Protein AF-A0A5B9M8D7-F1 (afdb_monomer)

Radius of gyration: 38.69 Å; Cα contacts (8 Å, |Δi|>4): 1424; chains: 1; bounding box: 109×85×111 Å

Structure (mmCIF, N/CA/C/O backbone):
data_AF-A0A5B9M8D7-F1
#
_entry.id   AF-A0A5B9M8D7-F1
#
loop_
_atom_site.group_PDB
_atom_site.id
_atom_site.type_symbol
_atom_site.label_atom_id
_atom_site.label_alt_id
_atom_site.label_comp_id
_atom_site.label_asym_id
_atom_site.label_entity_id
_atom_site.label_seq_id
_atom_site.pdbx_PDB_ins_code
_atom_site.Cartn_x
_atom_site.Cartn_y
_atom_site.Cartn_z
_atom_site.occupancy
_atom_site.B_iso_or_equiv
_atom_site.auth_seq_id
_atom_site.auth_comp_id
_atom_site.auth_asym_id
_atom_site.auth_atom_id
_atom_site.pdbx_PDB_model_num
ATOM 1 N N . MET A 1 1 ? 15.622 50.745 -38.802 1.00 52.62 1 MET A N 1
ATOM 2 C CA . MET A 1 1 ? 15.835 49.381 -39.326 1.00 52.62 1 MET A CA 1
ATOM 3 C C . MET A 1 1 ? 15.853 49.496 -40.830 1.00 52.62 1 MET A C 1
ATOM 5 O O . MET A 1 1 ? 14.884 49.978 -41.398 1.00 52.62 1 MET A O 1
ATOM 9 N N . THR A 1 2 ? 17.003 49.227 -41.430 1.00 60.69 2 THR A N 1
ATOM 10 C CA . THR A 1 2 ? 17.286 49.412 -42.856 1.00 60.69 2 THR A CA 1
ATOM 11 C C . THR A 1 2 ? 16.904 48.148 -43.632 1.00 60.69 2 THR A C 1
ATOM 13 O O . THR A 1 2 ? 17.015 47.045 -43.099 1.00 60.69 2 THR A O 1
ATOM 16 N N . ASP A 1 3 ? 16.495 48.281 -44.898 1.00 69.69 3 ASP A N 1
ATOM 17 C CA . ASP A 1 3 ? 16.107 47.152 -45.773 1.00 69.69 3 ASP A CA 1
ATOM 18 C C . ASP A 1 3 ? 17.205 46.075 -45.940 1.00 69.69 3 ASP A C 1
ATOM 20 O O . ASP A 1 3 ? 16.929 44.954 -46.362 1.00 69.69 3 ASP A O 1
ATOM 24 N N . ALA A 1 4 ? 18.445 46.368 -45.532 1.00 72.44 4 ALA A N 1
ATOM 25 C CA . ALA A 1 4 ? 19.557 45.421 -45.512 1.00 72.44 4 ALA A CA 1
ATOM 26 C C . ALA A 1 4 ? 19.450 44.323 -44.424 1.00 72.44 4 ALA A C 1
ATOM 28 O O . ALA A 1 4 ? 20.059 43.268 -44.581 1.00 72.44 4 ALA A O 1
ATOM 29 N N . GLU A 1 5 ? 18.669 44.507 -43.349 1.00 77.06 5 GLU A N 1
ATOM 30 C CA . GLU A 1 5 ? 18.552 43.508 -42.262 1.00 77.06 5 GLU A CA 1
ATOM 31 C C . GLU A 1 5 ? 17.531 42.387 -42.553 1.00 77.06 5 GLU A C 1
ATOM 33 O O . GLU A 1 5 ? 17.587 41.307 -41.955 1.00 77.06 5 GLU A O 1
ATOM 38 N N . GLN A 1 6 ? 16.589 42.602 -43.478 1.00 78.94 6 GLN A N 1
ATOM 39 C CA . GLN A 1 6 ? 15.554 41.615 -43.812 1.00 78.94 6 GLN A CA 1
ATOM 40 C C . GLN A 1 6 ? 16.082 40.302 -44.425 1.00 78.94 6 GLN A C 1
ATOM 42 O O . GLN A 1 6 ? 15.654 39.238 -43.959 1.00 78.94 6 GLN A O 1
ATOM 47 N N . PRO A 1 7 ? 16.994 40.303 -45.422 1.00 84.06 7 PRO A N 1
ATOM 48 C CA . PRO A 1 7 ? 17.480 39.057 -46.020 1.00 84.06 7 PRO A CA 1
ATOM 49 C C . PRO A 1 7 ? 18.300 38.218 -45.035 1.00 84.06 7 PRO A C 1
ATOM 51 O O . PRO A 1 7 ? 18.180 36.992 -45.023 1.00 84.06 7 PRO A O 1
ATOM 54 N N . GLU A 1 8 ? 19.068 38.856 -44.149 1.00 85.00 8 GLU A N 1
ATOM 55 C CA . GLU A 1 8 ? 19.825 38.147 -43.117 1.00 85.00 8 GLU A CA 1
ATOM 56 C C . GLU A 1 8 ? 18.889 37.508 -42.081 1.00 85.00 8 GLU A C 1
ATOM 58 O O . GLU A 1 8 ? 19.064 36.346 -41.706 1.00 85.00 8 GLU A O 1
ATOM 63 N N . ARG A 1 9 ? 17.825 38.216 -41.680 1.00 85.38 9 ARG A N 1
ATOM 64 C CA . ARG A 1 9 ? 16.807 37.673 -40.774 1.00 85.38 9 ARG A CA 1
ATOM 65 C C . ARG A 1 9 ? 16.040 36.508 -41.403 1.00 85.38 9 ARG A C 1
ATOM 67 O O . ARG A 1 9 ? 15.808 35.509 -40.722 1.00 85.38 9 ARG A O 1
ATOM 74 N N . HIS A 1 10 ? 15.688 36.592 -42.688 1.00 86.75 10 HIS A N 1
ATOM 75 C CA . HIS A 1 10 ? 15.038 35.489 -43.402 1.00 86.75 10 HIS A CA 1
ATOM 76 C C . HIS A 1 10 ? 15.954 34.274 -43.565 1.00 86.75 10 HIS A C 1
ATOM 78 O O . HIS A 1 10 ? 15.497 33.149 -43.359 1.00 86.75 10 HIS A O 1
ATOM 84 N N . SER A 1 11 ? 17.236 34.495 -43.865 1.00 88.50 11 SER A N 1
ATOM 85 C CA . SER A 1 11 ? 18.242 33.432 -43.928 1.00 88.50 11 SER A CA 1
ATOM 86 C C . SER A 1 11 ? 18.380 32.728 -42.575 1.00 88.50 11 SER A C 1
ATOM 88 O O . SER A 1 11 ? 18.213 31.514 -42.494 1.00 88.50 11 SER A O 1
ATOM 90 N N . ARG A 1 12 ? 18.535 33.488 -41.480 1.00 86.81 12 ARG A N 1
ATOM 91 C CA . ARG A 1 12 ? 18.615 32.933 -40.117 1.00 86.81 12 ARG A CA 1
ATOM 92 C C . ARG A 1 12 ? 17.356 32.153 -39.725 1.00 86.81 12 ARG A C 1
ATOM 94 O O . ARG A 1 12 ? 17.471 31.054 -39.190 1.00 86.81 12 ARG A O 1
ATOM 101 N N . LEU A 1 13 ? 16.160 32.677 -40.011 1.00 87.06 13 LEU A N 1
ATOM 102 C CA . LEU A 1 13 ? 14.896 31.985 -39.717 1.00 87.06 13 LEU A CA 1
ATOM 103 C C . LEU A 1 13 ? 14.742 30.689 -40.517 1.00 87.06 13 LEU A C 1
ATOM 105 O O . LEU A 1 13 ? 14.263 29.695 -39.975 1.00 87.06 13 LEU A O 1
ATOM 109 N N . LYS A 1 14 ? 15.170 30.682 -41.784 1.00 89.31 14 LYS A N 1
ATOM 110 C CA . LYS A 1 14 ? 15.171 29.477 -42.614 1.00 89.31 14 LYS A CA 1
ATOM 111 C C . LYS A 1 14 ? 16.136 28.431 -42.056 1.00 89.31 14 LYS A C 1
ATOM 113 O O . LYS A 1 14 ? 15.718 27.298 -41.855 1.00 89.31 14 LYS A O 1
ATOM 118 N N . THR A 1 15 ? 17.358 28.824 -41.693 1.00 85.19 15 THR A N 1
ATOM 119 C CA . THR A 1 15 ? 18.340 27.925 -41.065 1.00 85.19 15 THR A CA 1
ATOM 120 C C . THR A 1 15 ? 17.819 27.335 -39.754 1.00 85.19 15 THR A C 1
ATOM 122 O O . THR A 1 15 ? 17.962 26.138 -39.527 1.00 85.19 15 THR A O 1
ATOM 125 N N . ILE A 1 16 ? 17.156 28.132 -38.907 1.00 81.94 16 ILE A N 1
ATOM 126 C CA . ILE A 1 16 ? 16.555 27.643 -37.653 1.00 81.94 16 ILE A CA 1
ATOM 127 C C . ILE A 1 16 ? 15.411 26.663 -37.931 1.00 81.94 16 ILE A C 1
ATOM 129 O O . ILE A 1 16 ? 15.332 25.615 -37.287 1.00 81.94 16 ILE A O 1
ATOM 133 N N . ARG A 1 17 ? 14.523 26.990 -38.879 1.00 88.81 17 ARG A N 1
ATOM 134 C CA . ARG A 1 17 ? 13.392 26.132 -39.255 1.00 88.81 17 ARG A CA 1
ATOM 135 C C . ARG A 1 17 ? 13.874 24.800 -39.811 1.00 88.81 17 ARG A C 1
ATOM 137 O O . ARG A 1 17 ? 13.367 23.762 -39.399 1.00 88.81 17 ARG A O 1
ATOM 144 N N . ASP A 1 18 ? 14.848 24.836 -40.710 1.00 85.44 18 ASP A N 1
ATOM 145 C CA . ASP A 1 18 ? 15.386 23.642 -41.347 1.00 85.44 18 ASP A CA 1
ATOM 146 C C . ASP A 1 18 ? 16.139 22.800 -40.295 1.00 85.44 18 ASP A C 1
ATOM 148 O O . ASP A 1 18 ? 15.856 21.615 -40.164 1.00 85.44 18 ASP A O 1
ATOM 152 N N . ALA A 1 19 ? 16.932 23.415 -39.403 1.00 80.69 19 ALA A N 1
ATOM 153 C CA . ALA A 1 19 ? 17.579 22.718 -38.283 1.00 80.69 19 ALA A CA 1
ATOM 154 C C . ALA A 1 19 ? 16.589 22.113 -37.267 1.00 80.69 19 ALA A C 1
ATOM 156 O O . ALA A 1 19 ? 16.841 21.039 -36.717 1.00 80.69 19 ALA A O 1
ATOM 157 N N . SER A 1 20 ? 15.460 22.776 -37.007 1.00 84.25 20 SER A N 1
ATOM 158 C CA . SER A 1 20 ? 14.403 22.256 -36.128 1.00 84.25 20 SER A CA 1
ATOM 159 C C . SER A 1 20 ? 13.627 21.120 -36.787 1.00 84.25 20 SER A C 1
ATOM 161 O O . SER A 1 20 ? 13.376 20.098 -36.155 1.00 84.25 20 SER A O 1
ATOM 163 N N . SER A 1 21 ? 13.303 21.258 -38.075 1.00 87.94 21 SER A N 1
ATOM 164 C CA . SER A 1 21 ? 12.702 20.191 -38.878 1.00 87.94 21 SER A CA 1
ATOM 165 C C . SER A 1 21 ? 13.612 18.969 -38.931 1.00 87.94 21 SER A C 1
ATOM 167 O O . SER A 1 21 ? 13.144 17.840 -38.816 1.00 87.94 21 SER A O 1
ATOM 169 N N . ASP A 1 22 ? 14.917 19.182 -39.034 1.00 86.19 22 ASP A N 1
ATOM 170 C CA . ASP A 1 22 ? 15.943 18.150 -39.121 1.00 86.19 22 ASP A CA 1
ATOM 171 C C . ASP A 1 22 ? 16.190 17.403 -37.809 1.00 86.19 22 ASP A C 1
ATOM 173 O O . ASP A 1 22 ? 16.692 16.282 -37.838 1.00 86.19 22 ASP A O 1
ATOM 177 N N . ASN A 1 23 ? 15.826 17.983 -36.668 1.00 87.19 23 ASN A N 1
ATOM 178 C CA . ASN A 1 23 ? 16.065 17.402 -35.343 1.00 87.19 23 ASN A CA 1
ATOM 179 C C . ASN A 1 23 ? 14.777 17.324 -34.507 1.00 87.19 23 ASN A C 1
ATOM 181 O O . ASN A 1 23 ? 14.813 17.418 -33.281 1.00 87.19 23 ASN A O 1
ATOM 185 N N . LEU A 1 24 ? 13.622 17.211 -35.168 1.00 89.12 24 LEU A N 1
ATOM 186 C CA . LEU A 1 24 ? 12.317 17.292 -34.520 1.00 89.12 24 LEU A CA 1
ATOM 187 C C . LEU A 1 24 ? 12.135 16.225 -33.430 1.00 89.12 24 LEU A C 1
ATOM 189 O O . LEU A 1 24 ? 11.708 16.559 -32.325 1.00 89.12 24 LEU A O 1
ATOM 193 N N . PHE A 1 25 ? 12.456 14.957 -33.718 1.00 89.25 25 PHE A N 1
ATOM 194 C CA . PHE A 1 25 ? 12.299 13.876 -32.739 1.00 89.25 25 PHE A CA 1
ATOM 195 C C . PHE A 1 25 ? 13.257 14.079 -31.568 1.00 89.25 25 PHE A C 1
ATOM 197 O O . PHE A 1 25 ? 12.848 13.927 -30.418 1.00 89.25 25 PHE A O 1
ATOM 204 N N . LEU A 1 26 ? 14.505 14.467 -31.847 1.00 88.56 26 LEU A N 1
ATOM 205 C CA . LEU A 1 26 ? 15.495 14.778 -30.822 1.00 88.56 26 LEU A CA 1
ATOM 206 C C . LEU A 1 26 ? 15.022 15.902 -29.888 1.00 88.56 26 LEU A C 1
ATOM 208 O O . LEU A 1 26 ? 15.109 15.750 -28.672 1.00 88.56 26 LEU A O 1
ATOM 212 N N . ILE A 1 27 ? 14.500 17.005 -30.432 1.00 87.56 27 ILE A N 1
ATOM 213 C CA . ILE A 1 27 ? 14.000 18.135 -29.635 1.00 87.56 27 ILE A CA 1
ATOM 214 C C . ILE A 1 27 ? 12.839 17.680 -28.743 1.00 87.56 27 ILE A C 1
ATOM 216 O O . ILE A 1 27 ? 12.853 17.945 -27.542 1.00 87.56 27 ILE A O 1
ATOM 220 N N . ILE A 1 28 ? 11.868 16.947 -29.301 1.00 89.06 28 ILE A N 1
ATOM 221 C CA . ILE A 1 28 ? 10.721 16.427 -28.540 1.00 89.06 28 ILE A CA 1
ATOM 222 C C . ILE A 1 28 ? 11.196 15.494 -27.420 1.00 89.06 28 ILE A C 1
ATOM 224 O O . ILE A 1 28 ? 10.804 15.678 -26.268 1.00 89.06 28 ILE A O 1
ATOM 228 N N . ALA A 1 29 ? 12.065 14.529 -27.732 1.00 89.12 29 ALA A N 1
ATOM 229 C CA . ALA A 1 29 ? 12.596 13.588 -26.752 1.00 89.12 29 ALA A CA 1
ATOM 230 C C . ALA A 1 29 ? 13.404 14.300 -25.659 1.00 89.12 29 ALA A C 1
ATOM 232 O O . ALA A 1 29 ? 13.220 14.005 -24.485 1.00 89.12 29 ALA A O 1
ATOM 233 N N . ALA A 1 30 ? 14.242 15.280 -26.006 1.00 87.12 30 ALA A N 1
ATOM 234 C CA . ALA A 1 30 ? 15.011 16.053 -25.033 1.00 87.12 30 ALA A CA 1
ATOM 235 C C . ALA A 1 30 ? 14.108 16.882 -24.107 1.00 87.12 30 ALA A C 1
ATOM 237 O O . ALA A 1 30 ? 14.335 16.908 -22.897 1.00 87.12 30 ALA A O 1
ATOM 238 N N . CYS A 1 31 ? 13.059 17.514 -24.643 1.00 87.75 31 CYS A N 1
ATOM 239 C CA . CYS A 1 31 ? 12.074 18.236 -23.839 1.00 87.75 31 CYS A CA 1
ATOM 240 C C . CYS A 1 31 ? 11.303 17.297 -22.900 1.00 87.75 31 CYS A C 1
ATOM 242 O O . CYS A 1 31 ? 11.155 17.616 -21.721 1.00 87.75 31 CYS A O 1
ATOM 244 N N . LEU A 1 32 ? 10.852 16.137 -23.392 1.00 88.50 32 LEU A N 1
ATOM 245 C CA . LEU A 1 32 ? 10.155 15.135 -22.579 1.00 88.50 32 LEU A CA 1
ATOM 246 C C . LEU A 1 32 ? 11.064 14.548 -21.496 1.00 88.50 32 LEU A C 1
ATOM 248 O O . LEU A 1 32 ? 10.649 14.474 -20.345 1.00 88.50 32 LEU A O 1
ATOM 252 N N . SER A 1 33 ? 12.308 14.199 -21.826 1.00 87.75 33 SER A N 1
ATOM 253 C CA . SER A 1 33 ? 13.296 13.692 -20.868 1.00 87.75 33 SER A CA 1
ATOM 254 C C . SER A 1 33 ? 13.682 14.748 -19.830 1.00 87.75 33 SER A C 1
ATOM 256 O O . SER A 1 33 ? 13.775 14.439 -18.645 1.00 87.75 33 SER A O 1
ATOM 258 N N . GLY A 1 34 ? 13.840 16.012 -20.235 1.00 86.69 34 GLY A N 1
ATOM 259 C CA . GLY A 1 34 ? 14.057 17.124 -19.308 1.00 86.69 34 GLY A CA 1
ATOM 260 C C . GLY A 1 34 ? 12.866 17.329 -18.370 1.00 86.69 34 GLY A C 1
ATOM 261 O O . GLY A 1 34 ? 13.041 17.450 -17.159 1.00 86.69 34 GLY A O 1
ATOM 262 N N . PHE A 1 35 ? 11.641 17.291 -18.899 1.00 87.12 35 PHE A N 1
ATOM 263 C CA . PHE A 1 35 ? 10.431 17.350 -18.081 1.00 87.12 35 PHE A CA 1
ATOM 264 C C . PHE A 1 35 ? 10.303 16.137 -17.148 1.00 87.12 35 PHE A C 1
ATOM 266 O O . PHE A 1 35 ? 9.946 16.299 -15.987 1.00 87.12 35 PHE A O 1
ATOM 273 N N . MET A 1 36 ? 10.642 14.932 -17.606 1.00 85.81 36 MET A N 1
ATOM 274 C CA . MET A 1 36 ? 10.642 13.723 -16.781 1.00 85.81 36 MET A CA 1
ATOM 275 C C . MET A 1 36 ? 11.633 13.838 -15.615 1.00 85.81 36 MET A C 1
ATOM 277 O O . MET A 1 36 ? 11.273 13.542 -14.481 1.00 85.81 36 MET A O 1
ATOM 281 N N . LEU A 1 37 ? 12.863 14.289 -15.871 1.00 83.00 37 LEU A N 1
ATOM 282 C CA . LEU A 1 37 ? 13.912 14.364 -14.849 1.00 83.00 37 LEU A CA 1
ATOM 283 C C . LEU A 1 37 ? 13.716 15.525 -13.862 1.00 83.00 37 LEU A C 1
ATOM 285 O O . LEU A 1 37 ? 14.003 15.374 -12.676 1.00 83.00 37 LEU A O 1
ATOM 289 N N . PHE A 1 38 ? 13.227 16.676 -14.333 1.00 83.75 38 PHE A N 1
ATOM 290 C CA . PHE A 1 38 ? 13.174 17.909 -13.533 1.00 83.75 38 PHE A CA 1
ATOM 291 C C . PHE A 1 38 ? 11.757 18.393 -13.212 1.00 83.75 38 PHE A C 1
ATOM 293 O O . PHE A 1 38 ? 11.566 19.154 -12.267 1.00 83.75 38 PHE A O 1
ATOM 300 N N . GLY A 1 39 ? 10.763 17.978 -13.993 1.00 77.19 39 GLY A N 1
ATOM 301 C CA . GLY A 1 39 ? 9.361 18.365 -13.834 1.00 77.19 39 GLY A CA 1
ATOM 302 C C . GLY A 1 39 ? 8.525 17.366 -13.033 1.00 77.19 39 GLY A C 1
ATOM 303 O O . GLY A 1 39 ? 7.480 17.754 -12.512 1.00 77.19 39 GLY A O 1
ATOM 304 N N . VAL A 1 40 ? 8.970 16.109 -12.898 1.00 78.44 40 VAL A N 1
ATOM 305 C CA . VAL A 1 40 ? 8.276 15.067 -12.122 1.00 78.44 40 VAL A CA 1
ATOM 306 C C . VAL A 1 40 ? 8.802 15.060 -10.681 1.00 78.44 40 VAL A C 1
ATOM 308 O O . VAL A 1 40 ? 9.947 14.662 -10.452 1.00 78.44 40 VAL A O 1
ATOM 311 N N . PRO A 1 41 ? 7.993 15.455 -9.677 1.00 70.88 41 PRO A N 1
ATOM 312 C CA . PRO A 1 41 ? 8.475 15.614 -8.306 1.00 70.88 41 PRO A CA 1
ATOM 313 C C . PRO A 1 41 ? 9.089 14.352 -7.702 1.00 70.88 41 PRO A C 1
ATOM 315 O O . PRO A 1 41 ? 10.081 14.455 -6.989 1.00 70.88 41 PRO A O 1
ATOM 318 N N . GLN A 1 42 ? 8.561 13.172 -8.037 1.00 70.69 42 GLN A N 1
ATOM 319 C CA . GLN A 1 42 ? 9.093 11.882 -7.591 1.00 70.69 42 GLN A CA 1
ATOM 320 C C . GLN A 1 42 ? 10.553 11.699 -8.014 1.00 70.69 42 GLN A C 1
ATOM 322 O O . GLN A 1 42 ? 11.382 11.291 -7.206 1.00 70.69 42 GLN A O 1
ATOM 327 N N . VAL A 1 43 ? 10.885 12.076 -9.253 1.00 77.38 43 VAL A N 1
ATOM 328 C CA . VAL A 1 43 ? 12.256 12.008 -9.769 1.00 77.38 43 VAL A CA 1
ATOM 329 C C . VAL A 1 43 ? 13.126 13.067 -9.098 1.00 77.38 43 VAL A C 1
ATOM 331 O O . VAL A 1 43 ? 14.231 12.770 -8.652 1.00 77.38 43 VAL A O 1
ATOM 334 N N . THR A 1 44 ? 12.618 14.290 -8.928 1.00 76.75 44 THR A N 1
ATOM 335 C CA . THR A 1 44 ? 13.398 15.350 -8.268 1.00 76.75 44 THR A CA 1
ATOM 336 C C . THR A 1 44 ? 13.691 15.051 -6.797 1.00 76.75 44 THR A C 1
ATOM 338 O O . THR A 1 44 ? 14.802 15.311 -6.338 1.00 76.75 44 THR A O 1
ATOM 341 N N . ASN A 1 45 ? 12.742 14.463 -6.061 1.00 71.44 45 ASN A N 1
ATOM 342 C CA . ASN A 1 45 ? 12.932 14.055 -4.668 1.00 71.44 45 ASN A CA 1
ATOM 343 C C . ASN A 1 45 ? 13.957 12.924 -4.565 1.00 71.44 45 ASN A C 1
ATOM 345 O O . ASN A 1 45 ? 14.759 12.902 -3.634 1.00 71.44 45 ASN A O 1
ATOM 349 N N . LEU A 1 46 ? 13.976 12.031 -5.556 1.00 74.88 46 LEU A N 1
ATOM 350 C CA . LEU A 1 46 ? 14.978 10.983 -5.654 1.00 74.88 46 LEU A CA 1
ATOM 351 C C . LEU A 1 46 ? 16.384 11.560 -5.894 1.00 74.88 46 LEU A C 1
ATOM 353 O O . LEU A 1 46 ? 17.333 11.104 -5.260 1.00 74.88 46 LEU A O 1
ATOM 357 N N . ILE A 1 47 ? 16.520 12.582 -6.748 1.00 73.69 47 ILE A N 1
ATOM 358 C CA . ILE A 1 47 ? 17.814 13.172 -7.142 1.00 73.69 47 ILE A CA 1
ATOM 359 C C . ILE A 1 47 ? 18.401 14.108 -6.076 1.00 73.69 47 ILE A C 1
ATOM 361 O O . ILE A 1 47 ? 19.621 14.240 -6.013 1.00 73.69 47 ILE A O 1
ATOM 365 N N . ARG A 1 48 ? 17.583 14.753 -5.230 1.00 70.88 48 ARG A N 1
ATOM 366 C CA . ARG A 1 48 ? 18.083 15.723 -4.236 1.00 70.88 48 ARG A CA 1
ATOM 367 C C . ARG A 1 48 ? 19.127 15.084 -3.299 1.00 70.88 48 ARG A C 1
ATOM 369 O O . ARG A 1 48 ? 18.759 14.202 -2.513 1.00 70.88 48 ARG A O 1
ATOM 376 N N . PRO A 1 49 ? 20.404 15.510 -3.357 1.00 65.56 49 PRO A N 1
ATOM 377 C CA . PRO A 1 49 ? 21.417 15.021 -2.433 1.00 65.56 49 PRO A CA 1
ATOM 378 C C . PRO A 1 49 ? 21.084 15.487 -1.013 1.00 65.56 49 PRO A C 1
ATOM 380 O O . PRO A 1 49 ? 20.491 16.555 -0.827 1.00 65.56 49 PRO A O 1
ATOM 383 N N . THR A 1 50 ? 21.452 14.693 -0.009 1.00 61.38 50 THR A N 1
ATOM 384 C CA . THR A 1 50 ? 21.463 15.178 1.373 1.00 61.38 50 THR A CA 1
ATOM 385 C C . THR A 1 50 ? 22.586 16.203 1.520 1.00 61.38 50 THR A C 1
ATOM 387 O O . THR A 1 50 ? 23.626 16.106 0.869 1.00 61.38 50 THR A O 1
ATOM 390 N N . LEU A 1 51 ? 22.350 17.249 2.318 1.00 54.94 51 LEU A N 1
ATOM 391 C CA . LEU A 1 51 ? 23.332 18.322 2.517 1.00 54.94 51 LEU A CA 1
ATOM 392 C C . LEU A 1 51 ? 24.562 17.853 3.309 1.00 54.94 51 LEU A C 1
ATOM 394 O O . LEU A 1 51 ? 25.599 18.514 3.285 1.00 54.94 51 LEU A O 1
ATOM 398 N N . THR A 1 52 ? 24.448 16.732 4.017 1.00 61.12 52 THR A N 1
ATOM 399 C CA . THR A 1 52 ? 25.527 16.127 4.783 1.00 61.12 52 THR A CA 1
ATOM 400 C C . THR A 1 52 ? 26.542 15.517 3.815 1.00 61.12 52 THR A C 1
ATOM 402 O O . THR A 1 52 ? 26.348 14.471 3.191 1.00 61.12 52 THR A O 1
ATOM 405 N N . TRP A 1 53 ? 27.656 16.233 3.652 1.00 56.66 53 TRP A N 1
ATOM 406 C CA . TRP A 1 53 ? 28.837 15.777 2.923 1.00 56.66 53 TRP A CA 1
ATOM 407 C C . TRP A 1 53 ? 29.533 14.665 3.712 1.00 56.66 53 TRP A C 1
ATOM 409 O O . TRP A 1 53 ? 30.584 14.870 4.314 1.00 56.66 53 TRP A O 1
ATOM 419 N N . ASN A 1 54 ? 28.939 13.476 3.730 1.00 67.44 54 ASN A N 1
ATOM 420 C CA . ASN A 1 54 ? 29.652 12.272 4.119 1.00 67.44 54 ASN A CA 1
ATOM 421 C C . ASN A 1 54 ? 30.382 11.686 2.894 1.00 67.44 54 ASN A C 1
ATOM 423 O O . ASN A 1 54 ? 30.137 12.048 1.736 1.00 67.44 54 ASN A O 1
ATOM 427 N N . GLN A 1 55 ? 31.313 10.771 3.157 1.00 69.75 55 GLN A N 1
ATOM 428 C CA . GLN A 1 55 ? 32.088 10.090 2.120 1.00 69.75 55 GLN A CA 1
ATOM 429 C C . GLN A 1 55 ? 31.178 9.382 1.093 1.00 69.75 55 GLN A C 1
ATOM 431 O O . GLN A 1 55 ? 31.526 9.302 -0.085 1.00 69.75 55 GLN A O 1
ATOM 436 N N . TRP A 1 56 ? 29.983 8.942 1.509 1.00 66.25 56 TRP A N 1
ATOM 437 C CA . TRP A 1 56 ? 28.986 8.313 0.642 1.00 66.25 56 TRP A CA 1
ATOM 438 C C . TRP A 1 56 ? 28.367 9.276 -0.364 1.00 66.25 56 TRP A C 1
ATOM 440 O O . TRP A 1 56 ? 28.333 8.961 -1.551 1.00 66.25 56 TRP A O 1
ATOM 450 N N . THR A 1 57 ? 27.939 10.460 0.073 1.00 67.31 57 THR A N 1
ATOM 451 C CA . THR A 1 57 ? 27.405 11.515 -0.794 1.00 67.31 57 THR A CA 1
ATOM 452 C C . THR A 1 57 ? 28.439 11.916 -1.842 1.00 67.31 57 THR A C 1
ATOM 454 O O . THR A 1 57 ? 28.086 12.100 -3.004 1.00 67.31 57 THR A O 1
ATOM 457 N N . PHE A 1 58 ? 29.725 11.971 -1.478 1.00 76.38 58 PHE A N 1
ATOM 458 C CA . PHE A 1 58 ? 30.798 12.225 -2.439 1.00 76.38 58 PHE A CA 1
ATOM 459 C C . PHE A 1 58 ? 30.900 11.131 -3.509 1.00 76.38 58 PHE A C 1
ATOM 461 O O . PHE A 1 58 ? 30.851 11.451 -4.695 1.00 76.38 58 PHE A O 1
ATOM 468 N N . TRP A 1 59 ? 31.010 9.853 -3.124 1.00 74.31 59 TRP A N 1
ATOM 469 C CA . TRP A 1 59 ? 31.098 8.749 -4.092 1.00 74.31 59 TRP A CA 1
ATOM 470 C C . TRP A 1 59 ? 29.846 8.640 -4.962 1.00 74.31 59 TRP A C 1
ATOM 472 O O . TRP A 1 59 ? 29.948 8.417 -6.167 1.00 74.31 59 TRP A O 1
ATOM 482 N N . PHE A 1 60 ? 28.677 8.867 -4.369 1.00 71.50 60 PHE A N 1
ATOM 483 C CA . PHE A 1 60 ? 27.400 8.930 -5.062 1.00 71.50 60 PHE A CA 1
ATOM 484 C C . PHE A 1 60 ? 27.376 10.053 -6.107 1.00 71.50 60 PHE A C 1
ATOM 486 O O . PHE A 1 60 ? 27.085 9.794 -7.274 1.00 71.50 60 PHE A O 1
ATOM 493 N N . LEU A 1 61 ? 27.728 11.286 -5.722 1.00 77.69 61 LEU A N 1
ATOM 494 C CA . LEU A 1 61 ? 27.791 12.432 -6.632 1.00 77.69 61 LEU A CA 1
ATOM 495 C C . LEU A 1 61 ? 28.867 12.252 -7.702 1.00 77.69 61 LEU A C 1
ATOM 497 O O . LEU A 1 61 ? 28.634 12.616 -8.850 1.00 77.69 61 LEU A O 1
ATOM 501 N N . LEU A 1 62 ? 30.017 11.670 -7.357 1.00 80.19 62 LEU A N 1
ATOM 502 C CA . LEU A 1 62 ? 31.082 11.362 -8.306 1.00 80.19 62 LEU A CA 1
ATOM 503 C C . LEU A 1 62 ? 30.604 10.347 -9.342 1.00 80.19 62 LEU A C 1
ATOM 505 O O . LEU A 1 62 ? 30.782 10.572 -10.534 1.00 80.19 62 LEU A O 1
ATOM 509 N N . LEU A 1 63 ? 29.965 9.258 -8.914 1.00 76.31 63 LEU A N 1
ATOM 510 C CA . LEU A 1 63 ? 29.406 8.263 -9.821 1.00 76.31 63 LEU A CA 1
ATOM 511 C C . LEU A 1 63 ? 28.318 8.872 -10.713 1.00 76.31 63 LEU A C 1
ATOM 513 O O . LEU A 1 63 ? 28.322 8.640 -11.919 1.00 76.31 63 LEU A O 1
ATOM 517 N N . LEU A 1 64 ? 27.425 9.692 -10.154 1.00 75.19 64 LEU A N 1
ATOM 518 C CA . LEU A 1 64 ? 26.420 10.437 -10.915 1.00 75.19 64 LEU A CA 1
ATOM 519 C C . LEU A 1 64 ? 27.053 11.395 -11.920 1.00 75.19 64 LEU A C 1
ATOM 521 O O . LEU A 1 64 ? 26.591 11.470 -13.053 1.00 75.19 64 LEU A O 1
ATOM 525 N N . ALA A 1 65 ? 28.114 12.100 -11.532 1.00 77.75 65 ALA A N 1
ATOM 526 C CA . ALA A 1 65 ? 28.855 12.992 -12.409 1.00 77.75 65 ALA A CA 1
ATOM 527 C C . ALA A 1 65 ? 29.560 12.212 -13.522 1.00 77.75 65 ALA A C 1
ATOM 529 O O . ALA A 1 65 ? 29.504 12.633 -14.671 1.00 77.75 65 ALA A O 1
ATOM 530 N N . VAL A 1 66 ? 30.159 11.056 -13.219 1.00 78.44 66 VAL A N 1
ATOM 531 C CA . VAL A 1 66 ? 30.765 10.156 -14.211 1.00 78.44 66 VAL A CA 1
ATOM 532 C C . VAL A 1 66 ? 29.702 9.631 -15.172 1.00 78.44 66 VAL A C 1
ATOM 534 O O . VAL A 1 66 ? 29.898 9.707 -16.382 1.00 78.44 66 VAL A O 1
ATOM 537 N N . LEU A 1 67 ? 28.558 9.165 -14.665 1.00 73.00 67 LEU A N 1
ATOM 538 C CA . LEU A 1 67 ? 27.435 8.722 -15.488 1.00 73.00 67 LEU A CA 1
ATOM 539 C C . LEU A 1 67 ? 26.936 9.863 -16.370 1.00 73.00 67 LEU A C 1
ATOM 541 O O . LEU A 1 67 ? 26.911 9.715 -17.586 1.00 73.00 67 LEU A O 1
ATOM 545 N N . ALA A 1 68 ? 26.599 11.015 -15.787 1.00 76.06 68 ALA A N 1
ATOM 546 C CA . ALA A 1 68 ? 26.144 12.202 -16.506 1.00 76.06 68 ALA A CA 1
ATOM 547 C C . ALA A 1 68 ? 27.166 12.657 -17.552 1.00 76.06 68 ALA A C 1
ATOM 549 O O . ALA A 1 68 ? 26.791 13.012 -18.663 1.00 76.06 68 ALA A O 1
ATOM 550 N N . PHE A 1 69 ? 28.457 12.594 -17.241 1.00 77.81 69 PHE A N 1
ATOM 551 C CA . PHE A 1 69 ? 29.527 12.917 -18.171 1.00 77.81 69 PHE A CA 1
ATOM 552 C C . PHE A 1 69 ? 29.599 11.924 -19.333 1.00 77.81 69 PHE A C 1
ATOM 554 O O . PHE A 1 69 ? 29.606 12.352 -20.487 1.00 77.81 69 PHE A O 1
ATOM 561 N N . VAL A 1 70 ? 29.577 10.612 -19.072 1.00 72.88 70 VAL A N 1
ATOM 562 C CA . VAL A 1 70 ? 29.503 9.565 -20.111 1.00 72.88 70 VAL A CA 1
ATOM 563 C C . VAL A 1 70 ? 28.280 9.790 -20.997 1.00 72.88 70 VAL A C 1
ATOM 565 O O . VAL A 1 70 ? 28.360 9.759 -22.223 1.00 72.88 70 VAL A O 1
ATOM 568 N N . TYR A 1 71 ? 27.149 10.093 -20.384 1.00 75.25 71 TYR A N 1
ATOM 569 C CA . TYR A 1 71 ? 25.881 10.349 -21.040 1.00 75.25 71 TYR A CA 1
ATOM 570 C C . TYR A 1 71 ? 25.886 11.595 -21.933 1.00 75.25 71 TYR A C 1
ATOM 572 O O . TYR A 1 71 ? 25.595 11.503 -23.127 1.00 75.25 71 TYR A O 1
ATOM 580 N N . VAL A 1 72 ? 26.266 12.749 -21.384 1.00 76.50 72 VAL A N 1
ATOM 581 C CA . VAL A 1 72 ? 26.343 14.025 -22.104 1.00 76.50 72 VAL A CA 1
ATOM 582 C C . VAL A 1 72 ? 27.362 13.929 -23.224 1.00 76.50 72 VAL A C 1
ATOM 584 O O . VAL A 1 72 ? 27.062 14.305 -24.348 1.00 76.50 72 VAL A O 1
ATOM 587 N N . THR A 1 73 ? 28.546 13.377 -22.972 1.00 70.44 73 THR A N 1
ATOM 588 C CA . THR A 1 73 ? 29.555 13.226 -24.027 1.00 70.44 73 THR A CA 1
ATOM 589 C C . THR A 1 73 ? 29.103 12.252 -25.120 1.00 70.44 73 THR A C 1
ATOM 591 O O . THR A 1 73 ? 29.428 12.479 -26.286 1.00 70.44 73 THR A O 1
ATOM 594 N N . THR A 1 74 ? 28.301 11.224 -24.793 1.00 68.44 74 THR A N 1
ATOM 595 C CA . THR A 1 74 ? 27.718 10.301 -25.793 1.00 68.44 74 THR A CA 1
ATOM 596 C C . THR A 1 74 ? 26.764 11.079 -26.677 1.00 68.44 74 THR A C 1
ATOM 598 O O . THR A 1 74 ? 26.857 11.023 -27.903 1.00 68.44 74 THR A O 1
ATOM 601 N N . LEU A 1 75 ? 25.877 11.840 -26.041 1.00 72.69 75 LEU A N 1
ATOM 602 C CA . LEU A 1 75 ? 24.883 12.650 -26.712 1.00 72.69 75 LEU A CA 1
ATOM 603 C C . LEU A 1 75 ? 25.537 13.715 -27.599 1.00 72.69 75 LEU A C 1
ATOM 605 O O . LEU A 1 75 ? 25.212 13.808 -28.777 1.00 72.69 75 LEU A O 1
ATOM 609 N N . LEU A 1 76 ? 26.510 14.460 -27.069 1.00 77.88 76 LEU A N 1
ATOM 610 C CA . LEU A 1 76 ? 27.253 15.485 -27.802 1.00 77.88 76 LEU A CA 1
ATOM 611 C C . LEU A 1 76 ? 27.986 14.897 -29.002 1.00 77.88 76 LEU A C 1
ATOM 613 O O . LEU A 1 76 ? 27.917 15.468 -30.080 1.00 77.88 76 LEU A O 1
ATOM 617 N N . ARG A 1 77 ? 28.642 13.743 -28.852 1.00 73.31 77 ARG A N 1
ATOM 618 C CA . ARG A 1 77 ? 29.306 13.060 -29.971 1.00 73.31 77 ARG A CA 1
ATOM 619 C C . ARG A 1 77 ? 28.310 12.552 -31.014 1.00 73.31 77 ARG A C 1
ATOM 621 O O . ARG A 1 77 ? 28.644 12.455 -32.194 1.00 73.31 77 ARG A O 1
ATOM 628 N N . PHE A 1 78 ? 27.112 12.165 -30.588 1.00 70.06 78 PHE A N 1
ATOM 629 C CA . PHE A 1 78 ? 26.077 11.700 -31.499 1.00 70.06 78 PHE A CA 1
ATOM 630 C C . PHE A 1 78 ? 25.460 12.861 -32.293 1.00 70.06 78 PHE A C 1
ATOM 632 O O . PHE A 1 78 ? 25.310 12.748 -33.506 1.00 70.06 78 PHE A O 1
ATOM 639 N N . ILE A 1 79 ? 25.165 13.981 -31.626 1.00 73.44 79 ILE A N 1
ATOM 640 C CA . ILE A 1 79 ? 24.611 15.197 -32.240 1.00 73.44 79 ILE A CA 1
ATOM 641 C C . ILE A 1 79 ? 25.670 15.914 -33.094 1.00 73.44 79 ILE A C 1
ATOM 643 O O . ILE A 1 79 ? 25.386 16.327 -34.215 1.00 73.44 79 ILE A O 1
ATOM 647 N N . TRP A 1 80 ? 26.897 16.025 -32.581 1.00 77.94 80 TRP A N 1
ATOM 648 C CA . TRP A 1 80 ? 28.027 16.719 -33.198 1.00 77.94 80 TRP A CA 1
ATOM 649 C C . TRP A 1 80 ? 29.231 15.778 -33.332 1.00 77.94 80 TRP A C 1
ATOM 651 O O . TRP A 1 80 ? 30.148 15.799 -32.506 1.00 77.94 80 TRP A O 1
ATOM 661 N N . PRO A 1 81 ? 29.269 14.950 -34.390 1.00 68.69 81 PRO A N 1
ATOM 662 C CA . PRO A 1 81 ? 30.351 13.987 -34.604 1.00 68.69 81 PRO A CA 1
ATOM 663 C C . PRO A 1 81 ? 31.737 14.631 -34.782 1.00 68.69 81 PRO A C 1
ATOM 665 O O . PRO A 1 81 ? 32.746 13.942 -34.633 1.00 68.69 81 PRO A O 1
ATOM 668 N N . GLU A 1 82 ? 31.798 15.935 -35.063 1.00 72.94 82 GLU A N 1
ATOM 669 C CA . GLU A 1 82 ? 33.034 16.727 -35.133 1.00 72.94 82 GLU A CA 1
ATOM 670 C C . GLU A 1 82 ? 33.733 16.868 -33.772 1.00 72.94 82 GLU A C 1
ATOM 672 O O . GLU A 1 82 ? 34.954 17.034 -33.710 1.00 72.94 82 GLU A O 1
ATOM 677 N N . ILE A 1 83 ? 32.990 16.749 -32.666 1.00 72.94 83 ILE A N 1
ATOM 678 C CA . ILE A 1 83 ? 33.546 16.860 -31.319 1.00 72.94 83 ILE A CA 1
ATOM 679 C C . ILE A 1 83 ? 34.269 15.551 -30.961 1.00 72.94 83 ILE A C 1
ATOM 681 O O . ILE A 1 83 ? 33.674 14.568 -30.509 1.00 72.94 83 ILE A O 1
ATOM 685 N N . GLN A 1 84 ? 35.590 15.525 -31.164 1.00 63.03 84 GLN A N 1
ATOM 686 C CA . GLN A 1 84 ? 36.429 14.368 -30.842 1.00 63.03 84 GLN A CA 1
ATOM 687 C C . GLN A 1 84 ? 36.805 14.311 -29.352 1.00 63.03 84 GLN A C 1
ATOM 689 O O . GLN A 1 84 ? 37.836 14.835 -28.933 1.00 63.03 84 GLN A O 1
ATOM 694 N N . PHE A 1 85 ? 36.033 13.573 -28.551 1.00 62.47 85 PHE A N 1
ATOM 695 C CA . PHE A 1 85 ? 36.445 13.173 -27.198 1.00 62.47 85 PHE A CA 1
ATOM 696 C C . PHE A 1 85 ? 37.346 11.923 -27.257 1.00 62.47 85 PHE A C 1
ATOM 698 O O . PHE A 1 85 ? 36.857 10.791 -27.289 1.00 62.47 85 PHE A O 1
ATOM 705 N N . LYS A 1 86 ? 38.674 12.110 -27.307 1.00 60.22 86 LYS A N 1
ATOM 706 C CA . LYS A 1 86 ? 39.648 11.006 -27.475 1.00 60.22 86 LYS A CA 1
ATOM 707 C C . LYS A 1 86 ? 39.909 10.142 -26.226 1.00 60.22 86 LYS A C 1
ATOM 709 O O . LYS A 1 86 ? 40.426 9.047 -26.396 1.00 60.22 86 LYS A O 1
ATOM 714 N N . SER A 1 87 ? 39.571 10.574 -25.006 1.00 57.84 87 SER A N 1
ATOM 715 C CA . SER A 1 87 ? 39.968 9.861 -23.768 1.00 57.84 87 SER A CA 1
ATOM 716 C C . SER A 1 87 ? 38.826 9.243 -22.952 1.00 57.84 87 SER A C 1
ATOM 718 O O . SER A 1 87 ? 39.058 8.325 -22.175 1.00 57.84 87 SER A O 1
ATOM 720 N N . VAL A 1 88 ? 37.590 9.711 -23.119 1.00 55.34 88 VAL A N 1
ATOM 721 C CA . VAL A 1 88 ? 36.493 9.435 -22.167 1.00 55.34 88 VAL A CA 1
ATOM 722 C C . VAL A 1 88 ? 35.732 8.143 -22.478 1.00 55.34 88 VAL A C 1
ATOM 724 O O . VAL A 1 88 ? 35.119 7.537 -21.607 1.00 55.34 88 VAL A O 1
ATOM 727 N N . PHE A 1 89 ? 35.793 7.685 -23.726 1.00 56.12 89 PHE A N 1
ATOM 728 C CA . PHE A 1 89 ? 34.947 6.606 -24.232 1.00 56.12 89 PHE A CA 1
ATOM 729 C C . PHE A 1 89 ? 35.613 5.236 -24.293 1.00 56.12 89 PHE A C 1
ATOM 731 O O . PHE A 1 89 ? 35.088 4.368 -24.987 1.00 56.12 89 PHE A O 1
ATOM 738 N N . GLY A 1 90 ? 36.725 5.022 -23.583 1.00 63.62 90 GLY A N 1
ATOM 739 C CA . GLY A 1 90 ? 37.515 3.785 -23.636 1.00 63.62 90 GLY A CA 1
ATOM 740 C C . GLY A 1 90 ? 36.666 2.512 -23.779 1.00 63.62 90 GLY A C 1
ATOM 741 O O . GLY A 1 90 ? 36.817 1.835 -24.790 1.00 63.62 90 GLY A O 1
ATOM 742 N N . PRO A 1 91 ? 35.696 2.235 -22.887 1.00 64.31 91 PRO A N 1
ATOM 743 C CA . PRO A 1 91 ? 34.873 1.024 -22.961 1.00 64.31 91 PRO A CA 1
ATOM 744 C C . PRO A 1 91 ? 33.934 0.951 -24.176 1.00 64.31 91 PRO A C 1
ATOM 746 O O . PRO A 1 91 ? 33.950 -0.044 -24.894 1.00 64.31 91 PRO A O 1
ATOM 749 N N . ALA A 1 92 ? 33.139 1.987 -24.472 1.00 63.22 92 ALA A N 1
ATOM 750 C CA . ALA A 1 92 ? 32.196 1.928 -25.599 1.00 63.22 92 ALA A CA 1
ATOM 751 C C . ALA A 1 92 ? 32.901 2.056 -26.961 1.00 63.22 92 ALA A C 1
ATOM 753 O O . ALA A 1 92 ? 32.487 1.426 -27.929 1.00 63.22 92 ALA A O 1
ATOM 754 N N . GLN A 1 93 ? 33.992 2.829 -27.052 1.00 68.69 93 GLN A N 1
ATOM 755 C CA . GLN A 1 93 ? 34.876 2.837 -28.225 1.00 68.69 93 GLN A CA 1
ATOM 756 C C . GLN A 1 93 ? 35.594 1.501 -28.388 1.00 68.69 93 GLN A C 1
ATOM 758 O O . GLN A 1 93 ? 35.806 1.086 -29.523 1.00 68.69 93 GLN A O 1
ATOM 763 N N . TRP A 1 94 ? 35.945 0.825 -27.294 1.00 73.81 94 TRP A N 1
ATOM 764 C CA . TRP A 1 94 ? 36.525 -0.512 -27.334 1.00 73.81 94 TRP A CA 1
ATOM 765 C C . TRP A 1 94 ? 35.504 -1.543 -27.823 1.00 73.81 94 TRP A C 1
ATOM 767 O O . TRP A 1 94 ? 35.811 -2.256 -28.774 1.00 73.81 94 TRP A O 1
ATOM 777 N N . ILE A 1 95 ? 34.273 -1.550 -27.293 1.00 71.56 95 ILE A N 1
ATOM 778 C CA . ILE A 1 95 ? 33.181 -2.426 -27.764 1.00 71.56 95 ILE A CA 1
ATOM 779 C C . ILE A 1 95 ? 32.835 -2.123 -29.225 1.00 71.56 95 ILE A C 1
ATOM 781 O O . ILE A 1 95 ? 32.809 -3.032 -30.049 1.00 71.56 95 ILE A O 1
ATOM 785 N N . ASN A 1 96 ? 32.645 -0.854 -29.593 1.00 72.25 96 ASN A N 1
ATOM 786 C CA . ASN A 1 96 ? 32.375 -0.468 -30.978 1.00 72.25 96 ASN A CA 1
ATOM 787 C C . ASN A 1 96 ? 33.559 -0.799 -31.899 1.00 72.25 96 ASN A C 1
ATOM 789 O O . ASN A 1 96 ? 33.374 -1.258 -33.021 1.00 72.25 96 ASN A O 1
ATOM 793 N N . GLY A 1 97 ? 34.791 -0.609 -31.426 1.00 76.38 97 GLY A N 1
ATOM 794 C CA . GLY A 1 97 ? 36.010 -1.003 -32.124 1.00 76.38 97 GLY A CA 1
ATOM 795 C C . GLY A 1 97 ? 36.047 -2.506 -32.382 1.00 76.38 97 GLY A C 1
ATOM 796 O O . GLY A 1 97 ? 36.354 -2.916 -33.501 1.00 76.38 97 GLY A O 1
ATOM 797 N N . TRP A 1 98 ? 35.645 -3.307 -31.395 1.00 77.06 98 TRP A N 1
ATOM 798 C CA . TRP A 1 98 ? 35.440 -4.747 -31.513 1.00 77.06 98 TRP A CA 1
ATOM 799 C C . TRP A 1 98 ? 34.332 -5.095 -32.508 1.00 77.06 98 TRP A C 1
ATOM 801 O O . TRP A 1 98 ? 34.586 -5.873 -33.422 1.00 77.06 98 TRP A O 1
ATOM 811 N N . LEU A 1 99 ? 33.144 -4.488 -32.419 1.00 73.38 99 LEU A N 1
ATOM 812 C CA . LEU A 1 99 ? 32.039 -4.736 -33.355 1.00 73.38 99 LEU A CA 1
ATOM 813 C C . LEU A 1 99 ? 32.411 -4.359 -34.792 1.00 73.38 99 LEU A C 1
ATOM 815 O O . LEU A 1 99 ? 32.139 -5.116 -35.722 1.00 73.38 99 LEU A O 1
ATOM 819 N N . ILE A 1 100 ? 33.083 -3.225 -34.992 1.00 75.69 100 ILE A N 1
ATOM 820 C CA . ILE A 1 100 ? 33.580 -2.790 -36.301 1.00 75.69 100 ILE A CA 1
ATOM 821 C C . ILE A 1 100 ? 34.692 -3.721 -36.789 1.00 75.69 100 ILE A C 1
ATOM 823 O O . ILE A 1 100 ? 34.752 -4.030 -37.980 1.00 75.69 100 ILE A O 1
ATOM 827 N N . TRP A 1 101 ? 35.586 -4.174 -35.908 1.00 81.56 101 TRP A N 1
ATOM 828 C CA . TRP A 1 101 ? 36.630 -5.136 -36.252 1.00 81.56 101 TRP A CA 1
ATOM 829 C C . TRP A 1 101 ? 36.031 -6.482 -36.670 1.00 81.56 101 TRP A C 1
ATOM 831 O O . TRP A 1 101 ? 36.408 -6.995 -37.725 1.00 81.56 101 TRP A O 1
ATOM 841 N N . ILE A 1 102 ? 35.044 -6.993 -35.926 1.00 74.50 102 ILE A N 1
ATOM 842 C CA . ILE A 1 102 ? 34.264 -8.192 -36.258 1.00 74.50 102 ILE A CA 1
ATOM 843 C C . ILE A 1 102 ? 33.562 -7.993 -37.601 1.00 74.50 102 ILE A C 1
ATOM 845 O O . ILE A 1 102 ? 33.746 -8.804 -38.504 1.00 74.50 102 ILE A O 1
ATOM 849 N N . ALA A 1 103 ? 32.838 -6.889 -37.791 1.00 72.31 103 ALA A N 1
ATOM 850 C CA . ALA A 1 103 ? 32.138 -6.588 -39.038 1.00 72.31 103 ALA A CA 1
ATOM 851 C C . ALA A 1 103 ? 33.099 -6.508 -40.238 1.00 72.31 103 ALA A C 1
ATOM 853 O O . ALA A 1 103 ? 32.801 -7.040 -41.305 1.00 72.31 103 ALA A O 1
ATOM 854 N N . ARG A 1 104 ? 34.288 -5.911 -40.069 1.00 75.44 104 ARG A N 1
ATOM 855 C CA . ARG A 1 104 ? 35.345 -5.858 -41.098 1.00 75.44 104 ARG A CA 1
ATOM 856 C C . ARG A 1 104 ? 35.962 -7.226 -41.372 1.00 75.44 104 ARG A C 1
ATOM 858 O O . ARG A 1 104 ? 36.294 -7.534 -42.514 1.00 75.44 104 ARG A O 1
ATOM 865 N N . LYS A 1 105 ? 36.172 -8.048 -40.344 1.00 77.50 105 LYS A N 1
ATOM 866 C CA . LYS A 1 105 ? 36.667 -9.420 -40.512 1.00 77.50 105 LYS A CA 1
ATOM 867 C C . LYS A 1 105 ? 35.628 -10.277 -41.229 1.00 77.50 105 LYS A C 1
ATOM 869 O O . LYS A 1 105 ? 35.992 -10.976 -42.169 1.00 77.50 105 LYS A O 1
ATOM 874 N N . LEU A 1 106 ? 34.353 -10.144 -40.869 1.00 66.94 106 LEU A N 1
ATOM 875 C CA . LEU A 1 106 ? 33.227 -10.800 -41.530 1.00 66.94 106 LEU A CA 1
ATOM 876 C C . LEU A 1 106 ? 33.033 -10.327 -42.968 1.00 66.94 106 LEU A C 1
ATOM 878 O O . LEU A 1 106 ? 32.762 -11.158 -43.827 1.00 66.94 106 LEU A O 1
ATOM 882 N N . SER A 1 107 ? 33.226 -9.038 -43.267 1.00 66.44 107 SER A N 1
ATOM 883 C CA . SER A 1 107 ? 33.156 -8.544 -44.648 1.00 66.44 107 SER A CA 1
ATOM 884 C C . SER A 1 107 ? 34.291 -9.105 -45.507 1.00 66.44 107 SER A C 1
ATOM 886 O O . SER A 1 107 ? 34.051 -9.539 -46.630 1.00 66.44 107 SER A O 1
ATOM 888 N N . ARG A 1 108 ? 35.510 -9.210 -44.953 1.00 72.50 108 ARG A N 1
ATOM 889 C CA . ARG A 1 108 ? 36.672 -9.814 -45.633 1.00 72.50 108 ARG A CA 1
ATOM 890 C C . ARG A 1 108 ? 36.537 -11.322 -45.831 1.00 72.50 108 ARG A C 1
ATOM 892 O O . ARG A 1 108 ? 36.903 -11.825 -46.888 1.00 72.50 108 ARG A O 1
ATOM 899 N N . LEU A 1 109 ? 35.988 -12.030 -44.846 1.00 66.25 109 LEU A N 1
ATOM 900 C CA . LEU A 1 109 ? 35.579 -13.437 -44.972 1.00 66.25 109 LEU A CA 1
ATOM 901 C C . LEU A 1 109 ? 34.353 -13.592 -45.897 1.00 66.25 109 LEU A C 1
ATOM 903 O O . LEU A 1 109 ? 34.061 -14.679 -46.389 1.00 66.25 109 LEU A O 1
ATOM 907 N N . GLY A 1 110 ? 33.652 -12.490 -46.165 1.00 51.41 110 GLY A N 1
ATOM 908 C CA . GLY A 1 110 ? 32.330 -12.401 -46.771 1.00 51.41 110 GLY A CA 1
ATOM 909 C C . GLY A 1 110 ? 32.235 -12.691 -48.264 1.00 51.41 110 GLY A C 1
ATOM 910 O O . GLY A 1 110 ? 31.152 -12.511 -48.815 1.00 51.41 110 GLY A O 1
ATOM 911 N N . ARG A 1 111 ? 33.286 -13.188 -48.929 1.00 61.94 111 ARG A N 1
ATOM 912 C CA . ARG A 1 111 ? 33.090 -13.862 -50.228 1.00 61.94 111 ARG A CA 1
ATOM 913 C C . ARG A 1 111 ? 32.545 -15.290 -50.072 1.00 61.94 111 ARG A C 1
ATOM 915 O O . ARG A 1 111 ? 32.056 -15.833 -51.053 1.00 61.94 111 ARG A O 1
ATOM 922 N N . GLY A 1 112 ? 32.588 -15.874 -48.868 1.00 70.00 112 GLY A N 1
ATOM 923 C CA . GLY A 1 112 ? 32.086 -17.223 -48.572 1.00 70.00 112 GLY A CA 1
ATOM 924 C C . GLY A 1 112 ? 30.917 -17.272 -47.576 1.00 70.00 112 GLY A C 1
ATOM 925 O O . GLY A 1 112 ? 30.550 -16.271 -46.957 1.00 70.00 112 GLY A O 1
ATOM 926 N N . VAL A 1 113 ? 30.357 -18.477 -47.399 1.00 78.38 113 VAL A N 1
ATOM 927 C CA . VAL A 1 113 ? 29.196 -18.805 -46.536 1.00 78.38 113 VAL A CA 1
ATOM 928 C C . VAL A 1 113 ? 29.387 -18.354 -45.078 1.00 78.38 113 VAL A C 1
ATOM 930 O O . VAL A 1 113 ? 28.429 -17.965 -44.413 1.00 78.38 113 VAL A O 1
ATOM 933 N N . SER A 1 114 ? 30.631 -18.297 -44.595 1.00 73.44 114 SER A N 1
ATOM 934 C CA . SER A 1 114 ? 30.987 -17.894 -43.226 1.00 73.44 114 SER A CA 1
ATOM 935 C C . SER A 1 114 ? 30.492 -16.499 -42.817 1.00 73.44 114 SER A C 1
ATOM 937 O O . SER A 1 114 ? 30.268 -16.262 -41.633 1.00 73.44 114 SER A O 1
ATOM 939 N N . GLY A 1 115 ? 30.286 -15.580 -43.773 1.00 77.62 115 GLY A N 1
ATOM 940 C CA . GLY A 1 115 ? 29.728 -14.249 -43.498 1.00 77.62 115 GLY A CA 1
ATOM 941 C C . GLY A 1 115 ? 28.267 -14.263 -43.024 1.00 77.62 115 GLY A C 1
ATOM 942 O O . GLY A 1 115 ? 27.836 -13.304 -42.392 1.00 77.62 115 GLY A O 1
ATOM 943 N N . TYR A 1 116 ? 27.532 -15.346 -43.298 1.00 84.62 116 TYR A N 1
ATOM 944 C CA . TYR A 1 116 ? 26.166 -15.581 -42.815 1.00 84.62 116 TYR A CA 1
ATOM 945 C C . TYR A 1 116 ? 26.141 -16.469 -41.570 1.00 84.62 116 TYR A C 1
ATOM 947 O O . TYR A 1 116 ? 25.284 -16.285 -40.710 1.00 84.62 116 TYR A O 1
ATOM 955 N N . VAL A 1 117 ? 27.109 -17.384 -41.444 1.00 87.69 117 VAL A N 1
ATOM 956 C CA . VAL A 1 117 ? 27.195 -18.321 -40.314 1.00 87.69 117 VAL A CA 1
ATOM 957 C C . VAL A 1 117 ? 27.361 -17.584 -38.990 1.00 87.69 117 VAL A C 1
ATOM 959 O O . VAL A 1 117 ? 26.651 -17.895 -38.048 1.00 87.69 117 VAL A O 1
ATOM 962 N N . VAL A 1 118 ? 28.247 -16.587 -38.898 1.00 85.25 118 VAL A N 1
ATOM 963 C CA . VAL A 1 118 ? 28.483 -15.901 -37.614 1.00 85.25 118 VAL A CA 1
ATOM 964 C C . VAL A 1 118 ? 27.254 -15.119 -37.129 1.00 85.25 118 VAL A C 1
ATOM 966 O O . VAL A 1 118 ? 26.860 -15.342 -35.986 1.00 85.25 118 VAL A O 1
ATOM 969 N N . PRO A 1 119 ? 26.593 -14.265 -37.942 1.00 88.69 119 PRO A N 1
ATOM 970 C CA . PRO A 1 119 ? 25.324 -13.661 -37.540 1.00 88.69 119 PRO A CA 1
ATOM 971 C C . PRO A 1 119 ? 24.253 -14.703 -37.207 1.00 88.69 119 PRO A C 1
ATOM 973 O O . PRO A 1 119 ? 23.565 -14.542 -36.210 1.00 88.69 119 PRO A O 1
ATOM 976 N N . ALA A 1 120 ? 24.136 -15.791 -37.977 1.00 91.31 120 ALA A N 1
ATOM 977 C CA . ALA A 1 120 ? 23.157 -16.844 -37.701 1.00 91.31 120 ALA A CA 1
ATOM 978 C C . ALA A 1 120 ? 23.426 -17.569 -36.370 1.00 91.31 120 ALA A C 1
ATOM 980 O O . ALA A 1 120 ? 22.493 -17.823 -35.619 1.00 91.31 120 ALA A O 1
ATOM 981 N N . VAL A 1 121 ? 24.692 -17.852 -36.046 1.00 92.12 121 VAL A N 1
ATOM 982 C CA . VAL A 1 121 ? 25.096 -18.457 -34.769 1.00 92.12 121 VAL A CA 1
ATOM 983 C C . VAL A 1 121 ? 24.853 -17.491 -33.613 1.00 92.12 121 VAL A C 1
ATOM 985 O O . VAL A 1 121 ? 24.296 -17.902 -32.605 1.00 92.12 121 VAL A O 1
ATOM 988 N N . LEU A 1 122 ? 25.204 -16.208 -33.752 1.00 90.56 122 LEU A N 1
ATOM 989 C CA . LEU A 1 122 ? 24.910 -15.198 -32.728 1.00 90.56 122 LEU A CA 1
ATOM 990 C C . LEU A 1 122 ? 23.406 -15.016 -32.522 1.00 90.56 122 LEU A C 1
ATOM 992 O O . LEU A 1 122 ? 22.967 -14.889 -31.386 1.00 90.56 122 LEU A O 1
ATOM 996 N N . PHE A 1 123 ? 22.623 -15.039 -33.601 1.00 94.00 123 PHE A N 1
ATOM 997 C CA . PHE A 1 123 ? 21.168 -15.002 -33.533 1.00 94.00 123 PHE A CA 1
ATOM 998 C C . PHE A 1 123 ? 20.629 -16.242 -32.819 1.00 94.00 123 PHE A C 1
ATOM 1000 O O . PHE A 1 123 ? 19.814 -16.103 -31.920 1.00 94.00 123 PHE A O 1
ATOM 1007 N N . ALA A 1 124 ? 21.114 -17.439 -33.160 1.00 94.06 124 ALA A N 1
ATOM 1008 C CA . ALA A 1 124 ? 20.700 -18.683 -32.520 1.00 94.06 124 ALA A CA 1
ATOM 1009 C C . ALA A 1 124 ? 21.069 -18.713 -31.030 1.00 94.06 124 ALA A C 1
ATOM 1011 O O . ALA A 1 124 ? 20.211 -19.010 -30.211 1.00 94.06 124 ALA A O 1
ATOM 1012 N N . ILE A 1 125 ? 22.301 -18.343 -30.662 1.00 93.81 125 ILE A N 1
ATOM 1013 C CA . ILE A 1 125 ? 22.719 -18.208 -29.257 1.00 93.81 125 ILE A CA 1
ATOM 1014 C C . ILE A 1 125 ? 21.865 -17.154 -28.558 1.00 93.81 125 ILE A C 1
ATOM 1016 O O . ILE A 1 125 ? 21.411 -17.383 -27.446 1.00 93.81 125 ILE A O 1
ATOM 1020 N N . GLY A 1 126 ? 21.630 -16.014 -29.207 1.00 91.94 126 GLY A N 1
ATOM 1021 C CA . GLY A 1 126 ? 20.803 -14.944 -28.672 1.00 91.94 126 GLY A CA 1
ATOM 1022 C C . GLY A 1 126 ? 19.376 -15.407 -28.398 1.00 91.94 126 GLY A C 1
ATOM 1023 O O . GLY A 1 126 ? 18.885 -15.181 -27.303 1.00 91.94 126 GLY A O 1
ATOM 1024 N N . MET A 1 127 ? 18.757 -16.125 -29.338 1.00 91.50 127 MET A N 1
ATOM 1025 C CA . MET A 1 127 ? 17.436 -16.743 -29.183 1.00 91.50 127 MET A CA 1
ATOM 1026 C C . MET A 1 127 ? 17.437 -17.794 -28.076 1.00 91.50 127 MET A C 1
ATOM 1028 O O . MET A 1 127 ? 16.542 -17.781 -27.242 1.00 91.50 127 MET A O 1
ATOM 1032 N N . VAL A 1 128 ? 18.451 -18.664 -28.023 1.00 90.81 128 VAL A N 1
ATOM 1033 C CA . VAL A 1 128 ? 18.590 -19.646 -26.943 1.00 90.81 128 VAL A CA 1
ATOM 1034 C C . VAL A 1 128 ? 18.658 -18.924 -25.607 1.00 90.81 128 VAL A C 1
ATOM 1036 O O . VAL A 1 128 ? 17.786 -19.154 -24.793 1.00 90.81 128 VAL A O 1
ATOM 1039 N N . LEU A 1 129 ? 19.597 -17.999 -25.394 1.00 88.12 129 LEU A N 1
ATOM 1040 C CA . LEU A 1 129 ? 19.708 -17.259 -24.131 1.00 88.12 129 LEU A CA 1
ATOM 1041 C C . LEU A 1 129 ? 18.415 -16.520 -23.778 1.00 88.12 129 LEU A C 1
ATOM 1043 O O . LEU A 1 129 ? 17.990 -16.572 -22.631 1.00 88.12 129 LEU A O 1
ATOM 1047 N N . PHE A 1 130 ? 17.787 -15.892 -24.770 1.00 85.25 130 PHE A N 1
ATOM 1048 C CA . PHE A 1 130 ? 16.565 -15.113 -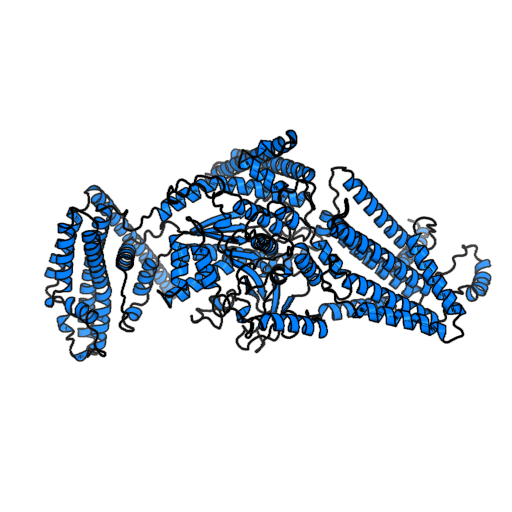24.619 1.00 85.25 130 PHE A CA 1
ATOM 1049 C C . PHE A 1 130 ? 15.333 -15.953 -24.231 1.00 85.25 130 PHE A C 1
ATOM 1051 O O . PHE A 1 130 ? 14.455 -15.441 -23.544 1.00 85.25 130 PHE A O 1
ATOM 1058 N N . PHE A 1 131 ? 15.271 -17.228 -24.634 1.00 83.38 131 PHE A N 1
ATOM 1059 C CA . PHE A 1 131 ? 14.165 -18.139 -24.299 1.00 83.38 131 PHE A CA 1
ATOM 1060 C C . PHE A 1 131 ? 14.519 -19.203 -23.247 1.00 83.38 131 PHE A C 1
ATOM 1062 O O . PHE A 1 131 ? 13.622 -19.817 -22.684 1.00 83.38 131 PHE A O 1
ATOM 1069 N N . SER A 1 132 ? 15.804 -19.446 -22.978 1.00 80.06 132 SER A N 1
ATOM 1070 C CA . SER A 1 132 ? 16.260 -20.565 -22.135 1.00 80.06 132 SER A CA 1
ATOM 1071 C C . SER A 1 132 ? 16.160 -20.299 -20.641 1.00 80.06 132 SER A C 1
ATOM 1073 O O . SER A 1 132 ? 16.229 -21.242 -19.858 1.00 80.06 132 SER A O 1
ATOM 1075 N N . VAL A 1 133 ? 16.063 -19.031 -20.232 1.00 72.88 133 VAL A N 1
ATOM 1076 C CA . VAL A 1 133 ? 16.107 -18.667 -18.819 1.00 72.88 133 VAL A CA 1
ATOM 1077 C C . VAL A 1 133 ? 14.805 -17.992 -18.423 1.00 72.88 133 VAL A C 1
ATOM 1079 O O . VAL A 1 133 ? 14.533 -16.848 -18.789 1.00 72.88 133 VAL A O 1
ATOM 1082 N N . GLY A 1 134 ? 14.001 -18.715 -17.640 1.00 67.12 134 GLY A N 1
ATOM 1083 C CA . GLY A 1 134 ? 12.845 -18.135 -16.970 1.00 67.12 134 GLY A CA 1
ATOM 1084 C C . GLY A 1 134 ? 13.267 -16.934 -16.121 1.00 67.12 134 GLY A C 1
ATOM 1085 O O . GLY A 1 134 ? 14.348 -16.913 -15.529 1.00 67.12 134 GLY A O 1
ATOM 1086 N N . ILE A 1 135 ? 12.408 -15.917 -16.049 1.00 62.78 135 ILE A N 1
ATOM 1087 C CA . ILE A 1 135 ? 12.648 -14.728 -15.215 1.00 62.78 135 ILE A CA 1
ATOM 1088 C C . ILE A 1 135 ? 12.766 -15.129 -13.724 1.00 62.78 135 ILE A C 1
ATOM 1090 O O . ILE A 1 135 ? 13.481 -14.479 -12.958 1.00 62.78 135 ILE A O 1
ATOM 1094 N N . GLU A 1 136 ? 12.152 -16.257 -13.353 1.00 56.22 136 GLU A N 1
ATOM 1095 C CA . GLU A 1 136 ? 12.008 -16.795 -11.995 1.00 56.22 136 GLU A CA 1
ATOM 1096 C C . GLU A 1 136 ? 13.161 -17.690 -11.510 1.00 56.22 136 GLU A C 1
ATOM 1098 O O . GLU A 1 136 ? 12.943 -18.705 -10.848 1.00 56.22 136 GLU A O 1
ATOM 1103 N N . LEU A 1 137 ? 14.416 -17.364 -11.808 1.00 48.84 137 LEU A N 1
ATOM 1104 C CA . LEU A 1 137 ? 15.500 -18.071 -11.126 1.00 48.84 137 LEU A CA 1
ATOM 1105 C C . LEU A 1 137 ? 15.517 -17.646 -9.649 1.00 48.84 137 LEU A C 1
ATOM 1107 O O . LEU A 1 137 ? 15.887 -16.506 -9.360 1.00 48.84 137 LEU A O 1
ATOM 1111 N N . ASN A 1 138 ? 15.141 -18.568 -8.743 1.00 50.88 138 ASN A N 1
ATOM 1112 C CA . ASN A 1 138 ? 15.290 -18.506 -7.273 1.00 50.88 138 ASN A CA 1
ATOM 1113 C C . ASN A 1 138 ? 16.769 -18.347 -6.881 1.00 50.88 138 ASN A C 1
ATOM 1115 O O . ASN A 1 138 ? 17.406 -19.224 -6.304 1.00 50.88 138 ASN A O 1
ATOM 1119 N N . THR A 1 139 ? 17.356 -17.229 -7.268 1.00 54.59 139 THR A N 1
ATOM 1120 C CA . THR A 1 139 ? 18.755 -16.895 -7.067 1.00 54.59 139 THR A CA 1
ATOM 1121 C C . THR A 1 139 ? 18.812 -15.596 -6.272 1.00 54.59 139 THR A C 1
ATOM 1123 O O . THR A 1 139 ? 17.906 -14.769 -6.398 1.00 54.59 139 THR A O 1
ATOM 1126 N N . PRO A 1 140 ? 19.882 -15.363 -5.488 1.00 46.88 140 PRO A N 1
ATOM 1127 C CA . PRO A 1 140 ? 20.129 -14.063 -4.846 1.00 46.88 140 PRO A CA 1
ATOM 1128 C C . PRO A 1 140 ? 20.160 -12.905 -5.858 1.00 46.88 140 PRO A C 1
ATOM 1130 O O . PRO A 1 140 ? 19.941 -11.738 -5.544 1.00 46.88 140 PRO A O 1
ATOM 1133 N N . TYR A 1 141 ? 20.381 -13.263 -7.118 1.00 60.78 141 TYR A N 1
ATOM 1134 C CA . TYR A 1 141 ? 20.227 -12.446 -8.296 1.00 60.78 141 TYR A CA 1
ATOM 1135 C C . TYR A 1 141 ? 18.762 -12.409 -8.750 1.00 60.78 141 TYR A C 1
ATOM 1137 O O . TYR A 1 141 ? 18.426 -12.955 -9.800 1.00 60.78 141 TYR A O 1
ATOM 1145 N N . VAL A 1 142 ? 17.884 -11.747 -7.989 1.00 58.41 142 VAL A N 1
ATOM 1146 C CA . VAL A 1 142 ? 16.506 -11.442 -8.430 1.00 58.41 142 VAL A CA 1
ATOM 1147 C C . VAL A 1 142 ? 16.559 -10.988 -9.895 1.00 58.41 142 VAL A C 1
ATOM 1149 O O . VAL A 1 142 ? 17.385 -10.141 -10.218 1.00 58.41 142 VAL A O 1
ATOM 1152 N N . LEU A 1 143 ? 15.773 -11.576 -10.802 1.00 61.09 143 LEU A N 1
ATOM 1153 C CA . LEU A 1 143 ? 15.802 -11.307 -12.255 1.00 61.09 143 LEU A CA 1
ATOM 1154 C C . LEU A 1 143 ? 17.128 -11.627 -12.991 1.00 61.09 143 LEU A C 1
ATOM 1156 O O . LEU A 1 143 ? 17.397 -11.027 -14.033 1.00 61.09 143 LEU A O 1
ATOM 1160 N N . PHE A 1 144 ? 17.960 -12.570 -12.531 1.00 75.88 144 PHE A N 1
ATOM 1161 C CA . PHE A 1 144 ? 19.118 -13.046 -13.314 1.00 75.88 144 PHE A CA 1
ATOM 1162 C C . PHE A 1 144 ? 18.706 -13.501 -14.717 1.00 75.88 144 PHE A C 1
ATOM 1164 O O . PHE A 1 144 ? 19.368 -13.164 -15.697 1.00 75.88 144 PHE A O 1
ATOM 1171 N N . GLY A 1 145 ? 17.564 -14.191 -14.824 1.00 73.00 145 GLY A N 1
ATOM 1172 C CA . GLY A 1 145 ? 16.965 -14.525 -16.114 1.00 73.00 145 GLY A CA 1
ATOM 1173 C C . GLY A 1 145 ? 16.684 -13.291 -16.965 1.00 73.00 145 GLY A C 1
ATOM 1174 O O . GLY A 1 145 ? 17.007 -13.277 -18.143 1.00 73.00 145 GLY A O 1
ATOM 1175 N N . GLY A 1 146 ? 16.224 -12.193 -16.360 1.00 76.25 146 GLY A N 1
ATOM 1176 C CA . GLY A 1 146 ? 16.071 -10.904 -17.036 1.00 76.25 146 GLY A CA 1
ATOM 1177 C C . GLY A 1 146 ? 17.378 -10.345 -17.611 1.00 76.25 146 GLY A C 1
ATOM 1178 O O . GLY A 1 146 ? 17.393 -9.839 -18.738 1.00 76.25 146 GLY A O 1
ATOM 1179 N N . PHE A 1 147 ? 18.495 -10.483 -16.891 1.00 81.88 147 PHE A N 1
ATOM 1180 C CA . PHE A 1 147 ? 19.813 -10.123 -17.417 1.00 81.88 147 P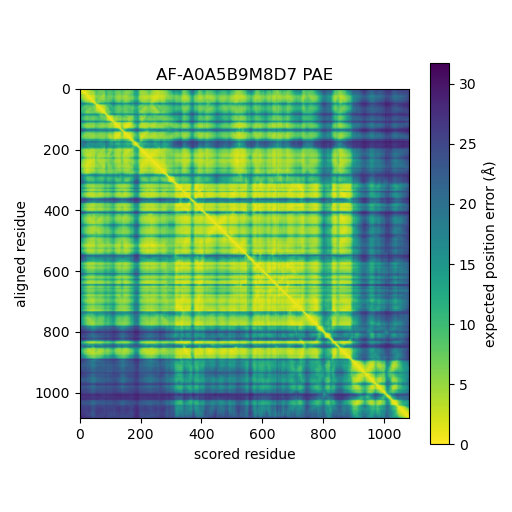HE A CA 1
ATOM 1181 C C . PHE A 1 147 ? 20.227 -11.025 -18.584 1.00 81.88 147 PHE A C 1
ATOM 1183 O O . PHE A 1 147 ? 20.640 -10.518 -19.627 1.00 81.88 147 PHE A O 1
ATOM 1190 N N . VAL A 1 148 ? 20.080 -12.347 -18.448 1.00 85.06 148 VAL A N 1
ATOM 1191 C CA . VAL A 1 148 ? 20.397 -13.293 -19.530 1.00 85.06 148 VAL A CA 1
ATOM 1192 C C . VAL A 1 148 ? 19.532 -13.022 -20.762 1.00 85.06 148 VAL A C 1
ATOM 1194 O O . VAL A 1 148 ? 20.058 -12.980 -21.873 1.00 85.06 148 VAL A O 1
ATOM 1197 N N . ASN A 1 149 ? 18.250 -12.717 -20.572 1.00 82.81 149 ASN A N 1
ATOM 1198 C CA . ASN A 1 149 ? 17.333 -12.339 -21.642 1.00 82.81 149 ASN A CA 1
ATOM 1199 C C . ASN A 1 149 ? 17.757 -11.023 -22.291 1.00 82.81 149 ASN A C 1
ATOM 1201 O O . ASN A 1 149 ? 17.759 -10.906 -23.514 1.00 82.81 149 ASN A O 1
ATOM 1205 N N . SER A 1 150 ? 18.207 -10.051 -21.498 1.00 84.06 150 SER A N 1
ATOM 1206 C CA . SER A 1 150 ? 18.784 -8.815 -22.025 1.00 84.06 150 SER A CA 1
ATOM 1207 C C . SER A 1 150 ? 20.009 -9.114 -22.892 1.00 84.06 150 SER A C 1
ATOM 1209 O O . SER A 1 150 ? 20.074 -8.649 -24.025 1.00 84.06 150 SER A O 1
ATOM 1211 N N . VAL A 1 151 ? 20.950 -9.943 -22.420 1.00 87.62 151 VAL A N 1
ATOM 1212 C CA . VAL A 1 151 ? 22.124 -10.390 -23.197 1.00 87.62 151 VAL A CA 1
ATOM 1213 C C . VAL A 1 151 ? 21.709 -11.121 -24.475 1.00 87.62 151 VAL A C 1
ATOM 1215 O O . VAL A 1 151 ? 22.243 -10.823 -25.543 1.00 87.62 151 VAL A O 1
ATOM 1218 N N . GLY A 1 152 ? 20.734 -12.026 -24.401 1.00 89.06 152 GLY A N 1
ATOM 1219 C CA . GLY A 1 152 ? 20.181 -12.725 -25.558 1.00 89.06 152 GLY A CA 1
ATOM 1220 C C . GLY A 1 152 ? 19.610 -11.758 -26.597 1.00 89.06 152 GLY A C 1
ATOM 1221 O O . GLY A 1 152 ? 19.982 -11.818 -27.771 1.00 89.06 152 GLY A O 1
ATOM 1222 N N . LEU A 1 153 ? 18.806 -10.785 -26.156 1.00 88.12 153 LEU A N 1
ATOM 1223 C CA . LEU A 1 153 ? 18.274 -9.717 -27.003 1.00 88.12 153 LEU A CA 1
ATOM 1224 C C . LEU A 1 153 ? 19.395 -8.873 -27.626 1.00 88.12 153 LEU A C 1
ATOM 1226 O O . LEU A 1 153 ? 19.345 -8.579 -28.820 1.00 88.12 153 LEU A O 1
ATOM 1230 N N . TRP A 1 154 ? 20.439 -8.528 -26.866 1.00 87.56 154 TRP A N 1
ATOM 1231 C CA . TRP A 1 154 ? 21.609 -7.824 -27.399 1.00 87.56 154 TRP A CA 1
ATOM 1232 C C . TRP A 1 154 ? 22.277 -8.612 -28.524 1.00 87.56 154 TRP A C 1
ATOM 1234 O O . TRP A 1 154 ? 22.569 -8.044 -29.577 1.00 87.56 154 TRP A O 1
ATOM 1244 N N . LEU A 1 155 ? 22.492 -9.916 -28.337 1.00 89.19 155 LEU A N 1
ATOM 1245 C CA . LEU A 1 155 ? 23.084 -10.777 -29.361 1.00 89.19 155 LEU A CA 1
ATOM 1246 C C . LEU A 1 155 ? 22.202 -10.872 -30.609 1.00 89.19 155 LEU A C 1
ATOM 1248 O O . LEU A 1 155 ? 22.730 -10.796 -31.718 1.00 89.19 155 LEU A O 1
ATOM 1252 N N . ILE A 1 156 ? 20.877 -10.955 -30.445 1.00 91.19 156 ILE A N 1
ATOM 1253 C CA . ILE A 1 156 ? 19.912 -10.914 -31.552 1.00 91.19 156 ILE A CA 1
ATOM 1254 C C . ILE A 1 156 ? 20.041 -9.595 -32.324 1.00 91.19 156 ILE A C 1
ATOM 1256 O O . ILE A 1 156 ? 20.187 -9.609 -33.547 1.00 91.19 156 ILE A O 1
ATOM 1260 N N . LEU A 1 157 ? 20.045 -8.453 -31.632 1.00 89.56 157 LEU A N 1
ATOM 1261 C CA . LEU A 1 157 ? 20.160 -7.135 -32.263 1.00 89.56 157 LEU A CA 1
ATOM 1262 C C . LEU A 1 157 ? 21.504 -6.955 -32.979 1.00 89.56 157 LEU A C 1
ATOM 1264 O O . LEU A 1 157 ? 21.543 -6.447 -34.100 1.00 89.56 157 LEU A O 1
ATOM 1268 N N . VAL A 1 158 ? 22.604 -7.415 -32.376 1.00 88.19 158 VAL A N 1
ATOM 1269 C CA . VAL A 1 158 ? 23.936 -7.406 -32.997 1.00 88.19 158 VAL A CA 1
ATOM 1270 C C . VAL A 1 158 ? 23.981 -8.331 -34.212 1.00 88.19 158 VAL A C 1
ATOM 1272 O O . VAL A 1 158 ? 24.579 -7.969 -35.224 1.00 88.19 158 VAL A O 1
ATOM 1275 N N . ALA A 1 159 ? 23.338 -9.497 -34.161 1.00 90.06 159 ALA A N 1
ATOM 1276 C CA . ALA A 1 159 ? 23.257 -10.419 -35.286 1.00 90.06 159 ALA A CA 1
ATOM 1277 C C . ALA A 1 159 ? 22.451 -9.838 -36.456 1.00 90.06 159 ALA A C 1
ATOM 1279 O O . ALA A 1 159 ? 22.936 -9.845 -37.590 1.00 90.06 159 ALA A O 1
ATOM 1280 N N . ILE A 1 160 ? 21.266 -9.278 -36.181 1.00 89.44 160 ILE A N 1
ATOM 1281 C CA . ILE A 1 160 ? 20.437 -8.569 -37.170 1.00 89.44 160 ILE A CA 1
ATOM 1282 C C . ILE A 1 160 ? 21.230 -7.419 -37.774 1.00 89.44 160 ILE A C 1
ATOM 1284 O O . ILE A 1 160 ? 21.213 -7.234 -38.993 1.00 89.44 160 ILE A O 1
ATOM 1288 N N . TRP A 1 161 ? 21.967 -6.684 -36.936 1.00 88.81 161 TRP A N 1
ATOM 1289 C CA . TRP A 1 161 ? 22.875 -5.660 -37.404 1.00 88.81 161 TRP A CA 1
ATOM 1290 C C . TRP A 1 161 ? 23.905 -6.303 -38.360 1.00 88.81 161 TRP A C 1
ATOM 1292 O O . TRP A 1 161 ? 23.832 -6.114 -39.570 1.00 88.81 161 TRP A O 1
ATOM 1302 N N . LEU A 1 162 ? 24.805 -7.172 -37.913 1.00 84.62 162 LEU A N 1
ATOM 1303 C CA . LEU A 1 162 ? 25.826 -7.774 -38.789 1.00 84.62 162 LEU A CA 1
ATOM 1304 C C . LEU A 1 162 ? 25.271 -8.347 -40.116 1.00 84.62 162 LEU A C 1
ATOM 1306 O O . LEU A 1 162 ? 25.894 -8.161 -41.168 1.00 84.62 162 LEU A O 1
ATOM 1310 N N . LEU A 1 163 ? 24.087 -8.968 -40.091 1.00 87.00 163 LEU A N 1
ATOM 1311 C CA . LEU A 1 163 ? 23.390 -9.467 -41.276 1.00 87.00 163 LEU A CA 1
ATOM 1312 C C . LEU A 1 163 ? 22.933 -8.343 -42.223 1.00 87.00 163 LEU A C 1
ATOM 1314 O O . LEU A 1 163 ? 23.212 -8.408 -43.422 1.00 87.00 163 LEU A O 1
ATOM 1318 N N . ALA A 1 164 ? 22.285 -7.294 -41.712 1.00 83.81 164 ALA A N 1
ATOM 1319 C CA . ALA A 1 164 ? 21.872 -6.138 -42.508 1.00 83.81 164 ALA A CA 1
ATOM 1320 C C . ALA A 1 164 ? 23.078 -5.441 -43.156 1.00 83.81 164 ALA A C 1
ATOM 1322 O O . ALA A 1 164 ? 23.056 -5.140 -44.352 1.00 83.81 164 ALA A O 1
ATOM 1323 N N . GLY A 1 165 ? 24.173 -5.279 -42.409 1.00 80.81 165 GLY A N 1
ATOM 1324 C CA . GLY A 1 165 ? 25.423 -4.729 -42.931 1.00 80.81 165 GLY A CA 1
ATOM 1325 C C . GLY A 1 165 ? 25.993 -5.582 -44.061 1.00 80.81 165 GLY A C 1
ATOM 1326 O O . GLY A 1 165 ? 26.511 -5.057 -45.046 1.00 80.81 165 GLY A O 1
ATOM 1327 N N . ARG A 1 166 ? 25.851 -6.909 -43.980 1.00 80.12 166 ARG A N 1
ATOM 1328 C CA . ARG A 1 166 ? 26.269 -7.822 -45.048 1.00 80.12 166 ARG A CA 1
ATOM 1329 C C . ARG A 1 166 ? 25.385 -7.725 -46.292 1.00 80.12 166 ARG A C 1
ATOM 1331 O O . ARG A 1 166 ? 25.948 -7.705 -47.390 1.00 80.12 166 ARG A O 1
ATOM 1338 N N . ILE A 1 167 ? 24.058 -7.680 -46.134 1.00 81.00 167 ILE A N 1
ATOM 1339 C CA . ILE A 1 167 ? 23.074 -7.607 -47.233 1.00 81.00 167 ILE A CA 1
ATOM 1340 C C . ILE A 1 167 ? 23.234 -6.301 -48.011 1.00 81.00 167 ILE A C 1
ATOM 1342 O O . ILE A 1 167 ? 23.298 -6.305 -49.238 1.00 81.00 167 ILE A O 1
ATOM 1346 N N . LEU A 1 168 ? 23.378 -5.187 -47.294 1.00 77.12 168 LEU A N 1
ATOM 1347 C CA . LEU A 1 168 ? 23.539 -3.858 -47.886 1.00 77.12 168 LEU A CA 1
ATOM 1348 C C . LEU A 1 168 ? 24.960 -3.620 -48.436 1.00 77.12 168 LEU A C 1
ATOM 1350 O O . LEU A 1 168 ? 25.213 -2.640 -49.139 1.00 77.12 168 LEU A O 1
ATOM 1354 N N . GLY A 1 169 ? 25.880 -4.550 -48.162 1.00 71.31 169 GLY A N 1
ATOM 1355 C CA . GLY A 1 169 ? 27.270 -4.518 -48.587 1.00 71.31 169 GLY A CA 1
ATOM 1356 C C . GLY A 1 169 ? 28.135 -3.739 -47.604 1.00 71.31 169 GLY A C 1
ATOM 1357 O O . GLY A 1 169 ? 28.324 -2.534 -47.753 1.00 71.31 169 GLY A O 1
ATOM 1358 N N . ALA A 1 170 ? 28.737 -4.445 -46.645 1.00 60.75 170 ALA A N 1
ATOM 1359 C CA . ALA A 1 170 ? 29.590 -3.855 -45.615 1.00 60.75 170 ALA A CA 1
ATOM 1360 C C . ALA A 1 170 ? 30.745 -3.050 -46.221 1.00 60.75 170 ALA A C 1
ATOM 1362 O O . ALA A 1 170 ? 31.105 -2.011 -45.687 1.00 60.75 170 ALA A O 1
ATOM 1363 N N . ASP A 1 171 ? 31.263 -3.454 -47.382 1.00 61.22 171 ASP A N 1
ATOM 1364 C CA . ASP A 1 171 ? 32.279 -2.681 -48.094 1.00 61.22 171 ASP A CA 1
ATOM 1365 C C . ASP A 1 171 ? 31.711 -1.389 -48.700 1.00 61.22 171 ASP A C 1
ATOM 1367 O O . ASP A 1 171 ? 32.409 -0.391 -48.701 1.00 61.22 171 ASP A O 1
ATOM 1371 N N . ARG A 1 172 ? 30.443 -1.330 -49.135 1.00 63.75 172 ARG A N 1
ATOM 1372 C CA . ARG A 1 172 ? 29.794 -0.069 -49.561 1.00 63.75 172 ARG A CA 1
ATOM 1373 C C . ARG A 1 172 ? 29.467 0.841 -48.375 1.00 63.75 172 ARG A C 1
ATOM 1375 O O . ARG A 1 172 ? 29.522 2.056 -48.511 1.00 63.75 172 ARG A O 1
ATOM 1382 N N . MET A 1 173 ? 29.164 0.257 -47.218 1.00 60.56 173 MET A N 1
ATOM 1383 C CA . MET A 1 173 ? 28.839 0.994 -45.992 1.00 60.56 173 MET A CA 1
ATOM 1384 C C . MET A 1 173 ? 30.076 1.444 -45.200 1.00 60.56 173 MET A C 1
ATOM 1386 O O . MET A 1 173 ? 30.037 2.473 -44.532 1.00 60.56 173 MET A O 1
ATOM 1390 N N . LEU A 1 174 ? 31.184 0.702 -45.281 1.00 60.75 174 LEU A N 1
ATOM 1391 C CA . LEU A 1 174 ? 32.462 1.023 -44.636 1.00 60.75 174 LEU A CA 1
ATOM 1392 C C . LEU A 1 174 ? 33.414 1.772 -45.573 1.00 60.75 174 LEU A C 1
ATOM 1394 O O . LEU A 1 174 ? 34.209 2.586 -45.099 1.00 60.75 174 LEU A O 1
ATOM 1398 N N . ALA A 1 175 ? 33.360 1.525 -46.886 1.00 56.59 175 ALA A N 1
ATOM 1399 C CA . ALA A 1 175 ? 34.118 2.287 -47.870 1.00 56.59 175 ALA A CA 1
ATOM 1400 C C . ALA A 1 175 ? 33.346 3.544 -48.274 1.00 56.59 175 ALA A C 1
ATOM 1402 O O . ALA A 1 175 ? 33.010 3.756 -49.436 1.00 56.59 175 ALA A O 1
ATOM 1403 N N . GLY A 1 176 ? 33.232 4.480 -47.335 1.00 52.56 176 GLY A N 1
ATOM 1404 C CA . GLY A 1 176 ? 33.119 5.901 -47.663 1.00 52.56 176 GLY A CA 1
ATOM 1405 C C . GLY A 1 176 ? 34.403 6.439 -48.311 1.00 52.56 176 GLY A C 1
ATOM 1406 O O . GLY A 1 176 ? 34.825 7.529 -47.955 1.00 52.56 176 GLY A O 1
ATOM 1407 N N . LYS A 1 177 ? 35.076 5.664 -49.184 1.00 48.72 177 LYS A N 1
ATOM 1408 C CA . LYS A 1 177 ? 36.365 5.976 -49.840 1.00 48.72 177 LYS A CA 1
ATOM 1409 C C . LYS A 1 177 ? 36.286 6.043 -51.369 1.00 48.72 177 LYS A C 1
ATOM 1411 O O . LYS A 1 177 ? 37.120 6.695 -51.988 1.00 48.72 177 LYS A O 1
ATOM 1416 N N . THR A 1 178 ? 35.317 5.384 -52.009 1.00 48.31 178 THR A N 1
ATOM 1417 C CA . THR A 1 178 ? 35.199 5.399 -53.481 1.00 48.31 178 THR A CA 1
ATOM 1418 C C . THR A 1 178 ? 34.252 6.484 -53.992 1.00 48.31 178 THR A C 1
ATOM 1420 O O . THR A 1 178 ? 34.534 7.072 -55.033 1.00 48.31 178 THR A O 1
ATOM 1423 N N . LEU A 1 179 ? 33.198 6.834 -53.243 1.00 52.38 179 LEU A N 1
ATOM 1424 C CA . LEU A 1 179 ? 32.339 7.986 -53.562 1.00 52.38 179 LEU A CA 1
ATOM 1425 C C . LEU A 1 179 ? 33.012 9.322 -53.192 1.00 52.38 179 LEU A C 1
ATOM 1427 O O . LEU A 1 179 ? 32.973 10.282 -53.958 1.00 52.38 179 LEU A O 1
ATOM 1431 N N . THR A 1 180 ? 33.729 9.345 -52.069 1.00 50.84 180 THR A N 1
ATOM 1432 C CA . THR A 1 180 ? 34.595 10.451 -51.621 1.00 50.84 180 THR A CA 1
ATOM 1433 C C . THR A 1 180 ? 35.716 10.740 -52.591 1.00 50.84 180 THR A C 1
ATOM 1435 O O . THR A 1 180 ? 36.096 11.883 -52.671 1.0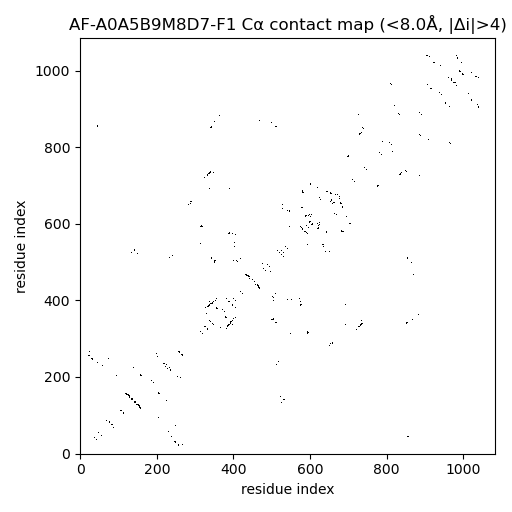0 50.84 180 THR A O 1
ATOM 1438 N N . ARG A 1 181 ? 36.224 9.810 -53.405 1.00 53.09 181 ARG A N 1
ATOM 1439 C CA . ARG A 1 181 ? 37.241 10.193 -54.402 1.00 53.09 181 ARG A CA 1
ATOM 1440 C C . ARG A 1 181 ? 36.679 11.071 -55.525 1.00 53.09 181 ARG A C 1
ATOM 1442 O O . ARG A 1 181 ? 37.429 11.848 -56.096 1.00 53.09 181 ARG A O 1
ATOM 1449 N N . ARG A 1 182 ? 35.378 10.964 -55.834 1.00 55.19 182 ARG A N 1
ATOM 1450 C CA . ARG A 1 182 ? 34.674 11.867 -56.766 1.00 55.19 182 ARG A CA 1
ATOM 1451 C C . ARG A 1 182 ? 34.150 13.122 -56.063 1.00 55.19 182 ARG A C 1
ATOM 1453 O O . ARG A 1 182 ? 34.221 14.194 -56.646 1.00 55.19 182 ARG A O 1
ATOM 1460 N N . MET A 1 183 ? 33.683 13.006 -54.817 1.00 54.03 183 MET A N 1
ATOM 1461 C CA . MET A 1 183 ? 33.247 14.155 -54.011 1.00 54.03 183 MET A CA 1
ATOM 1462 C C . MET A 1 183 ? 34.408 15.013 -53.492 1.00 54.03 183 MET A C 1
ATOM 1464 O O . MET A 1 183 ? 34.280 16.216 -53.555 1.00 54.03 183 MET A O 1
ATOM 1468 N N . GLN A 1 184 ? 35.549 14.446 -53.090 1.00 55.62 184 GLN A N 1
ATOM 1469 C CA . GLN A 1 184 ? 36.784 15.165 -52.728 1.00 55.62 184 GLN A CA 1
ATOM 1470 C C . GLN A 1 184 ? 37.416 15.856 -53.934 1.00 55.62 184 GLN A C 1
ATOM 1472 O O . GLN A 1 184 ? 38.017 16.907 -53.775 1.00 55.62 184 GLN A O 1
ATOM 1477 N N . LEU A 1 185 ? 37.252 15.311 -55.146 1.00 62.12 185 LEU A N 1
ATOM 1478 C CA . LEU A 1 185 ? 37.639 16.005 -56.382 1.00 62.12 185 LEU A CA 1
ATOM 1479 C C . LEU A 1 185 ? 36.703 17.181 -56.708 1.00 62.12 185 LEU A C 1
ATOM 1481 O O . LEU A 1 185 ? 37.122 18.123 -57.368 1.00 62.12 185 LEU A O 1
ATOM 1485 N N . ALA A 1 186 ? 35.448 17.133 -56.248 1.00 59.06 186 ALA A N 1
ATOM 1486 C CA . ALA A 1 186 ? 34.495 18.236 -56.368 1.00 59.06 186 ALA A CA 1
ATOM 1487 C C . ALA A 1 186 ? 34.599 19.242 -55.201 1.00 59.06 186 ALA A C 1
ATOM 1489 O O . ALA A 1 186 ? 34.401 20.434 -55.411 1.00 59.06 186 ALA A O 1
ATOM 1490 N N . SER A 1 187 ? 34.947 18.787 -53.993 1.00 52.47 187 SER A N 1
ATOM 1491 C CA . SER A 1 187 ? 35.055 19.593 -52.772 1.00 52.47 187 SER A CA 1
ATOM 1492 C C . SER A 1 187 ? 36.454 20.156 -52.544 1.00 52.47 187 SER A C 1
ATOM 1494 O O . SER A 1 187 ? 36.591 21.099 -51.780 1.00 52.47 187 SER A O 1
ATOM 1496 N N . SER A 1 188 ? 37.491 19.695 -53.256 1.00 55.62 188 SER A N 1
ATOM 1497 C CA . SER A 1 188 ? 38.804 20.362 -53.274 1.00 55.62 188 SER A CA 1
ATOM 1498 C C . SER A 1 188 ? 38.755 21.795 -53.832 1.00 55.62 188 SER A C 1
ATOM 1500 O O . SER A 1 188 ? 39.756 22.501 -53.775 1.00 55.62 188 SER A O 1
ATOM 1502 N N . LEU A 1 189 ? 37.612 22.227 -54.378 1.00 58.88 189 LEU A N 1
ATOM 1503 C CA . LEU A 1 189 ? 37.349 23.602 -54.816 1.00 58.88 189 LEU A CA 1
ATOM 1504 C C . LEU A 1 189 ? 36.730 24.493 -53.722 1.00 58.88 189 LEU A C 1
ATOM 1506 O O . LEU A 1 189 ? 36.689 25.708 -53.885 1.00 58.88 189 LEU A O 1
ATOM 1510 N N . THR A 1 190 ? 36.285 23.926 -52.601 1.00 60.38 190 THR A N 1
ATOM 1511 C CA . THR A 1 190 ? 35.687 24.653 -51.474 1.00 60.38 190 THR A CA 1
ATOM 1512 C C . THR A 1 190 ? 36.431 24.258 -50.204 1.00 60.38 190 THR A C 1
ATOM 1514 O O . THR A 1 190 ? 36.348 23.112 -49.782 1.00 60.38 190 THR A O 1
ATOM 1517 N N . ALA A 1 191 ? 37.191 25.181 -49.609 1.00 47.47 191 ALA A N 1
ATOM 1518 C CA . ALA A 1 191 ? 38.089 24.949 -48.469 1.00 47.47 191 ALA A CA 1
ATOM 1519 C C . ALA A 1 191 ? 37.376 24.652 -47.125 1.00 47.47 191 ALA A C 1
ATOM 1521 O O . ALA A 1 191 ? 37.816 25.105 -46.070 1.00 47.47 191 ALA A O 1
ATOM 1522 N N . GLU A 1 192 ? 36.274 23.907 -47.146 1.00 48.97 192 GLU A N 1
ATOM 1523 C CA . GLU A 1 192 ? 35.584 23.418 -45.955 1.00 48.97 192 GLU A CA 1
ATOM 1524 C C . GLU A 1 192 ? 36.102 22.025 -45.584 1.00 48.97 192 GLU A C 1
ATOM 1526 O O . GLU A 1 192 ? 36.311 21.162 -46.437 1.00 48.97 192 GLU A O 1
ATOM 1531 N N . GLY A 1 193 ? 36.387 21.848 -44.291 1.00 48.78 193 GLY A N 1
ATOM 1532 C CA . GLY A 1 193 ? 37.122 20.716 -43.735 1.00 48.78 193 GLY A CA 1
ATOM 1533 C C . GLY A 1 193 ? 36.565 19.341 -44.114 1.00 48.78 193 GLY A C 1
ATOM 1534 O O . GLY A 1 193 ? 35.361 19.120 -44.205 1.00 48.78 193 GLY A O 1
ATOM 1535 N N . ASP A 1 194 ? 37.493 18.403 -44.297 1.00 43.41 194 ASP A N 1
ATOM 1536 C CA . ASP A 1 194 ? 37.312 17.026 -44.766 1.00 43.41 194 ASP A CA 1
ATOM 1537 C C . ASP A 1 194 ? 36.570 16.162 -43.711 1.00 43.41 194 ASP A C 1
ATOM 1539 O O . ASP A 1 194 ? 37.156 15.325 -43.018 1.00 43.41 194 ASP A O 1
ATOM 1543 N N . ILE A 1 195 ? 35.266 16.392 -43.523 1.00 50.94 195 ILE A N 1
ATOM 1544 C CA . ILE A 1 195 ? 34.421 15.612 -42.606 1.00 50.94 195 ILE A CA 1
ATOM 1545 C C . ILE A 1 195 ? 34.022 14.312 -43.310 1.00 50.94 195 ILE A C 1
ATOM 1547 O O . ILE A 1 195 ? 33.203 14.302 -44.229 1.00 50.94 195 ILE A O 1
ATOM 1551 N N . GLN A 1 196 ? 34.586 13.180 -42.878 1.00 54.22 196 GLN A N 1
ATOM 1552 C CA . GLN A 1 196 ? 34.152 11.874 -43.379 1.00 54.22 196 GLN A CA 1
ATOM 1553 C C . GLN A 1 196 ? 32.706 11.600 -42.933 1.00 54.22 196 GLN A C 1
ATOM 1555 O O . GLN A 1 196 ? 32.452 11.534 -41.726 1.00 54.22 196 GLN A O 1
ATOM 1560 N N . PRO A 1 197 ? 31.754 11.399 -43.864 1.00 57.06 197 PRO A N 1
ATOM 1561 C CA . PRO A 1 197 ? 30.369 11.144 -43.506 1.00 57.06 197 PRO A CA 1
ATOM 1562 C C . PRO A 1 197 ? 30.267 9.816 -42.752 1.00 57.06 197 PRO A C 1
ATOM 1564 O O . PRO A 1 197 ? 30.646 8.751 -43.250 1.00 57.06 197 PRO A O 1
ATOM 1567 N N . ARG A 1 198 ? 29.754 9.888 -41.524 1.00 63.47 198 ARG A N 1
ATOM 1568 C CA . ARG A 1 198 ? 29.457 8.724 -40.691 1.00 63.47 198 ARG A CA 1
ATOM 1569 C C . ARG A 1 198 ? 28.377 7.894 -41.382 1.00 63.47 198 ARG A C 1
ATOM 1571 O O . ARG A 1 198 ? 27.330 8.418 -41.747 1.00 63.47 198 ARG A O 1
ATOM 1578 N N . SER A 1 199 ? 28.610 6.598 -41.576 1.00 78.19 199 SER A N 1
ATOM 1579 C CA . SER A 1 199 ? 27.577 5.736 -42.166 1.00 78.19 199 SER A CA 1
ATOM 1580 C C . SER A 1 199 ? 26.447 5.472 -41.160 1.00 78.19 199 SER A C 1
ATOM 1582 O O . SER A 1 199 ? 26.712 5.271 -39.972 1.00 78.19 199 SER A O 1
ATOM 1584 N N . ALA A 1 200 ? 25.197 5.399 -41.641 1.00 76.88 200 ALA A N 1
ATOM 1585 C CA . ALA A 1 200 ? 24.029 4.905 -40.888 1.00 76.88 200 ALA A CA 1
ATOM 1586 C C . ALA A 1 200 ? 24.353 3.624 -40.099 1.00 76.88 200 ALA A C 1
ATOM 1588 O O . ALA A 1 200 ? 24.042 3.495 -38.917 1.00 76.88 200 ALA A O 1
ATOM 1589 N N . TRP A 1 201 ? 25.096 2.726 -40.748 1.00 79.38 201 TRP A N 1
ATOM 1590 C CA . TRP A 1 201 ? 25.600 1.477 -40.196 1.00 79.38 201 TRP A CA 1
ATOM 1591 C C . TRP A 1 201 ? 26.383 1.644 -38.888 1.00 79.38 201 TRP A C 1
ATOM 1593 O O . TRP A 1 201 ? 26.071 1.017 -37.874 1.00 79.38 201 TRP A O 1
ATOM 1603 N N . GLN A 1 202 ? 27.408 2.499 -38.920 1.00 79.50 202 GLN A N 1
ATOM 1604 C CA . GLN A 1 202 ? 28.286 2.766 -37.781 1.00 79.50 202 GLN A CA 1
ATOM 1605 C C . GLN A 1 202 ? 27.544 3.478 -36.652 1.00 79.50 202 GLN A C 1
ATOM 1607 O O . GLN A 1 202 ? 27.814 3.204 -35.488 1.00 79.50 202 GLN A O 1
ATOM 1612 N N . ALA A 1 203 ? 26.600 4.368 -36.975 1.00 79.75 203 ALA A N 1
ATOM 1613 C CA . ALA A 1 203 ? 25.769 5.011 -35.962 1.00 79.75 203 ALA A CA 1
ATOM 1614 C C . ALA A 1 203 ? 24.927 3.988 -35.185 1.00 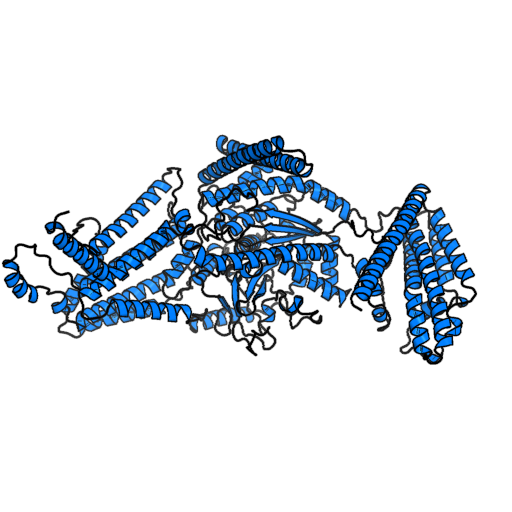79.75 203 ALA A C 1
ATOM 1616 O O . ALA A 1 203 ? 24.976 3.993 -33.958 1.00 79.75 203 ALA A O 1
ATOM 1617 N N . CYS A 1 204 ? 24.257 3.057 -35.873 1.00 83.88 204 CYS A N 1
ATOM 1618 C CA . CYS A 1 204 ? 23.511 1.980 -35.213 1.00 83.88 204 CYS A CA 1
ATOM 1619 C C . CYS A 1 204 ? 24.416 1.084 -34.349 1.00 83.88 204 CYS A C 1
ATOM 1621 O O . CYS A 1 204 ? 24.056 0.762 -33.221 1.00 83.88 204 CYS A O 1
ATOM 1623 N N . GLY A 1 205 ? 25.606 0.717 -34.841 1.00 82.81 205 GLY A N 1
ATOM 1624 C CA . GLY A 1 205 ? 26.560 -0.104 -34.082 1.00 82.81 205 GLY A CA 1
ATOM 1625 C C . GLY A 1 205 ? 27.092 0.590 -32.824 1.00 82.81 205 GLY A C 1
ATOM 1626 O O . GLY A 1 205 ? 27.244 -0.045 -31.780 1.00 82.81 205 GLY A O 1
ATOM 1627 N N . GLU A 1 206 ? 27.315 1.905 -32.891 1.00 81.75 206 GLU A N 1
ATOM 1628 C CA . GLU A 1 206 ? 27.691 2.713 -31.726 1.00 81.75 206 GLU A CA 1
ATOM 1629 C C . GLU A 1 206 ? 26.573 2.771 -30.683 1.00 81.75 206 GLU A C 1
ATOM 1631 O O . GLU A 1 206 ? 26.854 2.594 -29.499 1.00 81.75 206 GLU A O 1
ATOM 1636 N N . VAL A 1 207 ? 25.317 2.953 -31.109 1.00 84.94 207 VAL A N 1
ATOM 1637 C CA . VAL A 1 207 ? 24.158 2.947 -30.201 1.00 84.94 207 VAL A CA 1
ATOM 1638 C C . VAL A 1 207 ? 23.997 1.583 -29.531 1.00 84.94 207 VAL A C 1
ATOM 1640 O O . VAL A 1 207 ? 23.853 1.536 -28.314 1.00 84.94 207 VAL A O 1
ATOM 1643 N N . LEU A 1 208 ? 24.104 0.479 -30.283 1.00 84.38 208 LEU A N 1
ATOM 1644 C CA . LEU A 1 208 ? 24.055 -0.883 -29.729 1.00 84.38 208 LEU A CA 1
ATOM 1645 C C . LEU A 1 208 ? 25.192 -1.150 -28.729 1.00 84.38 208 LEU A C 1
ATOM 1647 O O . LEU A 1 208 ? 24.962 -1.735 -27.675 1.00 84.38 208 LEU A O 1
ATOM 1651 N N . SER A 1 209 ? 26.410 -0.689 -29.027 1.00 80.94 209 SER A N 1
ATOM 1652 C CA . SER A 1 209 ? 27.564 -0.830 -28.122 1.00 80.94 209 SER A CA 1
ATOM 1653 C C . SER A 1 209 ? 27.368 -0.060 -26.820 1.00 80.94 209 SER A C 1
ATOM 1655 O O . SER A 1 209 ? 27.675 -0.563 -25.741 1.00 80.94 209 SER A O 1
ATOM 1657 N N . TRP A 1 210 ? 26.881 1.177 -26.929 1.00 83.44 210 TRP A N 1
ATOM 1658 C CA . TRP A 1 210 ? 26.605 2.035 -25.783 1.00 83.44 210 TRP A CA 1
ATOM 1659 C C . TRP A 1 210 ? 25.513 1.437 -24.900 1.00 83.44 210 TRP A C 1
ATOM 1661 O O . TRP A 1 210 ? 25.676 1.346 -23.688 1.00 83.44 210 TRP A O 1
ATOM 1671 N N . LEU A 1 211 ? 24.439 0.969 -25.524 1.00 84.69 211 LEU A N 1
ATOM 1672 C CA . LEU A 1 211 ? 23.336 0.301 -24.865 1.00 84.69 211 LEU A CA 1
ATOM 1673 C C . LEU A 1 211 ? 23.789 -0.939 -24.072 1.00 84.69 211 LEU A C 1
ATOM 1675 O O . LEU A 1 211 ? 23.455 -1.067 -22.897 1.00 84.69 211 LEU A O 1
ATOM 1679 N N . ALA A 1 212 ? 24.605 -1.806 -24.680 1.00 83.12 212 ALA A N 1
ATOM 1680 C CA . ALA A 1 212 ? 25.163 -2.975 -24.003 1.00 83.12 212 ALA A CA 1
ATOM 1681 C C . ALA A 1 212 ? 26.058 -2.579 -22.814 1.00 83.12 212 ALA A C 1
ATOM 1683 O O . ALA A 1 212 ? 25.926 -3.136 -21.726 1.00 83.12 212 ALA A O 1
ATOM 1684 N N . ALA A 1 213 ? 26.936 -1.585 -22.994 1.00 82.19 213 ALA A N 1
ATOM 1685 C CA . ALA A 1 213 ? 27.803 -1.094 -21.923 1.00 82.19 213 ALA A CA 1
ATOM 1686 C C . ALA A 1 213 ? 26.998 -0.526 -20.744 1.00 82.19 213 ALA A C 1
ATOM 1688 O O . ALA A 1 213 ? 27.282 -0.842 -19.590 1.00 82.19 213 ALA A O 1
ATOM 1689 N N . MET A 1 214 ? 25.975 0.282 -21.032 1.00 84.75 214 MET A N 1
ATOM 1690 C CA . MET A 1 214 ? 25.105 0.845 -20.003 1.00 84.75 214 MET A CA 1
ATOM 1691 C C . MET A 1 214 ? 24.253 -0.223 -19.319 1.00 84.75 214 MET A C 1
ATOM 1693 O O . MET A 1 214 ? 24.092 -0.156 -18.105 1.00 84.75 214 MET A O 1
ATOM 1697 N N . GLY A 1 215 ? 23.769 -1.226 -20.057 1.00 86.25 215 GLY A N 1
ATOM 1698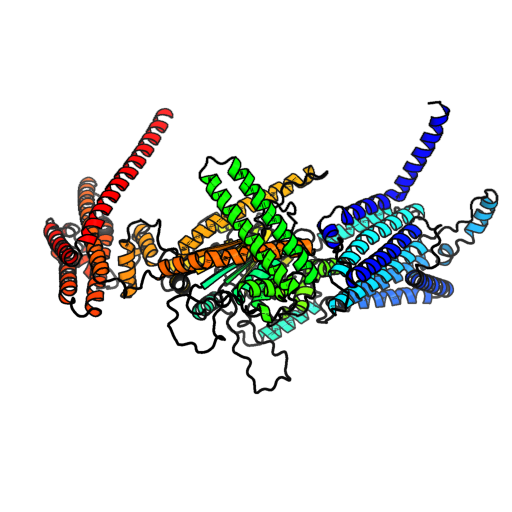 C CA . GLY 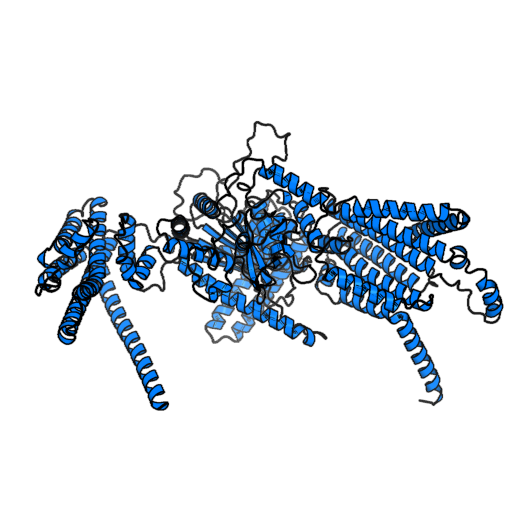A 1 215 ? 23.073 -2.378 -19.483 1.00 86.25 215 GLY A CA 1
ATOM 1699 C C . GLY A 1 215 ? 23.938 -3.115 -18.460 1.00 86.25 215 GLY A C 1
ATOM 1700 O O . GLY A 1 215 ? 23.493 -3.354 -17.344 1.00 86.25 215 GLY A O 1
ATOM 1701 N N . VAL A 1 216 ? 25.211 -3.377 -18.784 1.00 85.88 216 VAL A N 1
ATOM 1702 C CA . VAL A 1 216 ? 26.166 -3.984 -17.838 1.00 85.88 216 VAL A CA 1
ATOM 1703 C C . VAL A 1 216 ? 26.386 -3.098 -16.610 1.00 85.88 216 VAL A C 1
ATOM 1705 O O . VAL A 1 216 ? 26.398 -3.605 -15.493 1.00 85.88 216 VAL A O 1
ATOM 1708 N N . ILE A 1 217 ? 26.536 -1.781 -16.786 1.00 86.62 217 ILE A N 1
ATOM 1709 C CA . ILE A 1 217 ? 26.705 -0.850 -15.659 1.00 86.62 217 ILE A CA 1
ATOM 1710 C C . ILE A 1 217 ? 25.479 -0.877 -14.738 1.00 86.62 217 ILE A C 1
ATOM 1712 O O . ILE A 1 217 ? 25.642 -0.952 -13.523 1.00 86.62 217 ILE A O 1
ATOM 1716 N N . LEU A 1 218 ? 24.265 -0.830 -15.294 1.00 89.88 218 LEU A N 1
ATOM 1717 C CA . LEU A 1 218 ? 23.030 -0.888 -14.507 1.00 89.88 218 LEU A CA 1
ATOM 1718 C C . LEU A 1 218 ? 22.914 -2.206 -13.744 1.00 89.88 218 LEU A C 1
ATOM 1720 O O . LEU A 1 218 ? 22.558 -2.187 -12.570 1.00 89.88 218 LEU A O 1
ATOM 1724 N N . GLU A 1 219 ? 23.276 -3.328 -14.359 1.00 89.06 219 GLU A N 1
ATOM 1725 C CA . GLU A 1 219 ? 23.285 -4.614 -13.664 1.00 89.06 219 GLU A CA 1
ATOM 1726 C C . GLU A 1 219 ? 24.330 -4.644 -12.555 1.00 89.06 219 GLU A C 1
ATOM 1728 O O . GLU A 1 219 ? 24.001 -5.022 -11.441 1.00 89.06 219 GLU A O 1
ATOM 1733 N N . VAL A 1 220 ? 25.549 -4.142 -12.771 1.00 88.31 220 VAL A N 1
ATOM 1734 C CA . VAL A 1 220 ? 26.539 -4.018 -11.686 1.00 88.31 220 VAL A CA 1
ATOM 1735 C C . VAL A 1 220 ? 25.993 -3.164 -10.536 1.00 88.31 220 VAL A C 1
ATOM 1737 O O . VAL A 1 220 ? 26.144 -3.543 -9.375 1.00 88.31 220 VAL A O 1
ATOM 1740 N N . LEU A 1 221 ? 25.309 -2.051 -10.823 1.00 88.56 221 LEU A N 1
ATOM 1741 C CA . LEU A 1 221 ? 24.669 -1.224 -9.792 1.00 88.56 221 LEU A CA 1
ATOM 1742 C C . LEU A 1 221 ? 23.555 -1.973 -9.054 1.00 88.56 221 LEU A C 1
ATOM 1744 O O . LEU A 1 221 ? 23.448 -1.864 -7.836 1.00 88.56 221 LEU A O 1
ATOM 1748 N N . TRP A 1 222 ? 22.756 -2.763 -9.769 1.00 90.25 222 TRP A N 1
ATOM 1749 C CA . TRP A 1 222 ? 21.732 -3.602 -9.161 1.00 90.25 222 TRP A CA 1
ATOM 1750 C C . TRP A 1 222 ? 22.342 -4.677 -8.254 1.00 90.25 222 TRP A C 1
ATOM 1752 O O . TRP A 1 222 ? 21.917 -4.845 -7.112 1.00 90.25 222 TRP A O 1
ATOM 1762 N N . LEU A 1 223 ? 23.347 -5.398 -8.755 1.00 88.38 223 LEU A N 1
ATOM 1763 C CA . LEU A 1 223 ? 24.036 -6.466 -8.039 1.00 88.38 223 LEU A CA 1
ATOM 1764 C C . LEU A 1 223 ? 24.686 -5.929 -6.774 1.00 88.38 223 LEU A C 1
ATOM 1766 O O . LEU A 1 223 ? 24.456 -6.448 -5.689 1.00 88.38 223 LEU A O 1
ATOM 1770 N N . THR A 1 224 ? 25.460 -4.857 -6.911 1.00 87.81 224 THR A N 1
ATOM 1771 C CA . THR A 1 224 ? 26.146 -4.232 -5.779 1.00 87.81 224 THR A CA 1
ATOM 1772 C C . THR A 1 224 ? 25.145 -3.758 -4.722 1.00 87.81 224 THR A C 1
ATOM 1774 O O . THR A 1 224 ? 25.400 -3.957 -3.539 1.00 87.81 224 THR A O 1
ATOM 1777 N N . ALA A 1 225 ? 23.977 -3.231 -5.122 1.00 87.75 225 ALA A N 1
ATOM 1778 C CA . ALA A 1 225 ? 22.903 -2.871 -4.193 1.00 87.75 225 ALA A CA 1
ATOM 1779 C C . ALA A 1 225 ? 22.231 -4.098 -3.544 1.00 87.75 225 ALA A C 1
ATOM 1781 O O . ALA A 1 225 ? 21.890 -4.052 -2.365 1.00 87.75 225 ALA A O 1
ATOM 1782 N N . SER A 1 226 ? 22.068 -5.196 -4.288 1.00 86.31 226 SER A N 1
ATOM 1783 C CA . SER A 1 226 ? 21.461 -6.444 -3.796 1.00 86.31 226 SER A CA 1
ATOM 1784 C C . SER A 1 226 ? 22.340 -7.172 -2.782 1.00 86.31 226 SER A C 1
ATOM 1786 O O . SER A 1 226 ? 21.826 -7.729 -1.819 1.00 86.31 226 SER A O 1
ATOM 1788 N N . TYR A 1 227 ? 23.660 -7.115 -2.970 1.00 86.31 227 TYR A N 1
ATOM 1789 C CA . TYR A 1 227 ? 24.657 -7.639 -2.031 1.00 86.31 227 TYR A CA 1
ATOM 1790 C C . TYR A 1 227 ? 25.017 -6.661 -0.910 1.00 86.31 227 TYR A C 1
ATOM 1792 O O . TYR A 1 227 ? 25.958 -6.923 -0.165 1.00 86.31 227 TYR A O 1
ATOM 1800 N N . GLU A 1 228 ? 24.298 -5.539 -0.803 1.00 85.31 228 GLU A N 1
ATOM 1801 C CA . GLU A 1 228 ? 24.510 -4.525 0.233 1.00 85.31 228 GLU A CA 1
ATOM 1802 C C . GLU A 1 228 ? 25.978 -4.047 0.283 1.00 85.31 228 GLU A C 1
ATOM 1804 O O . GLU A 1 228 ? 26.524 -3.756 1.347 1.00 85.31 228 GLU A O 1
ATOM 1809 N N . LEU A 1 229 ? 26.643 -3.972 -0.884 1.00 85.50 229 LEU A N 1
ATOM 1810 C CA . LEU A 1 229 ? 28.020 -3.497 -0.949 1.00 85.50 229 LEU A CA 1
ATOM 1811 C C . LEU A 1 229 ? 28.078 -2.027 -0.516 1.00 85.50 229 LEU A C 1
ATOM 1813 O O . LEU A 1 229 ? 27.243 -1.230 -0.960 1.00 85.50 229 LEU A O 1
ATOM 1817 N N . PRO A 1 230 ? 29.080 -1.634 0.290 1.00 78.00 230 PRO A N 1
ATOM 1818 C CA . PRO A 1 230 ? 29.190 -0.269 0.782 1.00 78.00 230 PRO A CA 1
ATOM 1819 C C . PRO A 1 230 ? 29.110 0.764 -0.361 1.00 78.00 230 PRO A C 1
ATOM 1821 O O . PRO A 1 230 ? 29.947 0.779 -1.265 1.00 78.00 230 PRO A O 1
ATOM 1824 N N . GLY A 1 231 ? 28.086 1.627 -0.324 1.00 74.06 231 GLY A N 1
ATOM 1825 C CA . GLY A 1 231 ? 27.864 2.725 -1.282 1.00 74.06 231 GLY A CA 1
ATOM 1826 C C . GLY A 1 231 ? 26.972 2.418 -2.464 1.00 74.06 231 GLY A C 1
ATOM 1827 O O . GLY A 1 231 ? 26.547 3.341 -3.165 1.00 74.06 231 GLY A O 1
ATOM 1828 N N . ALA A 1 232 ? 26.645 1.151 -2.670 1.00 84.06 232 ALA A N 1
ATOM 1829 C CA . ALA A 1 232 ? 25.590 0.778 -3.581 1.00 84.06 232 ALA A CA 1
ATOM 1830 C C . ALA A 1 232 ? 24.243 0.852 -2.857 1.00 84.06 232 ALA A C 1
ATOM 1832 O O . ALA A 1 232 ? 24.100 0.452 -1.706 1.00 84.06 232 ALA A O 1
ATOM 1833 N N . SER A 1 233 ? 23.234 1.397 -3.530 1.00 85.88 233 SER A N 1
ATOM 1834 C CA . SER A 1 233 ? 21.873 1.445 -3.001 1.00 85.88 233 SER A CA 1
ATOM 1835 C C . SER A 1 233 ? 20.866 1.328 -4.133 1.00 85.88 233 SER A C 1
ATOM 1837 O O . SER A 1 233 ? 21.125 1.753 -5.263 1.00 85.88 233 SER A O 1
ATOM 1839 N N . TYR A 1 234 ? 19.678 0.818 -3.818 1.00 89.44 234 TYR A N 1
ATOM 1840 C CA . TYR A 1 234 ? 18.562 0.797 -4.762 1.00 89.44 234 TYR A CA 1
ATOM 1841 C C . TYR A 1 234 ? 18.199 2.207 -5.249 1.00 89.44 234 TYR A C 1
ATOM 1843 O O . TYR A 1 234 ? 17.906 2.388 -6.425 1.00 89.44 234 TYR A O 1
ATOM 1851 N N . ARG A 1 235 ? 18.356 3.229 -4.395 1.00 86.56 235 ARG A N 1
ATOM 1852 C CA . ARG A 1 235 ? 18.200 4.640 -4.779 1.00 86.56 235 ARG A CA 1
ATOM 1853 C C . ARG A 1 235 ? 19.139 5.050 -5.906 1.00 86.56 235 ARG A C 1
ATOM 1855 O O . ARG A 1 235 ? 18.717 5.676 -6.876 1.00 86.56 235 ARG A O 1
ATOM 1862 N N . LEU A 1 236 ? 20.416 4.704 -5.783 1.00 85.69 236 LEU A N 1
ATOM 1863 C CA . LEU A 1 236 ? 21.405 4.989 -6.815 1.00 85.69 236 LEU A CA 1
ATOM 1864 C C . LEU A 1 236 ? 21.068 4.263 -8.124 1.00 85.69 236 LEU A C 1
ATOM 1866 O O . LEU A 1 236 ? 21.131 4.885 -9.186 1.00 85.69 236 LEU A O 1
ATOM 1870 N N . PHE A 1 237 ? 20.648 2.996 -8.050 1.00 90.50 237 PHE A N 1
ATOM 1871 C CA . PHE A 1 237 ? 20.166 2.263 -9.219 1.00 90.50 237 PHE A CA 1
ATOM 1872 C C . PHE A 1 237 ? 18.970 2.969 -9.874 1.00 90.50 237 PHE A C 1
ATOM 1874 O O . PHE A 1 237 ? 19.011 3.220 -11.074 1.00 90.50 237 PHE A O 1
ATOM 1881 N N . SER A 1 238 ? 17.942 3.355 -9.111 1.00 90.38 238 SER A N 1
ATOM 1882 C CA . SER A 1 238 ? 16.759 4.044 -9.642 1.00 90.38 238 SER A CA 1
ATOM 1883 C C . SER A 1 238 ? 17.116 5.340 -10.360 1.00 90.38 238 SER A C 1
ATOM 1885 O O . SER A 1 238 ? 16.617 5.605 -11.452 1.00 90.38 238 SER A O 1
ATOM 1887 N N . ILE A 1 239 ? 18.013 6.146 -9.786 1.00 87.38 239 ILE A N 1
ATOM 1888 C CA . ILE A 1 239 ? 18.471 7.391 -10.413 1.00 87.38 239 ILE A CA 1
ATOM 1889 C C . ILE A 1 239 ? 19.221 7.088 -11.711 1.00 87.38 239 ILE A C 1
ATOM 1891 O O . ILE A 1 239 ? 18.933 7.696 -12.743 1.00 87.38 239 ILE A O 1
ATOM 1895 N N . ALA A 1 240 ? 20.152 6.131 -11.681 1.00 89.69 240 ALA A N 1
ATOM 1896 C CA . ALA A 1 240 ? 20.905 5.724 -12.860 1.00 89.69 240 ALA A CA 1
ATOM 1897 C C . ALA A 1 240 ? 19.984 5.179 -13.963 1.00 89.69 240 ALA A C 1
ATOM 1899 O O . ALA A 1 240 ? 20.162 5.536 -15.127 1.00 89.69 240 ALA A O 1
ATOM 1900 N N . ALA A 1 241 ? 18.976 4.383 -13.602 1.00 91.00 241 ALA A N 1
ATOM 1901 C CA . ALA A 1 241 ? 17.975 3.830 -14.506 1.00 91.00 241 ALA A CA 1
ATOM 1902 C C . ALA A 1 241 ? 17.067 4.918 -15.101 1.00 91.00 241 ALA A C 1
ATOM 1904 O O . ALA A 1 241 ? 16.831 4.916 -16.304 1.00 91.00 241 ALA A O 1
ATOM 1905 N N . LEU A 1 242 ? 16.607 5.896 -14.313 1.00 90.19 242 LEU A N 1
ATOM 1906 C CA . LEU A 1 242 ? 15.806 7.019 -14.822 1.00 90.19 242 LEU A CA 1
ATOM 1907 C C . LEU A 1 242 ? 16.596 7.876 -15.811 1.00 90.19 242 LEU A C 1
ATOM 1909 O O . LEU A 1 242 ? 16.091 8.193 -16.888 1.00 90.19 242 LEU A O 1
ATOM 1913 N N . ILE A 1 243 ? 17.845 8.211 -15.475 1.00 87.56 243 ILE A N 1
ATOM 1914 C CA . ILE A 1 243 ? 18.751 8.924 -16.383 1.00 87.56 243 ILE A CA 1
ATOM 1915 C C . ILE A 1 243 ? 18.995 8.082 -17.641 1.00 87.56 243 ILE A C 1
ATOM 1917 O O . ILE A 1 243 ? 18.941 8.614 -18.751 1.00 87.56 243 ILE A O 1
ATOM 1921 N N . HIS A 1 244 ? 19.198 6.770 -17.486 1.00 89.69 244 HIS A N 1
ATOM 1922 C CA . HIS A 1 244 ? 19.364 5.848 -18.605 1.00 89.69 244 HIS A CA 1
ATOM 1923 C C . HIS A 1 244 ? 18.166 5.877 -19.549 1.00 89.69 244 HIS A C 1
ATOM 1925 O O . HIS A 1 244 ? 18.354 6.071 -20.744 1.00 89.69 244 HIS A O 1
ATOM 1931 N N . ILE A 1 245 ? 16.944 5.753 -19.026 1.00 90.25 245 ILE A N 1
ATOM 1932 C CA . ILE A 1 245 ? 15.704 5.782 -19.813 1.00 90.25 245 ILE A CA 1
ATOM 1933 C C . ILE A 1 245 ? 15.563 7.120 -20.541 1.00 90.25 245 ILE A C 1
ATOM 1935 O O . ILE A 1 245 ? 15.331 7.137 -21.751 1.00 90.25 245 ILE A O 1
ATOM 1939 N N . ALA A 1 246 ? 15.756 8.241 -19.839 1.00 89.56 246 ALA A N 1
ATOM 1940 C CA . ALA A 1 246 ? 15.654 9.569 -20.439 1.00 89.56 246 ALA A CA 1
ATOM 1941 C C . ALA A 1 246 ? 16.641 9.739 -21.602 1.00 89.56 246 ALA A C 1
ATOM 1943 O O . ALA A 1 246 ? 16.302 10.320 -22.633 1.00 89.56 246 ALA A O 1
ATOM 1944 N N . ILE A 1 247 ? 17.859 9.222 -21.464 1.00 87.50 247 ILE A N 1
ATOM 1945 C CA . ILE A 1 247 ? 18.893 9.375 -22.488 1.00 87.50 247 ILE A CA 1
ATOM 1946 C C . ILE A 1 247 ? 18.734 8.357 -23.598 1.00 87.50 247 ILE A C 1
ATOM 1948 O O . ILE A 1 247 ? 18.952 8.700 -24.754 1.00 87.50 247 ILE A O 1
ATOM 1952 N N . LEU A 1 248 ? 18.295 7.144 -23.282 1.00 88.19 248 LEU A 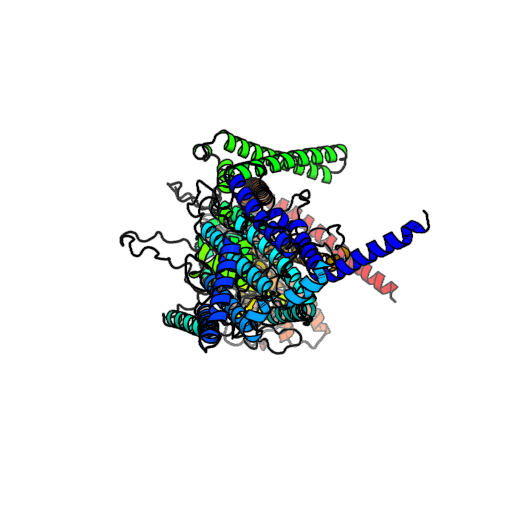N 1
ATOM 1953 C CA . LEU A 1 248 ? 17.915 6.147 -24.266 1.00 88.19 248 LEU A CA 1
ATOM 1954 C C . LEU A 1 248 ? 16.891 6.731 -25.243 1.00 88.19 248 LEU A C 1
ATOM 1956 O O . LEU A 1 248 ? 17.079 6.634 -26.452 1.00 88.19 248 LEU A O 1
ATOM 1960 N N . TRP A 1 249 ? 15.868 7.423 -24.735 1.00 89.69 249 TRP A N 1
ATOM 1961 C CA . TRP A 1 249 ? 14.880 8.113 -25.568 1.00 89.69 249 TRP A CA 1
ATOM 1962 C C . TRP A 1 249 ? 15.514 9.160 -26.486 1.00 89.69 249 TRP A C 1
ATOM 1964 O O . TRP A 1 249 ? 15.227 9.192 -27.681 1.00 89.69 249 TRP A O 1
ATOM 1974 N N . VAL A 1 250 ? 16.416 9.984 -25.951 1.00 88.38 250 VAL A N 1
ATOM 1975 C CA . VAL A 1 250 ? 17.113 11.025 -26.718 1.00 88.38 250 VAL A CA 1
ATOM 1976 C C . VAL A 1 250 ? 18.033 10.413 -27.782 1.00 88.38 250 VAL A C 1
ATOM 1978 O O . VAL A 1 250 ? 18.039 10.873 -28.920 1.00 88.38 250 VAL A O 1
ATOM 1981 N N . VAL A 1 251 ? 18.777 9.356 -27.451 1.00 86.56 251 VAL A N 1
ATOM 1982 C CA . VAL A 1 251 ? 19.683 8.654 -28.373 1.00 86.56 251 VAL A CA 1
ATOM 1983 C C . VAL A 1 251 ? 18.900 7.960 -29.487 1.00 86.56 251 VAL A C 1
ATOM 1985 O O . VAL A 1 251 ? 19.283 8.068 -30.650 1.00 86.56 251 VAL A O 1
ATOM 1988 N N . LEU A 1 252 ? 17.785 7.294 -29.171 1.00 88.25 252 LEU A N 1
ATOM 1989 C CA . LEU A 1 252 ? 16.922 6.663 -30.175 1.00 88.25 252 LEU A CA 1
ATOM 1990 C C . LEU A 1 252 ? 16.264 7.698 -31.092 1.00 88.25 252 LEU A C 1
ATOM 1992 O O . LEU A 1 252 ? 16.205 7.493 -32.304 1.00 88.25 252 LEU A O 1
ATOM 1996 N N . ALA A 1 253 ? 15.822 8.829 -30.542 1.00 90.19 253 ALA A N 1
ATOM 1997 C CA . ALA A 1 253 ? 15.272 9.935 -31.315 1.00 90.19 253 ALA A CA 1
ATOM 1998 C C . ALA A 1 253 ? 16.321 10.569 -32.240 1.00 90.19 253 ALA A C 1
ATOM 2000 O O . ALA A 1 253 ? 16.061 10.776 -33.426 1.00 90.19 253 ALA A O 1
ATOM 2001 N N . ALA A 1 254 ? 17.533 10.796 -31.726 1.00 87.31 254 ALA A N 1
ATOM 2002 C CA . ALA A 1 254 ? 18.656 11.272 -32.520 1.00 87.31 254 ALA A CA 1
ATOM 2003 C C . ALA A 1 254 ? 19.005 10.279 -33.637 1.00 87.31 254 ALA A C 1
ATOM 2005 O O . ALA A 1 254 ? 19.270 10.688 -34.767 1.00 87.31 254 ALA A O 1
ATOM 2006 N N . LEU A 1 255 ? 18.989 8.974 -33.343 1.00 87.44 255 LEU A N 1
ATOM 2007 C CA . LEU A 1 255 ? 19.227 7.930 -34.333 1.00 87.44 255 LEU A CA 1
ATOM 2008 C C . LEU A 1 255 ? 18.151 7.938 -35.419 1.00 87.44 255 LEU A C 1
ATOM 2010 O O . LEU A 1 255 ? 18.495 7.869 -36.595 1.00 87.44 255 LEU A O 1
ATOM 2014 N N . ALA A 1 256 ? 16.875 8.078 -35.060 1.00 89.94 256 ALA A N 1
ATOM 2015 C CA . ALA A 1 256 ? 15.786 8.185 -36.027 1.00 89.94 256 ALA A CA 1
ATOM 2016 C C . ALA A 1 256 ? 15.947 9.414 -36.941 1.00 89.94 256 ALA A C 1
ATOM 2018 O O . ALA A 1 256 ? 15.828 9.288 -38.161 1.00 89.94 256 ALA A O 1
ATOM 2019 N N . ASP A 1 257 ? 16.293 10.579 -36.380 1.00 89.19 257 ASP A N 1
ATOM 2020 C CA . ASP A 1 257 ? 16.579 11.802 -37.145 1.00 89.19 257 ASP A CA 1
ATOM 2021 C C . ASP A 1 257 ? 17.804 11.638 -38.058 1.00 89.19 257 ASP A C 1
ATOM 2023 O O . ASP A 1 257 ? 17.789 12.043 -39.222 1.00 89.19 257 ASP A O 1
ATOM 2027 N N . PHE A 1 258 ? 18.859 10.990 -37.567 1.00 85.81 258 PHE A N 1
ATOM 2028 C CA . PHE A 1 258 ? 20.050 10.695 -38.356 1.00 85.81 258 PHE A CA 1
ATOM 2029 C C . PHE A 1 258 ? 19.751 9.736 -39.516 1.00 85.81 258 PHE A C 1
ATOM 2031 O O . PHE A 1 258 ? 20.186 9.970 -40.646 1.00 85.81 258 PHE A O 1
ATOM 2038 N N . LEU A 1 259 ? 18.978 8.676 -39.270 1.00 85.19 259 LEU A N 1
ATOM 2039 C CA . LEU A 1 259 ? 18.560 7.722 -40.298 1.00 85.19 259 LEU A CA 1
ATOM 2040 C C . LEU A 1 259 ? 17.643 8.377 -41.335 1.00 85.19 259 LEU A C 1
ATOM 2042 O O . LEU A 1 259 ? 17.788 8.096 -42.522 1.00 85.19 259 LEU A O 1
ATOM 2046 N N . GLN A 1 260 ? 16.768 9.296 -40.920 1.00 90.12 260 GLN A N 1
ATOM 2047 C CA . GLN A 1 260 ? 15.909 10.066 -41.823 1.00 90.12 260 GLN A CA 1
ATOM 2048 C C . GLN A 1 260 ? 16.718 10.939 -42.796 1.00 90.12 260 GLN A C 1
ATOM 2050 O O . GLN A 1 260 ? 16.296 11.132 -43.934 1.00 90.12 260 GLN A O 1
ATOM 2055 N N . LYS A 1 261 ? 17.869 11.465 -42.355 1.00 85.50 261 LYS A N 1
ATOM 2056 C CA . LYS A 1 261 ? 18.774 12.282 -43.184 1.00 85.50 261 LYS A CA 1
ATOM 2057 C C . LYS A 1 261 ? 19.664 11.444 -44.096 1.00 85.50 261 LYS A C 1
ATOM 2059 O O . LYS A 1 261 ? 19.976 11.854 -45.209 1.00 85.50 261 LYS A O 1
ATOM 2064 N N . THR A 1 262 ? 20.133 10.303 -43.598 1.00 80.12 262 THR A N 1
ATOM 2065 C CA . THR A 1 262 ? 21.194 9.517 -44.251 1.00 80.12 262 THR A CA 1
ATOM 2066 C C . THR A 1 262 ? 20.679 8.365 -45.100 1.00 80.12 262 THR A C 1
ATOM 2068 O O . THR A 1 262 ? 21.430 7.819 -45.910 1.00 80.12 262 THR A O 1
ATOM 2071 N N . THR A 1 263 ? 19.416 7.982 -44.934 1.00 80.69 263 THR A N 1
ATOM 2072 C CA . THR A 1 263 ? 18.798 6.877 -45.667 1.00 80.69 263 THR A CA 1
ATOM 2073 C C . THR A 1 263 ? 17.554 7.364 -46.412 1.00 80.69 263 THR A C 1
ATOM 2075 O O . THR A 1 263 ? 16.905 8.306 -45.966 1.00 80.69 263 THR A O 1
ATOM 2078 N N . PRO A 1 264 ? 17.175 6.724 -47.532 1.00 83.25 264 PRO A N 1
ATOM 2079 C CA . PRO A 1 264 ? 15.929 7.045 -48.231 1.00 83.25 264 PRO A CA 1
ATOM 2080 C C . PRO A 1 264 ? 14.677 6.564 -47.476 1.00 83.25 264 PRO A C 1
ATOM 2082 O O . PRO A 1 264 ? 13.560 6.773 -47.943 1.00 83.25 264 PRO A O 1
ATOM 2085 N N . LEU A 1 265 ? 14.843 5.870 -46.346 1.00 84.94 265 LEU A N 1
ATOM 2086 C CA . LEU A 1 265 ? 13.731 5.340 -45.573 1.00 84.94 265 LEU A CA 1
ATOM 2087 C C . LEU A 1 265 ? 13.068 6.466 -44.767 1.00 84.94 265 LEU A C 1
ATOM 2089 O O . LEU A 1 265 ? 13.769 7.315 -44.211 1.00 84.94 265 LEU A O 1
ATOM 2093 N N . PRO A 1 266 ? 11.731 6.454 -44.622 1.00 91.88 266 PRO A N 1
ATOM 2094 C CA . PRO A 1 266 ? 11.019 7.376 -43.745 1.00 91.88 266 PRO A CA 1
ATOM 2095 C C . PRO A 1 266 ? 11.205 6.952 -42.278 1.00 91.88 266 PRO A C 1
ATOM 2097 O O . PRO A 1 266 ? 10.262 6.526 -41.611 1.00 91.88 266 PRO A O 1
ATOM 2100 N N . ALA A 1 267 ? 12.445 7.017 -41.784 1.00 89.06 267 ALA A N 1
ATOM 2101 C CA . ALA A 1 267 ? 12.858 6.487 -40.490 1.00 89.06 267 ALA A CA 1
ATOM 2102 C C . ALA A 1 267 ? 11.995 7.013 -39.337 1.00 89.06 267 ALA A C 1
ATOM 2104 O O . ALA A 1 267 ? 11.611 6.228 -38.483 1.00 89.06 267 ALA A O 1
ATOM 2105 N N . ARG A 1 268 ? 11.595 8.292 -39.350 1.00 91.50 268 ARG A N 1
ATOM 2106 C CA . ARG A 1 268 ? 10.700 8.855 -38.319 1.00 91.50 268 ARG A CA 1
ATOM 2107 C C . ARG A 1 268 ? 9.341 8.171 -38.277 1.00 91.50 268 ARG A C 1
ATOM 2109 O O . ARG A 1 268 ? 8.856 7.841 -37.199 1.00 91.50 268 ARG A O 1
ATOM 2116 N N . LEU A 1 269 ? 8.733 7.959 -39.444 1.00 93.19 269 LEU A N 1
ATOM 2117 C CA . LEU A 1 269 ? 7.445 7.278 -39.550 1.00 93.19 269 LEU A CA 1
ATOM 2118 C C . LEU A 1 269 ? 7.583 5.824 -39.099 1.00 93.19 269 LEU A C 1
ATOM 2120 O O . LEU A 1 269 ? 6.756 5.356 -38.330 1.00 93.19 269 LEU A O 1
ATOM 2124 N N . LEU A 1 270 ? 8.646 5.132 -39.520 1.00 91.62 270 LEU A N 1
ATOM 2125 C CA . LEU A 1 270 ? 8.914 3.757 -39.096 1.00 91.62 270 LEU A CA 1
ATOM 2126 C C . LEU A 1 270 ? 9.153 3.659 -37.586 1.00 91.62 270 LEU A C 1
ATOM 2128 O O . LEU A 1 270 ? 8.610 2.765 -36.950 1.00 91.62 270 LEU A O 1
ATOM 2132 N N . THR A 1 271 ? 9.906 4.589 -36.995 1.00 89.44 271 THR A N 1
ATOM 2133 C CA . THR A 1 271 ? 10.104 4.670 -35.543 1.00 89.44 271 THR A CA 1
ATOM 2134 C C . THR A 1 271 ? 8.790 4.952 -34.826 1.00 89.44 271 THR A C 1
ATOM 2136 O O . THR A 1 271 ? 8.501 4.292 -33.835 1.00 89.44 271 THR A O 1
ATOM 2139 N N . PHE A 1 272 ? 7.965 5.876 -35.324 1.00 91.81 272 PHE A N 1
ATOM 2140 C CA . PHE A 1 272 ? 6.646 6.142 -34.752 1.00 91.81 272 PHE A CA 1
ATOM 2141 C C . PHE A 1 272 ? 5.730 4.918 -34.836 1.00 91.81 272 PHE A C 1
ATOM 2143 O O . PHE A 1 272 ? 5.115 4.561 -33.839 1.00 91.81 272 PHE A O 1
ATOM 2150 N N . LEU A 1 273 ? 5.676 4.241 -35.986 1.00 93.06 273 LEU A N 1
ATOM 2151 C CA . LEU A 1 273 ? 4.904 3.011 -36.165 1.00 93.06 273 LEU A CA 1
ATOM 2152 C C . LEU A 1 273 ? 5.431 1.876 -35.285 1.00 93.06 273 LEU A C 1
ATOM 2154 O O . LEU A 1 273 ? 4.629 1.119 -34.758 1.00 93.06 273 LEU A O 1
ATOM 2158 N N . LEU A 1 274 ? 6.747 1.776 -35.083 1.00 88.19 274 LEU A N 1
ATOM 2159 C CA . LEU A 1 274 ? 7.350 0.810 -34.168 1.00 88.19 274 LEU A CA 1
ATOM 2160 C C . LEU A 1 274 ? 6.981 1.120 -32.716 1.00 88.19 274 LEU A C 1
ATOM 2162 O O . LEU A 1 274 ? 6.573 0.218 -32.000 1.00 88.19 274 LEU A O 1
ATOM 2166 N N . ILE A 1 275 ? 7.085 2.380 -32.283 1.00 86.25 275 ILE A N 1
ATOM 2167 C CA . ILE A 1 275 ? 6.660 2.799 -30.941 1.00 86.25 275 ILE A CA 1
ATOM 2168 C C . ILE A 1 275 ? 5.167 2.531 -30.770 1.00 86.25 275 ILE A C 1
ATOM 2170 O O . ILE A 1 275 ? 4.772 1.967 -29.761 1.00 86.25 275 ILE A O 1
ATOM 2174 N N . LEU A 1 276 ? 4.343 2.877 -31.759 1.00 87.00 276 LEU A N 1
ATOM 2175 C CA . LEU A 1 276 ? 2.911 2.610 -31.740 1.00 87.00 276 LEU A CA 1
ATOM 2176 C C . LEU A 1 276 ? 2.633 1.106 -31.695 1.00 87.00 276 LEU A C 1
ATOM 2178 O O . LEU A 1 276 ? 1.780 0.691 -30.929 1.00 87.00 276 LEU A O 1
ATOM 2182 N N . ALA A 1 277 ? 3.369 0.285 -32.443 1.00 86.56 277 ALA A N 1
ATOM 2183 C CA . ALA A 1 277 ? 3.253 -1.168 -32.396 1.00 86.56 277 ALA A CA 1
ATOM 2184 C C . ALA A 1 277 ? 3.683 -1.729 -31.037 1.00 86.56 277 ALA A C 1
ATOM 2186 O O . ALA A 1 277 ? 2.996 -2.594 -30.519 1.00 86.56 277 ALA A O 1
ATOM 2187 N N . ILE A 1 278 ? 4.755 -1.212 -30.426 1.00 81.62 278 ILE A N 1
ATOM 2188 C CA . ILE A 1 278 ? 5.197 -1.585 -29.073 1.00 81.62 278 ILE A CA 1
ATOM 2189 C C . ILE A 1 278 ? 4.181 -1.133 -28.027 1.00 81.62 278 ILE A C 1
ATOM 2191 O O . ILE A 1 278 ? 3.941 -1.861 -27.079 1.00 81.62 278 ILE A O 1
ATOM 2195 N N . VAL A 1 279 ? 3.574 0.044 -28.176 1.00 79.56 279 VAL A N 1
ATOM 2196 C CA . VAL A 1 279 ? 2.537 0.534 -27.262 1.00 79.56 279 VAL A CA 1
ATOM 2197 C C . VAL A 1 279 ? 1.259 -0.273 -27.441 1.00 79.56 279 VAL A C 1
ATOM 2199 O O . VAL A 1 279 ? 0.674 -0.667 -26.447 1.00 79.56 279 VAL A O 1
ATOM 2202 N N . ILE A 1 280 ? 0.839 -0.563 -28.672 1.00 79.12 280 ILE A N 1
ATOM 2203 C CA . ILE A 1 280 ? -0.331 -1.396 -28.961 1.00 79.12 280 ILE A CA 1
ATOM 2204 C C . ILE A 1 280 ? -0.071 -2.810 -28.446 1.00 79.12 280 ILE A C 1
ATOM 2206 O O . ILE A 1 280 ? -0.823 -3.266 -27.604 1.00 79.12 280 ILE A O 1
ATOM 2210 N N . HIS A 1 281 ? 1.001 -3.492 -28.852 1.00 76.31 281 HIS A N 1
ATOM 2211 C CA . HIS A 1 281 ? 1.319 -4.803 -28.286 1.00 76.31 281 HIS A CA 1
ATOM 2212 C C . HIS A 1 281 ? 1.496 -4.707 -26.776 1.00 76.31 281 HIS A C 1
ATOM 2214 O O . HIS A 1 281 ? 0.698 -5.285 -26.081 1.00 76.31 281 HIS A O 1
ATOM 2220 N N . GLY A 1 282 ? 2.378 -3.880 -26.233 1.00 69.12 282 GLY A N 1
ATOM 2221 C CA . GLY A 1 282 ? 2.575 -3.765 -24.784 1.00 69.12 282 GLY A CA 1
ATOM 2222 C C . GLY A 1 282 ? 1.347 -3.338 -23.961 1.00 69.12 282 GLY A C 1
ATOM 2223 O O . GLY A 1 282 ? 1.336 -3.595 -22.762 1.00 69.12 282 GLY A O 1
ATOM 2224 N N . SER A 1 283 ? 0.331 -2.701 -24.561 1.00 63.72 283 SER A N 1
ATOM 2225 C CA . SER A 1 283 ? -0.932 -2.339 -23.885 1.00 63.72 283 SER A CA 1
ATOM 2226 C C . SER A 1 283 ? -2.071 -3.336 -24.130 1.00 63.72 283 SER A C 1
ATOM 2228 O O . SER A 1 283 ? -2.994 -3.372 -23.325 1.00 63.72 283 SER A O 1
ATOM 2230 N N . PHE A 1 284 ? -2.049 -4.099 -25.234 1.00 52.56 284 PHE A N 1
ATOM 2231 C CA . PHE A 1 284 ? -3.105 -5.052 -25.628 1.00 52.56 284 PHE A CA 1
ATOM 2232 C C . PHE A 1 284 ? -2.709 -6.513 -25.490 1.00 52.56 284 PHE A C 1
ATOM 2234 O O . PHE A 1 284 ? -3.580 -7.364 -25.337 1.00 52.56 284 PHE A O 1
ATOM 2241 N N . SER A 1 285 ? -1.418 -6.829 -25.542 1.00 52.78 285 SER A N 1
ATOM 2242 C CA . SER A 1 285 ? -0.941 -8.027 -24.894 1.00 52.78 285 SER A CA 1
ATOM 2243 C C . SER A 1 285 ? -1.152 -7.748 -23.417 1.00 52.78 285 SER A C 1
ATOM 2245 O O . SER A 1 285 ? -0.290 -7.188 -22.737 1.00 52.78 285 SER A O 1
ATOM 2247 N N . ASP A 1 286 ? -2.311 -8.183 -22.934 1.00 55.78 286 ASP A N 1
ATOM 2248 C CA . ASP A 1 286 ? -2.358 -9.102 -21.815 1.00 55.78 286 ASP A CA 1
ATOM 2249 C C . ASP A 1 286 ? -1.215 -10.116 -22.035 1.00 55.78 286 ASP A C 1
ATOM 2251 O O . ASP A 1 286 ? -1.436 -11.270 -22.394 1.00 55.78 286 ASP A O 1
ATOM 2255 N N . ILE A 1 287 ? 0.046 -9.686 -21.848 1.00 51.28 287 ILE A N 1
ATOM 2256 C CA . ILE A 1 287 ? 1.115 -10.538 -21.351 1.00 51.28 287 ILE A CA 1
ATOM 2257 C C . ILE A 1 287 ? 0.593 -10.822 -19.960 1.00 51.28 287 ILE A C 1
ATOM 2259 O O . ILE A 1 287 ? 0.958 -10.180 -18.977 1.00 51.28 287 ILE A O 1
ATOM 2263 N N . ALA A 1 288 ? -0.425 -11.677 -19.933 1.00 48.91 288 ALA A N 1
ATOM 2264 C CA . ALA A 1 288 ? -0.947 -12.276 -18.758 1.00 48.91 288 ALA A CA 1
ATOM 2265 C C . ALA A 1 288 ? 0.281 -12.807 -18.032 1.00 48.91 288 ALA A C 1
ATOM 2267 O O . ALA A 1 288 ? 1.328 -13.077 -18.636 1.00 48.91 288 ALA A O 1
ATOM 2268 N N . ASP A 1 289 ? 0.133 -13.084 -16.757 1.00 53.53 289 ASP A N 1
ATOM 2269 C CA . ASP A 1 289 ? 1.042 -13.995 -16.082 1.00 53.53 289 ASP A CA 1
ATOM 2270 C C . ASP A 1 289 ? 1.027 -15.422 -16.724 1.00 53.53 289 ASP A C 1
ATOM 2272 O O . ASP A 1 289 ? 1.275 -16.400 -16.028 1.00 53.53 289 ASP A O 1
ATOM 2276 N N . ALA A 1 290 ? 0.717 -15.560 -18.029 1.00 51.22 290 ALA A N 1
ATOM 2277 C CA . ALA A 1 290 ? 1.005 -16.659 -18.936 1.00 51.22 290 ALA A CA 1
ATOM 2278 C C . ALA A 1 290 ? 2.523 -16.823 -19.036 1.00 51.22 290 ALA A C 1
ATOM 2280 O O . ALA A 1 290 ? 3.197 -16.466 -20.005 1.00 51.22 290 ALA A O 1
ATOM 2281 N N . GLN A 1 291 ? 3.053 -17.346 -17.947 1.00 57.16 291 GLN A N 1
ATOM 2282 C CA . GLN A 1 291 ? 4.308 -18.050 -17.891 1.00 57.16 291 GLN A CA 1
ATOM 2283 C C . GLN A 1 291 ? 4.326 -19.125 -19.001 1.00 57.16 291 GLN A C 1
ATOM 2285 O O . GLN A 1 291 ? 3.268 -19.667 -19.341 1.00 57.16 291 GLN A O 1
ATOM 2290 N N . PRO A 1 292 ? 5.487 -19.404 -19.623 1.00 59.69 292 PRO A N 1
ATOM 2291 C CA . PRO A 1 292 ? 5.594 -20.466 -20.619 1.00 59.69 292 PRO A CA 1
ATOM 2292 C C . PRO A 1 292 ? 4.999 -21.770 -20.070 1.00 59.69 292 PRO A C 1
ATOM 2294 O O . PRO A 1 292 ? 5.153 -22.064 -18.887 1.00 59.69 292 PRO A O 1
ATOM 2297 N N . GLU A 1 293 ? 4.325 -22.555 -20.919 1.00 67.25 293 GLU A N 1
ATOM 2298 C CA . GLU A 1 293 ? 3.631 -23.798 -20.518 1.00 67.25 293 GLU A CA 1
ATOM 2299 C C . GLU A 1 293 ? 4.507 -24.729 -19.662 1.00 67.25 293 GLU A C 1
ATOM 2301 O O . GLU A 1 293 ? 4.003 -25.472 -18.831 1.00 67.25 293 GLU A O 1
ATOM 2306 N N . GLU A 1 294 ? 5.828 -24.659 -19.819 1.00 66.62 294 GLU A N 1
ATOM 2307 C CA . GLU A 1 294 ? 6.794 -25.429 -19.042 1.00 66.62 294 GLU A CA 1
ATOM 2308 C C . GLU A 1 294 ? 6.912 -24.986 -17.571 1.00 66.62 294 GLU A C 1
ATOM 2310 O O . GLU A 1 294 ? 6.993 -25.842 -16.690 1.00 66.62 294 GLU A O 1
ATOM 2315 N N . SER A 1 295 ? 6.879 -23.682 -17.263 1.00 61.00 295 SER A N 1
ATOM 2316 C CA . SER A 1 295 ? 6.844 -23.216 -15.868 1.00 61.00 295 SER A CA 1
ATOM 2317 C C . SER A 1 295 ? 5.456 -23.360 -15.257 1.00 61.00 295 SER A C 1
ATOM 2319 O O . SER A 1 295 ? 5.369 -23.634 -14.062 1.00 61.00 295 SER A O 1
ATOM 2321 N N . VAL A 1 296 ? 4.390 -23.295 -16.067 1.00 64.75 296 VAL A N 1
ATOM 2322 C CA . VAL A 1 296 ? 3.048 -23.731 -15.646 1.00 64.75 296 VAL A CA 1
ATOM 2323 C C . VAL A 1 296 ? 3.083 -25.210 -15.272 1.00 64.75 296 VAL A C 1
ATOM 2325 O O . VAL A 1 296 ? 2.698 -25.537 -14.163 1.00 64.75 296 VAL A O 1
ATOM 2328 N N . ALA A 1 297 ? 3.650 -26.084 -16.106 1.00 71.81 297 ALA A N 1
ATOM 2329 C CA . ALA A 1 297 ? 3.767 -27.512 -15.814 1.00 71.81 297 ALA A CA 1
ATOM 2330 C C . ALA A 1 297 ? 4.672 -27.805 -14.602 1.00 71.81 297 ALA A C 1
ATOM 2332 O O . ALA A 1 297 ? 4.439 -28.763 -13.869 1.00 71.81 297 ALA A O 1
ATOM 2333 N N . ALA A 1 298 ? 5.718 -27.006 -14.367 1.00 68.88 298 ALA A N 1
ATOM 2334 C CA . ALA A 1 298 ? 6.564 -27.131 -13.179 1.00 68.88 298 ALA A CA 1
ATOM 2335 C C . ALA A 1 298 ? 5.842 -26.665 -11.904 1.00 68.88 298 ALA A C 1
ATOM 2337 O O . ALA A 1 298 ? 5.939 -27.332 -10.875 1.00 68.88 298 ALA A O 1
ATOM 2338 N N . ALA A 1 299 ? 5.100 -25.556 -11.978 1.00 64.44 299 ALA A N 1
ATOM 2339 C CA . ALA A 1 299 ? 4.256 -25.070 -10.893 1.00 64.44 299 ALA A CA 1
ATOM 2340 C C . ALA A 1 299 ? 3.080 -26.020 -10.628 1.00 64.44 299 ALA A C 1
ATOM 2342 O O . ALA A 1 299 ? 2.779 -26.281 -9.472 1.00 64.44 299 ALA A O 1
ATOM 2343 N N . GLU A 1 300 ? 2.476 -26.596 -11.669 1.00 70.69 300 GLU A N 1
ATOM 2344 C CA . GLU A 1 300 ? 1.459 -27.644 -11.578 1.00 70.69 300 GLU A CA 1
ATOM 2345 C C . GLU A 1 300 ? 2.045 -28.893 -10.936 1.00 70.69 300 GLU A C 1
ATOM 2347 O O . GLU A 1 300 ? 1.460 -29.376 -9.987 1.00 70.69 300 GLU A O 1
ATOM 2352 N N . LYS A 1 301 ? 3.237 -29.360 -11.325 1.00 76.88 301 LYS A N 1
ATOM 2353 C CA . LYS A 1 301 ? 3.899 -30.484 -10.637 1.00 76.88 301 LYS A CA 1
ATOM 2354 C C . LYS A 1 301 ? 4.221 -30.184 -9.176 1.00 76.88 301 LYS A C 1
ATOM 2356 O O . LYS A 1 301 ? 4.097 -31.071 -8.340 1.00 76.88 301 LYS A O 1
ATOM 2361 N N . ALA A 1 302 ? 4.651 -28.963 -8.855 1.00 68.25 302 ALA A N 1
ATOM 2362 C CA . ALA A 1 302 ? 4.890 -28.551 -7.473 1.00 68.25 302 ALA A CA 1
ATOM 2363 C C . ALA A 1 302 ? 3.575 -28.463 -6.680 1.00 68.25 302 ALA A C 1
ATOM 2365 O O . ALA A 1 302 ? 3.524 -28.894 -5.533 1.00 68.25 302 ALA A O 1
ATOM 2366 N N . SER A 1 303 ? 2.511 -27.963 -7.310 1.00 65.00 303 SER A N 1
ATOM 2367 C CA . SER A 1 303 ? 1.164 -27.893 -6.748 1.00 65.00 303 SER A CA 1
ATOM 2368 C C . SER A 1 303 ? 0.529 -29.273 -6.608 1.00 65.00 303 SER A C 1
ATOM 2370 O O . SER A 1 303 ? -0.161 -29.498 -5.630 1.00 65.00 303 SER A O 1
ATOM 2372 N N . GLU A 1 304 ? 0.754 -30.198 -7.541 1.00 74.38 304 GLU A N 1
ATOM 2373 C CA . GLU A 1 304 ? 0.322 -31.597 -7.489 1.00 74.38 304 GLU A CA 1
ATOM 2374 C C . GLU A 1 304 ? 1.096 -32.351 -6.411 1.00 74.38 304 GLU A C 1
ATOM 2376 O O . GLU A 1 304 ? 0.505 -33.134 -5.677 1.00 74.38 304 GLU A O 1
ATOM 2381 N N . ALA A 1 305 ? 2.398 -32.083 -6.260 1.00 73.50 305 ALA A N 1
ATOM 2382 C CA . ALA A 1 305 ? 3.191 -32.619 -5.161 1.00 73.50 305 ALA A CA 1
ATOM 2383 C C . ALA A 1 305 ? 2.671 -32.111 -3.805 1.00 73.50 305 ALA A C 1
ATOM 2385 O O . ALA A 1 305 ? 2.464 -32.928 -2.910 1.00 73.50 305 ALA A O 1
ATOM 2386 N N . LEU A 1 306 ? 2.370 -30.810 -3.675 1.00 64.69 306 LEU A N 1
ATOM 2387 C CA . LEU A 1 306 ? 1.713 -30.258 -2.481 1.00 64.69 306 LEU A CA 1
ATOM 2388 C C . LEU A 1 306 ? 0.307 -30.841 -2.271 1.00 64.69 306 LEU A C 1
ATOM 2390 O O . LEU A 1 306 ? -0.047 -31.192 -1.154 1.00 64.69 306 LEU A O 1
ATOM 2394 N N . ALA A 1 307 ? -0.486 -30.981 -3.335 1.00 64.75 307 ALA A N 1
ATOM 2395 C CA . ALA A 1 307 ? -1.845 -31.519 -3.273 1.00 64.75 307 ALA A CA 1
ATOM 2396 C C . ALA A 1 307 ? -1.880 -33.032 -3.001 1.00 64.75 307 ALA A C 1
ATOM 2398 O O . ALA A 1 307 ? -2.920 -33.560 -2.611 1.00 64.75 307 ALA A O 1
ATOM 2399 N N . SER A 1 308 ? -0.767 -33.736 -3.234 1.00 69.19 308 SER A N 1
ATOM 2400 C CA . SER A 1 308 ? -0.616 -35.158 -2.920 1.00 69.19 308 SER A CA 1
ATOM 2401 C C . SER A 1 308 ? -0.317 -35.418 -1.443 1.00 69.19 308 SER A C 1
ATOM 2403 O O . SER A 1 308 ? -0.550 -36.535 -0.973 1.00 69.19 308 SER A O 1
ATOM 2405 N N . GLU A 1 309 ? 0.140 -34.409 -0.692 1.00 67.12 309 GLU A N 1
ATOM 2406 C CA . GLU A 1 309 ? 0.071 -34.475 0.766 1.00 67.12 309 GLU A CA 1
ATOM 2407 C C . GLU A 1 309 ? -1.409 -34.432 1.168 1.00 67.12 309 GLU A C 1
ATOM 2409 O O . GLU A 1 309 ? -2.159 -33.644 0.591 1.00 67.12 309 GLU A O 1
ATOM 2414 N N . PRO A 1 310 ? -1.868 -35.302 2.093 1.00 62.03 310 PRO A N 1
ATOM 2415 C CA . PRO A 1 310 ? -3.271 -35.375 2.484 1.00 62.03 310 PRO A CA 1
ATOM 2416 C C . PRO A 1 310 ? -3.715 -33.981 2.900 1.00 62.03 310 PRO A C 1
ATOM 2418 O O . PRO A 1 310 ? -3.301 -33.488 3.949 1.00 62.03 310 PRO A O 1
ATOM 2421 N N . THR A 1 311 ? -4.500 -33.343 2.030 1.00 56.19 311 THR A N 1
ATOM 2422 C CA . THR A 1 311 ? -4.892 -31.949 2.163 1.00 56.19 311 THR A CA 1
ATOM 2423 C C . THR A 1 311 ? -5.570 -31.814 3.509 1.00 56.19 311 THR A C 1
ATOM 2425 O O . THR A 1 311 ? -6.673 -32.322 3.726 1.00 56.19 311 THR A O 1
ATOM 2428 N N . SER A 1 312 ? -4.872 -31.180 4.455 1.00 58.88 312 SER A N 1
ATOM 2429 C CA . SER A 1 312 ? -5.491 -30.763 5.701 1.00 58.88 312 SER A CA 1
ATOM 2430 C C . SER A 1 312 ? -6.736 -29.995 5.291 1.00 58.88 312 SER A C 1
ATOM 2432 O O . SER A 1 312 ? -6.631 -29.069 4.482 1.00 58.88 312 SER A O 1
ATOM 2434 N N . THR A 1 313 ? -7.900 -30.441 5.764 1.00 64.81 313 THR A N 1
ATOM 2435 C CA . THR A 1 313 ? -9.192 -29.804 5.491 1.00 64.81 313 THR A CA 1
ATOM 2436 C C . THR A 1 313 ? -9.017 -28.289 5.514 1.00 64.81 313 THR A C 1
ATOM 2438 O O . THR A 1 313 ? -8.415 -27.817 6.486 1.00 64.81 313 THR A O 1
ATOM 2441 N N . PRO A 1 314 ? -9.467 -27.555 4.471 1.00 68.12 314 PRO A N 1
ATOM 2442 C CA . PRO A 1 314 ? -9.240 -26.122 4.350 1.00 68.12 314 PRO A CA 1
ATOM 2443 C C . PRO A 1 314 ? -9.487 -25.453 5.692 1.00 68.12 314 PRO A C 1
ATOM 2445 O O . PRO A 1 314 ? -10.569 -25.609 6.258 1.00 68.12 314 PRO A O 1
ATOM 2448 N N . THR A 1 315 ? -8.459 -24.798 6.231 1.00 77.12 315 THR A N 1
ATOM 2449 C CA . THR A 1 315 ? -8.563 -24.162 7.541 1.00 77.12 315 THR A CA 1
ATOM 2450 C C . THR A 1 315 ? -9.692 -23.147 7.472 1.00 77.12 315 THR A C 1
ATOM 2452 O O . THR A 1 315 ? -9.609 -22.184 6.707 1.00 77.12 315 THR A O 1
ATOM 2455 N N . ASP A 1 316 ? -10.758 -23.382 8.231 1.00 88.88 316 ASP A N 1
ATOM 2456 C CA . ASP A 1 316 ? -11.878 -22.462 8.264 1.00 88.88 316 ASP A CA 1
ATOM 2457 C C . ASP A 1 316 ? -11.408 -21.137 8.868 1.00 88.88 316 ASP A C 1
ATOM 2459 O O . ASP A 1 316 ? -10.912 -21.077 9.996 1.00 88.88 316 ASP A O 1
ATOM 2463 N N . TRP A 1 317 ? -11.545 -20.067 8.090 1.00 92.31 317 TRP A N 1
ATOM 2464 C CA . TRP A 1 317 ? -11.123 -18.730 8.480 1.00 92.31 317 TRP A CA 1
ATOM 2465 C C . TRP A 1 317 ? -11.716 -18.296 9.818 1.00 92.31 317 TRP A C 1
ATOM 2467 O O . TRP A 1 317 ? -11.033 -17.663 10.626 1.00 92.31 317 TRP A O 1
ATOM 2477 N N . LEU A 1 318 ? -12.977 -18.651 10.066 1.00 93.38 318 LEU A N 1
ATOM 2478 C CA . LEU A 1 318 ? -13.665 -18.245 11.279 1.00 93.38 318 LEU A CA 1
ATOM 2479 C C . LEU A 1 318 ? -13.204 -19.058 12.494 1.00 93.38 318 LEU A C 1
ATOM 2481 O O . LEU A 1 318 ? -13.064 -18.479 13.567 1.00 93.38 318 LEU A O 1
ATOM 2485 N N . ASP A 1 319 ? -12.865 -20.341 12.319 1.00 92.75 319 ASP A N 1
ATOM 2486 C CA . ASP A 1 319 ? -12.218 -21.135 13.377 1.00 92.75 319 ASP A CA 1
ATOM 2487 C C . ASP A 1 319 ? -10.853 -20.550 13.740 1.00 92.75 319 ASP A C 1
ATOM 2489 O O . ASP A 1 319 ? -10.475 -20.495 14.909 1.00 92.75 319 ASP A O 1
ATOM 2493 N N . THR A 1 320 ? -10.090 -20.110 12.739 1.00 92.50 320 THR A N 1
ATOM 2494 C CA . THR A 1 320 ? -8.824 -19.415 12.971 1.00 92.50 320 THR A CA 1
ATOM 2495 C C . THR A 1 320 ? -9.042 -18.112 13.736 1.00 92.50 320 THR A C 1
ATOM 2497 O O . THR A 1 320 ? -8.280 -17.827 14.659 1.00 92.50 320 THR A O 1
ATOM 2500 N N . LEU A 1 321 ? -10.054 -17.315 13.373 1.00 95.38 321 LEU A N 1
ATOM 2501 C CA . LEU A 1 321 ? -10.362 -16.066 14.069 1.00 95.38 321 LEU A CA 1
ATOM 2502 C C . LEU A 1 321 ? -10.772 -16.327 15.523 1.00 95.38 321 LEU A C 1
ATOM 2504 O O . LEU A 1 321 ? -10.249 -15.674 16.423 1.00 95.38 321 LEU A O 1
ATOM 2508 N N . GLU A 1 322 ? -11.653 -17.299 15.753 1.00 95.62 322 GLU A N 1
ATOM 2509 C CA . GLU A 1 322 ? -12.086 -17.721 17.085 1.00 95.62 322 GLU A CA 1
ATOM 2510 C C . GLU A 1 322 ? -10.890 -18.155 17.938 1.00 95.62 322 GLU A C 1
ATOM 2512 O O . GLU A 1 322 ? -10.638 -17.572 18.992 1.00 95.62 322 GLU A O 1
ATOM 2517 N N . LYS A 1 323 ? -10.070 -19.086 17.431 1.00 93.88 323 LYS A N 1
ATOM 2518 C CA . LYS A 1 323 ? -8.844 -19.542 18.106 1.00 93.88 323 LYS A CA 1
ATOM 2519 C C . LYS A 1 323 ? -7.880 -18.395 18.371 1.00 93.88 323 LYS A C 1
ATOM 2521 O O . LYS A 1 323 ? -7.237 -18.365 19.419 1.00 93.88 323 LYS A O 1
ATOM 2526 N N . ARG A 1 324 ? -7.761 -17.443 17.439 1.00 94.38 324 ARG A N 1
ATOM 2527 C CA . ARG A 1 324 ? -6.909 -16.268 17.624 1.00 94.38 324 ARG A CA 1
ATOM 2528 C C . ARG A 1 324 ? -7.418 -15.415 18.784 1.00 94.38 324 ARG A C 1
ATOM 2530 O O . ARG A 1 324 ? -6.604 -15.097 19.644 1.00 94.38 324 ARG A O 1
ATOM 2537 N N . ILE A 1 325 ? -8.718 -15.121 18.849 1.00 95.50 325 ILE A N 1
ATOM 2538 C CA . ILE A 1 325 ? -9.342 -14.366 19.950 1.00 95.50 325 ILE A CA 1
ATOM 2539 C C . ILE A 1 325 ? -9.175 -15.098 21.289 1.00 95.50 325 ILE A C 1
ATOM 2541 O O . ILE A 1 325 ? -8.800 -14.479 22.280 1.00 95.50 325 ILE A O 1
ATOM 2545 N N . GLU A 1 326 ? -9.399 -16.412 21.327 1.00 93.31 326 GLU A N 1
ATOM 2546 C CA . GLU A 1 326 ? -9.249 -17.221 22.545 1.00 93.31 326 GLU A CA 1
ATOM 2547 C C . GLU A 1 326 ? -7.793 -17.283 23.028 1.00 93.31 326 GLU A C 1
ATOM 2549 O O . GLU A 1 326 ? -7.527 -17.241 24.228 1.00 93.31 326 GLU A O 1
ATOM 2554 N N . SER A 1 327 ? -6.838 -17.339 22.096 1.00 91.69 327 SER A N 1
ATOM 2555 C CA . SER A 1 327 ? -5.404 -17.304 22.401 1.00 91.69 327 SER A CA 1
ATOM 2556 C C . SER A 1 327 ? -4.893 -15.916 22.797 1.00 91.69 327 SER A C 1
ATOM 2558 O O . SER A 1 327 ? -3.767 -15.795 23.286 1.00 91.69 327 SER A O 1
ATOM 2560 N N . THR A 1 328 ? -5.679 -14.859 22.554 1.00 92.19 328 THR A N 1
ATOM 2561 C CA . THR A 1 328 ? -5.285 -13.492 22.882 1.00 92.19 328 THR A CA 1
ATOM 2562 C C . THR A 1 328 ? -5.230 -13.327 24.402 1.00 92.19 328 THR A C 1
ATOM 2564 O O . THR A 1 328 ? -6.215 -13.604 25.100 1.00 92.19 328 THR A O 1
ATOM 2567 N N . PRO A 1 329 ? -4.102 -12.833 24.943 1.00 91.12 329 PRO A N 1
ATOM 2568 C CA . PRO A 1 329 ? -3.978 -12.591 26.372 1.00 91.12 329 PRO A CA 1
ATOM 2569 C C . PRO A 1 329 ? -5.105 -11.737 26.950 1.00 91.12 329 PRO A C 1
ATOM 2571 O O . PRO A 1 329 ? -5.601 -10.886 26.233 1.00 91.12 329 PRO A O 1
ATOM 2574 N N . GLU A 1 330 ? -5.511 -11.933 28.211 1.00 85.19 330 GLU A N 1
ATOM 2575 C CA . GLU A 1 330 ? -6.590 -11.160 28.870 1.00 85.19 330 GLU A CA 1
ATOM 2576 C C . GLU A 1 330 ? -6.512 -9.638 28.627 1.00 85.19 330 GLU A C 1
ATOM 2578 O O . GLU A 1 330 ? -5.448 -9.038 28.763 1.00 85.19 330 GLU A O 1
ATOM 2583 N N . GLY A 1 331 ? -7.648 -9.023 28.269 1.00 87.19 331 GLY A N 1
ATOM 2584 C CA . GLY A 1 331 ? -7.762 -7.615 27.858 1.00 87.19 331 GLY A CA 1
ATOM 2585 C C . GLY A 1 331 ? -8.530 -7.426 26.536 1.00 87.19 331 GLY A C 1
ATOM 2586 O O . GLY A 1 331 ? -9.009 -8.415 25.965 1.00 87.19 331 GLY A O 1
ATOM 2587 N N . PRO A 1 332 ? -8.625 -6.189 26.013 1.00 92.62 332 PRO A N 1
ATOM 2588 C CA . PRO A 1 332 ? -9.252 -5.938 24.721 1.00 92.62 332 PRO A CA 1
ATOM 2589 C C . PRO A 1 332 ? -8.538 -6.663 23.593 1.00 92.62 332 PRO A C 1
ATOM 2591 O O . PRO A 1 332 ? -7.313 -6.771 23.590 1.00 92.62 332 PRO A O 1
ATOM 2594 N N . VAL A 1 333 ? -9.299 -7.113 22.601 1.00 95.62 333 VAL A N 1
ATOM 2595 C CA . VAL A 1 333 ? -8.726 -7.496 21.309 1.00 95.62 333 VAL A CA 1
ATOM 2596 C C . VAL A 1 333 ? -8.522 -6.252 20.452 1.00 95.62 333 VAL A C 1
ATOM 2598 O O . VAL A 1 333 ? -9.263 -5.277 20.559 1.00 95.62 333 VAL A O 1
ATOM 2601 N N . VAL A 1 334 ? -7.523 -6.276 19.579 1.00 96.56 334 VAL A N 1
ATOM 2602 C CA . VAL A 1 334 ? -7.179 -5.157 18.702 1.00 96.56 334 VAL A CA 1
ATOM 2603 C C . VAL A 1 334 ? -7.497 -5.524 17.255 1.00 96.56 334 VAL A C 1
ATOM 2605 O O . VAL A 1 334 ? -7.063 -6.560 16.746 1.00 96.56 334 VAL A O 1
ATOM 2608 N N . MET A 1 335 ? -8.231 -4.650 16.571 1.00 97.94 335 MET A N 1
ATOM 2609 C CA . MET A 1 335 ? -8.441 -4.721 15.124 1.00 97.94 335 MET A CA 1
ATOM 2610 C C . MET A 1 335 ? -7.770 -3.530 14.459 1.00 97.94 335 MET A C 1
ATOM 2612 O O . MET A 1 335 ? -7.924 -2.399 14.916 1.00 97.94 335 MET A O 1
ATOM 2616 N N . VAL A 1 336 ? -7.035 -3.775 13.376 1.00 97.88 336 VAL A N 1
ATOM 2617 C CA . VAL A 1 336 ? -6.262 -2.733 12.695 1.00 97.88 336 VAL A CA 1
ATOM 2618 C C . VAL A 1 336 ? -6.785 -2.512 11.281 1.00 97.88 336 VAL A C 1
ATOM 2620 O O . VAL A 1 336 ? -6.835 -3.442 10.479 1.00 97.88 336 VAL A O 1
ATOM 2623 N N . ALA A 1 337 ? -7.108 -1.264 10.952 1.00 97.31 337 ALA A N 1
ATOM 2624 C CA . ALA A 1 337 ? -7.311 -0.799 9.585 1.00 97.31 337 ALA A CA 1
ATOM 2625 C C . ALA A 1 337 ? -6.063 -0.030 9.126 1.00 97.31 337 ALA A C 1
ATOM 2627 O O . ALA A 1 337 ? -5.814 1.095 9.561 1.00 97.31 337 ALA A O 1
ATOM 2628 N N . ALA A 1 338 ? -5.244 -0.651 8.281 1.00 96.25 338 ALA A N 1
ATOM 2629 C CA . ALA A 1 338 ? -4.004 -0.087 7.765 1.00 96.25 338 ALA A CA 1
ATOM 2630 C C . ALA A 1 338 ? -4.218 0.521 6.374 1.00 96.25 338 ALA A C 1
ATOM 2632 O O . ALA A 1 338 ? -4.257 -0.181 5.358 1.00 96.25 338 ALA A O 1
ATOM 2633 N N . SER A 1 339 ? -4.334 1.846 6.335 1.00 91.38 339 SER A N 1
ATOM 2634 C CA . SER A 1 339 ? -4.598 2.571 5.094 1.00 91.38 339 SER A CA 1
ATOM 2635 C C . SER A 1 339 ? -3.432 2.533 4.100 1.00 91.38 339 SER A C 1
ATOM 2637 O O . SER A 1 339 ? -2.259 2.360 4.451 1.00 91.38 339 SER A O 1
ATOM 2639 N N . GLY A 1 340 ? -3.768 2.757 2.833 1.00 84.62 340 GLY A N 1
ATOM 2640 C CA . GLY A 1 340 ? -2.815 2.837 1.737 1.00 84.62 340 GLY A CA 1
ATOM 2641 C C . GLY A 1 340 ? -2.139 4.199 1.576 1.00 84.62 340 GLY A C 1
ATOM 2642 O O . GLY A 1 340 ? -2.388 5.154 2.315 1.00 84.62 340 GLY A O 1
ATOM 2643 N N . GLY A 1 341 ? -1.256 4.302 0.574 1.00 80.00 341 GLY A N 1
ATOM 2644 C CA . GLY A 1 341 ? -0.508 5.536 0.301 1.00 80.00 341 GLY A CA 1
ATOM 2645 C C . GLY A 1 341 ? 0.947 5.372 -0.146 1.00 80.00 341 GLY A C 1
ATOM 2646 O O . GLY A 1 341 ? 1.762 6.272 0.079 1.00 80.00 341 GLY A O 1
ATOM 2647 N N . GLY A 1 342 ? 1.298 4.255 -0.792 1.00 85.25 342 GLY A N 1
ATOM 2648 C CA . GLY A 1 342 ? 2.666 3.990 -1.256 1.00 85.25 342 GLY A CA 1
ATOM 2649 C C . GLY A 1 342 ? 3.679 3.880 -0.110 1.00 85.25 342 GLY A C 1
ATOM 2650 O O . GLY A 1 342 ? 3.328 3.483 1.001 1.00 85.25 342 GLY A O 1
ATOM 2651 N N . SER A 1 343 ? 4.940 4.254 -0.348 1.00 87.12 343 SER A N 1
ATOM 2652 C CA . SER A 1 343 ? 6.015 4.015 0.627 1.00 87.12 343 SER A CA 1
ATOM 2653 C C . SER A 1 343 ? 5.878 4.822 1.922 1.00 87.12 343 SER A C 1
ATOM 2655 O O . SER A 1 343 ? 6.345 4.367 2.960 1.00 87.12 343 SER A O 1
ATOM 2657 N N . ARG A 1 344 ? 5.207 5.990 1.912 1.00 88.31 344 ARG A N 1
ATOM 2658 C CA . ARG A 1 344 ? 4.906 6.730 3.160 1.00 88.31 344 ARG A CA 1
ATOM 2659 C C . ARG A 1 344 ? 4.011 5.911 4.074 1.00 88.31 344 ARG A C 1
ATOM 2661 O O . ARG A 1 344 ? 4.296 5.809 5.261 1.00 88.31 344 ARG A O 1
ATOM 2668 N N . ALA A 1 345 ? 2.966 5.321 3.496 1.00 90.25 345 ALA A N 1
ATOM 2669 C CA . ALA A 1 345 ? 2.047 4.475 4.234 1.00 90.25 345 ALA A CA 1
ATOM 2670 C C . ALA A 1 345 ? 2.726 3.219 4.756 1.00 90.25 345 ALA A C 1
ATOM 2672 O O . ALA A 1 345 ? 2.537 2.877 5.918 1.00 90.25 345 ALA A O 1
ATOM 2673 N N . ALA A 1 346 ? 3.577 2.593 3.941 1.00 92.88 346 ALA A N 1
ATOM 2674 C CA . ALA A 1 346 ? 4.369 1.450 4.374 1.00 92.88 346 ALA A CA 1
ATOM 2675 C C . ALA A 1 346 ? 5.273 1.806 5.568 1.00 92.88 346 ALA A C 1
ATOM 2677 O O . ALA A 1 346 ? 5.230 1.132 6.594 1.00 92.88 346 ALA A O 1
ATOM 2678 N N . LEU A 1 347 ? 6.027 2.910 5.483 1.00 94.25 347 LEU A N 1
ATOM 2679 C CA . LEU A 1 347 ? 6.900 3.364 6.568 1.00 94.25 347 LEU A CA 1
ATOM 2680 C C . LEU A 1 347 ? 6.109 3.708 7.838 1.00 94.25 347 LEU A C 1
ATOM 2682 O O . LEU A 1 347 ? 6.400 3.172 8.904 1.00 94.25 347 LEU A O 1
ATOM 2686 N N . PHE A 1 348 ? 5.084 4.556 7.734 1.00 95.19 348 PHE A N 1
ATOM 2687 C CA . PHE A 1 348 ? 4.282 4.965 8.889 1.00 95.19 348 PHE A CA 1
ATOM 2688 C C . PHE A 1 348 ? 3.591 3.768 9.554 1.00 95.19 348 PHE A C 1
ATOM 2690 O O . PHE A 1 348 ? 3.690 3.593 10.765 1.00 95.19 348 PHE A O 1
ATOM 2697 N N . THR A 1 349 ? 2.967 2.900 8.755 1.00 95.56 349 THR A N 1
ATOM 2698 C CA . THR A 1 349 ? 2.309 1.681 9.245 1.00 95.56 349 THR A CA 1
ATOM 2699 C C . THR A 1 349 ? 3.306 0.740 9.907 1.00 95.56 349 THR A C 1
ATOM 2701 O O . THR A 1 349 ? 3.002 0.198 10.963 1.00 95.56 349 THR A O 1
ATOM 2704 N N . SER A 1 350 ? 4.512 0.575 9.353 1.00 95.31 350 SER A N 1
ATOM 2705 C CA . SER A 1 350 ? 5.534 -0.268 9.981 1.00 95.31 350 SER A CA 1
ATOM 2706 C C . SER A 1 350 ? 6.002 0.258 11.333 1.00 95.31 350 SER A C 1
ATOM 2708 O O . SER A 1 350 ? 6.135 -0.528 12.264 1.00 95.31 350 SER A O 1
ATOM 2710 N N . LEU A 1 351 ? 6.178 1.577 11.469 1.00 95.50 351 LEU A N 1
ATOM 2711 C CA . LEU A 1 351 ? 6.536 2.201 12.740 1.00 95.50 351 LEU A CA 1
ATOM 2712 C C . LEU A 1 351 ? 5.426 2.005 13.781 1.00 95.50 351 LEU A C 1
ATOM 2714 O O . LEU A 1 351 ? 5.718 1.648 14.917 1.00 95.50 351 LEU A O 1
ATOM 2718 N N . VAL A 1 352 ? 4.155 2.176 13.396 1.00 96.56 352 VAL A N 1
ATOM 2719 C CA . VAL A 1 352 ? 3.014 1.964 14.303 1.00 96.56 352 VAL A CA 1
ATOM 2720 C C . VAL A 1 352 ? 2.864 0.492 14.692 1.00 96.56 352 VAL A C 1
ATOM 2722 O O . VAL A 1 352 ? 2.734 0.200 15.873 1.00 96.56 352 VAL A O 1
ATOM 2725 N N . LEU A 1 353 ? 2.910 -0.447 13.743 1.00 95.94 353 LEU A N 1
ATOM 2726 C CA . LEU A 1 353 ? 2.789 -1.878 14.051 1.00 95.94 353 LEU A CA 1
ATOM 2727 C C . LEU A 1 353 ? 3.945 -2.373 14.924 1.00 95.94 353 LEU A C 1
ATOM 2729 O O . LEU A 1 353 ? 3.723 -3.136 15.859 1.00 95.94 353 LEU A O 1
ATOM 2733 N N . GLN A 1 354 ? 5.165 -1.900 14.668 1.00 93.81 354 GLN A N 1
ATOM 2734 C CA . GLN A 1 354 ? 6.299 -2.202 15.531 1.00 93.81 354 GLN A CA 1
ATOM 2735 C C . GLN A 1 354 ? 6.127 -1.600 16.926 1.00 93.81 354 GLN A C 1
ATOM 2737 O O . GLN A 1 354 ? 6.403 -2.282 17.906 1.00 93.81 354 GLN A O 1
ATOM 2742 N N . MET A 1 355 ? 5.655 -0.353 17.020 1.00 94.56 355 MET A N 1
ATOM 2743 C CA . MET A 1 355 ? 5.348 0.275 18.302 1.00 94.56 355 MET A CA 1
ATOM 2744 C C . MET A 1 355 ? 4.365 -0.574 19.090 1.00 94.56 355 MET A C 1
ATOM 2746 O O . MET A 1 355 ? 4.681 -0.935 20.213 1.00 94.56 355 MET A O 1
ATOM 2750 N N . LEU A 1 356 ? 3.244 -0.978 18.487 1.00 94.75 356 LEU A N 1
ATOM 2751 C CA . LEU A 1 356 ? 2.256 -1.840 19.139 1.00 94.75 356 LEU A CA 1
ATOM 2752 C C . LEU A 1 356 ? 2.874 -3.169 19.589 1.00 94.75 356 LEU A C 1
ATOM 2754 O O . LEU A 1 356 ? 2.575 -3.648 20.677 1.00 94.75 356 LEU A O 1
ATOM 2758 N N . ALA A 1 357 ? 3.772 -3.745 18.792 1.00 92.44 357 ALA A N 1
ATOM 2759 C CA . ALA A 1 357 ? 4.459 -4.985 19.136 1.00 92.44 357 ALA A CA 1
ATOM 2760 C C . ALA A 1 357 ? 5.422 -4.871 20.321 1.00 92.44 357 ALA A C 1
ATOM 2762 O O . ALA A 1 357 ? 5.687 -5.878 20.969 1.00 92.44 357 ALA A O 1
ATOM 2763 N N . THR A 1 358 ? 5.937 -3.672 20.598 1.00 90.06 358 THR A N 1
ATOM 2764 C CA . THR A 1 358 ? 6.831 -3.393 21.735 1.00 90.06 358 THR A CA 1
ATOM 2765 C C . THR A 1 358 ? 6.136 -2.717 22.912 1.00 90.06 358 THR A C 1
ATOM 2767 O O . THR A 1 358 ? 6.643 -2.771 24.028 1.00 90.06 358 THR A O 1
ATOM 2770 N N . GLU A 1 359 ? 5.010 -2.045 22.676 1.00 91.00 359 GLU A N 1
ATOM 2771 C CA . GLU A 1 359 ? 4.317 -1.251 23.684 1.00 91.00 359 GLU A CA 1
ATOM 2772 C C . GLU A 1 359 ? 3.630 -2.202 24.670 1.00 91.00 359 GLU A C 1
ATOM 2774 O O . GLU A 1 359 ? 2.768 -2.990 24.258 1.00 91.00 359 GLU A O 1
ATOM 2779 N N . PRO A 1 360 ? 3.983 -2.153 25.963 1.00 90.25 360 PRO A N 1
ATOM 2780 C CA . PRO A 1 360 ? 3.400 -3.041 26.948 1.00 90.25 360 PRO A CA 1
ATOM 2781 C C . PRO A 1 360 ? 1.924 -2.710 27.170 1.00 90.25 360 PRO A C 1
ATOM 2783 O O . PRO A 1 360 ? 1.506 -1.550 27.214 1.00 90.25 360 PRO A O 1
ATOM 2786 N N . MET A 1 361 ? 1.136 -3.753 27.389 1.00 86.62 361 MET A N 1
ATOM 2787 C CA . MET A 1 361 ? -0.270 -3.661 27.759 1.00 86.62 361 MET A CA 1
ATOM 2788 C C . MET A 1 361 ? -0.438 -3.761 29.282 1.00 86.62 361 MET A C 1
ATOM 2790 O O . MET A 1 361 ? -1.309 -4.455 29.801 1.00 86.62 361 MET A O 1
ATOM 2794 N N . THR A 1 362 ? 0.442 -3.098 30.035 1.00 71.56 362 THR A N 1
ATOM 2795 C CA . THR A 1 362 ? 0.368 -3.052 31.500 1.00 71.56 362 THR A CA 1
ATOM 2796 C C . THR A 1 362 ? -0.867 -2.240 31.912 1.00 71.56 362 THR A C 1
ATOM 2798 O O . THR A 1 362 ? -1.159 -1.237 31.271 1.00 71.56 362 THR A O 1
ATOM 2801 N N . GLU A 1 363 ? -1.573 -2.635 32.981 1.00 66.19 363 GLU A N 1
ATOM 2802 C CA . GLU A 1 363 ? -2.661 -1.880 33.658 1.00 66.19 363 GLU A CA 1
ATOM 2803 C C . GLU A 1 363 ? -4.140 -2.162 33.292 1.00 66.19 363 GLU A C 1
ATOM 2805 O O . GLU A 1 363 ? -5.014 -1.381 33.684 1.00 66.19 363 GLU A O 1
ATOM 2810 N N . PHE A 1 364 ? -4.490 -3.283 32.655 1.00 66.62 364 PHE A N 1
ATOM 2811 C CA . PHE A 1 364 ? -5.894 -3.737 32.647 1.00 66.62 364 PHE A CA 1
ATOM 2812 C C . PHE A 1 364 ? -6.192 -4.554 33.930 1.00 66.62 364 PHE A C 1
ATOM 2814 O O . PHE A 1 364 ? -5.593 -5.611 34.122 1.00 66.62 364 PHE A O 1
ATOM 2821 N N . PRO A 1 365 ? -7.053 -4.063 34.850 1.00 51.62 365 PRO A N 1
ATOM 2822 C CA . PRO A 1 365 ? -7.069 -4.452 36.271 1.00 51.62 365 PRO A CA 1
ATOM 2823 C C . PRO A 1 365 ? -7.649 -5.840 36.601 1.00 51.62 365 PRO A C 1
ATOM 2825 O O . PRO A 1 365 ? -7.789 -6.163 37.776 1.00 51.62 365 PRO A O 1
ATOM 2828 N N . GLU A 1 366 ? -7.944 -6.678 35.610 1.00 51.66 366 GLU A N 1
ATOM 2829 C CA . GLU A 1 366 ? -8.506 -8.021 35.828 1.00 51.66 366 GLU A CA 1
ATOM 2830 C C . GLU A 1 366 ? -7.629 -9.162 35.323 1.00 51.66 366 GLU A C 1
ATOM 2832 O O . GLU A 1 366 ? -7.990 -10.322 35.524 1.00 51.66 366 GLU A O 1
ATOM 2837 N N . ALA A 1 367 ? -6.443 -8.860 34.781 1.00 46.16 367 ALA A N 1
ATOM 2838 C CA . ALA A 1 367 ? -5.391 -9.861 34.736 1.00 46.16 367 ALA A CA 1
ATOM 2839 C C . ALA A 1 367 ? -5.081 -10.232 36.184 1.00 46.16 367 ALA A C 1
ATOM 2841 O O . ALA A 1 367 ? -4.401 -9.474 36.883 1.00 46.16 367 ALA A O 1
ATOM 2842 N N . ARG A 1 368 ? -5.688 -11.331 36.666 1.00 43.28 368 ARG A N 1
ATOM 2843 C CA . ARG A 1 368 ? -5.491 -11.876 38.014 1.00 43.28 368 ARG A CA 1
ATOM 2844 C C . ARG A 1 368 ? -4.025 -11.691 38.353 1.00 43.28 368 ARG A C 1
ATOM 2846 O O . ARG A 1 368 ? -3.181 -12.072 37.545 1.00 43.28 368 ARG A O 1
ATOM 2853 N N . GLN A 1 369 ? -3.751 -11.115 39.522 1.00 43.12 369 GLN A N 1
ATOM 2854 C CA . GLN A 1 369 ? -2.424 -11.017 40.129 1.00 43.12 369 GLN A CA 1
ATOM 2855 C C . GLN A 1 369 ? -1.854 -12.421 40.397 1.00 43.12 369 GLN A C 1
ATOM 2857 O O . GLN A 1 369 ? -1.607 -12.816 41.530 1.00 43.12 369 GLN A O 1
ATOM 2862 N N . VAL A 1 370 ? -1.675 -13.218 39.349 1.00 47.50 370 VAL A N 1
ATOM 2863 C CA . VAL A 1 370 ? -0.623 -14.205 39.297 1.00 47.50 370 VAL A CA 1
ATOM 2864 C C . VAL A 1 370 ? 0.627 -13.354 39.420 1.00 47.50 370 VAL A C 1
ATOM 2866 O O . VAL A 1 370 ? 0.849 -12.458 38.606 1.00 47.50 370 VAL A O 1
ATOM 2869 N N . GLU A 1 371 ? 1.367 -13.537 40.505 1.00 49.84 371 GLU A N 1
ATOM 2870 C CA . GLU A 1 371 ? 2.689 -12.952 40.678 1.00 49.84 371 GLU A CA 1
ATOM 2871 C C . GLU A 1 371 ? 3.569 -13.461 39.525 1.00 49.84 371 GLU A C 1
ATOM 2873 O O . GLU A 1 371 ? 4.209 -14.503 39.620 1.00 49.84 371 GLU A O 1
ATOM 2878 N N . VAL A 1 372 ? 3.522 -12.777 38.379 1.00 50.16 372 VAL A N 1
ATOM 2879 C CA . VAL A 1 372 ? 4.365 -13.069 37.222 1.00 50.16 372 VAL A CA 1
ATOM 2880 C C . VAL A 1 372 ? 5.759 -12.595 37.603 1.00 50.16 372 VAL A C 1
ATOM 2882 O O . VAL A 1 372 ? 6.050 -11.398 37.613 1.00 50.16 372 VAL A O 1
ATOM 2885 N N . SER A 1 373 ? 6.590 -13.546 38.016 1.00 45.12 373 SER A N 1
ATOM 2886 C CA . SER A 1 373 ? 7.889 -13.302 38.635 1.00 45.12 373 SER A CA 1
ATOM 2887 C C . SER A 1 373 ? 8.998 -12.874 37.668 1.00 45.12 373 SER A C 1
ATOM 2889 O O . SER A 1 373 ? 10.103 -12.640 38.136 1.00 45.12 373 SER A O 1
ATOM 2891 N N . ASP A 1 374 ? 8.740 -12.686 36.368 1.00 56.97 374 ASP A N 1
ATOM 2892 C CA . ASP A 1 374 ? 9.756 -12.243 35.405 1.00 56.97 374 ASP A CA 1
ATOM 2893 C C . ASP A 1 374 ? 9.211 -11.207 34.403 1.00 56.97 374 ASP A C 1
ATOM 2895 O O . ASP A 1 374 ? 8.153 -11.374 33.801 1.00 56.97 374 ASP A O 1
ATOM 2899 N N . ARG A 1 375 ? 9.972 -10.122 34.172 1.00 53.75 375 ARG A N 1
ATOM 2900 C CA . ARG A 1 375 ? 9.668 -9.052 33.189 1.00 53.75 375 ARG A CA 1
ATOM 2901 C C . ARG A 1 375 ? 9.470 -9.558 31.748 1.00 53.75 375 ARG A C 1
ATOM 2903 O O . ARG A 1 375 ? 8.972 -8.799 30.923 1.00 53.75 375 ARG A O 1
ATOM 2910 N N . ALA A 1 376 ? 9.870 -10.793 31.444 1.00 57.06 376 ALA A N 1
ATOM 2911 C CA . ALA A 1 376 ? 9.821 -11.381 30.106 1.00 57.06 376 ALA A CA 1
ATOM 2912 C C . ALA A 1 376 ? 8.395 -11.692 29.605 1.00 57.06 376 ALA A C 1
ATOM 2914 O O . ALA A 1 376 ? 8.201 -11.825 28.400 1.00 57.06 376 ALA A O 1
ATOM 2915 N N . ASP A 1 377 ? 7.400 -11.731 30.496 1.00 62.56 377 ASP A N 1
ATOM 2916 C CA . ASP A 1 377 ? 6.016 -12.102 30.158 1.00 62.56 377 ASP A CA 1
ATOM 2917 C C . ASP A 1 377 ? 5.065 -10.897 30.015 1.00 62.56 377 ASP A C 1
ATOM 2919 O O . ASP A 1 377 ? 3.839 -11.053 30.001 1.00 62.56 377 ASP A O 1
ATOM 2923 N N . GLN A 1 378 ? 5.593 -9.669 29.921 1.00 65.12 378 GLN A N 1
ATOM 2924 C CA . GLN A 1 378 ? 4.752 -8.496 29.668 1.00 65.12 378 GLN A CA 1
ATOM 2925 C C . GLN A 1 378 ? 4.162 -8.554 28.254 1.00 65.12 378 GLN A C 1
ATOM 2927 O O . GLN A 1 378 ? 4.846 -8.316 27.263 1.00 65.12 378 GLN A O 1
ATOM 2932 N N . LYS A 1 379 ? 2.863 -8.852 28.191 1.00 87.12 379 LYS A N 1
ATOM 2933 C CA . LYS A 1 379 ? 2.065 -8.891 26.962 1.00 87.12 379 LYS A CA 1
ATOM 2934 C C . LYS A 1 379 ? 2.004 -7.506 26.318 1.00 87.12 379 LYS A C 1
ATOM 2936 O O . LYS A 1 379 ? 1.801 -6.506 27.014 1.00 87.12 379 LYS A O 1
ATOM 2941 N N . THR A 1 380 ? 2.180 -7.437 25.001 1.00 92.06 380 THR A N 1
ATOM 2942 C CA . THR A 1 380 ? 2.199 -6.175 24.238 1.00 92.06 380 THR A CA 1
ATOM 2943 C C . THR A 1 380 ? 0.909 -5.947 23.458 1.00 92.06 380 THR A C 1
ATOM 2945 O O . THR A 1 380 ? 0.166 -6.888 23.185 1.00 92.06 380 THR A O 1
ATOM 2948 N N . TRP A 1 381 ? 0.639 -4.709 23.034 1.00 94.00 381 TRP A N 1
ATOM 2949 C CA . TRP A 1 381 ? -0.533 -4.399 22.198 1.00 94.00 381 TRP A CA 1
ATOM 2950 C C . TRP A 1 381 ? -0.575 -5.213 20.894 1.00 94.00 381 TRP A C 1
ATOM 2952 O O . TRP A 1 381 ? -1.652 -5.559 20.411 1.00 94.00 381 TRP A O 1
ATOM 2962 N N . GLY A 1 382 ? 0.587 -5.563 20.337 1.00 94.75 382 GLY A N 1
ATOM 2963 C CA . GLY A 1 382 ? 0.717 -6.407 19.151 1.00 94.75 382 GLY A CA 1
ATOM 2964 C C . GLY A 1 382 ? 0.187 -7.826 19.362 1.00 94.75 382 GLY A C 1
ATOM 2965 O O . GLY A 1 382 ? -0.474 -8.376 18.481 1.00 94.75 382 GLY A O 1
ATOM 2966 N N . GLU A 1 383 ? 0.377 -8.398 20.556 1.00 93.00 383 GLU A N 1
ATOM 2967 C CA . GLU A 1 383 ? -0.156 -9.722 20.912 1.00 93.00 383 GLU A CA 1
ATOM 2968 C C . GLU A 1 383 ? -1.685 -9.753 20.965 1.00 93.00 383 GLU A C 1
ATOM 2970 O O . GLU A 1 383 ? -2.285 -10.824 20.832 1.00 93.00 383 GLU A O 1
ATOM 2975 N N . HIS A 1 384 ? -2.311 -8.588 21.116 1.00 95.12 384 HIS A N 1
ATOM 2976 C CA . HIS A 1 384 ? -3.757 -8.431 21.121 1.00 95.12 384 HIS A CA 1
ATOM 2977 C C . HIS A 1 384 ? -4.348 -8.203 19.730 1.00 95.12 384 HIS A C 1
ATOM 2979 O O . HIS A 1 384 ? -5.568 -8.245 19.583 1.00 95.12 384 HIS A O 1
ATOM 2985 N N . ILE A 1 385 ? -3.525 -8.016 18.691 1.00 97.06 385 ILE A N 1
ATOM 2986 C CA . ILE A 1 385 ? -4.019 -7.868 17.319 1.00 97.06 385 ILE A CA 1
ATOM 2987 C C . ILE A 1 385 ? -4.583 -9.205 16.839 1.00 97.06 385 ILE A C 1
ATOM 2989 O O . ILE A 1 385 ? -3.852 -10.189 16.711 1.00 97.06 385 ILE A O 1
ATOM 2993 N N . VAL A 1 386 ? -5.884 -9.241 16.547 1.00 97.12 386 VAL A N 1
ATOM 2994 C CA . VAL A 1 386 ? -6.565 -10.437 16.022 1.00 97.12 386 VAL A CA 1
ATOM 2995 C C . VAL A 1 386 ? -6.742 -10.375 14.509 1.00 97.12 386 VAL A C 1
ATOM 2997 O O . VAL A 1 386 ? -6.622 -11.395 13.836 1.00 97.12 386 VAL A O 1
ATOM 3000 N N . LEU A 1 387 ? -6.971 -9.177 13.964 1.00 97.56 387 LEU A N 1
ATOM 3001 C CA . LEU A 1 387 ? -7.300 -8.972 12.556 1.00 97.56 387 LEU A CA 1
ATOM 3002 C C . LEU A 1 387 ? -6.711 -7.657 12.035 1.00 97.56 387 LEU A C 1
ATOM 3004 O O . LEU A 1 387 ? -6.854 -6.606 12.663 1.00 97.56 387 LEU A O 1
ATOM 3008 N N . ILE A 1 388 ? -6.091 -7.715 10.857 1.00 98.00 388 ILE A N 1
ATOM 3009 C CA . ILE A 1 388 ? -5.567 -6.558 10.132 1.00 98.00 388 ILE A CA 1
ATOM 3010 C C . ILE A 1 388 ? -6.224 -6.495 8.754 1.00 98.00 388 ILE A C 1
ATOM 3012 O O . ILE A 1 388 ? -6.046 -7.389 7.933 1.00 98.00 388 ILE A O 1
ATOM 3016 N N . SER A 1 389 ? -6.931 -5.412 8.457 1.00 97.81 389 SER A N 1
ATOM 3017 C CA . SER A 1 389 ? -7.366 -5.084 7.099 1.00 97.81 389 SER A CA 1
ATOM 3018 C C . SER A 1 389 ? -6.451 -4.018 6.526 1.00 97.81 389 SER A C 1
ATOM 3020 O O . SER A 1 389 ? -6.258 -2.976 7.146 1.00 97.81 389 SER A O 1
ATOM 3022 N N . CYS A 1 390 ? -5.858 -4.267 5.364 1.00 97.00 390 CYS A N 1
ATOM 3023 C CA . CYS A 1 390 ? -4.799 -3.415 4.836 1.00 97.00 390 CYS A CA 1
ATOM 3024 C C . CYS A 1 390 ? -4.956 -3.128 3.343 1.00 97.00 390 CYS A C 1
ATOM 3026 O O . CYS A 1 390 ? -5.519 -3.924 2.589 1.00 97.00 390 CYS A O 1
ATOM 3028 N N . VAL A 1 391 ? -4.448 -1.971 2.919 1.00 93.81 391 VAL A N 1
ATOM 3029 C CA . VAL A 1 391 ? -4.540 -1.484 1.537 1.00 93.81 391 VAL A CA 1
ATOM 3030 C C . VAL A 1 391 ? -3.179 -0.962 1.077 1.00 93.81 391 VAL A C 1
ATOM 3032 O O . VAL A 1 391 ? -2.484 -0.295 1.844 1.00 93.81 391 VAL A O 1
ATOM 3035 N N . SER A 1 392 ? -2.797 -1.187 -0.183 1.00 91.94 392 SER A N 1
ATOM 3036 C CA . SER A 1 392 ? -1.641 -0.543 -0.824 1.00 91.94 392 SER A CA 1
ATOM 3037 C C . SER A 1 392 ? -0.349 -0.619 0.013 1.00 91.94 392 SER A C 1
ATOM 3039 O O . SER A 1 392 ? 0.094 -1.705 0.367 1.00 91.94 392 SER A O 1
ATOM 3041 N N . GLY A 1 393 ? 0.285 0.512 0.346 1.00 90.25 393 GLY A N 1
ATOM 3042 C CA . GLY A 1 393 ? 1.471 0.557 1.210 1.00 90.25 393 GLY A CA 1
ATOM 3043 C C . GLY A 1 393 ? 1.257 -0.023 2.615 1.00 90.25 393 GLY A C 1
ATOM 3044 O O . GLY A 1 393 ? 2.181 -0.623 3.160 1.00 90.25 393 GLY A O 1
ATOM 3045 N N . GLY A 1 394 ? 0.046 0.082 3.176 1.00 93.94 394 GLY A N 1
ATOM 3046 C CA . GLY A 1 394 ? -0.314 -0.577 4.433 1.00 93.94 394 GLY A CA 1
ATOM 3047 C C . GLY A 1 394 ? -0.195 -2.097 4.326 1.00 93.94 394 GLY A C 1
ATOM 3048 O O . GLY A 1 394 ? 0.325 -2.733 5.235 1.00 93.94 394 GLY A O 1
ATOM 3049 N N . SER A 1 395 ? -0.551 -2.680 3.175 1.00 95.31 395 SER A N 1
ATOM 3050 C CA . SER A 1 395 ? -0.398 -4.119 2.927 1.00 95.31 395 SER A CA 1
ATOM 3051 C C . SER A 1 395 ? 1.044 -4.597 2.962 1.00 95.31 395 SER A C 1
ATOM 3053 O O . SER A 1 395 ? 1.319 -5.659 3.513 1.00 95.31 395 SER A O 1
ATOM 3055 N N . LEU A 1 396 ? 1.975 -3.809 2.428 1.00 93.88 396 LEU A N 1
ATOM 3056 C CA . LEU A 1 396 ? 3.397 -4.139 2.468 1.00 93.88 396 LEU A CA 1
ATOM 3057 C C . LEU A 1 396 ? 3.912 -4.214 3.918 1.00 93.88 396 LEU A C 1
ATOM 3059 O O . LEU A 1 396 ? 4.590 -5.173 4.289 1.00 93.88 396 LEU A O 1
ATOM 3063 N N . ALA A 1 397 ? 3.535 -3.240 4.752 1.00 94.69 397 ALA A N 1
ATOM 3064 C CA . ALA A 1 397 ? 3.902 -3.212 6.166 1.00 94.69 397 ALA A CA 1
ATOM 3065 C C . ALA A 1 397 ? 3.226 -4.334 6.969 1.00 94.69 397 ALA A C 1
ATOM 3067 O O . ALA A 1 397 ? 3.896 -5.022 7.736 1.00 94.69 397 ALA A O 1
ATOM 3068 N N . SER A 1 398 ? 1.925 -4.562 6.768 1.00 96.19 398 SER A N 1
ATOM 3069 C CA . SER A 1 398 ? 1.174 -5.625 7.445 1.00 96.19 398 SER A CA 1
ATOM 3070 C C . SER A 1 398 ? 1.691 -7.018 7.083 1.00 96.19 398 SER A C 1
ATOM 3072 O O . SER A 1 398 ? 1.842 -7.856 7.965 1.00 96.19 398 SER A O 1
ATOM 3074 N N . ALA A 1 399 ? 2.051 -7.263 5.821 1.00 95.06 399 ALA A N 1
ATOM 3075 C CA . ALA A 1 399 ? 2.673 -8.522 5.419 1.00 95.06 399 ALA A CA 1
ATOM 3076 C C . ALA A 1 399 ? 4.038 -8.732 6.088 1.00 95.06 399 ALA A C 1
ATOM 3078 O O . ALA A 1 399 ? 4.333 -9.832 6.552 1.00 95.06 399 ALA A O 1
ATOM 3079 N N . ARG A 1 400 ? 4.858 -7.676 6.202 1.00 93.00 400 ARG A N 1
ATOM 3080 C CA . ARG A 1 400 ? 6.148 -7.754 6.910 1.00 93.00 400 ARG A CA 1
ATOM 3081 C C . ARG A 1 400 ? 5.955 -8.041 8.399 1.00 93.00 400 ARG A C 1
ATOM 3083 O O . ARG A 1 400 ? 6.742 -8.800 8.956 1.00 93.00 400 ARG A O 1
ATOM 3090 N N . TYR A 1 401 ? 4.927 -7.446 9.003 1.00 93.19 401 TYR A N 1
ATOM 3091 C CA . TYR A 1 401 ? 4.559 -7.633 10.404 1.00 93.19 401 TYR A CA 1
ATOM 3092 C C . TYR A 1 401 ? 4.143 -9.076 10.698 1.00 93.19 401 TYR A C 1
ATOM 3094 O O . TYR A 1 401 ? 4.703 -9.716 11.583 1.00 93.19 401 TYR A O 1
ATOM 3102 N N . VAL A 1 402 ? 3.211 -9.611 9.907 1.00 91.69 402 VAL A N 1
ATOM 3103 C CA . VAL A 1 402 ? 2.687 -10.972 10.090 1.00 91.69 402 VAL A CA 1
ATOM 3104 C C . VAL A 1 402 ? 3.717 -12.038 9.746 1.00 91.69 402 VAL A C 1
ATOM 3106 O O . VAL A 1 402 ? 3.784 -13.057 10.417 1.00 91.69 402 VAL A O 1
ATOM 3109 N N . TRP A 1 403 ? 4.591 -11.785 8.771 1.00 89.12 403 TRP A N 1
ATOM 3110 C CA . TRP A 1 403 ? 5.722 -12.675 8.500 1.00 89.12 403 TRP A CA 1
ATOM 3111 C C . TRP A 1 403 ? 6.692 -12.806 9.686 1.00 89.12 403 TRP A C 1
ATOM 3113 O O . TRP A 1 403 ? 7.316 -13.850 9.845 1.00 89.12 403 TRP A O 1
ATOM 3123 N N . ASN A 1 404 ? 6.808 -11.773 10.524 1.00 86.25 404 ASN A N 1
ATOM 3124 C CA . ASN A 1 404 ? 7.603 -11.809 11.754 1.00 86.25 404 ASN A CA 1
ATOM 3125 C C . ASN A 1 404 ? 6.800 -12.301 12.974 1.00 86.25 404 ASN A C 1
ATOM 3127 O O . ASN A 1 404 ? 7.178 -12.007 14.105 1.00 86.25 404 ASN A O 1
ATOM 3131 N N . ASP A 1 405 ? 5.668 -12.979 12.774 1.00 80.69 405 ASP A N 1
ATOM 3132 C CA . ASP A 1 405 ? 4.781 -13.431 13.853 1.00 80.69 405 ASP A CA 1
ATOM 3133 C C . ASP A 1 405 ? 4.299 -12.303 14.784 1.00 80.69 405 ASP A C 1
ATOM 3135 O O . ASP A 1 405 ? 4.031 -12.503 15.967 1.00 80.69 405 ASP A O 1
ATOM 3139 N N . GLY A 1 406 ? 4.227 -11.077 14.260 1.00 71.50 406 GLY A N 1
ATOM 3140 C CA . GLY A 1 406 ? 3.874 -9.894 15.036 1.00 71.50 406 GLY A CA 1
ATOM 3141 C C . GLY A 1 406 ? 4.966 -9.392 15.985 1.00 71.50 406 GLY A C 1
ATOM 3142 O O . GLY A 1 406 ? 4.721 -8.435 16.720 1.00 71.50 406 GLY A O 1
ATOM 3143 N N . TYR A 1 407 ? 6.167 -9.974 15.951 1.00 68.25 407 TYR A N 1
ATOM 3144 C CA . TYR A 1 407 ? 7.310 -9.485 16.707 1.00 68.25 407 TYR A CA 1
ATOM 3145 C C . TYR A 1 407 ? 8.092 -8.426 15.925 1.00 68.25 407 TYR A C 1
ATOM 3147 O O . TYR A 1 407 ? 8.242 -8.516 14.696 1.00 68.25 407 TYR A O 1
ATOM 3155 N N . PRO A 1 408 ? 8.689 -7.440 16.617 1.00 63.12 408 PRO A N 1
ATOM 3156 C CA . PRO A 1 408 ? 9.905 -6.865 16.081 1.00 63.12 408 PRO A CA 1
ATOM 3157 C C . PRO A 1 408 ? 10.884 -8.039 15.983 1.00 63.12 408 PRO A C 1
ATOM 3159 O O . PRO A 1 408 ? 11.235 -8.629 16.998 1.00 63.12 408 PRO A O 1
ATOM 3162 N N . ALA A 1 409 ? 11.307 -8.428 14.779 1.00 57.69 409 ALA A N 1
ATOM 3163 C CA . ALA A 1 409 ? 12.526 -9.229 14.688 1.00 57.69 409 ALA A CA 1
ATOM 3164 C C . ALA A 1 409 ? 13.583 -8.515 15.557 1.00 57.69 409 ALA A C 1
ATOM 3166 O O . ALA A 1 409 ? 13.567 -7.279 15.545 1.00 57.69 409 ALA A O 1
ATOM 3167 N N . ASP A 1 410 ? 14.405 -9.244 16.326 1.00 53.72 410 ASP A N 1
ATOM 3168 C CA . ASP A 1 410 ? 15.410 -8.770 17.319 1.00 53.72 410 ASP A CA 1
ATOM 3169 C C . ASP A 1 410 ? 16.517 -7.845 16.735 1.00 53.72 410 ASP A C 1
ATOM 3171 O O . ASP A 1 410 ? 17.665 -7.779 17.167 1.00 53.72 410 ASP A O 1
ATOM 3175 N N . ASP A 1 411 ? 16.173 -7.083 15.713 1.00 58.62 411 ASP A N 1
ATOM 3176 C CA . ASP A 1 411 ? 16.990 -6.345 14.790 1.00 58.62 411 ASP A CA 1
ATOM 3177 C C . ASP A 1 411 ? 16.939 -4.852 15.118 1.00 58.62 411 ASP A C 1
ATOM 3179 O O . ASP A 1 411 ? 16.579 -4.018 14.277 1.00 58.62 411 ASP A O 1
ATOM 3183 N N . HIS A 1 412 ? 17.348 -4.485 16.333 1.00 63.59 412 HIS A N 1
ATOM 3184 C CA . HIS A 1 412 ? 17.982 -3.180 16.482 1.00 63.59 412 HIS A CA 1
ATOM 3185 C C . HIS A 1 412 ? 19.284 -3.233 15.687 1.00 63.59 412 HIS A C 1
ATOM 3187 O O . HIS A 1 412 ? 20.326 -3.662 16.185 1.00 63.59 412 HIS A O 1
ATOM 3193 N N . VAL A 1 413 ? 19.221 -2.848 14.412 1.00 70.81 413 VAL A N 1
ATOM 3194 C CA . VAL A 1 413 ? 20.413 -2.854 13.570 1.00 70.81 413 VAL A CA 1
ATOM 3195 C C . VAL A 1 413 ? 21.251 -1.641 13.973 1.00 70.81 413 VAL A C 1
ATOM 3197 O O . VAL A 1 413 ? 20.728 -0.521 13.982 1.00 70.81 413 VAL A O 1
ATOM 3200 N N . PRO A 1 414 ? 22.543 -1.814 14.311 1.00 68.12 414 PRO A N 1
ATOM 3201 C CA . PRO A 1 414 ? 23.416 -0.696 14.649 1.00 68.12 414 PRO A CA 1
ATOM 3202 C C . PRO A 1 414 ? 23.453 0.352 13.541 1.00 68.12 414 PRO A C 1
ATOM 3204 O O . PRO A 1 414 ? 23.494 1.532 13.861 1.00 68.12 414 PRO A O 1
ATOM 3207 N N . ASP A 1 415 ? 23.308 -0.071 12.283 1.00 77.31 415 ASP A N 1
ATOM 3208 C CA . ASP A 1 415 ? 23.243 0.793 11.110 1.00 77.31 415 ASP A CA 1
ATOM 3209 C C . ASP A 1 415 ? 22.012 0.473 10.254 1.00 77.31 415 ASP A C 1
ATOM 3211 O O . ASP A 1 415 ? 21.771 -0.674 9.872 1.00 77.31 415 ASP A O 1
ATOM 3215 N N . LEU A 1 416 ? 21.228 1.506 9.939 1.00 82.62 416 LEU A N 1
ATOM 3216 C CA . LEU A 1 416 ? 20.142 1.411 8.963 1.00 82.62 416 LEU A CA 1
ATOM 3217 C C . LEU A 1 416 ? 20.748 1.177 7.565 1.00 82.62 416 LEU A C 1
ATOM 3219 O O . LEU A 1 416 ? 21.704 1.845 7.174 1.00 82.62 416 LEU A O 1
ATOM 3223 N N . ARG A 1 417 ? 20.196 0.233 6.799 1.00 81.00 417 ARG A N 1
ATOM 3224 C CA . ARG A 1 417 ? 20.691 -0.170 5.472 1.00 81.00 417 ARG A CA 1
ATOM 3225 C C . ARG A 1 417 ? 20.272 0.807 4.380 1.00 81.00 417 ARG A C 1
ATOM 3227 O O . ARG A 1 417 ? 21.039 1.080 3.460 1.00 81.00 417 ARG A O 1
ATOM 3234 N N . TYR A 1 418 ? 19.045 1.322 4.453 1.00 82.19 418 TYR A N 1
ATOM 3235 C CA . TYR A 1 418 ? 18.443 2.132 3.383 1.00 82.19 418 TYR A CA 1
ATOM 3236 C C . TYR A 1 418 ? 18.316 3.612 3.733 1.00 82.19 418 TYR A C 1
ATOM 3238 O O . TYR A 1 418 ? 17.815 4.417 2.933 1.00 82.19 418 TYR A O 1
ATOM 3246 N N . SER A 1 419 ? 18.770 3.986 4.923 1.00 83.00 419 SER A N 1
ATOM 3247 C CA . SER A 1 419 ? 18.677 5.337 5.453 1.00 83.00 419 SER A CA 1
ATOM 3248 C C . SER A 1 419 ? 19.931 5.668 6.254 1.00 83.00 419 SER A C 1
ATOM 3250 O O . SER A 1 419 ? 20.503 4.801 6.896 1.00 83.00 419 SER A O 1
ATOM 3252 N N . VAL A 1 420 ? 20.365 6.927 6.242 1.00 84.12 420 VAL A N 1
ATOM 3253 C CA . VAL A 1 420 ? 21.453 7.376 7.121 1.00 84.12 420 VAL A CA 1
ATOM 3254 C C . VAL A 1 420 ? 20.814 7.851 8.418 1.00 84.12 420 VAL A C 1
ATOM 3256 O O . VAL A 1 420 ? 20.045 8.813 8.399 1.00 84.12 420 VAL A O 1
ATOM 3259 N N . ARG A 1 421 ? 21.090 7.158 9.528 1.00 88.62 421 ARG A N 1
ATOM 3260 C CA . ARG A 1 421 ? 20.478 7.452 10.833 1.00 88.62 421 ARG A CA 1
ATOM 3261 C C . ARG A 1 421 ? 20.683 8.909 11.241 1.00 88.62 421 ARG A C 1
ATOM 3263 O O . ARG A 1 421 ? 19.704 9.579 11.551 1.00 88.62 421 ARG A O 1
ATOM 3270 N N . ASP A 1 422 ? 21.920 9.393 11.182 1.00 86.56 422 ASP A N 1
ATOM 3271 C CA . ASP A 1 422 ? 22.265 10.760 11.586 1.00 86.56 422 ASP A CA 1
ATOM 3272 C C . ASP A 1 422 ? 21.516 11.805 10.751 1.00 86.56 422 ASP A C 1
ATOM 3274 O O . ASP A 1 422 ? 20.896 12.709 11.301 1.00 86.56 422 ASP A O 1
ATOM 3278 N N . ASP A 1 423 ? 21.460 11.630 9.427 1.00 86.44 423 ASP A N 1
ATOM 3279 C CA . ASP A 1 423 ? 20.689 12.521 8.552 1.00 86.44 423 ASP A CA 1
ATOM 3280 C C . ASP A 1 423 ? 19.201 12.541 8.932 1.00 86.44 423 ASP A C 1
ATOM 3282 O O . ASP A 1 423 ? 18.561 13.594 8.913 1.00 86.44 423 ASP A O 1
ATOM 3286 N N . LEU A 1 424 ? 18.625 11.377 9.255 1.00 90.88 424 LEU A N 1
ATOM 3287 C CA . LEU A 1 424 ? 17.225 11.290 9.658 1.00 90.88 424 LEU A CA 1
ATOM 3288 C C . LEU A 1 424 ? 16.981 11.961 11.009 1.00 90.88 424 LEU A C 1
ATOM 3290 O O . LEU A 1 424 ? 15.962 12.640 11.140 1.00 90.88 424 LEU A O 1
ATOM 3294 N N . LEU A 1 425 ? 17.875 11.799 11.986 1.00 92.25 425 LEU A N 1
ATOM 3295 C CA . LEU A 1 425 ? 17.772 12.459 13.290 1.00 92.25 425 LEU A CA 1
ATOM 3296 C C . LEU A 1 425 ? 17.742 13.977 13.116 1.00 92.25 425 LEU A C 1
ATOM 3298 O O . LEU A 1 425 ? 16.811 14.629 13.588 1.00 92.25 425 LEU A O 1
ATOM 3302 N N . ASP A 1 426 ? 18.689 14.514 12.352 1.00 91.81 426 ASP A N 1
ATOM 3303 C CA . ASP A 1 426 ? 18.850 15.948 12.110 1.00 91.81 426 ASP A CA 1
ATOM 3304 C C . ASP A 1 426 ? 17.619 16.555 11.450 1.00 91.81 426 ASP A C 1
ATOM 3306 O O . ASP A 1 426 ? 17.058 17.548 11.920 1.00 91.81 426 ASP A O 1
ATOM 3310 N N . LEU A 1 427 ? 17.173 15.932 10.359 1.00 92.06 427 LEU A N 1
ATOM 3311 C CA . LEU A 1 427 ? 16.021 16.404 9.603 1.00 92.06 427 LEU A CA 1
ATOM 3312 C C . LEU A 1 427 ? 14.728 16.277 10.414 1.00 92.06 427 LEU A C 1
ATOM 3314 O O . LEU A 1 427 ? 13.862 17.148 10.325 1.00 92.06 427 LEU A O 1
ATOM 3318 N N . THR A 1 428 ? 14.587 15.219 11.218 1.00 94.31 428 THR A N 1
ATOM 3319 C CA . THR A 1 428 ? 13.409 15.024 12.079 1.00 94.31 428 THR A CA 1
ATOM 3320 C C . THR A 1 428 ? 13.382 16.076 13.187 1.00 94.31 428 THR A C 1
ATOM 3322 O O . THR A 1 428 ? 12.349 16.717 13.394 1.00 94.31 428 THR A O 1
ATOM 3325 N N . GLN A 1 429 ? 14.515 16.312 13.855 1.00 95.31 429 GLN A N 1
ATOM 3326 C CA . GLN A 1 429 ? 14.651 17.326 14.901 1.00 95.31 429 GLN A CA 1
ATOM 3327 C C . GLN A 1 429 ? 14.347 18.731 14.370 1.00 95.31 429 GLN A C 1
ATOM 3329 O O . GLN A 1 429 ? 13.582 19.478 14.988 1.00 95.31 429 GLN A O 1
ATOM 3334 N N . ASP A 1 430 ? 14.898 19.087 13.207 1.00 94.06 430 ASP A N 1
ATOM 3335 C CA . ASP A 1 430 ? 14.643 20.375 12.560 1.00 94.06 430 ASP A CA 1
ATOM 3336 C C . ASP A 1 430 ? 13.157 20.543 12.195 1.00 94.06 430 ASP A C 1
ATOM 3338 O O . ASP A 1 430 ? 12.560 21.588 12.467 1.00 94.06 430 ASP A O 1
ATOM 3342 N N . LYS A 1 431 ? 12.513 19.505 11.642 1.00 93.12 431 LYS A N 1
ATOM 3343 C CA . LYS A 1 431 ? 11.075 19.538 11.317 1.00 93.12 431 LYS A CA 1
ATOM 3344 C C . LYS A 1 431 ? 10.211 19.745 12.556 1.00 93.12 431 LYS A C 1
ATOM 3346 O O . LYS A 1 431 ? 9.362 20.635 12.547 1.00 93.12 431 LYS A O 1
ATOM 3351 N N . LEU A 1 432 ? 10.450 18.980 13.620 1.00 93.69 432 LEU A N 1
ATOM 3352 C CA . LEU A 1 432 ? 9.723 19.118 14.884 1.00 93.69 432 LEU A CA 1
ATOM 3353 C C . LEU A 1 432 ? 9.920 20.513 15.491 1.00 93.69 432 LEU A C 1
ATOM 3355 O O . LEU A 1 432 ? 8.951 21.149 15.903 1.00 93.69 432 LEU A O 1
ATOM 3359 N N . SER A 1 433 ? 11.145 21.041 15.455 1.00 94.69 433 SER A N 1
ATOM 3360 C CA . SER A 1 433 ? 11.458 22.392 15.938 1.00 94.69 433 SER A CA 1
ATOM 3361 C C . SER A 1 433 ? 10.717 23.473 15.145 1.00 94.69 433 SER A C 1
ATOM 3363 O O . SER A 1 433 ? 10.122 24.389 15.724 1.00 94.69 433 SER A O 1
ATOM 3365 N N . ARG A 1 434 ? 10.682 23.350 13.811 1.00 93.75 434 ARG A N 1
ATOM 3366 C CA . ARG A 1 434 ? 9.920 24.252 12.936 1.00 93.75 434 ARG A CA 1
ATOM 3367 C C . ARG A 1 434 ? 8.418 24.161 13.195 1.00 93.75 434 ARG A C 1
ATOM 3369 O O . ARG A 1 434 ? 7.765 25.198 13.296 1.00 93.75 434 ARG A O 1
ATOM 3376 N N . TRP A 1 435 ? 7.865 22.960 13.347 1.00 93.00 435 TRP A N 1
ATOM 3377 C CA . TRP A 1 435 ? 6.444 22.771 13.652 1.00 93.00 435 TRP A CA 1
ATOM 3378 C C . TRP A 1 435 ? 6.064 23.313 15.028 1.00 93.00 435 TRP A C 1
ATOM 3380 O O . TRP A 1 435 ? 5.036 23.980 15.139 1.00 93.00 435 TRP A O 1
ATOM 3390 N N . ALA A 1 436 ? 6.914 23.143 16.042 1.00 93.88 436 ALA A N 1
ATOM 3391 C CA . ALA A 1 436 ? 6.729 23.769 17.348 1.00 93.88 436 ALA A CA 1
ATOM 3392 C C . ALA A 1 436 ? 6.678 25.304 17.233 1.00 93.88 436 ALA A C 1
ATOM 3394 O O . ALA A 1 436 ? 5.809 25.951 17.823 1.00 93.88 436 ALA A O 1
ATOM 3395 N N . CYS A 1 437 ? 7.571 25.903 16.438 1.00 95.25 437 CYS A N 1
ATOM 3396 C CA . CYS A 1 437 ? 7.569 27.346 16.193 1.00 95.25 437 CYS A CA 1
ATOM 3397 C C . CYS A 1 437 ? 6.274 27.809 15.499 1.00 95.25 437 CYS A C 1
ATOM 3399 O O . CYS A 1 437 ? 5.610 28.731 15.974 1.00 95.25 437 CYS A O 1
ATOM 3401 N N . LEU A 1 438 ? 5.857 27.118 14.434 1.00 92.50 438 LEU A N 1
ATOM 3402 C CA . LEU A 1 438 ? 4.633 27.436 13.691 1.00 92.50 438 LEU A CA 1
ATOM 3403 C C . LEU A 1 438 ? 3.369 27.275 14.547 1.00 92.50 438 LEU A C 1
ATOM 3405 O O . LEU A 1 438 ? 2.472 28.117 14.480 1.00 92.50 438 LEU A O 1
ATOM 3409 N N . ALA A 1 439 ? 3.290 26.226 15.370 1.00 91.44 439 ALA A N 1
ATOM 3410 C CA . ALA A 1 439 ? 2.189 26.018 16.311 1.00 91.44 439 ALA A CA 1
ATOM 3411 C C . ALA A 1 439 ? 2.110 27.171 17.324 1.00 91.44 439 ALA A C 1
ATOM 3413 O O . ALA A 1 439 ? 1.037 27.740 17.533 1.00 91.44 439 ALA A O 1
ATOM 3414 N N . ARG A 1 440 ? 3.261 27.612 17.854 1.00 95.94 440 ARG A N 1
ATOM 3415 C CA . ARG A 1 440 ? 3.362 28.776 18.747 1.00 95.94 440 ARG A CA 1
ATOM 3416 C C . ARG A 1 440 ? 2.874 30.063 18.086 1.00 95.94 440 ARG A C 1
ATOM 3418 O O . ARG A 1 440 ? 2.158 30.847 18.708 1.00 95.94 440 ARG A O 1
ATOM 3425 N N . GLU A 1 441 ? 3.287 30.322 16.849 1.00 95.50 441 GLU A N 1
ATOM 3426 C CA . GLU A 1 441 ? 2.880 31.516 16.101 1.00 95.50 441 GLU A CA 1
ATOM 3427 C C . GLU A 1 441 ? 1.379 31.509 15.796 1.00 95.50 441 GLU A C 1
ATOM 3429 O O . GLU A 1 441 ? 0.705 32.522 16.004 1.00 95.50 441 GLU A O 1
ATOM 3434 N N . LYS A 1 442 ? 0.828 30.356 15.392 1.00 93.69 442 LYS A N 1
ATOM 3435 C CA . LYS A 1 442 ? -0.614 30.173 15.169 1.00 93.69 442 LYS A CA 1
ATOM 3436 C C . LYS A 1 442 ? -1.409 30.357 16.462 1.00 93.69 442 LYS A C 1
ATOM 3438 O O . LYS A 1 442 ? -2.408 31.075 16.443 1.00 93.69 442 LYS A O 1
ATOM 3443 N N . ALA A 1 443 ? -0.944 29.793 17.578 1.00 94.25 443 ALA A N 1
ATOM 3444 C CA . ALA A 1 443 ? -1.564 29.967 18.891 1.00 94.25 443 ALA A CA 1
ATOM 3445 C C . ALA A 1 443 ? -1.579 31.445 19.306 1.00 94.25 443 ALA A C 1
ATOM 3447 O O . ALA A 1 443 ? -2.627 31.965 19.679 1.00 94.25 443 ALA A O 1
ATOM 3448 N N . LYS A 1 444 ? -0.454 32.163 19.156 1.00 95.81 444 LYS A N 1
ATOM 3449 C CA . LYS A 1 444 ? -0.370 33.610 19.429 1.00 95.81 444 LYS A CA 1
ATOM 3450 C C . LYS A 1 444 ? -1.313 34.427 18.543 1.00 95.81 444 LYS A C 1
ATOM 3452 O O . LYS A 1 444 ? -2.019 35.296 19.050 1.00 95.81 444 LYS A O 1
ATOM 3457 N N . SER A 1 445 ? -1.336 34.146 17.238 1.00 95.06 445 SER A N 1
ATOM 3458 C CA . SER A 1 445 ? -2.186 34.862 16.281 1.00 95.06 445 SER A CA 1
ATOM 3459 C C . SER A 1 445 ? -3.673 34.641 16.563 1.00 95.06 445 SER A C 1
ATOM 3461 O O . SER A 1 445 ? -4.442 35.604 16.550 1.00 95.06 445 SER A O 1
ATOM 3463 N N . LYS A 1 446 ? -4.078 33.403 16.884 1.00 94.31 446 LYS A N 1
ATOM 3464 C CA . LYS A 1 446 ? -5.449 33.102 17.311 1.00 94.31 446 LYS A CA 1
ATOM 3465 C C . LYS A 1 446 ? -5.763 33.798 18.632 1.00 94.31 446 LYS A C 1
ATOM 3467 O O . LYS A 1 446 ? -6.687 34.594 18.654 1.00 94.31 446 LYS A O 1
ATOM 3472 N N . LYS A 1 447 ? -4.919 33.653 19.660 1.00 95.19 447 LYS A N 1
ATOM 3473 C CA . LYS A 1 447 ? -5.097 34.276 20.986 1.00 95.19 447 LYS A CA 1
ATOM 3474 C C . LYS A 1 447 ? -5.294 35.794 20.932 1.00 95.19 447 LYS A C 1
ATOM 3476 O O . LYS A 1 447 ? -6.070 36.322 21.716 1.00 95.19 447 LYS A O 1
ATOM 3481 N N . SER A 1 448 ? -4.642 36.496 19.998 1.00 92.38 448 SER A N 1
ATOM 3482 C CA . SER A 1 448 ? -4.853 37.943 19.797 1.00 92.38 448 SER A CA 1
ATOM 3483 C C . SER A 1 448 ? -6.196 38.320 19.163 1.00 92.38 448 SER A C 1
ATOM 3485 O O . SER A 1 448 ? -6.607 39.472 19.255 1.00 92.38 448 SER A O 1
ATOM 3487 N N . LYS A 1 449 ? -6.865 37.373 18.502 1.00 91.00 449 LYS A N 1
ATOM 3488 C CA . LYS A 1 449 ? -8.146 37.562 17.809 1.00 91.00 449 LYS A CA 1
ATOM 3489 C C . LYS A 1 449 ? -9.333 36.996 18.592 1.00 91.00 449 LYS A C 1
ATOM 3491 O O . LYS A 1 449 ? -10.468 37.262 18.216 1.00 91.00 449 LYS A O 1
ATOM 3496 N N . THR A 1 450 ? -9.077 36.216 19.643 1.00 80.62 450 THR A N 1
ATOM 3497 C CA . THR A 1 450 ? -10.088 35.329 20.214 1.00 80.62 450 THR A CA 1
ATOM 3498 C C . THR A 1 450 ? -11.104 36.025 21.112 1.00 80.62 450 THR A C 1
ATOM 3500 O O . THR A 1 450 ? -10.757 36.539 22.174 1.00 80.62 450 THR A O 1
ATOM 3503 N N . THR A 1 451 ? -12.378 35.914 20.734 1.00 87.62 451 THR A N 1
ATOM 3504 C CA . THR A 1 451 ? -13.545 36.121 21.614 1.00 87.62 451 THR A CA 1
ATOM 3505 C C . THR A 1 451 ? -14.444 34.880 21.720 1.00 87.62 451 THR A C 1
ATOM 3507 O O . THR A 1 451 ? -15.298 34.837 22.602 1.00 87.62 451 THR A O 1
ATOM 3510 N N . SER A 1 452 ? -14.248 33.850 20.879 1.00 91.62 452 SER A N 1
ATOM 3511 C CA . SER A 1 452 ? -15.083 32.635 20.837 1.00 91.62 452 SER A CA 1
ATOM 3512 C C . SER A 1 452 ? -14.509 31.462 21.649 1.00 91.62 452 SER A C 1
ATOM 3514 O O . SER A 1 452 ? -13.304 31.210 21.636 1.00 91.62 452 SER A O 1
ATOM 3516 N N . THR A 1 453 ? -15.376 30.666 22.288 1.00 90.12 453 THR A N 1
ATOM 3517 C CA . THR A 1 453 ? -15.020 29.416 22.992 1.00 90.12 453 THR A CA 1
ATOM 3518 C C . THR A 1 453 ? -14.359 28.379 22.084 1.00 90.12 453 THR A C 1
ATOM 3520 O O . THR A 1 453 ? -13.432 27.700 22.526 1.00 90.12 453 THR A O 1
ATOM 3523 N N . SER A 1 454 ? -14.764 28.281 20.814 1.00 88.44 454 SER A N 1
ATOM 3524 C CA . SER A 1 454 ? -14.152 27.352 19.849 1.00 88.44 454 SER A CA 1
ATOM 3525 C C . SER A 1 454 ? -12.680 27.684 19.584 1.00 88.44 454 SER A C 1
ATOM 3527 O O . SER A 1 454 ? -11.832 26.801 19.509 1.00 88.44 454 SER A O 1
ATOM 3529 N N . GLU A 1 455 ? -12.350 28.973 19.507 1.00 91.00 455 GLU A N 1
ATOM 3530 C CA . GLU A 1 455 ? -10.983 29.436 19.274 1.00 91.00 455 GLU A CA 1
ATOM 3531 C C . GLU A 1 455 ? -10.091 29.236 20.509 1.00 91.00 455 GLU A C 1
ATOM 3533 O O . GLU A 1 455 ? -8.892 29.012 20.361 1.00 91.00 455 GLU A O 1
ATOM 3538 N N . ILE A 1 456 ? -10.656 29.260 21.724 1.00 92.19 456 ILE A N 1
ATOM 3539 C CA . ILE A 1 456 ? -9.918 28.938 22.958 1.00 92.19 456 ILE A CA 1
ATOM 3540 C C . ILE A 1 456 ? -9.489 27.466 22.958 1.00 92.19 456 ILE A C 1
ATOM 3542 O O . ILE A 1 456 ? -8.351 27.165 23.322 1.00 92.19 456 ILE A O 1
ATOM 3546 N N . VAL A 1 457 ? -10.376 26.555 22.543 1.00 91.31 457 VAL A N 1
ATOM 3547 C CA . VAL A 1 457 ? -10.055 25.123 22.411 1.00 91.31 457 VAL A CA 1
ATOM 3548 C C . VAL A 1 457 ? -8.952 24.924 21.370 1.00 91.31 457 VAL A C 1
ATOM 3550 O O . VAL A 1 457 ? -7.960 24.258 21.658 1.00 91.31 457 VAL A O 1
ATOM 3553 N N . ASP A 1 458 ? -9.055 25.593 20.220 1.00 88.94 458 ASP A N 1
ATOM 3554 C CA . ASP A 1 458 ? -8.017 25.573 19.185 1.00 88.94 458 ASP A CA 1
ATOM 3555 C C . ASP A 1 458 ? -6.657 26.081 19.688 1.00 88.94 458 ASP A C 1
ATOM 3557 O O . ASP A 1 458 ? -5.617 25.527 19.334 1.00 88.94 458 ASP A O 1
ATOM 3561 N N . VAL A 1 459 ? -6.636 27.159 20.482 1.00 92.56 459 VAL A N 1
ATOM 3562 C CA . VAL A 1 459 ? -5.393 27.700 21.056 1.00 92.56 459 VAL A CA 1
ATOM 3563 C C . VAL A 1 459 ? -4.771 26.696 22.023 1.00 92.56 459 VAL A C 1
ATOM 3565 O O . VAL A 1 459 ? -3.569 26.461 21.933 1.00 92.56 459 VAL A O 1
ATOM 3568 N N . LYS A 1 460 ? -5.568 26.065 22.896 1.00 94.12 460 LYS A N 1
ATOM 3569 C CA . LYS A 1 460 ? -5.076 25.023 23.813 1.00 94.12 460 LYS A CA 1
ATOM 3570 C C . LYS A 1 460 ? -4.511 23.823 23.058 1.00 94.12 460 LYS A C 1
ATOM 3572 O O . LYS A 1 460 ? -3.442 23.341 23.423 1.00 94.12 460 LYS A O 1
ATOM 3577 N N . LEU A 1 461 ? -5.187 23.385 21.995 1.00 90.56 461 LEU A N 1
ATOM 3578 C CA . LEU A 1 461 ? -4.712 22.296 21.143 1.00 90.56 461 LEU A CA 1
ATOM 3579 C C . LEU A 1 461 ? -3.362 22.651 20.499 1.00 90.56 461 LEU A C 1
ATOM 3581 O O . LEU A 1 461 ? -2.420 21.871 20.583 1.00 90.56 461 LEU A O 1
ATOM 3585 N N . LEU A 1 462 ? -3.224 23.860 19.942 1.00 91.44 462 LEU A N 1
ATOM 3586 C CA . LEU A 1 462 ? -1.961 24.330 19.356 1.00 91.44 462 LEU A CA 1
ATOM 3587 C C . LEU A 1 462 ? -0.832 24.464 20.394 1.00 91.44 462 LEU A C 1
ATOM 3589 O O . LEU A 1 462 ? 0.325 24.179 20.087 1.00 91.44 462 LEU A O 1
ATOM 3593 N N . GLU A 1 463 ? -1.138 24.900 21.619 1.00 94.50 463 GLU A N 1
ATOM 3594 C CA . GLU A 1 463 ? -0.164 24.963 22.719 1.00 94.50 463 GLU A CA 1
ATOM 3595 C C . GLU A 1 463 ? 0.285 23.553 23.160 1.00 94.50 463 GLU A C 1
ATOM 3597 O O . GLU A 1 463 ? 1.475 23.339 23.413 1.00 94.50 463 GLU A O 1
ATOM 3602 N N . GLN A 1 464 ? -0.630 22.577 23.195 1.00 92.31 464 GLN A N 1
ATOM 3603 C CA . GLN A 1 464 ? -0.313 21.167 23.456 1.00 92.31 464 GLN A CA 1
ATOM 3604 C C . GLN A 1 464 ? 0.550 20.562 22.340 1.00 92.31 464 GLN A C 1
ATOM 3606 O O . GLN A 1 464 ? 1.576 19.945 22.634 1.00 92.31 464 GLN A O 1
ATOM 3611 N N . GLU A 1 465 ? 0.201 20.798 21.072 1.00 90.31 465 GLU A N 1
ATOM 3612 C CA . GLU A 1 465 ? 1.003 20.375 19.918 1.00 90.31 465 GLU A CA 1
ATOM 3613 C C . GLU A 1 465 ? 2.411 20.976 19.964 1.00 90.31 465 GLU A C 1
ATOM 3615 O O . GLU A 1 465 ? 3.397 20.256 19.803 1.00 90.31 465 GLU A O 1
ATOM 3620 N N . GLN A 1 466 ? 2.529 22.279 20.248 1.00 94.50 466 GLN A N 1
ATOM 3621 C CA . GLN A 1 466 ? 3.821 22.942 20.416 1.00 94.50 466 GLN A CA 1
ATOM 3622 C C . GLN A 1 466 ? 4.664 22.250 21.494 1.00 94.50 466 GLN A C 1
ATOM 3624 O O . GLN A 1 466 ? 5.851 21.995 21.269 1.00 94.50 466 GLN A O 1
ATOM 3629 N N . LYS A 1 467 ? 4.079 21.998 22.673 1.00 94.06 467 LYS A N 1
ATOM 3630 C CA . LYS A 1 467 ? 4.782 21.357 23.791 1.00 94.06 467 LYS A CA 1
ATOM 3631 C C . LYS A 1 467 ? 5.284 19.974 23.380 1.00 94.06 467 LYS A C 1
ATOM 3633 O O . LYS A 1 467 ? 6.464 19.693 23.566 1.00 94.06 467 LYS A O 1
ATOM 3638 N N . ARG A 1 468 ? 4.417 19.174 22.755 1.00 90.69 468 ARG A N 1
ATOM 3639 C CA . ARG A 1 468 ? 4.730 17.829 22.262 1.00 90.69 468 ARG A CA 1
ATOM 3640 C C . ARG A 1 468 ? 5.871 17.844 21.246 1.00 90.69 468 ARG A C 1
ATOM 3642 O O . ARG A 1 468 ? 6.850 17.133 21.425 1.00 90.69 468 ARG A O 1
ATOM 3649 N N . PHE A 1 469 ? 5.792 18.682 20.211 1.00 93.31 469 PHE A N 1
ATOM 3650 C CA . PHE A 1 469 ? 6.849 18.765 19.196 1.00 93.31 469 PHE A CA 1
ATOM 3651 C C . PHE A 1 469 ? 8.196 19.171 19.790 1.00 93.31 469 PHE A C 1
ATOM 3653 O O . PHE A 1 469 ? 9.225 18.615 19.411 1.00 93.31 469 PHE A O 1
ATOM 3660 N N . LYS A 1 470 ? 8.188 20.117 20.734 1.00 94.69 470 LYS A N 1
ATOM 3661 C CA . LYS A 1 470 ? 9.405 20.547 21.417 1.00 94.69 470 LYS A CA 1
ATOM 3662 C C . LYS A 1 470 ? 10.009 19.418 22.257 1.00 94.69 470 LYS A C 1
ATOM 3664 O O . LYS A 1 470 ? 11.202 19.177 22.160 1.00 94.69 470 LYS A O 1
ATOM 3669 N N . GLU A 1 471 ? 9.194 18.715 23.036 1.00 91.94 471 GLU A N 1
ATOM 3670 C CA . GLU A 1 471 ? 9.642 17.610 23.891 1.00 91.94 471 GLU A CA 1
ATOM 3671 C C . GLU A 1 471 ? 10.302 16.483 23.084 1.00 91.94 471 GLU A C 1
ATOM 3673 O O . GLU A 1 471 ? 11.396 16.037 23.428 1.00 91.94 471 GLU A O 1
ATOM 3678 N N . VAL A 1 472 ? 9.697 16.093 21.958 1.00 90.50 472 VAL A N 1
ATOM 3679 C CA . VAL A 1 472 ? 10.278 15.089 21.052 1.00 90.50 472 VAL A CA 1
ATOM 3680 C C . VAL A 1 472 ? 11.576 15.602 20.412 1.00 90.50 472 VAL A C 1
ATOM 3682 O O . VAL A 1 472 ? 12.557 14.864 20.335 1.00 90.50 472 VAL A O 1
ATOM 3685 N N . ALA A 1 473 ? 11.625 16.867 19.979 1.00 94.06 473 ALA A N 1
ATOM 3686 C CA . ALA A 1 473 ? 12.843 17.457 19.415 1.00 94.06 473 ALA A CA 1
ATOM 3687 C C . ALA A 1 473 ? 13.995 17.507 20.436 1.00 94.06 473 ALA A C 1
ATOM 3689 O O . ALA A 1 473 ? 15.138 17.205 20.087 1.00 94.06 473 ALA A O 1
ATOM 3690 N N . ASP A 1 474 ? 13.693 17.839 21.693 1.00 92.38 474 ASP A N 1
ATOM 3691 C CA . ASP A 1 474 ? 14.660 17.876 22.792 1.00 92.38 474 ASP A CA 1
ATOM 3692 C C . ASP A 1 474 ? 15.171 16.455 23.122 1.00 92.38 474 ASP A C 1
ATOM 3694 O O . ASP A 1 474 ? 16.353 16.267 23.408 1.00 92.38 474 ASP A O 1
ATOM 3698 N N . GLN A 1 475 ? 14.321 15.422 23.035 1.00 89.81 475 GLN A N 1
ATOM 3699 C CA . GLN A 1 475 ? 14.743 14.018 23.176 1.00 89.81 475 GLN A CA 1
ATOM 3700 C C . GLN A 1 475 ? 15.689 13.566 22.065 1.00 89.81 475 GLN A C 1
ATOM 3702 O O . GLN A 1 475 ? 16.726 12.974 22.359 1.00 89.81 475 GLN A O 1
ATOM 3707 N N . ILE A 1 476 ? 15.374 13.886 20.807 1.00 92.12 476 ILE A N 1
ATOM 3708 C CA . ILE A 1 476 ? 16.263 13.592 19.674 1.00 92.12 476 ILE A CA 1
ATOM 3709 C C . ILE A 1 476 ? 17.609 14.310 19.853 1.00 92.12 476 ILE A C 1
ATOM 3711 O O . ILE A 1 476 ? 18.656 13.704 19.634 1.00 92.12 476 ILE A O 1
ATOM 3715 N N . GLY A 1 477 ? 17.591 15.565 20.316 1.00 92.62 477 GLY A N 1
ATOM 3716 C CA . GLY A 1 477 ? 18.806 16.319 20.636 1.00 92.62 477 GLY A CA 1
ATOM 3717 C C . GLY A 1 477 ? 19.671 15.624 21.690 1.00 92.62 477 GLY A C 1
ATOM 3718 O O . GLY A 1 477 ? 20.860 15.420 21.464 1.00 92.62 477 GLY A O 1
ATOM 3719 N N . ARG A 1 478 ? 19.067 15.168 22.796 1.00 89.12 478 ARG A N 1
ATOM 3720 C CA . ARG A 1 478 ? 19.777 14.431 23.858 1.00 89.12 478 ARG A CA 1
ATOM 3721 C C . ARG A 1 478 ? 20.363 13.105 23.374 1.00 89.12 478 ARG A C 1
ATOM 3723 O O . ARG A 1 478 ? 21.503 12.790 23.704 1.00 89.12 478 ARG A O 1
ATOM 3730 N N . LEU A 1 479 ? 19.608 12.342 22.579 1.00 87.75 479 LEU A N 1
ATOM 3731 C CA . LEU A 1 479 ? 20.102 11.101 21.969 1.00 87.75 479 LEU A CA 1
ATOM 3732 C C . LEU A 1 479 ? 21.322 11.362 21.083 1.00 87.75 479 LEU A C 1
ATOM 3734 O O . LEU A 1 479 ? 22.291 10.605 21.119 1.00 87.75 479 LEU A O 1
ATOM 3738 N N . ARG A 1 480 ? 21.290 12.459 20.322 1.00 89.56 480 ARG A N 1
ATOM 3739 C CA . ARG A 1 480 ? 22.395 12.861 19.456 1.00 89.56 480 ARG A CA 1
ATOM 3740 C C . ARG A 1 480 ? 23.638 13.298 20.236 1.00 89.56 480 ARG A C 1
ATOM 3742 O O . ARG A 1 480 ? 24.743 12.955 19.833 1.00 89.56 480 ARG A O 1
ATOM 3749 N N . GLU A 1 481 ? 23.471 14.046 21.324 1.00 90.50 481 GLU A N 1
ATOM 3750 C CA . GLU A 1 481 ? 24.584 14.554 22.141 1.00 90.50 481 GLU A CA 1
ATOM 3751 C C . GLU A 1 481 ? 25.292 13.450 22.936 1.00 90.50 481 GLU A C 1
ATOM 3753 O O . GLU A 1 481 ? 26.518 13.456 23.039 1.00 90.50 481 GLU A O 1
ATOM 3758 N N . ASN A 1 482 ? 24.537 12.493 23.481 1.00 85.12 482 ASN A N 1
ATOM 3759 C CA . ASN A 1 482 ? 25.087 11.478 24.379 1.00 85.12 482 ASN A CA 1
ATOM 3760 C C . ASN A 1 482 ? 25.850 10.364 23.651 1.00 85.12 482 ASN A C 1
ATOM 3762 O O . ASN A 1 482 ? 26.728 9.749 24.252 1.00 85.12 482 ASN A O 1
ATOM 3766 N N . GLY A 1 483 ? 25.516 10.066 22.390 1.00 77.81 483 GLY A N 1
ATOM 3767 C CA . GLY A 1 483 ? 26.164 9.024 21.577 1.00 77.81 483 GLY A CA 1
ATOM 3768 C C . GLY A 1 483 ? 25.991 7.578 22.078 1.00 77.81 483 GLY A C 1
ATOM 3769 O O . GLY A 1 483 ? 26.179 6.642 21.302 1.00 77.81 483 GLY A O 1
ATOM 3770 N N . ASP A 1 484 ? 25.600 7.377 23.338 1.00 77.81 484 ASP A N 1
ATOM 3771 C CA . ASP A 1 484 ? 25.366 6.080 23.964 1.00 77.81 484 ASP A CA 1
ATOM 3772 C C . ASP A 1 484 ? 23.868 5.751 24.018 1.00 77.81 484 ASP A C 1
ATOM 3774 O O . ASP A 1 484 ? 23.136 6.096 24.944 1.00 77.81 484 ASP A O 1
ATOM 3778 N N . TRP A 1 485 ? 23.410 5.058 22.980 1.00 78.62 485 TRP A N 1
ATOM 3779 C CA . TRP A 1 485 ? 22.019 4.641 22.809 1.00 78.62 485 TRP A CA 1
ATOM 3780 C C . TRP A 1 485 ? 21.591 3.574 23.822 1.00 78.62 485 TRP A C 1
ATOM 3782 O O . TRP A 1 485 ? 20.396 3.381 24.028 1.00 78.62 485 TRP A O 1
ATOM 3792 N N . LYS A 1 486 ? 22.542 2.871 24.453 1.00 77.88 486 LYS A N 1
ATOM 3793 C CA . LYS A 1 486 ? 22.235 1.769 25.372 1.00 77.88 486 LYS A CA 1
ATOM 3794 C C . LYS A 1 486 ? 21.853 2.271 26.758 1.00 77.88 486 LYS A C 1
ATOM 3796 O O . LYS A 1 486 ? 20.958 1.707 27.374 1.00 77.88 486 LYS A O 1
ATOM 3801 N N . THR A 1 487 ? 22.497 3.331 27.238 1.00 73.06 487 THR A N 1
ATOM 3802 C CA . THR A 1 487 ? 22.249 3.885 28.582 1.00 73.06 487 THR A CA 1
ATOM 3803 C C . THR A 1 487 ? 20.987 4.741 28.671 1.00 73.06 487 THR A C 1
ATOM 3805 O O . THR A 1 487 ? 20.519 5.038 29.765 1.00 73.06 487 THR A O 1
ATOM 3808 N N . LEU A 1 488 ? 20.401 5.109 27.531 1.00 70.06 488 LEU A N 1
ATOM 3809 C CA . LEU A 1 488 ? 19.197 5.938 27.434 1.00 70.06 488 LEU A CA 1
ATOM 3810 C C . LEU A 1 488 ? 17.881 5.136 27.395 1.00 70.06 488 LEU A C 1
ATOM 3812 O O . LEU A 1 488 ? 16.806 5.734 27.386 1.00 70.06 488 LEU A O 1
ATOM 3816 N N . GLY A 1 489 ? 17.952 3.802 27.375 1.00 69.75 489 GLY A N 1
ATOM 3817 C CA . GLY A 1 489 ? 16.798 2.911 27.195 1.00 69.75 489 GLY A CA 1
ATOM 3818 C C . GLY A 1 489 ? 15.863 2.758 28.401 1.00 69.75 489 GLY A C 1
ATOM 3819 O O . GLY A 1 489 ? 14.814 2.141 28.265 1.00 69.75 489 GLY A O 1
ATOM 3820 N N . ASP A 1 490 ? 16.191 3.316 29.568 1.00 77.44 490 ASP A N 1
ATOM 3821 C CA . ASP A 1 490 ? 15.356 3.138 30.769 1.00 77.44 490 ASP A CA 1
ATOM 3822 C C . ASP A 1 490 ? 14.045 3.950 30.726 1.00 77.44 490 ASP A C 1
ATOM 3824 O O . ASP A 1 490 ? 13.105 3.664 31.467 1.00 77.44 490 ASP A O 1
ATOM 3828 N N . ASP A 1 491 ? 13.955 4.951 29.847 1.00 83.38 491 ASP A N 1
ATOM 3829 C CA . ASP A 1 491 ? 12.749 5.749 29.624 1.00 83.38 491 ASP A CA 1
ATOM 3830 C C . ASP A 1 491 ? 11.961 5.234 28.403 1.00 83.38 491 ASP A C 1
ATOM 3832 O O . ASP A 1 491 ? 12.489 5.126 27.291 1.00 83.38 491 ASP A O 1
ATOM 3836 N N . ALA A 1 492 ? 10.667 4.947 28.584 1.00 81.75 492 ALA A N 1
ATOM 3837 C CA . ALA A 1 492 ? 9.792 4.420 27.530 1.00 81.75 492 ALA A CA 1
ATOM 3838 C C . ALA A 1 492 ? 9.674 5.378 26.329 1.00 81.75 492 ALA A C 1
ATOM 3840 O O . ALA A 1 492 ? 9.598 4.948 25.169 1.00 81.75 492 ALA A O 1
ATOM 3841 N N . GLN A 1 493 ? 9.696 6.691 26.582 1.00 83.88 493 GLN A N 1
ATOM 3842 C CA . GLN A 1 493 ? 9.669 7.691 25.514 1.00 83.88 493 GLN A CA 1
ATOM 3843 C C . GLN A 1 493 ? 10.957 7.643 24.693 1.00 83.88 493 GLN A C 1
ATOM 3845 O O . GLN A 1 493 ? 10.904 7.502 23.469 1.00 83.88 493 GLN A O 1
ATOM 3850 N N . THR A 1 494 ? 12.104 7.642 25.365 1.00 85.12 494 THR A N 1
ATOM 3851 C CA . THR A 1 494 ? 13.411 7.533 24.717 1.00 85.12 494 THR A CA 1
ATOM 3852 C C . THR A 1 494 ? 13.558 6.219 23.942 1.00 85.12 494 THR A C 1
ATOM 3854 O O . THR A 1 494 ? 13.983 6.246 22.788 1.00 85.12 494 THR A O 1
ATOM 3857 N N . THR A 1 495 ? 13.080 5.094 24.482 1.00 87.81 495 THR A N 1
ATOM 3858 C CA . THR A 1 495 ? 13.038 3.791 23.786 1.00 87.81 495 THR A CA 1
ATOM 3859 C C . THR A 1 495 ? 12.262 3.853 22.470 1.00 87.81 495 THR A C 1
ATOM 3861 O O . THR A 1 495 ? 12.665 3.262 21.472 1.00 87.81 495 THR A O 1
ATOM 3864 N N . THR A 1 496 ? 11.184 4.636 22.419 1.00 89.62 496 THR A N 1
ATOM 3865 C CA . THR A 1 496 ? 10.375 4.809 21.197 1.00 89.62 496 THR A CA 1
ATOM 3866 C C . THR A 1 496 ? 11.127 5.579 20.129 1.00 89.62 496 THR A C 1
ATOM 3868 O O . THR A 1 496 ? 11.087 5.218 18.952 1.00 89.62 496 THR A O 1
ATOM 3871 N N . VAL A 1 497 ? 11.814 6.648 20.539 1.00 91.44 497 VAL A N 1
ATOM 3872 C CA . VAL A 1 497 ? 12.658 7.422 19.633 1.00 91.44 497 VAL A CA 1
ATOM 3873 C C . VAL A 1 497 ? 13.783 6.526 19.117 1.00 91.44 497 VAL A C 1
ATOM 3875 O O . VAL A 1 497 ? 13.985 6.449 17.909 1.00 91.44 497 VAL A O 1
ATOM 3878 N N . ILE A 1 498 ? 14.434 5.757 19.995 1.00 90.19 498 ILE A N 1
ATOM 3879 C CA . ILE A 1 498 ? 15.461 4.783 19.611 1.00 90.19 498 ILE A CA 1
ATOM 3880 C C . ILE A 1 498 ? 14.919 3.781 18.589 1.00 90.19 498 ILE A C 1
ATOM 3882 O O . ILE A 1 498 ? 15.526 3.598 17.530 1.00 90.19 498 ILE A O 1
ATOM 3886 N N . ALA A 1 499 ? 13.763 3.173 18.858 1.00 89.88 499 ALA A N 1
ATOM 3887 C CA . ALA A 1 499 ? 13.127 2.212 17.965 1.00 89.88 499 ALA A CA 1
ATOM 3888 C C . ALA A 1 499 ? 12.818 2.824 16.589 1.00 89.88 499 ALA A C 1
ATOM 3890 O O . ALA A 1 499 ? 13.118 2.206 15.569 1.00 89.88 499 ALA A O 1
ATOM 3891 N N . ALA A 1 500 ? 12.330 4.069 16.533 1.00 91.88 500 ALA A N 1
ATOM 3892 C CA . ALA A 1 500 ? 12.013 4.753 15.276 1.00 91.88 500 ALA A CA 1
ATOM 3893 C C . ALA A 1 500 ? 13.221 4.902 14.330 1.00 91.88 500 ALA A C 1
ATOM 3895 O O . ALA A 1 500 ? 13.057 4.884 13.111 1.00 91.88 500 ALA A O 1
ATOM 3896 N N . PHE A 1 501 ? 14.431 5.031 14.886 1.00 92.62 501 PHE A N 1
ATOM 3897 C CA . PHE A 1 501 ? 15.682 5.221 14.138 1.00 92.62 501 PHE A CA 1
ATOM 3898 C C . PHE A 1 501 ? 16.584 3.975 14.088 1.00 92.62 501 PHE A C 1
ATOM 3900 O O . PHE A 1 501 ? 17.681 4.026 13.526 1.00 92.62 501 PHE A O 1
ATOM 3907 N N . SER A 1 502 ? 16.151 2.856 14.668 1.00 90.75 502 SER A N 1
ATOM 3908 C CA . SER A 1 502 ? 16.882 1.576 14.658 1.00 90.75 502 SER A CA 1
ATOM 3909 C C . SER A 1 502 ? 16.053 0.402 14.141 1.00 90.75 502 SER A C 1
ATOM 3911 O O . SER A 1 502 ? 16.569 -0.705 14.011 1.00 90.75 502 SER A O 1
ATOM 3913 N N . SER A 1 503 ? 14.786 0.641 13.810 1.00 89.88 503 SER A N 1
ATOM 3914 C CA . SER A 1 503 ? 13.874 -0.367 13.295 1.00 89.88 503 SER A CA 1
ATOM 3915 C C . SER A 1 503 ? 14.297 -0.912 11.938 1.00 89.88 503 SER A C 1
ATOM 3917 O O . SER A 1 503 ? 14.231 -0.211 10.923 1.00 89.88 503 SER A O 1
ATOM 3919 N N . ARG A 1 504 ? 14.613 -2.211 11.891 1.00 90.38 504 ARG A N 1
ATOM 3920 C CA . ARG A 1 504 ? 14.759 -2.930 10.621 1.00 90.38 504 ARG A CA 1
ATOM 3921 C C . ARG A 1 504 ? 13.471 -2.942 9.809 1.00 90.38 504 ARG A C 1
ATOM 3923 O O . ARG A 1 504 ? 13.532 -2.800 8.595 1.00 90.38 504 ARG A O 1
ATOM 3930 N N . MET A 1 505 ? 12.314 -3.107 10.454 1.00 90.56 505 MET A N 1
ATOM 3931 C CA . MET A 1 505 ? 11.027 -3.153 9.756 1.00 90.56 505 MET A CA 1
ATOM 3932 C C . MET A 1 505 ? 10.752 -1.829 9.029 1.00 90.56 505 MET A C 1
ATOM 3934 O O . MET A 1 505 ? 10.410 -1.835 7.848 1.00 90.56 505 MET A O 1
ATOM 3938 N N . ALA A 1 506 ? 10.969 -0.699 9.704 1.00 91.25 506 ALA A N 1
ATOM 3939 C CA . ALA A 1 506 ? 10.821 0.629 9.121 1.00 91.25 506 ALA A CA 1
ATOM 3940 C C . ALA A 1 506 ? 11.876 0.907 8.044 1.00 91.25 506 ALA A C 1
ATOM 3942 O O . ALA A 1 506 ? 11.573 1.530 7.024 1.00 91.25 506 ALA A O 1
ATOM 3943 N N . ASP A 1 507 ? 13.107 0.427 8.225 1.00 91.50 507 ASP A N 1
ATOM 3944 C CA . ASP A 1 507 ? 14.153 0.584 7.218 1.00 91.50 507 ASP A CA 1
ATOM 3945 C C . ASP A 1 507 ? 13.880 -0.247 5.956 1.00 91.50 507 ASP A C 1
ATOM 3947 O O . ASP A 1 507 ? 13.976 0.275 4.847 1.00 91.50 507 ASP A O 1
ATOM 3951 N N . ASP A 1 508 ? 13.430 -1.495 6.106 1.00 91.50 508 ASP A N 1
ATOM 3952 C CA . ASP A 1 508 ? 12.969 -2.348 5.004 1.00 91.50 508 ASP A CA 1
ATOM 3953 C C . ASP A 1 508 ? 11.831 -1.661 4.217 1.00 91.50 508 ASP A C 1
ATOM 3955 O O . ASP A 1 508 ? 11.814 -1.704 2.986 1.00 91.50 508 ASP A O 1
ATOM 3959 N N . MET A 1 509 ? 10.905 -0.968 4.897 1.00 92.38 509 MET A N 1
ATOM 3960 C CA . MET A 1 509 ? 9.844 -0.170 4.253 1.00 92.38 509 MET A CA 1
ATOM 3961 C C . MET A 1 509 ? 10.333 1.174 3.690 1.00 92.38 509 MET A C 1
ATOM 3963 O O . MET A 1 509 ? 9.638 1.819 2.903 1.00 92.38 509 MET A O 1
ATOM 3967 N N . SER A 1 510 ? 11.539 1.595 4.068 1.00 90.06 510 SER A N 1
ATOM 3968 C CA . SER A 1 510 ? 12.226 2.792 3.575 1.00 90.06 510 SER A CA 1
ATOM 3969 C C . SER A 1 510 ? 13.075 2.525 2.328 1.00 90.06 510 SER A C 1
ATOM 3971 O O . SER A 1 510 ? 13.737 3.440 1.819 1.00 90.06 510 SER A O 1
ATOM 3973 N N . MET A 1 511 ? 13.073 1.287 1.843 1.00 90.00 511 MET A N 1
ATOM 3974 C CA . MET A 1 511 ? 13.744 0.877 0.623 1.00 90.00 511 MET A CA 1
ATOM 3975 C C . MET A 1 511 ? 13.164 1.579 -0.613 1.00 90.00 511 MET A C 1
ATOM 3977 O O . MET A 1 511 ? 11.995 1.964 -0.659 1.00 90.00 511 MET A O 1
ATOM 3981 N N . ASP A 1 512 ? 13.996 1.755 -1.640 1.00 88.88 512 ASP A N 1
ATOM 3982 C CA . ASP A 1 512 ? 13.545 2.306 -2.913 1.00 88.88 512 ASP A CA 1
ATOM 3983 C C . ASP A 1 512 ? 12.897 1.222 -3.787 1.00 88.88 512 ASP A C 1
ATOM 3985 O O . ASP A 1 512 ? 13.568 0.537 -4.563 1.00 88.88 512 ASP A O 1
ATOM 3989 N N . PHE A 1 513 ? 11.572 1.106 -3.695 1.00 89.94 513 PHE A N 1
ATOM 3990 C CA . PHE A 1 513 ? 10.794 0.183 -4.516 1.00 89.94 513 PHE A CA 1
ATOM 3991 C C . PHE A 1 513 ? 10.697 0.621 -5.983 1.00 89.94 513 PHE A C 1
ATOM 3993 O O . PHE A 1 513 ? 10.305 -0.191 -6.818 1.00 89.94 513 PHE A O 1
ATOM 4000 N N . MET A 1 514 ? 11.110 1.843 -6.357 1.00 88.19 514 MET A N 1
ATOM 4001 C CA . MET A 1 514 ? 11.247 2.198 -7.776 1.00 88.19 514 MET A CA 1
ATOM 4002 C C . MET A 1 514 ? 12.351 1.404 -8.457 1.00 88.19 514 MET A C 1
ATOM 4004 O O . MET A 1 514 ? 12.239 1.162 -9.656 1.00 88.19 514 MET A O 1
ATOM 4008 N N . ALA A 1 515 ? 13.370 0.955 -7.726 1.00 90.31 515 ALA A N 1
ATOM 4009 C CA . ALA A 1 515 ? 14.467 0.196 -8.307 1.00 90.31 515 ALA A CA 1
ATOM 4010 C C . ALA A 1 515 ? 13.979 -1.099 -8.980 1.00 90.31 515 ALA A C 1
ATOM 4012 O O . ALA A 1 515 ? 14.192 -1.241 -10.186 1.00 90.31 515 ALA A O 1
ATOM 4013 N N . PRO A 1 516 ? 13.282 -2.026 -8.288 1.00 89.88 516 PRO A N 1
ATOM 4014 C CA . PRO A 1 516 ? 12.764 -3.235 -8.931 1.00 89.88 516 PRO A CA 1
ATOM 4015 C C . PRO A 1 516 ? 11.755 -2.943 -10.048 1.00 89.88 516 PRO A C 1
ATOM 4017 O O . PRO A 1 516 ? 11.708 -3.676 -11.032 1.00 89.88 516 PRO A O 1
ATOM 4020 N N . ILE A 1 517 ? 10.996 -1.848 -9.958 1.00 87.94 517 ILE A N 1
ATOM 4021 C CA . ILE A 1 517 ? 10.043 -1.443 -11.003 1.00 87.94 517 ILE A CA 1
ATOM 4022 C C . ILE A 1 517 ? 10.766 -0.976 -12.265 1.00 87.94 517 ILE A C 1
ATOM 4024 O O . ILE A 1 517 ? 10.429 -1.397 -13.371 1.00 87.94 517 ILE A O 1
ATOM 4028 N N . LEU A 1 518 ? 11.758 -0.097 -12.111 1.00 88.81 518 LEU A N 1
ATOM 4029 C CA . LEU A 1 518 ? 12.580 0.402 -13.209 1.00 88.81 518 LEU A CA 1
ATOM 4030 C C . LEU A 1 518 ? 13.401 -0.726 -13.818 1.00 88.81 518 LEU A C 1
ATOM 4032 O O . LEU A 1 518 ? 13.565 -0.769 -15.033 1.00 88.81 518 LEU A O 1
ATOM 4036 N N . ARG A 1 519 ? 13.858 -1.676 -13.000 1.00 88.81 519 ARG A N 1
ATOM 4037 C CA . ARG A 1 519 ? 14.513 -2.876 -13.504 1.00 88.81 519 ARG A CA 1
ATOM 4038 C C . ARG A 1 519 ? 13.557 -3.760 -14.289 1.00 88.81 519 ARG A C 1
ATOM 4040 O O . ARG A 1 519 ? 13.909 -4.153 -15.394 1.00 88.81 519 ARG A O 1
ATOM 4047 N N . GLY A 1 520 ? 12.348 -4.005 -13.786 1.00 85.38 520 GLY A N 1
ATOM 4048 C CA . GLY A 1 520 ? 11.300 -4.703 -14.533 1.00 85.38 520 GLY A CA 1
ATOM 4049 C C . GLY A 1 520 ? 10.970 -4.002 -15.854 1.00 85.38 520 GLY A C 1
ATOM 4050 O O . GLY A 1 520 ? 10.820 -4.662 -16.868 1.00 85.38 520 GLY A O 1
ATOM 4051 N N . PHE A 1 521 ? 10.950 -2.664 -15.879 1.00 85.38 521 PHE A N 1
ATOM 4052 C CA . PHE A 1 521 ? 10.762 -1.878 -17.105 1.00 85.38 521 PHE A CA 1
ATOM 4053 C C . PHE A 1 521 ? 11.924 -2.009 -18.103 1.00 85.38 521 PHE A C 1
ATOM 4055 O O . PHE A 1 521 ? 11.699 -2.048 -19.310 1.00 85.38 521 PHE A O 1
ATOM 4062 N N . LEU A 1 522 ? 13.164 -2.037 -17.610 1.00 86.19 522 LEU A N 1
ATOM 4063 C CA . LEU A 1 522 ? 14.366 -2.192 -18.435 1.00 86.19 522 LEU A CA 1
ATOM 4064 C C . LEU A 1 522 ? 14.602 -3.642 -18.874 1.00 86.19 522 LEU A C 1
ATOM 4066 O O . LEU A 1 522 ? 15.338 -3.873 -19.830 1.00 86.19 522 LEU A O 1
ATOM 4070 N N . THR A 1 523 ? 13.981 -4.601 -18.189 1.00 83.75 523 THR A N 1
ATOM 4071 C CA . THR A 1 523 ? 14.073 -6.025 -18.496 1.00 83.75 523 THR A CA 1
ATOM 4072 C C . THR A 1 523 ? 13.095 -6.362 -19.621 1.00 83.75 523 THR A C 1
ATOM 4074 O O . THR A 1 523 ? 11.886 -6.199 -19.448 1.00 83.75 523 THR A O 1
ATOM 4077 N N . PRO A 1 524 ? 13.572 -6.861 -20.772 1.00 79.44 524 PRO A N 1
ATOM 4078 C CA . PRO A 1 524 ? 12.693 -7.261 -21.861 1.00 79.44 524 PRO A CA 1
ATOM 4079 C C . PRO A 1 524 ? 11.637 -8.268 -21.388 1.00 79.44 524 PRO A C 1
ATOM 4081 O O . PRO A 1 524 ? 11.974 -9.236 -20.710 1.00 79.44 524 PRO A O 1
ATOM 4084 N N . PHE A 1 525 ? 10.377 -8.057 -21.786 1.00 75.25 525 PHE A N 1
ATOM 4085 C CA . PHE A 1 525 ? 9.236 -8.955 -21.525 1.00 75.25 525 PHE A CA 1
ATOM 4086 C C . PHE A 1 525 ? 8.868 -9.154 -20.047 1.00 75.25 525 PHE A C 1
ATOM 4088 O O . PHE A 1 525 ? 7.944 -9.902 -19.748 1.00 75.25 525 PHE A O 1
ATOM 4095 N N . SER A 1 526 ? 9.520 -8.446 -19.124 1.00 77.31 526 SER A N 1
ATOM 4096 C CA . SER A 1 526 ? 9.056 -8.347 -17.744 1.00 77.31 526 SER A CA 1
ATOM 4097 C C . SER A 1 526 ? 8.028 -7.229 -17.636 1.00 77.31 526 SER A C 1
ATOM 4099 O O . SER A 1 526 ? 8.201 -6.139 -18.186 1.00 77.31 526 SER A O 1
ATOM 4101 N N . THR A 1 527 ? 6.968 -7.453 -16.861 1.00 79.19 527 THR A N 1
ATOM 4102 C CA . THR A 1 527 ? 6.124 -6.334 -16.439 1.00 79.19 527 THR A CA 1
ATOM 4103 C C . THR A 1 527 ? 6.785 -5.608 -15.268 1.00 79.19 527 THR A C 1
ATOM 4105 O O . THR A 1 527 ? 7.578 -6.171 -14.506 1.00 79.19 527 THR A O 1
ATOM 4108 N N . ARG A 1 528 ? 6.440 -4.329 -15.106 1.00 82.19 528 ARG A N 1
ATOM 4109 C CA . ARG A 1 528 ? 6.855 -3.510 -13.958 1.00 82.19 528 ARG A CA 1
ATOM 4110 C C . ARG A 1 528 ? 6.428 -4.131 -12.621 1.00 82.19 528 ARG A C 1
ATOM 4112 O O . ARG A 1 528 ? 7.176 -4.059 -11.652 1.00 82.19 528 ARG A O 1
ATOM 4119 N N . GLY A 1 529 ? 5.239 -4.739 -12.586 1.00 81.00 529 GLY A N 1
ATOM 4120 C CA . GLY A 1 529 ? 4.684 -5.380 -11.391 1.00 81.00 529 GLY A CA 1
ATOM 4121 C C . GLY A 1 529 ? 5.381 -6.697 -11.059 1.00 81.00 529 GLY A C 1
ATOM 4122 O O . GLY A 1 529 ? 5.590 -6.991 -9.886 1.00 81.00 529 GLY A O 1
ATOM 4123 N N . GLU A 1 530 ? 5.808 -7.444 -12.080 1.00 80.19 530 GLU A N 1
ATOM 4124 C CA . GLU A 1 530 ? 6.533 -8.707 -11.912 1.00 80.19 530 GLU A CA 1
ATOM 4125 C C . GLU A 1 530 ? 7.899 -8.505 -11.259 1.00 80.19 530 GLU A C 1
ATOM 4127 O O . GLU A 1 530 ? 8.235 -9.176 -10.283 1.00 80.19 530 GLU A O 1
ATOM 4132 N N . GLY A 1 531 ? 8.645 -7.495 -11.722 1.00 84.38 531 GLY A N 1
ATOM 4133 C CA . GLY A 1 531 ? 9.925 -7.126 -11.119 1.00 84.38 531 GLY A CA 1
ATOM 4134 C C . GLY A 1 531 ? 9.798 -6.809 -9.627 1.00 84.38 531 GLY A C 1
ATOM 4135 O O . GLY A 1 531 ? 10.638 -7.227 -8.833 1.00 84.38 531 GLY A O 1
ATOM 4136 N N . LEU A 1 532 ? 8.718 -6.128 -9.231 1.00 86.50 532 LEU A N 1
ATOM 4137 C CA . LEU A 1 532 ? 8.431 -5.809 -7.832 1.00 86.50 532 LEU A CA 1
ATOM 4138 C C . LEU A 1 532 ? 7.992 -7.035 -7.017 1.00 86.50 532 LEU A C 1
ATOM 4140 O O . LEU A 1 532 ? 8.455 -7.215 -5.894 1.00 86.50 532 LEU A O 1
ATOM 4144 N N . TYR A 1 533 ? 7.146 -7.899 -7.582 1.00 87.44 533 TYR A N 1
ATOM 4145 C CA . TYR A 1 533 ? 6.719 -9.140 -6.933 1.00 87.44 533 TYR A CA 1
ATOM 4146 C C . TYR A 1 533 ? 7.893 -10.072 -6.640 1.00 87.44 533 TYR A C 1
ATOM 4148 O O . TYR A 1 533 ? 8.063 -10.481 -5.492 1.00 87.44 533 TYR A O 1
ATOM 4156 N N . HIS A 1 534 ? 8.729 -10.370 -7.640 1.00 86.06 534 HIS A N 1
ATOM 4157 C CA . HIS A 1 534 ? 9.907 -11.219 -7.444 1.00 86.06 534 HIS A CA 1
ATOM 4158 C C . HIS A 1 534 ? 10.876 -10.610 -6.440 1.00 86.06 534 HIS A C 1
ATOM 4160 O O . HIS A 1 534 ? 11.462 -11.317 -5.620 1.00 86.06 534 HIS A O 1
ATOM 4166 N N . PHE A 1 535 ? 11.008 -9.286 -6.477 1.00 88.38 535 PHE A N 1
ATOM 4167 C CA . PHE A 1 535 ? 11.810 -8.567 -5.514 1.00 88.38 535 PHE A CA 1
ATOM 4168 C C . PHE A 1 535 ? 11.309 -8.758 -4.082 1.00 88.38 535 PHE A C 1
ATOM 4170 O O . PHE A 1 535 ? 12.096 -9.160 -3.233 1.00 88.38 535 PHE A O 1
ATOM 4177 N N . TRP A 1 536 ? 10.022 -8.541 -3.803 1.00 89.94 536 TRP A N 1
ATOM 4178 C CA . TRP A 1 536 ? 9.461 -8.755 -2.463 1.00 89.94 536 TRP A CA 1
ATOM 4179 C C . TRP A 1 536 ? 9.513 -10.212 -2.026 1.00 89.94 536 TRP A C 1
ATOM 4181 O O . TRP A 1 536 ? 9.899 -10.494 -0.893 1.00 89.94 536 TRP A O 1
ATOM 4191 N N . ARG A 1 537 ? 9.175 -11.129 -2.937 1.00 87.88 537 ARG A N 1
ATOM 4192 C CA . ARG A 1 537 ? 9.247 -12.573 -2.715 1.00 87.88 537 ARG A CA 1
ATOM 4193 C C . ARG A 1 537 ? 10.623 -12.977 -2.186 1.00 87.88 537 ARG A C 1
ATOM 4195 O O . ARG A 1 537 ? 10.703 -13.641 -1.159 1.00 87.88 537 ARG A O 1
ATOM 4202 N N . HIS A 1 538 ? 11.684 -12.529 -2.853 1.00 85.56 538 HIS A N 1
ATOM 4203 C CA . HIS A 1 538 ? 13.052 -12.855 -2.469 1.00 85.56 538 HIS A CA 1
ATOM 4204 C C . HIS A 1 538 ? 13.531 -12.052 -1.254 1.00 85.56 538 HIS A C 1
ATOM 4206 O O . HIS A 1 538 ? 14.032 -12.619 -0.288 1.00 85.56 538 HIS A O 1
ATOM 4212 N N . ARG A 1 539 ? 13.355 -10.725 -1.275 1.00 87.31 539 ARG A N 1
ATOM 4213 C CA . ARG A 1 539 ? 13.891 -9.824 -0.246 1.00 87.31 539 ARG A CA 1
ATOM 4214 C C . ARG A 1 539 ? 13.283 -10.075 1.131 1.00 87.31 539 ARG A C 1
ATOM 4216 O O . ARG A 1 539 ? 13.986 -9.921 2.126 1.00 87.31 539 ARG A O 1
ATOM 4223 N N . PHE A 1 540 ? 12.002 -10.429 1.191 1.00 87.75 540 PHE A N 1
ATOM 4224 C CA . PHE A 1 540 ? 11.300 -10.661 2.452 1.00 87.75 540 PHE A CA 1
ATOM 4225 C C . PHE A 1 540 ? 11.068 -12.143 2.764 1.00 87.75 540 PHE A C 1
ATOM 4227 O O . PHE A 1 540 ? 10.519 -12.442 3.818 1.00 87.75 540 PHE A O 1
ATOM 4234 N N . GLY A 1 541 ? 11.477 -13.071 1.890 1.00 85.94 541 GLY A N 1
ATOM 4235 C CA . GLY A 1 541 ? 11.277 -14.511 2.101 1.00 85.94 541 GLY A CA 1
ATOM 4236 C C . GLY A 1 541 ? 9.816 -14.965 2.002 1.00 85.94 541 GLY A C 1
ATOM 4237 O O . GLY A 1 541 ? 9.474 -16.068 2.414 1.00 85.94 541 GLY A O 1
ATOM 4238 N N . TRP A 1 542 ? 8.934 -14.143 1.430 1.00 87.94 542 TRP A N 1
ATOM 4239 C CA . TRP A 1 542 ? 7.486 -14.386 1.368 1.00 87.94 542 TRP A CA 1
ATOM 4240 C C . TRP A 1 542 ? 7.057 -15.497 0.404 1.00 87.94 542 TRP A C 1
ATOM 4242 O O . TRP A 1 542 ? 5.865 -15.729 0.221 1.00 87.94 542 TRP A O 1
ATOM 4252 N N . GLU A 1 543 ? 8.005 -16.181 -0.233 1.00 76.50 543 GLU A N 1
ATOM 4253 C CA . GLU A 1 543 ? 7.733 -17.291 -1.150 1.00 76.50 543 GLU A CA 1
ATOM 4254 C C . GLU A 1 543 ? 7.154 -18.533 -0.478 1.00 76.50 543 GLU A C 1
ATOM 4256 O O . GLU A 1 543 ? 6.612 -19.391 -1.168 1.00 76.50 543 GLU A O 1
ATOM 4261 N N . ARG A 1 544 ? 7.296 -18.639 0.846 1.00 75.44 544 ARG A N 1
ATOM 4262 C CA . ARG A 1 544 ? 6.856 -19.800 1.629 1.00 75.44 544 ARG A CA 1
ATOM 4263 C C . ARG A 1 544 ? 5.557 -19.550 2.397 1.00 75.44 544 ARG A C 1
ATOM 4265 O O . ARG A 1 544 ? 5.071 -20.453 3.064 1.00 75.44 544 ARG A O 1
ATOM 4272 N N . VAL A 1 545 ? 4.988 -18.343 2.311 1.00 83.69 545 VAL A N 1
ATOM 4273 C CA . VAL A 1 545 ? 3.707 -18.018 2.958 1.00 83.69 545 VAL A CA 1
ATOM 4274 C C . VAL A 1 545 ? 2.583 -18.127 1.948 1.00 83.69 545 VAL A C 1
ATOM 4276 O O . VAL A 1 545 ? 2.471 -17.281 1.059 1.00 83.69 545 VAL A O 1
ATOM 4279 N N . TYR A 1 546 ? 1.721 -19.116 2.139 1.00 86.31 546 TYR A N 1
ATOM 4280 C CA . TYR A 1 546 ? 0.507 -19.324 1.354 1.00 86.31 546 TYR A CA 1
ATOM 4281 C C . TYR A 1 546 ? -0.728 -19.248 2.250 1.00 86.31 546 TYR A C 1
ATOM 4283 O O . TYR A 1 546 ? -0.634 -19.353 3.473 1.00 86.31 546 TYR A O 1
ATOM 4291 N N . GLN A 1 547 ? -1.892 -19.048 1.637 1.00 84.56 547 GLN A N 1
ATOM 4292 C CA . GLN A 1 547 ? -3.157 -18.834 2.344 1.00 84.56 547 GLN A CA 1
ATOM 4293 C C . GLN A 1 547 ? -3.645 -20.013 3.207 1.00 84.56 547 GLN A C 1
ATOM 4295 O O . GLN A 1 547 ? -4.143 -19.739 4.294 1.00 84.56 547 GLN A O 1
ATOM 4300 N N . PRO A 1 548 ? -3.553 -21.293 2.795 1.00 63.25 548 PRO A N 1
ATOM 4301 C CA . PRO A 1 548 ? -4.069 -22.400 3.605 1.00 63.25 548 PRO A CA 1
ATOM 4302 C C . PRO A 1 548 ? -3.054 -22.969 4.595 1.00 63.25 548 PRO A C 1
ATOM 4304 O O . PRO A 1 548 ? -3.421 -23.824 5.400 1.00 63.25 548 PRO A O 1
ATOM 4307 N N . GLY A 1 549 ? -1.801 -22.502 4.562 1.00 56.75 549 GLY A N 1
ATOM 4308 C CA . GLY A 1 549 ? -0.758 -23.006 5.445 1.00 56.75 549 GLY A CA 1
ATOM 4309 C C . GLY A 1 549 ? -1.201 -22.893 6.910 1.00 56.75 549 GLY A C 1
ATOM 4310 O O . GLY A 1 549 ? -1.620 -21.800 7.303 1.00 56.75 549 GLY A O 1
ATOM 4311 N N . PRO A 1 550 ? -1.130 -23.975 7.712 1.00 48.03 550 PRO A N 1
ATOM 4312 C CA . PRO A 1 550 ? -1.477 -23.961 9.130 1.00 48.03 550 PRO A CA 1
ATOM 4313 C C . PRO A 1 550 ? -0.508 -23.018 9.847 1.00 48.03 550 PRO A C 1
ATOM 4315 O O . PRO A 1 550 ? 0.580 -23.416 10.234 1.00 48.03 550 PRO A O 1
ATOM 4318 N N . HIS A 1 551 ? -0.870 -21.737 9.888 1.00 53.22 551 HIS A N 1
ATOM 4319 C CA . HIS A 1 551 ? -0.157 -20.611 10.484 1.00 53.22 551 HIS A CA 1
ATOM 4320 C C . HIS A 1 551 ? 1.377 -20.728 10.452 1.00 53.22 551 HIS A C 1
ATOM 4322 O O . HIS A 1 551 ? 1.989 -21.166 11.418 1.00 53.22 551 HIS A O 1
ATOM 4328 N N . LEU A 1 552 ? 1.996 -20.271 9.352 1.00 52.94 552 LEU A N 1
ATOM 4329 C CA . LEU A 1 552 ? 3.443 -20.000 9.282 1.00 52.94 552 LEU A CA 1
ATOM 4330 C C . LEU A 1 552 ? 4.302 -21.210 9.691 1.00 52.94 552 LEU A C 1
ATOM 4332 O O . LEU A 1 552 ? 5.169 -21.094 10.563 1.00 52.94 552 LEU A O 1
ATOM 4336 N N . ALA A 1 553 ? 4.045 -22.362 9.053 1.00 46.72 553 ALA A N 1
ATOM 4337 C CA . ALA A 1 553 ? 4.820 -23.585 9.245 1.00 46.72 553 ALA A CA 1
ATOM 4338 C C . ALA A 1 553 ? 6.325 -23.255 9.273 1.00 46.72 553 ALA A C 1
ATOM 4340 O O . ALA A 1 553 ? 6.799 -22.508 8.406 1.00 46.72 553 ALA A O 1
ATOM 4341 N N . PRO A 1 554 ? 7.060 -23.737 10.293 1.00 48.75 554 PRO A N 1
ATOM 4342 C CA . PRO A 1 554 ? 8.429 -23.333 10.530 1.00 48.75 554 PRO A CA 1
ATOM 4343 C C . PRO A 1 554 ? 9.241 -23.605 9.279 1.00 48.75 554 PRO A C 1
ATOM 4345 O O . PRO A 1 554 ? 9.358 -24.733 8.799 1.00 48.75 554 PRO A O 1
ATOM 4348 N N . VAL A 1 555 ? 9.829 -22.538 8.765 1.00 54.03 555 VAL A N 1
ATOM 4349 C CA . VAL A 1 555 ? 10.958 -22.666 7.878 1.00 54.03 555 VAL A CA 1
ATOM 4350 C C . VAL A 1 555 ? 12.079 -23.280 8.722 1.00 54.03 555 VAL A C 1
ATOM 4352 O O . VAL A 1 555 ? 12.745 -22.588 9.490 1.00 54.03 555 VAL A O 1
ATOM 4355 N N . VAL A 1 556 ? 12.237 -24.603 8.641 1.00 55.94 556 VAL A N 1
ATOM 4356 C CA . VAL A 1 556 ? 13.398 -25.326 9.174 1.00 55.94 556 VAL A CA 1
ATOM 4357 C C . VAL A 1 556 ? 14.585 -24.967 8.274 1.00 55.94 556 VAL A C 1
ATOM 4359 O O . VAL A 1 556 ? 15.019 -25.761 7.448 1.00 55.94 556 VAL A O 1
ATOM 4362 N N . ASP A 1 557 ? 15.052 -23.718 8.347 1.00 54.19 557 ASP A N 1
ATOM 4363 C CA . ASP A 1 557 ? 16.156 -23.226 7.509 1.00 54.19 557 ASP A CA 1
ATOM 4364 C C . ASP A 1 557 ? 17.518 -23.739 7.983 1.00 54.19 557 ASP A C 1
ATOM 4366 O O . ASP A 1 557 ? 18.514 -23.532 7.293 1.00 54.19 557 ASP A O 1
ATOM 4370 N N . ASP A 1 558 ? 17.574 -24.455 9.109 1.00 55.34 558 ASP A N 1
ATOM 4371 C CA . ASP A 1 558 ? 18.804 -25.090 9.554 1.00 55.34 558 ASP A CA 1
ATOM 4372 C C . ASP A 1 558 ? 18.638 -26.595 9.817 1.00 55.34 558 ASP A C 1
ATOM 4374 O O . ASP A 1 558 ? 18.438 -27.013 10.959 1.00 55.34 558 ASP A O 1
ATOM 4378 N N . PRO A 1 559 ? 18.767 -27.448 8.782 1.00 57.91 559 PRO A N 1
ATOM 4379 C CA . PRO A 1 559 ? 18.916 -28.887 8.980 1.00 57.91 559 PRO A CA 1
ATOM 4380 C C . PRO A 1 559 ? 20.190 -29.259 9.767 1.00 57.91 559 PRO A C 1
ATOM 4382 O O . PRO A 1 559 ? 20.365 -30.431 10.094 1.00 57.91 559 PRO A O 1
ATOM 4385 N N . SER A 1 560 ? 21.085 -28.301 10.065 1.00 66.38 560 SER A N 1
ATOM 4386 C CA . SER A 1 560 ? 22.256 -28.500 10.928 1.00 66.38 560 SER A CA 1
ATOM 4387 C C . SER A 1 560 ? 22.047 -28.068 12.387 1.00 66.38 560 SER A C 1
ATOM 4389 O O . SER A 1 560 ? 22.897 -28.368 13.229 1.00 66.38 560 SER A O 1
ATOM 4391 N N . GLY A 1 561 ? 20.907 -27.447 12.715 1.00 63.72 561 GLY A N 1
ATOM 4392 C CA . GLY A 1 561 ? 20.534 -27.123 14.088 1.00 63.72 561 GLY A CA 1
ATOM 4393 C C . GLY A 1 561 ? 20.377 -28.400 14.913 1.00 63.72 561 GLY A C 1
ATOM 4394 O O . GLY A 1 561 ? 19.654 -29.316 14.525 1.00 63.72 561 GLY A O 1
ATOM 4395 N N . SER A 1 562 ? 21.085 -28.491 16.042 1.00 68.62 562 SER A N 1
ATOM 4396 C CA . SER A 1 562 ? 21.052 -29.656 16.931 1.00 68.62 562 SER A CA 1
ATOM 4397 C C . SER A 1 562 ? 19.609 -30.052 17.256 1.00 68.62 562 SER A C 1
ATOM 4399 O O . SER A 1 562 ? 18.862 -29.230 17.788 1.00 68.62 562 SER A O 1
ATOM 4401 N N . ALA A 1 563 ? 19.245 -31.310 16.993 1.00 70.56 563 ALA A N 1
ATOM 4402 C CA . ALA A 1 563 ? 17.894 -31.854 17.179 1.00 70.56 563 ALA A CA 1
ATOM 4403 C C . ALA A 1 563 ? 17.311 -31.696 18.604 1.00 70.56 563 ALA A C 1
ATOM 4405 O O . ALA A 1 563 ? 16.122 -31.928 18.804 1.00 70.56 563 ALA A O 1
ATOM 4406 N N . ASP A 1 564 ? 18.120 -31.281 19.582 1.00 78.75 564 ASP A N 1
ATOM 4407 C CA . ASP A 1 564 ? 17.740 -31.167 20.991 1.00 78.75 564 ASP A CA 1
ATOM 4408 C C . ASP A 1 564 ? 17.064 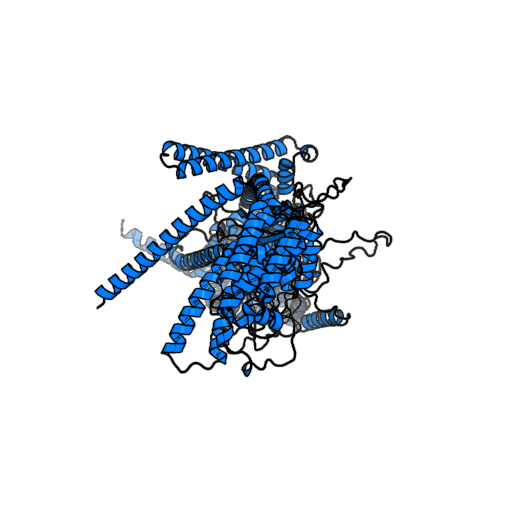-29.835 21.373 1.00 78.75 564 ASP A C 1
ATOM 4410 O O . ASP A 1 564 ? 16.572 -29.712 22.494 1.00 78.75 564 ASP A O 1
ATOM 4414 N N . GLN A 1 565 ? 16.996 -28.836 20.485 1.00 73.19 565 GLN A N 1
ATOM 4415 C CA . GLN A 1 565 ? 16.273 -27.585 20.762 1.00 73.19 565 GLN A CA 1
ATOM 4416 C C . GLN A 1 565 ? 15.036 -27.477 19.878 1.00 73.19 565 GLN A C 1
ATOM 4418 O O . GLN A 1 565 ? 15.080 -26.920 18.782 1.00 73.19 565 GLN A O 1
ATOM 4423 N N . ALA A 1 566 ? 13.915 -28.012 20.369 1.00 65.56 566 ALA A N 1
ATOM 4424 C CA . ALA A 1 566 ? 12.617 -27.713 19.782 1.00 65.56 566 ALA A CA 1
ATOM 4425 C C . ALA A 1 566 ? 12.447 -26.181 19.757 1.00 65.56 566 ALA A C 1
ATOM 4427 O O . ALA A 1 566 ? 12.602 -25.549 20.809 1.00 65.56 566 ALA A O 1
ATOM 4428 N N . PRO A 1 567 ? 12.182 -25.565 18.589 1.00 65.94 567 PRO A N 1
ATOM 4429 C CA . PRO A 1 567 ? 11.976 -24.128 18.524 1.00 65.94 567 PRO A CA 1
ATOM 4430 C C . PRO A 1 567 ? 10.833 -23.745 19.475 1.00 65.94 567 PRO A C 1
ATOM 4432 O O . PRO A 1 567 ? 9.867 -24.508 19.596 1.00 65.94 567 PRO A O 1
ATOM 4435 N N . PRO A 1 568 ? 10.929 -22.599 20.172 1.00 66.94 568 PRO A N 1
ATOM 4436 C CA . PRO A 1 568 ? 9.870 -22.159 21.068 1.00 66.94 568 PRO A CA 1
ATOM 4437 C C . PRO A 1 568 ? 8.533 -22.118 20.308 1.00 66.94 568 PRO A C 1
ATOM 4439 O O . PRO A 1 568 ? 8.520 -21.740 19.130 1.00 66.94 568 PRO A O 1
ATOM 4442 N N . PRO A 1 569 ? 7.415 -22.524 20.941 1.00 65.50 569 PRO A N 1
ATOM 4443 C CA . PRO A 1 569 ? 6.114 -22.529 20.288 1.00 65.50 569 PRO A CA 1
ATOM 4444 C C . PRO A 1 569 ? 5.806 -21.122 19.771 1.00 65.50 569 PRO A C 1
ATOM 4446 O O . PRO A 1 569 ? 5.739 -20.165 20.545 1.00 65.50 569 PRO A O 1
ATOM 4449 N N . ARG A 1 570 ? 5.659 -20.989 18.447 1.00 67.25 570 ARG A N 1
ATOM 4450 C CA . ARG A 1 570 ? 5.305 -19.712 17.824 1.00 67.25 570 ARG A CA 1
ATOM 4451 C C . ARG A 1 570 ? 3.915 -19.291 18.274 1.00 67.25 570 ARG A C 1
ATOM 4453 O O . ARG A 1 570 ? 3.001 -20.109 18.384 1.00 67.25 570 ARG A O 1
ATOM 4460 N N . ARG A 1 571 ? 3.766 -17.994 18.528 1.00 72.12 571 ARG A N 1
ATOM 4461 C CA . ARG A 1 571 ? 2.474 -17.398 18.853 1.00 72.12 571 ARG A CA 1
ATOM 4462 C C . ARG A 1 571 ? 1.579 -17.394 17.609 1.00 72.12 571 ARG A C 1
ATOM 4464 O O . ARG A 1 571 ? 2.084 -17.260 16.495 1.00 72.12 571 ARG A O 1
ATOM 4471 N N . PRO A 1 572 ? 0.256 -17.523 17.775 1.00 80.88 572 PRO A N 1
ATOM 4472 C CA . PRO A 1 572 ? -0.668 -17.415 16.658 1.00 80.88 572 PRO A CA 1
ATOM 4473 C C . PRO A 1 572 ? -0.621 -15.999 16.076 1.00 80.88 572 PRO A C 1
ATOM 4475 O O . PRO A 1 572 ? -0.887 -15.015 16.766 1.00 80.88 572 PRO A O 1
ATOM 4478 N N . SER A 1 573 ? -0.279 -15.912 14.793 1.00 86.56 573 SER A N 1
ATOM 4479 C CA . SER A 1 573 ? -0.245 -14.657 14.046 1.00 86.56 573 SER A CA 1
ATOM 4480 C C . SER A 1 573 ? -1.644 -14.057 13.844 1.00 86.56 573 SER A C 1
ATOM 4482 O O . SER A 1 573 ? -2.622 -14.804 13.738 1.00 86.56 573 SER A O 1
ATOM 4484 N N . PRO A 1 574 ? -1.770 -12.719 13.750 1.00 94.19 574 PRO A N 1
ATOM 4485 C CA . PRO A 1 574 ? -3.034 -12.085 13.388 1.00 94.19 574 PRO A CA 1
ATOM 4486 C C . PRO A 1 574 ? -3.468 -12.481 11.975 1.00 94.19 574 PRO A C 1
ATOM 4488 O O . PRO A 1 574 ? -2.637 -12.666 11.081 1.00 94.19 574 PRO A O 1
ATOM 4491 N N . LEU A 1 575 ? -4.781 -12.544 11.757 1.00 95.50 575 LEU A N 1
ATOM 4492 C CA . LEU A 1 575 ? -5.343 -12.730 10.424 1.00 95.50 575 LEU A CA 1
ATOM 4493 C C . LEU A 1 575 ? -5.156 -11.441 9.619 1.00 95.50 575 LEU A C 1
ATOM 4495 O O . LEU A 1 575 ? -5.247 -10.338 10.169 1.00 95.50 575 LEU A O 1
ATOM 4499 N N . VAL A 1 576 ? -4.931 -11.559 8.309 1.00 96.75 576 VAL A N 1
ATOM 4500 C CA . VAL A 1 576 ? -4.752 -10.391 7.431 1.00 96.75 576 VAL A CA 1
ATOM 4501 C C . VAL A 1 576 ? -5.684 -10.449 6.235 1.00 96.75 576 VAL A C 1
ATOM 4503 O O . VAL A 1 576 ? -5.833 -11.484 5.594 1.00 96.75 576 VAL A O 1
ATOM 4506 N N . MET A 1 577 ? -6.277 -9.306 5.909 1.00 97.88 577 MET A N 1
ATOM 4507 C CA . MET A 1 577 ? -7.090 -9.081 4.722 1.00 97.88 577 MET A CA 1
ATOM 4508 C C . MET A 1 577 ? -6.407 -8.049 3.827 1.00 97.88 577 MET A C 1
ATOM 4510 O O . MET A 1 577 ? -6.247 -6.885 4.204 1.00 97.88 577 MET A O 1
ATOM 4514 N N . PHE A 1 578 ? -5.995 -8.482 2.638 1.00 97.56 578 PHE A N 1
ATOM 4515 C CA . PHE A 1 578 ? -5.415 -7.633 1.604 1.00 97.56 578 PHE A CA 1
ATOM 4516 C C . PHE A 1 578 ? -6.514 -7.164 0.658 1.00 97.56 578 PHE A C 1
ATOM 4518 O O . PHE A 1 578 ? -7.126 -7.964 -0.051 1.00 97.56 578 PHE A O 1
ATOM 4525 N N . ASN A 1 579 ? -6.773 -5.862 0.656 1.00 96.94 579 ASN A N 1
ATOM 4526 C CA . ASN A 1 579 ? -7.857 -5.281 -0.122 1.00 96.94 579 ASN A CA 1
ATOM 4527 C C . ASN A 1 579 ? -7.390 -4.909 -1.525 1.00 96.94 579 ASN A C 1
ATOM 4529 O O . ASN A 1 579 ? -6.403 -4.202 -1.703 1.00 96.94 579 ASN A O 1
ATOM 4533 N N . THR A 1 580 ? -8.147 -5.339 -2.524 1.00 96.00 580 THR A N 1
ATOM 4534 C CA . THR A 1 580 ? -7.911 -5.051 -3.941 1.00 96.00 580 THR A CA 1
ATOM 4535 C C . THR A 1 580 ? -9.196 -4.503 -4.558 1.00 96.00 580 THR A C 1
ATOM 4537 O O . THR A 1 580 ? -10.266 -4.593 -3.950 1.00 96.00 580 THR A O 1
ATOM 4540 N N . SER A 1 581 ? -9.116 -3.925 -5.753 1.00 94.50 581 SER A N 1
ATOM 4541 C CA . SER A 1 581 ? -10.287 -3.390 -6.455 1.00 94.50 581 SER A CA 1
ATOM 4542 C C . SER A 1 581 ? -10.516 -4.135 -7.762 1.00 94.50 581 SER A C 1
ATOM 4544 O O . SER A 1 581 ? -9.628 -4.184 -8.610 1.00 94.50 581 SER A O 1
ATOM 4546 N N . ASP A 1 582 ? -11.719 -4.660 -7.955 1.00 95.25 582 ASP A N 1
ATOM 4547 C CA . ASP A 1 582 ? -12.177 -5.161 -9.244 1.00 95.25 582 ASP A CA 1
ATOM 4548 C C . ASP A 1 582 ? -12.288 -3.994 -10.238 1.00 95.25 582 ASP A C 1
ATOM 4550 O O . ASP A 1 582 ? -13.146 -3.119 -10.104 1.00 95.25 582 ASP A O 1
ATOM 4554 N N . ALA A 1 583 ? -11.426 -3.995 -11.252 1.00 92.88 583 ALA A N 1
ATOM 4555 C CA . ALA A 1 583 ? -11.350 -2.954 -12.267 1.00 92.88 583 ALA A CA 1
ATOM 4556 C C . ALA A 1 583 ? -12.617 -2.856 -13.129 1.00 92.88 583 ALA A C 1
ATOM 4558 O O . ALA A 1 583 ? -12.967 -1.760 -13.565 1.00 92.88 583 ALA A O 1
ATOM 4559 N N . ASP A 1 584 ? -13.287 -3.983 -13.395 1.00 92.94 584 ASP A N 1
ATOM 4560 C CA . ASP A 1 584 ? -14.461 -4.009 -14.271 1.00 92.94 584 ASP A CA 1
ATOM 4561 C C . ASP A 1 584 ? -15.755 -3.762 -13.473 1.00 92.94 584 ASP A C 1
ATOM 4563 O O . ASP A 1 584 ? -16.682 -3.119 -13.969 1.00 92.94 584 ASP A O 1
ATOM 4567 N N . GLY A 1 585 ? -15.825 -4.277 -12.239 1.00 90.88 585 GLY A N 1
ATOM 4568 C CA . GLY A 1 585 ? -17.002 -4.188 -11.369 1.00 90.88 585 GLY A CA 1
ATOM 4569 C C . GLY A 1 585 ? -17.015 -2.994 -10.411 1.00 90.88 585 GLY A C 1
ATOM 4570 O O . GLY A 1 585 ? -18.068 -2.672 -9.865 1.00 90.88 585 GLY A O 1
ATOM 4571 N N . GLY A 1 586 ? -15.869 -2.348 -10.171 1.00 90.44 586 GLY A N 1
ATOM 4572 C CA . GLY A 1 586 ? -15.724 -1.246 -9.211 1.00 90.44 586 GLY A CA 1
ATOM 4573 C C . GLY A 1 586 ? -15.916 -1.647 -7.741 1.00 90.44 586 GLY A C 1
ATOM 4574 O O . GLY A 1 586 ? -16.017 -0.777 -6.880 1.00 90.44 586 GLY A O 1
ATOM 4575 N N . ARG A 1 587 ? -15.991 -2.951 -7.452 1.00 92.19 587 ARG A N 1
ATOM 4576 C CA . ARG A 1 587 ? -16.156 -3.515 -6.104 1.00 92.19 587 ARG A CA 1
ATOM 4577 C C . ARG A 1 587 ? -14.808 -3.875 -5.489 1.00 92.19 587 ARG A C 1
ATOM 4579 O O . ARG A 1 587 ? -13.822 -4.044 -6.204 1.00 92.19 587 ARG A O 1
ATOM 4586 N N . ARG A 1 588 ? -14.762 -4.044 -4.170 1.00 94.75 588 ARG A N 1
ATOM 4587 C CA . ARG A 1 588 ? -13.553 -4.534 -3.494 1.00 94.75 588 ARG A CA 1
ATOM 4588 C C . ARG A 1 588 ? -13.509 -6.049 -3.488 1.00 94.75 588 ARG A C 1
ATOM 4590 O O . ARG A 1 588 ? -14.526 -6.705 -3.274 1.00 94.75 588 ARG A O 1
ATOM 4597 N N . VAL A 1 589 ? -12.311 -6.575 -3.707 1.00 96.94 589 VAL A N 1
ATOM 4598 C CA . VAL A 1 589 ? -12.008 -7.999 -3.613 1.00 96.94 589 VAL A CA 1
ATOM 4599 C C . VAL A 1 589 ? -10.982 -8.197 -2.508 1.00 96.94 589 VAL A C 1
ATOM 4601 O O . VAL A 1 589 ? -9.907 -7.592 -2.538 1.00 96.94 589 VAL A O 1
ATOM 4604 N N . ILE A 1 590 ? -11.323 -9.022 -1.525 1.00 97.44 590 ILE A N 1
ATOM 4605 C CA . ILE A 1 590 ? -10.515 -9.279 -0.337 1.00 97.44 590 ILE A CA 1
ATOM 4606 C C . ILE A 1 590 ? -9.754 -10.588 -0.515 1.00 97.44 590 ILE A C 1
ATOM 4608 O O . ILE A 1 590 ? -10.335 -11.646 -0.762 1.00 97.44 590 ILE A O 1
ATOM 4612 N N . VAL A 1 591 ? -8.440 -10.517 -0.334 1.00 96.69 591 VAL A N 1
ATOM 4613 C CA . VAL A 1 591 ? -7.559 -11.679 -0.274 1.00 96.69 591 VAL A CA 1
ATOM 4614 C C . VAL A 1 591 ? -7.176 -11.920 1.187 1.00 96.69 591 VAL A C 1
ATOM 4616 O O . VAL A 1 591 ? -6.398 -11.159 1.761 1.00 96.69 591 VAL A O 1
ATOM 4619 N N . GLY A 1 592 ? -7.743 -12.957 1.802 1.00 95.50 592 GLY A N 1
ATOM 4620 C CA . GLY A 1 592 ? -7.485 -13.309 3.202 1.00 95.50 592 GLY A CA 1
ATOM 4621 C C . GLY A 1 592 ? -6.271 -14.218 3.383 1.00 95.50 592 GLY A C 1
ATOM 4622 O O . GLY A 1 592 ? -5.977 -15.043 2.515 1.00 95.50 592 GLY A O 1
ATOM 4623 N N . PHE A 1 593 ? -5.605 -14.082 4.531 1.00 94.25 593 PHE A N 1
ATOM 4624 C CA . PHE A 1 593 ? -4.638 -15.033 5.082 1.00 94.25 593 PHE A CA 1
ATOM 4625 C C . PHE A 1 593 ? -5.074 -15.393 6.518 1.00 94.25 593 PHE A C 1
ATOM 4627 O O . PHE A 1 593 ? -4.873 -14.572 7.421 1.00 94.25 593 PHE A O 1
ATOM 4634 N N . PRO A 1 594 ? -5.696 -16.573 6.740 1.00 93.50 594 PRO A N 1
ATOM 4635 C CA . PRO A 1 594 ? -6.008 -17.610 5.746 1.00 93.50 594 PRO A CA 1
ATOM 4636 C C . PRO A 1 594 ? -7.122 -17.209 4.762 1.00 93.50 594 PRO A C 1
ATOM 4638 O O . PRO A 1 594 ? -7.705 -16.132 4.875 1.00 93.50 594 PRO A O 1
ATOM 4641 N N . ASN A 1 595 ? -7.410 -18.062 3.775 1.00 92.25 595 ASN A N 1
ATOM 4642 C CA . ASN A 1 595 ? -8.478 -17.823 2.799 1.00 92.25 595 ASN A CA 1
ATOM 4643 C C . ASN A 1 595 ? -9.836 -17.616 3.482 1.00 92.25 595 ASN A C 1
ATOM 4645 O O . ASN A 1 595 ? -10.250 -18.462 4.266 1.00 92.25 595 ASN A O 1
ATOM 4649 N N . LEU A 1 596 ? -10.551 -16.535 3.146 1.00 93.44 596 LEU A N 1
ATOM 4650 C CA . LEU A 1 596 ? -11.953 -16.389 3.552 1.00 93.44 596 LEU A CA 1
ATOM 4651 C C . LEU A 1 596 ? -12.800 -17.478 2.884 1.00 93.44 596 LEU A C 1
ATOM 4653 O O . LEU A 1 596 ? -12.535 -17.865 1.743 1.00 93.44 596 LEU A O 1
ATOM 4657 N N . THR A 1 597 ? -13.836 -17.951 3.572 1.00 91.19 597 THR A N 1
ATOM 4658 C CA . THR A 1 597 ? -14.761 -18.954 3.034 1.00 91.19 597 THR A CA 1
ATOM 4659 C C . THR A 1 597 ? -15.759 -18.316 2.061 1.00 91.19 597 THR A C 1
ATOM 4661 O O . THR A 1 597 ? -16.095 -17.132 2.171 1.00 91.19 597 THR A O 1
ATOM 4664 N N . ARG A 1 598 ? -16.210 -19.079 1.057 1.00 90.62 598 ARG A N 1
ATOM 4665 C CA . ARG A 1 598 ? -17.230 -18.626 0.096 1.00 90.62 598 ARG A CA 1
ATOM 4666 C C . ARG A 1 598 ? -18.518 -18.301 0.858 1.00 90.62 598 ARG A C 1
ATOM 4668 O O . ARG A 1 598 ? -18.885 -19.050 1.759 1.00 90.62 598 ARG A O 1
ATOM 4675 N N . GLY A 1 599 ? -19.173 -17.185 0.545 1.00 89.38 599 GLY A N 1
ATOM 4676 C CA . GLY A 1 599 ? -20.367 -16.761 1.294 1.00 89.38 599 GLY A CA 1
ATOM 4677 C C . GLY A 1 599 ? -20.098 -16.119 2.662 1.00 89.38 599 GLY A C 1
ATOM 4678 O O . GLY A 1 599 ? -21.049 -15.740 3.337 1.00 89.38 599 GLY A O 1
ATOM 4679 N N . SER A 1 600 ? -18.833 -15.957 3.078 1.00 90.44 600 SER A N 1
ATOM 4680 C CA . SER A 1 600 ? -18.489 -15.422 4.410 1.00 90.44 600 SER A CA 1
ATOM 4681 C C . SER A 1 600 ? -18.745 -13.932 4.601 1.00 90.44 600 SER A C 1
ATOM 4683 O O . SER A 1 600 ? -18.680 -13.463 5.736 1.00 90.44 600 SER A O 1
ATOM 4685 N N . LEU A 1 601 ? -19.019 -13.173 3.537 1.00 93.81 601 LEU A N 1
ATOM 4686 C CA . LEU A 1 601 ? -19.265 -11.731 3.595 1.00 93.81 601 LEU A CA 1
ATOM 4687 C C . LEU A 1 601 ? -20.674 -11.381 3.110 1.00 93.81 601 LEU A C 1
ATOM 4689 O O . LEU A 1 601 ? -21.218 -12.013 2.202 1.00 93.81 601 LEU A O 1
ATOM 4693 N N . VAL A 1 602 ? -21.238 -10.313 3.677 1.00 87.88 602 VAL A N 1
ATOM 4694 C CA . VAL A 1 602 ? -22.545 -9.781 3.264 1.00 87.88 602 VAL A CA 1
ATOM 4695 C C . VAL A 1 602 ? -22.499 -9.319 1.811 1.00 87.88 602 VAL A C 1
ATOM 4697 O O . VAL A 1 602 ? -21.575 -8.618 1.404 1.00 87.88 602 VAL A O 1
ATOM 4700 N N . GLY A 1 603 ? -23.529 -9.669 1.042 1.00 85.31 603 GLY A N 1
ATOM 4701 C CA . GLY A 1 603 ? -23.603 -9.368 -0.390 1.00 85.31 603 GLY A CA 1
ATOM 4702 C C . GLY A 1 603 ? -22.901 -10.399 -1.274 1.00 85.31 603 GLY A C 1
ATOM 4703 O O . GLY A 1 603 ? -22.951 -10.273 -2.499 1.00 85.31 603 GLY A O 1
ATOM 4704 N N . SER A 1 604 ? -22.294 -11.433 -0.681 1.00 89.56 604 SER A N 1
ATOM 4705 C CA . SER A 1 604 ? -21.859 -12.605 -1.433 1.00 89.56 604 SER A CA 1
ATOM 4706 C C . SER A 1 604 ? -23.046 -13.250 -2.151 1.00 89.56 604 SER A C 1
ATOM 4708 O O . SER A 1 604 ? -24.090 -13.449 -1.526 1.00 89.56 604 SER A O 1
ATOM 4710 N N . PRO A 1 605 ? -22.903 -13.634 -3.434 1.00 84.88 605 PRO A N 1
ATOM 4711 C CA . PRO A 1 605 ? -23.939 -14.390 -4.133 1.00 84.88 605 PRO A CA 1
ATOM 4712 C C . PRO A 1 605 ? -24.207 -15.763 -3.495 1.00 84.88 605 PRO A C 1
ATOM 4714 O O . PRO A 1 605 ? -25.256 -16.344 -3.750 1.00 84.88 605 PRO A O 1
ATOM 4717 N N . HIS A 1 606 ? -23.295 -16.257 -2.650 1.00 87.31 606 HIS A N 1
ATOM 4718 C CA . HIS A 1 606 ? -23.419 -17.537 -1.949 1.00 87.31 606 HIS A CA 1
ATOM 4719 C C . HIS A 1 606 ? -23.709 -17.386 -0.452 1.00 87.31 606 HIS A C 1
ATOM 4721 O O . HIS A 1 606 ? -23.687 -18.383 0.269 1.00 87.31 606 HIS A O 1
ATOM 4727 N N . ALA A 1 607 ? -23.917 -16.164 0.050 1.00 84.75 607 ALA A N 1
ATOM 4728 C CA . ALA A 1 607 ? -24.335 -15.994 1.435 1.00 84.75 607 ALA A CA 1
ATOM 4729 C C . ALA A 1 607 ? -25.724 -16.624 1.630 1.00 84.75 607 ALA A C 1
ATOM 4731 O O . ALA A 1 607 ? -26.619 -16.441 0.808 1.00 84.75 607 ALA A O 1
ATOM 4732 N N . GLU A 1 608 ? -25.924 -17.333 2.746 1.00 82.56 608 GLU A N 1
ATOM 4733 C CA . GLU A 1 608 ? -27.246 -17.867 3.119 1.00 82.56 608 GLU A CA 1
ATOM 4734 C C . GLU A 1 608 ? -28.266 -16.742 3.369 1.00 82.56 608 GLU A C 1
ATOM 4736 O O . GLU A 1 608 ? -29.475 -16.949 3.276 1.00 82.56 608 GLU A O 1
ATOM 4741 N N . THR A 1 609 ? -27.782 -15.541 3.696 1.00 76.81 609 THR A N 1
ATOM 4742 C CA . THR A 1 609 ? -28.630 -14.385 3.972 1.00 76.81 609 THR A CA 1
ATOM 4743 C C . THR A 1 609 ? -29.032 -13.693 2.664 1.00 76.81 609 THR A C 1
ATOM 4745 O O . THR A 1 609 ? -28.166 -13.366 1.849 1.00 76.81 609 THR A O 1
ATOM 4748 N N . PRO A 1 610 ? -30.339 -13.462 2.425 1.00 71.44 610 PRO A N 1
ATOM 4749 C CA . PRO A 1 610 ? -30.796 -12.798 1.210 1.00 71.44 610 PRO A CA 1
ATOM 4750 C C . PRO A 1 610 ? -30.186 -11.397 1.112 1.00 71.44 610 PRO A C 1
ATOM 4752 O O . PRO A 1 610 ? -30.119 -10.668 2.103 1.00 71.44 610 PRO A O 1
ATOM 4755 N N . SER A 1 611 ? -29.747 -11.009 -0.090 1.00 68.25 611 SER A N 1
ATOM 4756 C CA . SER A 1 611 ? -29.174 -9.680 -0.312 1.00 68.25 611 SER A CA 1
ATOM 4757 C C . SER A 1 611 ? -30.212 -8.598 0.007 1.00 68.25 611 SER A C 1
ATOM 4759 O O . SER A 1 611 ? -31.314 -8.575 -0.544 1.00 68.25 611 SER A O 1
ATOM 4761 N N . ALA A 1 612 ? -29.872 -7.688 0.919 1.00 60.94 612 ALA A N 1
ATOM 4762 C CA . ALA A 1 612 ? -30.802 -6.725 1.504 1.00 60.94 612 ALA A CA 1
ATOM 4763 C C . ALA A 1 612 ? -30.953 -5.439 0.662 1.00 60.94 612 ALA A C 1
ATOM 4765 O O . ALA A 1 612 ? -31.535 -4.451 1.114 1.00 60.94 612 ALA A O 1
ATOM 4766 N N . GLY A 1 613 ? -30.456 -5.431 -0.581 1.00 80.38 613 GLY A N 1
ATOM 4767 C CA . GLY A 1 613 ? -30.713 -4.379 -1.567 1.00 80.38 613 GLY A CA 1
ATOM 4768 C C . GLY A 1 613 ? -29.475 -3.883 -2.317 1.00 80.38 613 GLY A C 1
ATOM 4769 O O . GLY A 1 613 ? -28.405 -4.481 -2.280 1.00 80.38 613 GLY A O 1
ATOM 4770 N N . ARG A 1 614 ? -29.615 -2.736 -3.003 1.00 81.12 614 ARG A N 1
ATOM 4771 C CA . ARG A 1 614 ? -28.548 -2.118 -3.825 1.00 81.12 614 ARG A CA 1
ATOM 4772 C C . ARG A 1 614 ? -27.268 -1.788 -3.059 1.00 81.12 614 ARG A C 1
ATOM 4774 O O . ARG A 1 614 ? -26.215 -1.684 -3.675 1.00 81.12 614 ARG A O 1
ATOM 4781 N N . ALA A 1 615 ? -27.357 -1.568 -1.748 1.00 76.56 615 ALA A N 1
ATOM 4782 C CA . ALA A 1 615 ? -26.174 -1.314 -0.932 1.00 76.56 615 ALA A CA 1
ATOM 4783 C C . ALA A 1 615 ? -25.240 -2.535 -0.911 1.00 76.56 615 ALA A C 1
ATOM 4785 O O . ALA A 1 615 ? -24.025 -2.360 -0.937 1.00 76.56 615 ALA A O 1
ATOM 4786 N N . ASP A 1 616 ? -25.800 -3.748 -0.952 1.00 80.56 616 ASP A N 1
ATOM 4787 C CA . ASP A 1 616 ? -25.015 -4.981 -0.891 1.00 80.56 616 ASP A CA 1
ATOM 4788 C C . ASP A 1 616 ? -24.387 -5.356 -2.246 1.00 80.56 616 ASP A C 1
ATOM 4790 O O . ASP A 1 616 ? -23.425 -6.117 -2.287 1.00 80.56 616 ASP A O 1
ATOM 4794 N N . GLU A 1 617 ? -24.857 -4.773 -3.358 1.00 83.50 617 GLU A N 1
ATOM 4795 C CA . GLU A 1 617 ? -24.311 -5.009 -4.708 1.00 83.50 617 GLU A CA 1
ATOM 4796 C C . GLU A 1 617 ? -22.827 -4.612 -4.827 1.00 83.50 617 GLU A C 1
ATOM 4798 O O . GLU A 1 617 ? -22.084 -5.194 -5.625 1.00 83.50 617 GLU A O 1
ATOM 4803 N N . TYR A 1 618 ? -22.398 -3.642 -4.013 1.00 86.38 618 TYR A N 1
ATOM 4804 C CA . TYR A 1 618 ? -21.039 -3.095 -3.987 1.00 86.38 618 TYR A CA 1
ATOM 4805 C C . TYR A 1 618 ? -20.265 -3.446 -2.708 1.00 86.38 618 TYR A C 1
ATOM 4807 O O . TYR A 1 618 ? -19.175 -2.903 -2.489 1.00 86.38 618 TYR A O 1
ATOM 4815 N N . SER A 1 619 ? -20.806 -4.342 -1.876 1.00 91.06 619 SER A N 1
ATOM 4816 C CA . SER A 1 619 ? -20.097 -4.855 -0.705 1.00 91.06 619 SER A CA 1
ATOM 4817 C C . SER A 1 619 ? -18.795 -5.558 -1.110 1.00 91.06 619 SER A C 1
ATOM 4819 O O . SER A 1 619 ? -18.677 -6.063 -2.235 1.00 91.06 619 SER A O 1
ATOM 4821 N N . PRO A 1 620 ? -17.792 -5.596 -0.216 1.00 95.38 620 PRO A N 1
ATOM 4822 C CA . PRO A 1 620 ? -16.586 -6.382 -0.436 1.00 95.38 620 PRO A CA 1
ATOM 4823 C C . PRO A 1 620 ? -16.917 -7.847 -0.642 1.00 95.38 620 PRO A C 1
ATOM 4825 O O . PRO A 1 620 ? -17.747 -8.396 0.078 1.00 95.38 620 PRO A O 1
ATOM 4828 N N . LEU A 1 621 ? -16.194 -8.490 -1.551 1.00 96.00 621 LEU A N 1
ATOM 4829 C CA . LEU A 1 621 ? -16.277 -9.929 -1.741 1.00 96.00 621 LEU A CA 1
ATOM 4830 C C . LEU A 1 621 ? -14.920 -10.587 -1.506 1.00 96.00 621 LEU A C 1
ATOM 4832 O O . LEU A 1 621 ? -13.899 -10.025 -1.907 1.00 96.00 621 LEU A O 1
ATOM 4836 N N . PRO A 1 622 ? -14.868 -11.772 -0.888 1.00 96.25 622 PRO A N 1
ATOM 4837 C CA . PRO A 1 622 ? -13.648 -12.556 -0.841 1.00 96.25 622 PRO A CA 1
ATOM 4838 C C . PRO A 1 622 ? -13.270 -13.053 -2.247 1.00 96.25 622 PRO A C 1
ATOM 4840 O O . PRO A 1 622 ? -14.122 -13.248 -3.112 1.00 96.25 622 PRO A O 1
ATOM 4843 N N . LEU A 1 623 ? -11.981 -13.302 -2.493 1.00 95.62 623 LEU A N 1
ATOM 4844 C CA . LEU A 1 623 ? -11.504 -13.829 -3.783 1.00 95.62 623 LEU A CA 1
ATOM 4845 C C . LEU A 1 623 ? -12.177 -15.163 -4.175 1.00 95.62 623 LEU A C 1
ATOM 4847 O O . LEU A 1 623 ? -12.394 -15.427 -5.358 1.00 95.62 623 LEU A O 1
ATOM 4851 N N . CYS A 1 624 ? -12.542 -15.989 -3.193 1.00 93.69 624 CYS A N 1
ATOM 4852 C CA . CYS A 1 624 ? -13.217 -17.273 -3.401 1.00 93.69 624 CYS A CA 1
ATOM 4853 C C . CYS A 1 624 ? -14.654 -17.156 -3.947 1.00 93.69 624 CYS A C 1
ATOM 4855 O O . CYS A 1 624 ? -15.156 -18.129 -4.506 1.00 93.69 624 CYS A O 1
ATOM 4857 N N . ASP A 1 625 ? -15.281 -15.975 -3.872 1.00 94.75 625 ASP A N 1
ATOM 4858 C CA . ASP A 1 625 ? -16.578 -15.682 -4.509 1.00 94.75 625 ASP A CA 1
ATOM 4859 C C . ASP A 1 625 ? -16.456 -15.383 -6.013 1.00 94.75 625 ASP A C 1
ATOM 4861 O O . ASP A 1 625 ? -17.438 -15.037 -6.668 1.00 94.75 625 ASP A O 1
ATOM 4865 N N . PHE A 1 626 ? -15.243 -15.469 -6.561 1.00 94.75 626 PHE A N 1
ATOM 4866 C CA . PHE A 1 626 ? -14.997 -15.441 -8.001 1.00 94.75 626 PHE A CA 1
ATOM 4867 C C . PHE A 1 626 ? -14.439 -16.769 -8.509 1.00 94.75 626 PHE A C 1
ATOM 4869 O O . PHE A 1 626 ? -14.612 -17.085 -9.682 1.00 94.75 626 PHE A O 1
ATOM 4876 N N . ALA A 1 627 ? -13.757 -17.539 -7.660 1.00 91.94 627 ALA A N 1
ATOM 4877 C CA . ALA A 1 627 ? -13.064 -18.769 -8.033 1.00 91.94 627 ALA A CA 1
ATOM 4878 C C . ALA A 1 627 ? -13.996 -19.990 -8.015 1.00 91.94 627 ALA A C 1
ATOM 4880 O O . ALA A 1 627 ? -14.778 -20.147 -7.082 1.00 91.94 627 ALA A O 1
ATOM 4881 N N . ASN A 1 628 ? -13.867 -20.890 -8.991 1.00 88.00 628 ASN A N 1
ATOM 4882 C CA . ASN A 1 628 ? -14.276 -22.291 -8.847 1.00 88.00 628 ASN A CA 1
ATOM 4883 C C . ASN A 1 628 ? -13.362 -23.001 -7.839 1.00 88.00 628 ASN A C 1
ATOM 4885 O O . ASN A 1 628 ? -12.229 -22.574 -7.620 1.00 88.00 628 ASN A O 1
ATOM 4889 N N . ASP A 1 629 ? -13.832 -24.109 -7.269 1.00 80.94 629 ASP A N 1
ATOM 4890 C CA . ASP A 1 629 ? -13.003 -24.928 -6.385 1.00 80.94 629 ASP A CA 1
ATOM 4891 C C . ASP A 1 629 ? -12.009 -25.796 -7.186 1.00 80.94 629 ASP A C 1
ATOM 4893 O O . ASP A 1 629 ? -12.401 -26.392 -8.196 1.00 80.94 629 ASP A O 1
ATOM 4897 N N . PRO A 1 630 ? -10.738 -25.898 -6.747 1.00 79.88 630 PRO A N 1
ATOM 4898 C CA . PRO A 1 630 ? -10.155 -25.220 -5.585 1.00 79.88 630 PRO A CA 1
ATOM 4899 C C . PRO A 1 630 ? -9.814 -23.742 -5.859 1.00 79.88 630 PRO A C 1
ATOM 4901 O O . PRO A 1 630 ? -9.325 -23.382 -6.931 1.00 79.88 630 PRO A O 1
ATOM 4904 N N . VAL A 1 631 ? -10.025 -22.892 -4.849 1.00 83.06 631 VAL A N 1
ATOM 4905 C CA . VAL A 1 631 ? -9.600 -21.482 -4.863 1.00 83.06 631 VAL A CA 1
ATOM 4906 C C . VAL A 1 631 ? -8.072 -21.425 -4.991 1.00 83.06 631 VAL A C 1
ATOM 4908 O O . VAL A 1 631 ? -7.393 -22.133 -4.245 1.00 83.06 631 VAL A O 1
ATOM 4911 N N . PRO A 1 632 ? -7.500 -20.593 -5.884 1.00 84.38 632 PRO A N 1
ATOM 4912 C CA . PRO A 1 632 ? -6.054 -20.520 -6.032 1.00 84.38 632 PRO A CA 1
ATOM 4913 C C . PRO A 1 632 ? -5.386 -20.059 -4.744 1.00 84.38 632 PRO A C 1
ATOM 4915 O O . PRO A 1 632 ? -5.744 -19.024 -4.181 1.00 84.38 632 PRO A O 1
ATOM 4918 N N . GLU A 1 633 ? -4.361 -20.793 -4.329 1.00 86.81 633 GLU A N 1
ATOM 4919 C CA . GLU A 1 633 ? -3.522 -20.404 -3.207 1.00 86.81 633 GLU A CA 1
ATOM 4920 C C . GLU A 1 633 ? -2.581 -19.277 -3.625 1.00 86.81 633 GLU A C 1
ATOM 4922 O O . GLU A 1 633 ? -1.688 -19.438 -4.461 1.00 86.81 633 GLU A O 1
ATOM 4927 N N . LEU A 1 634 ? -2.778 -18.099 -3.041 1.00 91.00 634 LEU A N 1
ATOM 4928 C CA . LEU A 1 634 ? -1.911 -16.958 -3.284 1.00 91.00 634 LEU A CA 1
ATOM 4929 C C . LEU A 1 634 ? -0.734 -16.955 -2.307 1.00 91.00 634 LEU A C 1
ATOM 4931 O O . LEU A 1 634 ? -0.907 -17.039 -1.093 1.00 91.00 634 LEU A O 1
ATOM 4935 N N . ALA A 1 635 ? 0.475 -16.759 -2.833 1.00 90.69 635 ALA A N 1
ATOM 4936 C CA . ALA A 1 635 ? 1.615 -16.390 -2.002 1.00 90.69 635 ALA A CA 1
ATOM 4937 C C . ALA A 1 635 ? 1.395 -14.996 -1.384 1.00 90.69 635 ALA A C 1
ATOM 4939 O O . ALA A 1 635 ? 0.843 -14.103 -2.039 1.00 90.69 635 ALA A O 1
ATOM 4940 N N . LEU A 1 636 ? 1.912 -14.756 -0.177 1.00 92.44 636 LEU A N 1
ATOM 4941 C CA . LEU A 1 636 ? 1.805 -13.463 0.515 1.00 92.44 636 LEU A CA 1
ATOM 4942 C C . LEU A 1 636 ? 2.314 -12.298 -0.349 1.00 92.44 636 LEU A C 1
ATOM 4944 O O . LEU A 1 636 ? 1.636 -11.283 -0.488 1.00 92.44 636 LEU A O 1
ATOM 4948 N N . ALA A 1 637 ? 3.453 -12.470 -1.030 1.00 92.06 637 ALA A N 1
ATOM 4949 C CA . ALA A 1 637 ? 3.982 -11.461 -1.953 1.00 92.06 637 ALA A CA 1
ATOM 4950 C C . ALA A 1 637 ? 3.020 -11.131 -3.107 1.00 92.06 637 ALA A C 1
ATOM 4952 O O . ALA A 1 637 ? 2.966 -9.987 -3.563 1.00 92.06 637 ALA A O 1
ATOM 4953 N N . ARG A 1 638 ? 2.251 -12.119 -3.585 1.00 91.88 638 ARG A N 1
ATOM 4954 C CA . ARG A 1 638 ? 1.278 -11.922 -4.665 1.00 91.88 638 ARG A CA 1
ATOM 4955 C C . ARG A 1 638 ? 0.071 -11.155 -4.142 1.00 91.88 638 ARG A C 1
ATOM 4957 O O . ARG A 1 638 ? -0.340 -10.201 -4.790 1.00 91.88 638 ARG A O 1
ATOM 4964 N N . ALA A 1 639 ? -0.438 -11.502 -2.963 1.00 94.38 639 ALA A N 1
ATOM 4965 C CA . ALA A 1 639 ? -1.533 -10.774 -2.328 1.00 94.38 639 ALA A CA 1
ATOM 4966 C C . ALA A 1 639 ? -1.180 -9.306 -2.047 1.00 94.38 639 ALA A C 1
ATOM 4968 O O . ALA A 1 639 ? -1.957 -8.409 -2.375 1.00 94.38 639 ALA A O 1
ATOM 4969 N N . VAL A 1 640 ? 0.034 -9.050 -1.542 1.00 94.06 640 VAL A N 1
ATOM 4970 C CA . VAL A 1 640 ? 0.554 -7.687 -1.372 1.00 94.06 640 VAL A CA 1
ATOM 4971 C C . VAL A 1 640 ? 0.623 -6.971 -2.717 1.00 94.06 640 VAL A C 1
ATOM 4973 O O . VAL A 1 640 ? 0.126 -5.858 -2.822 1.00 94.06 640 VAL A O 1
ATOM 4976 N N . ARG A 1 641 ? 1.150 -7.602 -3.777 1.00 91.31 641 ARG A N 1
ATOM 4977 C CA . ARG A 1 641 ? 1.148 -7.001 -5.123 1.00 91.31 641 ARG A CA 1
ATOM 4978 C C . ARG A 1 641 ? -0.248 -6.662 -5.615 1.00 91.31 641 ARG A C 1
ATOM 4980 O O . ARG A 1 641 ? -0.414 -5.571 -6.144 1.00 91.31 641 ARG A O 1
ATOM 4987 N N . LEU A 1 642 ? -1.222 -7.558 -5.469 1.00 92.38 642 LEU A N 1
ATOM 4988 C CA . LEU A 1 642 ? -2.592 -7.287 -5.906 1.00 92.38 642 LEU A CA 1
ATOM 4989 C C . LEU A 1 642 ? -3.173 -6.079 -5.153 1.00 92.38 642 LEU A C 1
ATOM 4991 O O . LEU A 1 642 ? -3.779 -5.213 -5.778 1.00 92.38 642 LEU A O 1
ATOM 4995 N N . SER A 1 643 ? -2.919 -5.976 -3.844 1.00 93.44 643 SER A N 1
ATOM 4996 C CA . SER A 1 643 ? -3.366 -4.846 -3.014 1.00 93.44 643 SER A CA 1
ATOM 4997 C C . SER A 1 643 ? -2.620 -3.542 -3.307 1.00 93.44 643 SER A C 1
ATOM 4999 O O . SER A 1 643 ? -3.209 -2.467 -3.259 1.00 93.44 643 SER A O 1
ATOM 5001 N N . SER A 1 644 ? -1.335 -3.618 -3.659 1.00 88.62 644 SER A N 1
ATOM 5002 C CA . SER A 1 644 ? -0.461 -2.472 -3.941 1.00 88.62 644 SER A CA 1
ATOM 5003 C C . SER A 1 644 ? -0.253 -2.203 -5.437 1.00 88.62 644 SER A C 1
ATOM 5005 O O . SER A 1 644 ? 0.733 -1.560 -5.813 1.00 88.62 644 SER A O 1
ATOM 5007 N N . ASN A 1 645 ? -1.148 -2.686 -6.309 1.00 83.62 645 ASN A N 1
ATOM 5008 C CA . ASN A 1 645 ? -1.026 -2.540 -7.762 1.00 83.62 645 ASN A CA 1
ATOM 5009 C C . ASN A 1 645 ? -1.432 -1.134 -8.230 1.00 83.62 645 ASN A C 1
ATOM 5011 O O . ASN A 1 645 ? -2.525 -0.929 -8.768 1.00 83.62 645 ASN A O 1
ATOM 5015 N N . PHE A 1 646 ? -0.569 -0.147 -7.977 1.00 69.88 646 PHE A N 1
ATOM 5016 C CA . PHE A 1 646 ? -0.877 1.256 -8.236 1.00 69.88 646 PHE A CA 1
ATOM 5017 C C . PHE A 1 646 ? -1.261 1.466 -9.717 1.00 69.88 646 PHE A C 1
ATOM 5019 O O . PHE A 1 646 ? -0.517 1.057 -10.606 1.00 69.88 646 PHE A O 1
ATOM 5026 N N . PRO A 1 647 ? -2.383 2.133 -10.041 1.00 55.16 647 PRO A N 1
ATOM 5027 C CA . PRO A 1 647 ? -2.924 2.149 -11.407 1.00 55.16 647 PRO A CA 1
ATOM 5028 C C . PRO A 1 647 ? -2.050 2.911 -12.418 1.00 55.16 647 PRO A C 1
ATOM 5030 O O . PRO A 1 647 ? -2.211 2.774 -13.631 1.00 55.16 647 PRO A O 1
ATOM 5033 N N . PHE A 1 648 ? -1.107 3.733 -11.950 1.00 58.81 648 PHE A N 1
ATOM 5034 C CA . PHE A 1 648 ? -0.269 4.545 -12.826 1.00 58.81 648 PHE A CA 1
ATOM 5035 C C . PHE A 1 648 ? 0.988 3.787 -13.244 1.00 58.81 648 PHE A C 1
ATOM 5037 O O . PHE A 1 648 ? 1.995 3.762 -12.540 1.00 58.81 648 PHE A O 1
ATOM 5044 N N . GLY A 1 649 ? 0.937 3.216 -14.446 1.00 59.88 649 GLY A N 1
ATOM 5045 C CA . GLY A 1 649 ? 2.097 2.597 -15.078 1.00 59.88 649 GLY A CA 1
ATOM 5046 C C . GLY A 1 649 ? 2.299 1.124 -14.731 1.00 59.88 649 GLY A C 1
ATOM 5047 O O . GLY A 1 649 ? 3.354 0.587 -15.031 1.00 59.88 649 GLY A O 1
ATOM 5048 N N . PHE A 1 650 ? 1.321 0.439 -14.160 1.00 67.38 650 PHE A N 1
ATOM 5049 C CA . PHE A 1 650 ? 1.336 -1.019 -14.096 1.00 67.38 650 PHE A CA 1
ATOM 5050 C C . PHE A 1 650 ? 0.242 -1.567 -15.001 1.00 67.38 650 PHE A C 1
ATOM 5052 O O . PHE A 1 650 ? -0.788 -0.921 -15.194 1.00 67.38 650 PHE A O 1
ATOM 5059 N N . GLY A 1 651 ? 0.487 -2.735 -15.596 1.00 74.50 651 GLY A N 1
ATOM 5060 C CA . GLY A 1 651 ? -0.609 -3.504 -16.171 1.00 74.50 651 GLY A CA 1
ATOM 5061 C C . GLY A 1 651 ? -1.595 -3.846 -15.056 1.00 74.50 651 GLY A C 1
ATOM 5062 O O . GLY A 1 651 ? -1.190 -4.086 -13.914 1.00 74.50 651 GLY A O 1
ATOM 5063 N N . VAL A 1 652 ? -2.889 -3.837 -15.366 1.00 86.19 652 VAL A N 1
ATOM 5064 C CA . VAL A 1 652 ? -3.896 -4.319 -14.418 1.00 86.19 652 VAL A CA 1
ATOM 5065 C C . VAL A 1 652 ? -3.592 -5.788 -14.141 1.00 86.19 652 VAL A C 1
ATOM 5067 O O . VAL A 1 652 ? -3.393 -6.556 -15.080 1.00 86.19 652 VAL A O 1
ATOM 5070 N N . SER A 1 653 ? -3.494 -6.170 -12.867 1.00 87.69 653 SER A N 1
ATOM 5071 C CA . SER A 1 653 ? -3.183 -7.557 -12.525 1.00 87.69 653 SER A CA 1
ATOM 5072 C C . SER A 1 653 ? -4.379 -8.409 -12.917 1.00 87.69 653 SER A C 1
ATOM 5074 O O . SER A 1 653 ? -5.507 -8.064 -12.577 1.00 87.69 653 SER A O 1
ATOM 5076 N N . MET A 1 654 ? -4.156 -9.488 -13.654 1.00 90.38 654 MET A N 1
ATOM 5077 C CA . MET A 1 654 ? -5.234 -10.327 -14.160 1.00 90.38 654 MET A CA 1
ATOM 5078 C C . MET A 1 654 ? -5.129 -11.712 -13.540 1.00 90.38 654 MET A C 1
ATOM 5080 O O . MET A 1 654 ? -4.074 -12.335 -13.594 1.00 90.38 654 MET A O 1
ATOM 5084 N N . LEU A 1 655 ? -6.230 -12.182 -12.963 1.00 91.75 655 LEU A N 1
ATOM 5085 C CA . LEU A 1 655 ? -6.409 -13.573 -12.578 1.00 91.75 655 LEU A CA 1
ATOM 5086 C C . LEU A 1 655 ? -7.391 -14.216 -13.563 1.00 91.75 655 LEU A C 1
ATOM 5088 O O . LEU A 1 655 ? -8.518 -13.746 -13.723 1.00 91.75 655 LEU A O 1
ATOM 5092 N N . SER A 1 656 ? -6.955 -15.250 -14.266 1.00 91.81 656 SER A N 1
ATOM 5093 C CA . SER A 1 656 ? -7.716 -15.974 -15.284 1.00 91.81 656 SER A CA 1
ATOM 5094 C C . SER A 1 656 ? -7.276 -17.439 -15.342 1.00 91.81 656 SER A C 1
ATOM 5096 O O . SER A 1 656 ? -6.318 -17.848 -14.686 1.00 91.81 656 SER A O 1
ATOM 5098 N N . GLU A 1 657 ? -7.931 -18.242 -16.179 1.00 87.75 657 GLU A N 1
ATOM 5099 C CA . GLU A 1 657 ? -7.512 -19.628 -16.431 1.00 87.75 657 GLU A CA 1
ATOM 5100 C C . GLU A 1 657 ? -6.105 -19.743 -17.043 1.00 87.75 657 GLU A C 1
ATOM 5102 O O . GLU A 1 657 ? -5.507 -20.815 -17.003 1.00 87.75 657 GLU A O 1
ATOM 5107 N N . SER A 1 658 ? -5.589 -18.648 -17.608 1.00 81.00 658 SER A N 1
ATOM 5108 C CA . SER A 1 658 ? -4.271 -18.564 -18.240 1.00 81.00 658 SER A CA 1
ATOM 5109 C C . SER A 1 658 ? -3.237 -17.803 -17.404 1.00 81.00 658 SER A C 1
ATOM 5111 O O . SER A 1 658 ? -2.121 -17.605 -17.879 1.00 81.00 658 SER A O 1
ATOM 5113 N N . SER A 1 659 ? -3.598 -17.297 -16.220 1.00 81.06 659 SER A N 1
ATOM 5114 C CA . SER A 1 659 ? -2.655 -16.622 -15.321 1.00 81.06 659 SER A CA 1
ATOM 5115 C C . SER A 1 659 ? -2.001 -17.612 -14.365 1.00 81.06 659 SER A C 1
ATOM 5117 O O . SER A 1 659 ? -2.563 -18.667 -14.082 1.00 81.06 659 SER A O 1
ATOM 5119 N N . LEU A 1 660 ? -0.864 -17.229 -13.781 1.00 74.81 660 LEU A N 1
ATOM 5120 C CA . LEU A 1 660 ? -0.345 -17.859 -12.573 1.00 74.81 660 LEU A CA 1
ATOM 5121 C C . LEU A 1 660 ? -0.447 -16.904 -11.367 1.00 74.81 660 LEU A C 1
ATOM 5123 O O . LEU A 1 660 ? 0.098 -15.796 -11.403 1.00 74.81 660 LEU A O 1
ATOM 5127 N N . PRO A 1 661 ? -1.139 -17.310 -10.286 1.00 83.38 661 PRO A N 1
ATOM 5128 C CA . PRO A 1 661 ? -1.882 -18.567 -10.149 1.00 83.38 661 PRO A CA 1
ATOM 5129 C C . PRO A 1 661 ? -3.155 -18.590 -11.011 1.00 83.38 661 PRO A C 1
ATOM 5131 O O . PRO A 1 661 ? -3.714 -17.542 -11.352 1.00 83.38 661 PRO A O 1
ATOM 5134 N N . LYS A 1 662 ? -3.582 -19.801 -11.380 1.00 87.75 662 LYS A N 1
ATOM 5135 C CA . LYS A 1 662 ? -4.741 -20.047 -12.242 1.00 87.75 662 LYS A CA 1
ATOM 5136 C C . LYS A 1 662 ? -6.033 -19.757 -11.490 1.00 87.75 662 LYS A C 1
ATOM 5138 O O . LYS A 1 662 ? -6.254 -20.304 -10.417 1.00 87.75 662 LYS A O 1
ATOM 5143 N N . LEU A 1 663 ? -6.908 -18.942 -12.071 1.00 91.12 663 LEU A N 1
ATOM 5144 C CA . LEU A 1 663 ? -8.236 -18.659 -11.530 1.00 91.12 663 LEU A CA 1
ATOM 5145 C C . LEU A 1 663 ? -9.303 -19.025 -12.561 1.00 91.12 663 LEU A C 1
ATOM 5147 O O . LEU A 1 663 ? -9.562 -18.273 -13.501 1.00 91.12 663 LEU A O 1
ATOM 5151 N N . THR A 1 664 ? -9.953 -20.166 -12.359 1.00 93.50 664 THR A N 1
ATOM 5152 C CA . THR A 1 664 ? -11.157 -20.535 -13.109 1.00 93.50 664 THR A CA 1
ATOM 5153 C C . THR A 1 664 ? -12.344 -19.809 -12.485 1.00 93.50 664 THR A C 1
ATOM 5155 O O . THR A 1 664 ? -12.628 -20.024 -11.310 1.00 93.50 664 THR A O 1
ATOM 5158 N N . ILE A 1 665 ? -13.035 -18.951 -13.237 1.00 93.50 665 ILE A N 1
ATOM 5159 C CA . ILE A 1 665 ? -14.156 -18.164 -12.701 1.00 93.50 665 ILE A CA 1
ATOM 5160 C C . ILE A 1 665 ? -15.463 -18.953 -12.813 1.00 93.50 665 ILE A C 1
ATOM 5162 O O . ILE A 1 665 ? -15.779 -19.475 -13.882 1.00 93.50 665 ILE A O 1
ATOM 5166 N N . HIS A 1 666 ? -16.222 -19.052 -11.721 1.00 93.69 666 HIS A N 1
ATOM 5167 C CA . HIS A 1 666 ? -17.506 -19.762 -11.723 1.00 93.69 666 HIS A CA 1
ATOM 5168 C C . HIS A 1 666 ? -18.629 -18.909 -12.337 1.00 93.69 666 HIS A C 1
ATOM 5170 O O . HIS A 1 666 ? -18.555 -17.682 -12.396 1.00 93.69 666 HIS A O 1
ATOM 5176 N N . SER A 1 667 ? -19.698 -19.554 -12.810 1.00 92.38 667 SER A N 1
ATOM 5177 C CA . SER A 1 667 ? -20.799 -18.883 -13.523 1.00 92.38 667 SER A CA 1
ATOM 5178 C C . SER A 1 667 ? -21.648 -17.947 -12.659 1.00 92.38 667 SER A C 1
ATOM 5180 O O . SER A 1 667 ? -22.337 -17.091 -13.205 1.00 92.38 667 SER A O 1
ATOM 5182 N N . GLU A 1 668 ? -21.612 -18.122 -11.338 1.00 91.25 668 GLU A N 1
ATOM 5183 C CA . GLU A 1 668 ? -22.334 -17.289 -10.361 1.00 91.25 668 GLU A CA 1
ATOM 5184 C C . GLU A 1 668 ? -21.490 -16.101 -9.877 1.00 91.25 668 GLU A C 1
ATOM 5186 O O . GLU A 1 668 ? -21.950 -15.305 -9.059 1.00 91.25 668 GLU A O 1
ATOM 5191 N N . ALA A 1 669 ? -20.252 -15.966 -10.369 1.00 92.19 669 ALA A N 1
ATOM 5192 C CA . ALA A 1 669 ? -19.403 -14.846 -10.012 1.00 92.19 669 ALA A CA 1
ATOM 5193 C C . ALA A 1 669 ? -20.088 -13.536 -10.439 1.00 92.19 669 ALA A C 1
ATOM 5195 O O . ALA A 1 669 ? -20.730 -13.496 -11.498 1.00 92.19 669 ALA A O 1
ATOM 5196 N N . PRO A 1 670 ? -19.939 -12.445 -9.668 1.00 90.19 670 PRO A N 1
ATOM 5197 C CA . PRO A 1 670 ? -20.634 -11.200 -9.955 1.00 90.19 670 PRO A CA 1
ATOM 5198 C C . PRO A 1 670 ? -20.418 -10.734 -11.404 1.00 90.19 670 PRO A C 1
ATOM 5200 O O . PRO A 1 670 ? -19.265 -10.603 -11.841 1.00 90.19 670 PRO A O 1
ATOM 5203 N N . PRO A 1 671 ? -21.499 -10.483 -12.167 1.00 88.00 671 PRO A N 1
ATOM 5204 C CA . PRO A 1 671 ? -21.386 -10.184 -13.584 1.00 88.00 671 PRO A CA 1
ATOM 5205 C C . PRO A 1 671 ? -20.789 -8.795 -13.812 1.00 88.00 671 PRO A C 1
ATOM 5207 O O . PRO A 1 671 ? -20.970 -7.863 -13.026 1.00 88.00 671 PRO A O 1
ATOM 5210 N N . ILE A 1 672 ? -20.121 -8.634 -14.953 1.00 90.00 672 ILE A N 1
ATOM 5211 C CA . ILE A 1 672 ? -19.710 -7.320 -15.450 1.00 90.00 672 ILE A CA 1
ATOM 5212 C C . ILE A 1 672 ? -20.906 -6.714 -16.185 1.00 90.00 672 ILE A C 1
ATOM 5214 O O . ILE A 1 672 ? -21.590 -7.395 -16.950 1.00 90.00 672 ILE A O 1
ATOM 5218 N N . ARG A 1 673 ? -21.169 -5.416 -15.996 1.00 86.06 673 ARG A N 1
ATOM 5219 C CA . ARG A 1 673 ? -22.284 -4.738 -16.671 1.00 86.06 673 ARG A CA 1
ATOM 5220 C C . ARG A 1 673 ? -22.196 -4.932 -18.192 1.00 86.06 673 ARG A C 1
ATOM 5222 O O . ARG A 1 673 ? -21.267 -4.453 -18.834 1.00 86.06 673 ARG A O 1
ATOM 5229 N N . GLY A 1 674 ? -23.196 -5.603 -18.764 1.00 88.62 674 GLY A N 1
ATOM 5230 C CA . GLY A 1 674 ? -23.264 -5.898 -20.200 1.00 88.62 674 GLY A CA 1
ATOM 5231 C C . GLY A 1 674 ? -22.576 -7.197 -20.640 1.00 88.62 674 GLY A C 1
ATOM 5232 O O . GLY A 1 674 ? -22.538 -7.462 -21.838 1.00 88.62 674 GLY A O 1
ATOM 5233 N N . GLN A 1 675 ? -22.063 -8.017 -19.716 1.00 89.69 675 GLN A N 1
ATOM 5234 C CA . GLN A 1 675 ? -21.521 -9.348 -20.002 1.00 89.69 675 GLN A CA 1
ATOM 5235 C C . GLN A 1 675 ? -22.192 -10.395 -19.110 1.00 89.69 675 GLN A C 1
ATOM 5237 O O . GLN A 1 675 ? -22.277 -10.227 -17.898 1.00 89.69 675 GLN A O 1
ATOM 5242 N N . SER A 1 676 ? -22.663 -11.488 -19.712 1.00 84.00 676 SER A N 1
ATOM 5243 C CA . SER A 1 676 ? -23.330 -12.577 -18.986 1.00 84.00 676 SER A CA 1
ATOM 5244 C C . SER A 1 676 ? -22.361 -13.472 -18.216 1.00 84.00 676 SER A C 1
ATOM 5246 O O . SER A 1 676 ? -22.774 -14.132 -17.273 1.00 84.00 676 SER A O 1
ATOM 5248 N N . GLN A 1 677 ? -21.094 -13.530 -18.633 1.00 88.69 677 GLN A N 1
ATOM 5249 C CA . GLN A 1 677 ? -20.069 -14.362 -18.012 1.00 88.69 677 GLN A CA 1
ATOM 5250 C C . GLN A 1 677 ? -18.723 -13.653 -18.005 1.00 88.69 677 GLN A C 1
ATOM 5252 O O . GLN A 1 677 ? -18.335 -12.996 -18.975 1.00 88.69 677 GLN A O 1
ATOM 5257 N N . ARG A 1 678 ? -17.999 -13.842 -16.906 1.00 92.81 678 ARG A N 1
ATOM 5258 C CA . ARG A 1 678 ? -16.671 -13.292 -16.685 1.00 92.81 678 ARG A CA 1
ATOM 5259 C C . ARG A 1 678 ? -15.610 -14.351 -16.978 1.00 92.81 678 ARG A C 1
ATOM 5261 O O . ARG A 1 678 ? -15.696 -15.460 -16.475 1.00 92.81 678 ARG A O 1
ATOM 5268 N N . LYS A 1 679 ? -14.597 -13.996 -17.776 1.00 92.25 679 LYS A N 1
ATOM 5269 C CA . LYS A 1 679 ? -13.463 -14.888 -18.105 1.00 92.25 679 LYS A CA 1
ATOM 5270 C C . LYS A 1 679 ? -12.195 -14.602 -17.303 1.00 92.25 679 LYS A C 1
ATOM 5272 O O . LYS A 1 679 ? -11.320 -15.453 -17.209 1.00 92.25 679 LYS A O 1
ATOM 5277 N N . ALA A 1 680 ? -12.076 -13.385 -16.781 1.00 93.81 680 ALA A N 1
ATOM 5278 C CA . ALA A 1 680 ? -10.922 -12.940 -16.018 1.00 93.81 680 ALA A CA 1
ATOM 5279 C C . ALA A 1 680 ? -11.343 -11.917 -14.959 1.00 93.81 680 ALA A C 1
ATOM 5281 O O . ALA A 1 680 ? -12.290 -11.150 -15.158 1.00 93.81 680 ALA A O 1
ATOM 5282 N N . LEU A 1 681 ? -10.613 -11.902 -13.851 1.00 94.81 681 LEU A N 1
ATOM 5283 C CA . LEU A 1 681 ? -10.739 -10.946 -12.767 1.00 94.81 681 LEU A CA 1
ATOM 5284 C C . LEU A 1 681 ? -9.562 -9.975 -12.848 1.00 94.81 681 LEU A C 1
ATOM 5286 O O . LEU A 1 681 ? -8.405 -10.355 -12.669 1.00 94.81 681 LEU A O 1
ATOM 5290 N N . ARG A 1 682 ? -9.860 -8.716 -13.159 1.00 93.81 682 ARG A N 1
ATOM 5291 C CA . ARG A 1 682 ? -8.869 -7.648 -13.279 1.00 93.81 682 ARG A CA 1
ATOM 5292 C C . ARG A 1 682 ? -8.811 -6.867 -11.977 1.00 93.81 682 ARG A C 1
ATOM 5294 O O . ARG A 1 682 ? -9.805 -6.276 -11.576 1.00 93.81 682 ARG A O 1
ATOM 5301 N N . LEU A 1 683 ? -7.651 -6.865 -11.334 1.00 93.62 683 LEU A N 1
ATOM 5302 C CA . LEU A 1 683 ? -7.432 -6.298 -10.011 1.00 93.62 683 LEU A CA 1
ATOM 5303 C C . LEU A 1 683 ? -6.483 -5.091 -10.059 1.00 93.62 683 LEU A C 1
ATOM 5305 O O . LEU A 1 683 ? -5.374 -5.130 -10.614 1.00 93.62 683 LEU A O 1
ATOM 5309 N N . LEU A 1 684 ? -6.942 -4.010 -9.440 1.00 92.00 684 LEU A N 1
ATOM 5310 C CA . LEU A 1 684 ? -6.213 -2.777 -9.162 1.00 92.00 684 LEU A CA 1
ATOM 5311 C C . LEU A 1 684 ? -5.917 -2.671 -7.661 1.00 92.00 684 LEU A C 1
ATOM 5313 O O . LEU A 1 684 ? -6.486 -3.408 -6.854 1.00 92.00 684 LEU A O 1
ATOM 5317 N N . ASP A 1 685 ? -5.077 -1.700 -7.299 1.00 90.44 685 ASP A N 1
ATOM 5318 C CA . ASP A 1 685 ? -4.872 -1.282 -5.908 1.00 90.44 685 ASP A CA 1
ATOM 5319 C C . ASP A 1 685 ? -6.220 -1.097 -5.178 1.00 90.44 685 ASP A C 1
ATOM 5321 O O . ASP A 1 685 ? -7.151 -0.469 -5.701 1.00 90.44 685 ASP A O 1
ATOM 5325 N N . GLY A 1 686 ? -6.342 -1.644 -3.964 1.00 86.50 686 GLY A N 1
ATOM 5326 C CA . GLY A 1 686 ? -7.546 -1.498 -3.136 1.00 86.50 686 GLY A CA 1
ATOM 5327 C C . GLY A 1 686 ? -7.895 -0.036 -2.842 1.00 86.50 686 GLY A C 1
ATOM 5328 O O . GLY A 1 686 ? -9.071 0.323 -2.767 1.00 86.50 686 GLY A O 1
ATOM 5329 N N . GLY A 1 687 ? -6.877 0.830 -2.799 1.00 86.00 687 GLY A N 1
ATOM 5330 C CA . GLY A 1 687 ? -6.989 2.257 -2.519 1.00 86.00 687 GLY A CA 1
ATOM 5331 C C . GLY A 1 687 ? -7.708 3.053 -3.603 1.00 86.00 687 GLY A C 1
ATOM 5332 O O . GLY A 1 687 ? -8.014 4.223 -3.386 1.00 86.00 687 GLY A O 1
ATOM 5333 N N . VAL A 1 688 ? -8.002 2.434 -4.754 1.00 85.62 688 VAL A N 1
ATOM 5334 C CA . VAL A 1 688 ? -8.872 3.017 -5.785 1.00 85.62 688 VAL A CA 1
ATOM 5335 C C . VAL A 1 688 ? -10.321 3.124 -5.299 1.00 85.62 688 VAL A C 1
ATOM 5337 O O . VAL A 1 688 ? -10.986 4.101 -5.636 1.00 85.62 688 VAL A O 1
ATOM 5340 N N . VAL A 1 689 ? -10.807 2.152 -4.517 1.00 86.06 689 VAL A N 1
ATOM 5341 C CA . VAL A 1 689 ? -12.191 2.129 -4.007 1.00 86.06 689 VAL A CA 1
ATOM 5342 C C . VAL A 1 689 ? -12.252 2.564 -2.545 1.00 86.06 689 VAL A C 1
ATOM 5344 O O . VAL A 1 689 ? -13.027 3.453 -2.205 1.00 86.06 689 VAL A O 1
ATOM 5347 N N . ASP A 1 690 ? -11.421 1.967 -1.690 1.00 87.56 690 ASP A N 1
ATOM 5348 C CA . ASP A 1 690 ? -11.300 2.331 -0.278 1.00 87.56 690 ASP A CA 1
ATOM 5349 C C . ASP A 1 690 ? -9.829 2.296 0.122 1.00 87.56 690 ASP A C 1
ATOM 5351 O O . ASP A 1 690 ? -9.175 1.256 0.073 1.00 87.56 690 ASP A O 1
ATOM 5355 N N . ASN A 1 691 ? -9.303 3.443 0.544 1.00 87.69 691 ASN A N 1
ATOM 5356 C CA . ASN A 1 691 ? -7.921 3.544 0.988 1.00 87.69 691 ASN A CA 1
ATOM 5357 C C . ASN A 1 691 ? -7.757 3.304 2.494 1.00 87.69 691 ASN A C 1
ATOM 5359 O O . ASN A 1 691 ? -6.633 3.378 2.972 1.00 87.69 691 ASN A O 1
ATOM 5363 N N . THR A 1 692 ? -8.828 3.051 3.250 1.00 89.69 692 THR A N 1
ATOM 5364 C CA . THR A 1 692 ? -8.780 2.919 4.714 1.00 89.69 692 THR A CA 1
ATOM 5365 C C . THR A 1 692 ? -8.645 1.471 5.183 1.00 89.69 692 THR A C 1
ATOM 5367 O O . THR A 1 692 ? -7.941 1.214 6.158 1.00 89.69 692 THR A O 1
ATOM 5370 N N . GLY A 1 693 ? -9.291 0.525 4.491 1.00 92.69 693 GLY A N 1
ATOM 5371 C CA . GLY A 1 693 ? -9.412 -0.872 4.915 1.00 92.69 693 GLY A CA 1
ATOM 5372 C C . GLY A 1 693 ? -10.528 -1.106 5.943 1.00 92.69 693 GLY A C 1
ATOM 5373 O O . GLY A 1 693 ? -10.811 -2.257 6.280 1.00 92.69 693 GLY A O 1
ATOM 5374 N N . ILE A 1 694 ? -11.185 -0.049 6.426 1.00 95.00 694 ILE A N 1
ATOM 5375 C CA . ILE A 1 694 ? -12.271 -0.113 7.417 1.00 95.00 694 ILE A CA 1
ATOM 5376 C C . ILE A 1 694 ? -13.458 -0.872 6.856 1.00 95.00 694 ILE A C 1
ATOM 5378 O O . ILE A 1 694 ? -14.083 -1.670 7.546 1.00 95.00 694 ILE A O 1
ATOM 5382 N N . ASP A 1 695 ? -13.747 -0.648 5.586 1.00 94.38 695 ASP A N 1
ATOM 5383 C CA . ASP A 1 695 ? -14.945 -1.161 4.956 1.00 94.38 695 ASP A CA 1
ATOM 5384 C C . ASP A 1 695 ? -14.937 -2.705 4.894 1.00 94.38 695 ASP A C 1
ATOM 5386 O O . ASP A 1 695 ? -15.949 -3.363 5.130 1.00 94.38 695 ASP A O 1
ATOM 5390 N N . SER A 1 696 ? -13.764 -3.318 4.724 1.00 95.88 696 SER A N 1
ATOM 5391 C CA . SER A 1 696 ? -13.615 -4.778 4.803 1.00 95.88 696 SER A CA 1
ATOM 5392 C C . SER A 1 696 ? -13.795 -5.325 6.222 1.00 95.88 696 SER A C 1
ATOM 5394 O O . SER A 1 696 ? -14.369 -6.398 6.385 1.00 95.88 696 SER A O 1
ATOM 5396 N N . LEU A 1 697 ? -13.362 -4.590 7.256 1.00 96.81 697 LEU A N 1
ATOM 5397 C CA . LEU A 1 697 ? -13.645 -4.958 8.653 1.00 96.81 697 LEU A CA 1
ATOM 5398 C C . LEU A 1 697 ? -15.144 -4.858 8.939 1.00 96.81 697 LEU A C 1
ATOM 5400 O O . LEU A 1 697 ? -15.726 -5.775 9.510 1.00 96.81 697 LEU A O 1
ATOM 5404 N N . HIS A 1 698 ? -15.779 -3.779 8.480 1.00 96.31 698 HIS A N 1
ATOM 5405 C CA . HIS A 1 698 ? -17.221 -3.592 8.570 1.00 96.31 698 HIS A CA 1
ATOM 5406 C C . HIS A 1 698 ? -17.988 -4.730 7.883 1.00 96.31 698 HIS A C 1
ATOM 5408 O O . HIS A 1 698 ? -18.905 -5.284 8.482 1.00 96.31 698 HIS A O 1
ATOM 5414 N N . ALA A 1 699 ? -17.584 -5.148 6.680 1.00 95.75 699 ALA A N 1
ATOM 5415 C CA . ALA A 1 699 ? -18.221 -6.261 5.976 1.00 95.75 699 ALA A CA 1
ATOM 5416 C C . ALA A 1 699 ? -18.108 -7.598 6.727 1.00 95.75 699 ALA A C 1
ATOM 5418 O O . ALA A 1 699 ? -19.088 -8.342 6.776 1.00 95.75 699 ALA A O 1
ATOM 5419 N N . VAL A 1 700 ? -16.958 -7.882 7.351 1.00 96.12 700 VAL A N 1
ATOM 5420 C CA . VAL A 1 700 ? -16.778 -9.068 8.208 1.00 96.12 700 VAL A CA 1
ATOM 5421 C C . VAL A 1 700 ? -17.721 -9.013 9.408 1.00 96.12 700 VAL A C 1
ATOM 5423 O O . VAL A 1 700 ? -18.485 -9.950 9.619 1.00 96.12 700 VAL A O 1
ATOM 5426 N N . ILE A 1 701 ? -17.722 -7.917 10.174 1.00 96.69 701 ILE A N 1
ATOM 5427 C CA . ILE A 1 701 ? -18.560 -7.803 11.379 1.00 96.69 701 ILE A CA 1
ATOM 5428 C C . ILE A 1 701 ? -20.051 -7.843 11.033 1.00 96.69 701 ILE A C 1
ATOM 5430 O O . ILE A 1 701 ? -20.808 -8.546 11.700 1.00 96.69 701 ILE A O 1
ATOM 5434 N N . LYS A 1 702 ? -20.472 -7.163 9.961 1.00 94.56 702 LYS A N 1
ATOM 5435 C CA . LYS A 1 702 ? -21.856 -7.211 9.469 1.00 94.56 702 LYS A CA 1
ATOM 5436 C C . LYS A 1 702 ? -22.254 -8.634 9.063 1.00 94.56 702 LYS A C 1
ATOM 5438 O O . LYS A 1 702 ? -23.392 -9.036 9.283 1.00 94.56 702 LYS A O 1
ATOM 5443 N N . SER A 1 703 ? -21.323 -9.406 8.498 1.00 93.75 703 SER A N 1
ATOM 5444 C CA . SER A 1 703 ? -21.572 -10.799 8.109 1.00 93.75 703 SER A CA 1
ATOM 5445 C C . SER A 1 703 ? -21.696 -11.726 9.308 1.00 93.75 703 SER A C 1
ATOM 5447 O O . SER A 1 703 ? -22.625 -12.533 9.371 1.00 93.75 703 SER A O 1
ATOM 5449 N N . LEU A 1 704 ? -20.814 -11.560 10.298 1.00 94.44 704 LEU A N 1
ATOM 5450 C CA . LEU A 1 704 ? -20.934 -12.256 11.573 1.00 94.44 704 LEU A CA 1
ATOM 5451 C C . LEU A 1 704 ? -22.262 -11.918 12.248 1.00 94.44 704 LEU A C 1
ATOM 5453 O O . LEU A 1 704 ? -22.916 -12.808 12.774 1.00 94.44 704 LEU A O 1
ATOM 5457 N N . GLU A 1 705 ? -22.695 -10.655 12.200 1.00 92.56 705 GLU A N 1
ATOM 5458 C CA . GLU A 1 705 ? -23.969 -10.235 12.783 1.00 92.56 705 GLU A CA 1
ATOM 5459 C C . GLU A 1 705 ? -25.157 -10.880 12.072 1.00 92.56 705 GLU A C 1
ATOM 5461 O O . GLU A 1 705 ? -26.018 -11.454 12.736 1.00 92.56 705 GLU A O 1
ATOM 5466 N N . ALA A 1 706 ? -25.196 -10.817 10.741 1.00 90.25 706 ALA A N 1
ATOM 5467 C CA . ALA A 1 706 ? -26.275 -11.405 9.958 1.00 90.25 706 ALA A CA 1
ATOM 5468 C C . ALA A 1 706 ? -26.351 -12.930 10.159 1.00 90.25 706 ALA A C 1
ATOM 5470 O O . ALA A 1 706 ? -27.433 -13.489 10.335 1.00 90.25 706 ALA A O 1
ATOM 5471 N N . SER A 1 707 ? -25.196 -13.595 10.208 1.00 90.50 707 SER A N 1
ATOM 5472 C CA . SER A 1 707 ? -25.100 -15.040 10.428 1.00 90.50 707 SER A CA 1
ATOM 5473 C C . SER A 1 707 ? -25.455 -15.433 11.863 1.00 90.50 707 SER A C 1
ATOM 5475 O O . SER A 1 707 ? -26.160 -16.417 12.067 1.00 90.50 707 SER A O 1
ATOM 5477 N N . ALA A 1 708 ? -25.042 -14.644 12.859 1.00 89.38 708 ALA A N 1
ATOM 5478 C CA . ALA A 1 708 ? -25.440 -14.829 14.251 1.00 89.38 708 ALA A CA 1
ATOM 5479 C C . ALA A 1 708 ? -26.945 -14.607 14.447 1.00 89.38 708 ALA A C 1
ATOM 5481 O O . ALA A 1 708 ? -27.570 -15.330 15.211 1.00 89.38 708 ALA A O 1
ATOM 5482 N N . ALA A 1 709 ? -27.558 -13.658 13.734 1.00 85.38 709 ALA A N 1
ATOM 5483 C CA . ALA A 1 709 ? -29.008 -13.476 13.764 1.00 85.38 709 ALA A CA 1
ATOM 5484 C C . ALA A 1 709 ? -29.746 -14.691 13.174 1.00 85.38 709 ALA A C 1
ATOM 5486 O O . ALA A 1 709 ? -30.748 -15.130 13.732 1.00 85.38 709 ALA A O 1
ATOM 5487 N N . ALA A 1 710 ? -29.226 -15.267 12.085 1.00 86.00 710 ALA A N 1
ATOM 5488 C CA . ALA A 1 710 ? -29.782 -16.477 11.479 1.00 86.00 710 ALA A CA 1
ATOM 5489 C C . ALA A 1 710 ? -29.555 -17.736 12.339 1.00 86.00 710 ALA A C 1
ATOM 5491 O O . ALA A 1 710 ? -30.412 -18.618 12.395 1.00 86.00 710 ALA A O 1
ATOM 5492 N N . LYS A 1 711 ? -28.403 -17.830 13.015 1.00 87.00 711 LYS A N 1
ATOM 5493 C CA . LYS A 1 711 ? -28.003 -18.949 13.881 1.00 87.00 711 LYS A CA 1
ATOM 5494 C C . LYS A 1 711 ? -27.491 -18.400 15.227 1.00 87.00 711 LYS A C 1
ATOM 5496 O O . LYS A 1 711 ? -26.278 -18.349 15.431 1.00 87.00 711 LYS A O 1
ATOM 5501 N N . PRO A 1 712 ? -28.377 -18.059 16.186 1.00 80.62 712 PRO A N 1
ATOM 5502 C CA . PRO A 1 712 ? -27.990 -17.430 17.463 1.00 80.62 712 PRO A CA 1
ATOM 5503 C C . PRO A 1 712 ? -27.056 -18.259 18.349 1.00 80.62 712 PRO A C 1
ATOM 5505 O O . PRO A 1 712 ? -26.386 -17.729 19.222 1.00 80.62 712 PRO A O 1
ATOM 5508 N N . ARG A 1 713 ? -26.997 -19.576 18.128 1.00 82.44 713 ARG A N 1
ATOM 5509 C CA . ARG A 1 713 ? -26.063 -20.498 18.803 1.00 82.44 713 ARG A CA 1
ATOM 5510 C C . ARG A 1 713 ? -24.946 -20.991 17.882 1.00 82.44 713 ARG A C 1
ATOM 5512 O O . ARG A 1 713 ? -24.247 -21.946 18.205 1.00 82.44 713 ARG A O 1
ATOM 5519 N N . GLY A 1 714 ? -24.841 -20.393 16.699 1.00 89.25 714 GLY A N 1
ATOM 5520 C CA . GLY A 1 714 ? -23.807 -20.682 15.721 1.00 89.25 714 GLY A CA 1
ATOM 5521 C C . GLY A 1 714 ? -22.453 -20.131 16.152 1.00 89.25 714 GLY A C 1
ATOM 5522 O O . GLY A 1 714 ? -22.336 -19.315 17.072 1.00 89.25 714 GLY A O 1
ATOM 5523 N N . ARG A 1 715 ? -21.417 -20.563 15.438 1.00 92.62 715 ARG A N 1
ATOM 5524 C CA . ARG A 1 715 ? -20.037 -20.139 15.677 1.00 92.62 715 ARG A CA 1
ATOM 5525 C C . ARG A 1 715 ? -19.868 -18.630 15.502 1.00 92.62 715 ARG A C 1
ATOM 5527 O O . ARG A 1 715 ? -19.164 -17.998 16.277 1.00 92.62 715 ARG A O 1
ATOM 5534 N N . GLU A 1 716 ? -20.550 -18.036 14.529 1.00 93.31 716 GLU A N 1
ATOM 5535 C CA . GLU A 1 716 ? -20.523 -16.598 14.251 1.00 93.31 716 GLU A CA 1
ATOM 5536 C C . GLU A 1 716 ? -21.025 -15.780 15.446 1.00 93.31 716 GLU A C 1
ATOM 5538 O O . GLU A 1 716 ? -20.439 -14.746 15.772 1.00 93.31 716 GLU A O 1
ATOM 5543 N N . SER A 1 717 ? -22.063 -16.273 16.138 1.00 88.69 717 SER A N 1
ATOM 5544 C CA . SER A 1 717 ? -22.551 -15.653 17.373 1.00 88.69 717 SER A CA 1
ATOM 5545 C C . SER A 1 717 ? -21.500 -15.737 18.470 1.00 88.69 717 SER A C 1
ATOM 5547 O O . SER A 1 717 ? -21.136 -14.710 19.033 1.00 88.69 717 SER A O 1
ATOM 5549 N N . ARG A 1 718 ? -20.920 -16.926 18.688 1.00 91.19 718 ARG A N 1
ATOM 5550 C CA . ARG A 1 718 ? -19.850 -17.122 19.677 1.00 91.19 718 ARG A CA 1
ATOM 5551 C C . ARG A 1 718 ? -18.650 -16.213 19.420 1.00 91.19 718 ARG A C 1
ATOM 5553 O O . ARG A 1 718 ? -18.136 -15.614 20.357 1.00 91.19 718 ARG A O 1
ATOM 5560 N N . VAL A 1 719 ? -18.217 -16.067 18.167 1.00 94.62 719 VAL A N 1
ATOM 5561 C CA . VAL A 1 719 ? -17.115 -15.163 17.809 1.00 94.62 719 VAL A CA 1
ATOM 5562 C C . VAL A 1 719 ? -17.470 -13.713 18.121 1.00 94.62 719 VAL A C 1
ATOM 5564 O O . VAL A 1 719 ? -16.655 -13.012 18.719 1.00 94.62 719 VAL A O 1
ATOM 5567 N N . LEU A 1 720 ? -18.677 -13.253 17.777 1.00 93.12 720 LEU A N 1
ATOM 5568 C CA . LEU A 1 720 ? -19.120 -11.910 18.159 1.00 93.12 720 LEU A CA 1
ATOM 5569 C C . LEU A 1 720 ? -19.175 -11.727 19.673 1.00 93.12 720 LEU A C 1
ATOM 5571 O O . LEU A 1 720 ? -18.779 -10.674 20.162 1.00 93.12 720 LEU A O 1
ATOM 5575 N N . ASP A 1 721 ? -19.630 -12.728 20.414 1.00 86.75 721 ASP A N 1
ATOM 5576 C CA . ASP A 1 721 ? -19.727 -12.647 21.869 1.00 86.75 721 ASP A CA 1
ATOM 5577 C C . ASP A 1 721 ? -18.358 -12.618 22.524 1.00 86.75 721 ASP A C 1
ATOM 5579 O O . ASP A 1 721 ? -18.142 -11.821 23.431 1.00 86.75 721 ASP A O 1
ATOM 5583 N N . LEU A 1 722 ? -17.397 -13.383 22.004 1.00 91.00 722 LEU A N 1
ATOM 5584 C CA . LEU A 1 722 ? -16.002 -13.272 22.413 1.00 91.00 722 LEU A CA 1
ATOM 5585 C C . LEU A 1 722 ? -15.464 -11.862 22.137 1.00 91.00 722 LEU A C 1
ATOM 5587 O O . LEU A 1 722 ? -14.868 -11.257 23.023 1.00 91.00 722 LEU A O 1
ATOM 5591 N N . LEU A 1 723 ? -15.709 -11.287 20.954 1.00 93.62 723 LEU A N 1
ATOM 5592 C CA . LEU A 1 723 ? -15.292 -9.911 20.649 1.00 93.62 723 LEU A CA 1
ATOM 5593 C C . LEU A 1 723 ? -15.912 -8.891 21.619 1.00 93.62 723 LEU A C 1
ATOM 5595 O O . LEU A 1 723 ? -15.211 -8.008 22.111 1.00 93.62 723 LEU A O 1
ATOM 5599 N N . ARG A 1 724 ? -17.206 -9.031 21.928 1.00 88.94 724 ARG A N 1
ATOM 5600 C CA . ARG A 1 724 ? -17.928 -8.176 22.884 1.00 88.94 724 ARG A CA 1
ATOM 5601 C C . ARG A 1 724 ? -17.394 -8.313 24.298 1.00 88.94 724 ARG A C 1
ATOM 5603 O O . ARG A 1 724 ? -17.092 -7.309 24.934 1.00 88.94 724 ARG A O 1
ATOM 5610 N N . GLN A 1 725 ? -17.262 -9.551 24.767 1.00 84.94 725 GLN A N 1
ATOM 5611 C CA . GLN A 1 725 ? -16.803 -9.891 26.109 1.00 84.94 725 GLN A CA 1
ATOM 5612 C C . GLN A 1 725 ? -15.392 -9.367 26.354 1.00 84.94 725 GLN A C 1
ATOM 5614 O O . GLN A 1 725 ? -15.087 -8.864 27.432 1.00 84.94 725 GLN A O 1
ATOM 5619 N N . ARG A 1 726 ? -14.520 -9.494 25.353 1.00 89.38 726 ARG A N 1
ATOM 5620 C CA . ARG A 1 726 ? -13.152 -8.993 25.433 1.00 89.38 726 ARG A CA 1
ATOM 5621 C C . ARG A 1 726 ? -13.089 -7.474 25.300 1.00 89.38 726 ARG A C 1
ATOM 5623 O O . ARG A 1 726 ? -12.162 -6.878 25.832 1.00 89.38 726 ARG A O 1
ATOM 5630 N N . GLY A 1 727 ? -14.049 -6.854 24.618 1.00 90.94 727 GLY A N 1
ATOM 5631 C CA . GLY A 1 727 ? -13.956 -5.474 24.156 1.00 90.94 727 GLY A CA 1
ATOM 5632 C C . GLY A 1 727 ? -12.997 -5.352 22.971 1.00 90.94 727 GLY A C 1
ATOM 5633 O O . GLY A 1 727 ? -12.034 -6.112 22.836 1.00 90.94 727 GLY A O 1
ATOM 5634 N N . VAL A 1 728 ? -13.247 -4.383 22.095 1.00 94.00 728 VAL A N 1
ATOM 5635 C CA . VAL A 1 728 ? -12.490 -4.190 20.856 1.00 94.00 728 VAL A CA 1
ATOM 5636 C C . VAL A 1 728 ? -11.829 -2.818 20.855 1.00 94.00 728 VAL A C 1
ATOM 5638 O O . VAL A 1 728 ? -12.488 -1.787 20.927 1.00 94.00 728 VAL A O 1
ATOM 5641 N N . VAL A 1 729 ? -10.511 -2.780 20.700 1.00 94.75 729 VAL A N 1
ATOM 5642 C CA . VAL A 1 729 ? -9.782 -1.553 20.379 1.00 94.75 729 VAL A CA 1
ATOM 5643 C C . VAL A 1 729 ? -9.574 -1.504 18.869 1.00 94.75 729 VAL A C 1
ATOM 5645 O O . VAL A 1 729 ? -8.832 -2.295 18.287 1.00 94.75 729 VAL A O 1
ATOM 5648 N N . PHE A 1 730 ? -10.258 -0.571 18.220 1.00 95.75 730 PHE A N 1
ATOM 5649 C CA . PHE A 1 730 ? -10.177 -0.337 16.789 1.00 95.75 730 PHE A CA 1
ATOM 5650 C C . PHE A 1 730 ? -9.103 0.708 16.479 1.00 95.75 730 PHE A C 1
ATOM 5652 O O . PHE A 1 730 ? -9.260 1.893 16.791 1.00 95.75 730 PHE A O 1
ATOM 5659 N N . LEU A 1 731 ? -8.016 0.278 15.841 1.00 96.69 731 LEU A N 1
ATOM 5660 C CA . LEU A 1 731 ? -6.904 1.139 15.453 1.00 96.69 731 LEU A CA 1
ATOM 5661 C C . LEU A 1 731 ? -6.943 1.431 13.954 1.00 96.69 731 LEU A C 1
ATOM 5663 O O . LEU A 1 731 ? -6.724 0.556 13.120 1.00 96.69 731 LEU A O 1
ATOM 5667 N N . GLU A 1 732 ? -7.168 2.692 13.603 1.00 95.88 732 GLU A N 1
ATOM 5668 C CA . GLU A 1 732 ? -7.042 3.181 12.231 1.00 95.88 732 GLU A CA 1
ATOM 5669 C C . GLU A 1 732 ? -5.642 3.777 12.035 1.00 95.88 732 GLU A C 1
ATOM 5671 O O . GLU A 1 732 ? -5.279 4.768 12.669 1.00 95.88 732 GLU A O 1
ATOM 5676 N N . ILE A 1 733 ? -4.842 3.203 11.141 1.00 95.81 733 ILE A N 1
ATOM 5677 C CA . ILE A 1 733 ? -3.559 3.771 10.724 1.00 95.81 733 ILE A CA 1
ATOM 5678 C C . ILE A 1 733 ? -3.803 4.539 9.430 1.00 95.81 733 ILE A C 1
ATOM 5680 O O . ILE A 1 733 ? -3.721 3.973 8.340 1.00 95.81 733 ILE A O 1
ATOM 5684 N N . ASP A 1 734 ? -4.110 5.830 9.544 1.00 92.00 734 ASP A N 1
ATOM 5685 C CA . ASP A 1 734 ? -4.309 6.745 8.422 1.00 92.00 734 ASP A CA 1
ATOM 5686 C C . ASP A 1 734 ? -2.987 7.379 7.973 1.00 92.00 734 ASP A C 1
ATOM 5688 O O . ASP A 1 734 ? -2.548 8.436 8.429 1.00 92.00 734 ASP A O 1
ATOM 5692 N N . SER A 1 735 ? -2.374 6.742 6.992 1.00 79.75 735 SER A N 1
ATOM 5693 C CA . SER A 1 735 ? -1.181 7.178 6.290 1.00 79.75 735 SER A CA 1
ATOM 5694 C C . SER A 1 735 ? -1.427 8.380 5.370 1.00 79.75 735 SER A C 1
ATOM 5696 O O . SER A 1 735 ? -0.483 8.961 4.828 1.00 79.75 735 SER A O 1
ATOM 5698 N N . GLY A 1 736 ? -2.687 8.797 5.215 1.00 66.50 736 GLY A N 1
ATOM 5699 C CA . GLY A 1 736 ? -3.052 10.121 4.749 1.00 66.50 736 GLY A CA 1
ATOM 5700 C C . GLY A 1 736 ? -2.861 10.359 3.259 1.00 66.50 736 GLY A C 1
ATOM 5701 O O . GLY A 1 736 ? -2.559 11.494 2.894 1.00 66.50 736 GLY A O 1
ATOM 5702 N N . ALA A 1 737 ? -3.016 9.358 2.389 1.00 62.31 737 ALA A N 1
ATOM 5703 C CA . ALA A 1 737 ? -3.008 9.572 0.938 1.00 62.31 737 ALA A CA 1
ATOM 5704 C C . ALA A 1 737 ? -4.225 10.407 0.498 1.00 62.31 737 ALA A C 1
ATOM 5706 O O . ALA A 1 737 ? -5.199 9.905 -0.054 1.00 62.31 737 ALA A O 1
ATOM 5707 N N . LYS A 1 738 ? -4.174 11.704 0.792 1.00 67.62 738 LYS A N 1
ATOM 5708 C CA . LYS A 1 738 ? -5.163 12.694 0.407 1.00 67.62 738 LYS A CA 1
ATOM 5709 C C . LYS A 1 738 ? -4.811 13.168 -0.993 1.00 67.62 738 LYS A C 1
ATOM 5711 O O . LYS A 1 738 ? -3.642 13.460 -1.269 1.00 67.62 738 LYS A O 1
ATOM 5716 N N . PRO A 1 739 ? -5.787 13.243 -1.901 1.00 61.59 739 PRO A N 1
ATOM 5717 C CA . PRO A 1 739 ? -5.536 13.836 -3.191 1.00 61.59 739 PRO A CA 1
ATOM 5718 C C . PRO A 1 739 ? -5.161 15.307 -2.982 1.00 61.59 739 PRO A C 1
ATOM 5720 O O . PRO A 1 739 ? -5.828 16.056 -2.269 1.00 61.59 739 PRO A O 1
ATOM 5723 N N . SER A 1 740 ? -4.024 15.696 -3.558 1.00 62.19 740 SER A N 1
ATOM 5724 C CA . SER A 1 740 ? -3.486 17.038 -3.376 1.00 62.19 740 SER A CA 1
ATOM 5725 C C . SER A 1 740 ? -4.440 18.076 -3.956 1.00 62.19 740 SER A C 1
ATOM 5727 O O . SER A 1 740 ? -4.984 17.866 -5.047 1.00 62.19 740 SER A O 1
ATOM 5729 N N . GLY A 1 741 ? -4.566 19.234 -3.301 1.00 64.00 741 GLY A N 1
ATOM 5730 C CA . GLY A 1 741 ? -5.228 20.396 -3.902 1.00 64.00 741 GLY A CA 1
ATOM 5731 C C . GLY A 1 741 ? -4.698 20.669 -5.319 1.00 64.00 741 GLY A C 1
ATOM 5732 O O . GLY A 1 741 ? -3.538 20.375 -5.619 1.00 64.00 741 GLY A O 1
ATOM 5733 N N . SER A 1 742 ? -5.545 21.189 -6.223 1.00 62.25 742 SER A N 1
ATOM 5734 C CA . SER A 1 742 ? -5.175 21.321 -7.641 1.00 62.25 742 SER A CA 1
ATOM 5735 C C . SER A 1 742 ? -3.865 22.100 -7.779 1.00 62.25 742 SER A C 1
ATOM 5737 O O . SER A 1 742 ? -3.821 23.293 -7.467 1.00 62.25 742 SER A O 1
ATOM 5739 N N . ARG A 1 743 ? -2.795 21.440 -8.234 1.00 66.06 743 ARG A N 1
ATOM 5740 C CA . ARG A 1 743 ? -1.508 22.107 -8.441 1.00 66.06 743 ARG A CA 1
ATOM 5741 C C . ARG A 1 743 ? -1.686 23.193 -9.496 1.00 66.06 743 ARG A C 1
ATOM 5743 O O . ARG A 1 743 ? -2.194 22.921 -10.579 1.00 66.06 743 ARG A O 1
ATOM 5750 N N . SER A 1 744 ? -1.262 24.417 -9.197 1.00 67.88 744 SER A N 1
ATOM 5751 C CA . SER A 1 744 ? -1.196 25.497 -10.180 1.00 67.88 744 SER A CA 1
ATOM 5752 C C . SER A 1 744 ? -0.030 25.219 -11.129 1.00 67.88 744 SER A C 1
ATOM 5754 O O . SER A 1 744 ? 1.128 25.440 -10.782 1.00 67.88 744 SER A O 1
ATOM 5756 N N . GLY A 1 745 ? -0.324 24.683 -12.308 1.00 74.50 745 GLY A N 1
ATOM 5757 C CA . GLY A 1 745 ? 0.661 24.393 -13.345 1.00 74.50 745 GLY A CA 1
ATOM 5758 C C . GLY A 1 745 ? 0.053 24.530 -14.741 1.00 74.50 745 GLY A C 1
ATOM 5759 O O . GLY A 1 745 ? -1.172 24.548 -14.871 1.00 74.50 745 GLY A O 1
ATOM 5760 N N . PRO A 1 746 ? 0.876 24.601 -15.799 1.00 73.25 746 PRO A N 1
ATOM 5761 C CA . PRO A 1 746 ? 0.401 24.809 -17.171 1.00 73.25 746 PRO A CA 1
ATOM 5762 C C . PRO A 1 746 ? -0.553 23.703 -17.661 1.00 73.25 746 PRO A C 1
ATOM 5764 O O . PRO A 1 746 ? -1.420 23.964 -18.487 1.00 73.25 746 PRO A O 1
ATOM 5767 N N . PHE A 1 747 ? -0.459 22.494 -17.098 1.00 74.19 747 PHE A N 1
ATOM 5768 C CA . PHE A 1 747 ? -1.355 21.369 -17.402 1.00 74.19 747 PHE A CA 1
ATOM 5769 C C . PHE A 1 747 ? -2.503 21.192 -16.403 1.00 74.19 747 PHE A C 1
ATOM 5771 O O . PHE A 1 747 ? -3.299 20.268 -16.549 1.00 74.19 747 PHE A O 1
ATOM 5778 N N . ALA A 1 748 ? -2.627 22.075 -15.409 1.00 78.50 748 ALA A N 1
ATOM 5779 C CA . ALA A 1 748 ? -3.634 21.944 -14.361 1.00 78.50 748 ALA A CA 1
ATOM 5780 C C . ALA A 1 748 ? -5.055 21.906 -14.925 1.00 78.50 748 ALA A C 1
ATOM 5782 O O . ALA A 1 748 ? -5.882 21.172 -14.412 1.00 78.50 748 ALA A O 1
ATOM 5783 N N . SER A 1 749 ? -5.340 22.650 -16.000 1.00 81.06 749 SER A N 1
ATOM 5784 C CA . SER A 1 749 ? -6.662 22.621 -16.641 1.00 81.06 749 SER A CA 1
ATOM 5785 C C . SER A 1 749 ? -7.002 21.235 -17.209 1.00 81.06 749 SER A C 1
ATOM 5787 O O . SER A 1 749 ? -8.124 20.765 -17.047 1.00 81.06 749 SER A O 1
ATOM 5789 N N . ALA A 1 750 ? -6.018 20.551 -17.806 1.00 73.88 750 ALA A N 1
ATOM 5790 C CA . ALA A 1 750 ? -6.199 19.227 -18.400 1.00 73.88 750 ALA A CA 1
ATOM 5791 C C . ALA A 1 750 ? -6.297 18.115 -17.344 1.00 73.88 750 ALA A C 1
ATOM 5793 O O . ALA A 1 750 ? -7.036 17.153 -17.531 1.00 73.88 750 ALA A O 1
ATOM 5794 N N . THR A 1 751 ? -5.583 18.245 -16.221 1.00 79.00 751 THR A N 1
ATOM 5795 C CA . THR A 1 751 ? -5.614 17.248 -15.138 1.00 79.00 751 THR A CA 1
ATOM 5796 C C . THR A 1 751 ? -6.685 17.523 -14.084 1.00 79.00 751 THR A C 1
ATOM 5798 O O . THR A 1 751 ? -7.031 16.614 -13.333 1.00 79.00 751 THR A O 1
ATOM 5801 N N . ARG A 1 752 ? -7.258 18.734 -14.028 1.00 80.31 752 ARG A N 1
ATOM 5802 C CA . ARG A 1 752 ? -8.271 19.125 -13.032 1.00 80.31 752 ARG A CA 1
ATOM 5803 C C . ARG A 1 752 ? -9.488 18.194 -13.000 1.00 80.31 752 ARG A C 1
ATOM 5805 O O . ARG A 1 752 ? -9.888 17.880 -11.884 1.00 80.31 752 ARG A O 1
ATOM 5812 N N . PRO A 1 753 ? -10.055 17.708 -14.123 1.00 82.94 753 PRO A N 1
ATOM 5813 C CA . PRO A 1 753 ? -11.137 16.722 -14.073 1.00 82.94 753 PRO A CA 1
ATOM 5814 C C . PRO A 1 753 ? -10.724 15.413 -13.387 1.00 82.94 753 PRO A C 1
ATOM 5816 O O . PRO A 1 753 ? -11.473 14.897 -12.564 1.00 82.94 753 PRO A O 1
ATOM 5819 N N . LEU A 1 754 ? -9.508 14.917 -13.651 1.00 77.62 754 LEU A N 1
ATOM 5820 C CA . LEU A 1 754 ? -8.973 13.712 -13.003 1.00 77.62 754 LEU A CA 1
ATOM 5821 C C . LEU A 1 754 ? -8.724 13.944 -11.508 1.00 77.62 754 LEU A C 1
ATOM 5823 O O . LEU A 1 754 ? -9.072 13.103 -10.684 1.00 77.62 754 LEU A O 1
ATOM 5827 N N . SER A 1 755 ? -8.170 15.103 -11.139 1.00 78.88 755 SER A N 1
ATOM 5828 C CA . SER A 1 755 ? -8.003 15.482 -9.732 1.00 78.88 755 SER A CA 1
ATOM 5829 C C . SER A 1 755 ? -9.347 15.638 -9.018 1.00 78.88 755 SER A C 1
ATOM 5831 O O . SER A 1 755 ? -9.475 15.209 -7.879 1.00 78.88 755 SER A O 1
ATOM 5833 N N . ALA A 1 756 ? -10.357 16.215 -9.676 1.00 82.19 756 ALA A N 1
ATOM 5834 C CA . ALA A 1 756 ? -11.701 16.353 -9.124 1.00 82.19 756 ALA A CA 1
ATOM 5835 C C . ALA A 1 756 ? -12.371 14.989 -8.921 1.00 82.19 756 ALA A C 1
ATOM 5837 O O . ALA A 1 756 ? -12.967 14.770 -7.870 1.00 82.19 756 ALA A O 1
ATOM 5838 N N . LEU A 1 757 ? -12.221 14.064 -9.876 1.00 82.19 757 LEU A N 1
ATOM 5839 C CA . LEU A 1 757 ? -12.702 12.691 -9.736 1.00 82.19 757 LEU A CA 1
ATOM 5840 C C . LEU A 1 757 ? -12.025 11.987 -8.552 1.00 82.19 757 LEU A C 1
ATOM 5842 O O . LEU A 1 757 ? -12.716 11.424 -7.712 1.00 82.19 757 LEU A O 1
ATOM 5846 N N . ASN A 1 758 ? -10.699 12.099 -8.425 1.00 79.94 758 ASN A N 1
ATOM 5847 C CA . ASN A 1 758 ? -9.959 11.525 -7.299 1.00 79.94 758 ASN A CA 1
ATOM 5848 C C . ASN A 1 758 ? -10.396 12.130 -5.948 1.00 79.94 758 ASN A C 1
ATOM 5850 O O . ASN A 1 758 ? -10.630 11.408 -4.985 1.00 79.94 758 ASN A O 1
ATOM 5854 N N . ASN A 1 759 ? -10.590 13.454 -5.889 1.00 81.38 759 ASN A N 1
ATOM 5855 C CA . ASN A 1 759 ? -11.121 14.142 -4.707 1.00 81.38 759 ASN A CA 1
ATOM 5856 C C . ASN A 1 759 ? -12.528 13.663 -4.340 1.00 81.38 759 ASN A C 1
ATOM 5858 O O . ASN A 1 759 ? -12.824 13.501 -3.158 1.00 81.38 759 ASN A O 1
ATOM 5862 N N . ALA A 1 760 ? -13.398 13.457 -5.331 1.00 84.06 760 ALA A N 1
ATOM 5863 C CA . ALA A 1 760 ? -14.765 13.004 -5.108 1.00 84.06 760 ALA A CA 1
ATOM 5864 C C . ALA A 1 760 ? -14.795 11.564 -4.582 1.00 84.06 760 ALA A C 1
ATOM 5866 O O . ALA A 1 760 ? -15.456 11.303 -3.579 1.00 84.06 760 ALA A O 1
ATOM 5867 N N . VAL A 1 761 ? -14.027 10.661 -5.203 1.00 81.75 761 VAL A N 1
ATOM 5868 C CA . VAL A 1 761 ? -13.875 9.270 -4.748 1.00 81.75 761 VAL A CA 1
ATOM 5869 C C . VAL A 1 761 ? -13.345 9.234 -3.317 1.00 81.75 761 VAL A C 1
ATOM 5871 O O . VAL A 1 761 ? -13.959 8.612 -2.458 1.00 81.75 761 VAL A O 1
ATOM 5874 N N . TYR A 1 762 ? -12.283 9.986 -3.026 1.00 80.81 762 TYR A N 1
ATOM 5875 C CA . TYR A 1 762 ? -11.704 10.051 -1.686 1.00 80.81 762 TYR A CA 1
ATOM 5876 C C . TYR A 1 762 ? -12.674 10.617 -0.636 1.00 80.81 762 TYR A C 1
ATOM 5878 O O . TYR A 1 762 ? -12.779 10.092 0.468 1.00 80.81 762 TYR A O 1
ATOM 5886 N N . THR A 1 763 ? -13.411 11.680 -0.973 1.00 83.06 763 THR A N 1
ATOM 5887 C CA . THR A 1 763 ? -14.398 12.288 -0.062 1.00 83.06 763 THR A CA 1
ATOM 5888 C C . THR A 1 763 ? -15.537 11.320 0.247 1.00 83.06 763 THR A C 1
ATOM 5890 O O . THR A 1 763 ? -15.965 11.217 1.396 1.00 83.06 763 THR A O 1
ATOM 5893 N N . ASN A 1 764 ? -16.008 10.592 -0.767 1.00 84.56 764 ASN A N 1
ATOM 5894 C CA . ASN A 1 764 ? -17.023 9.563 -0.591 1.00 84.56 764 ASN A CA 1
ATOM 5895 C C . ASN A 1 764 ? -16.493 8.411 0.265 1.00 84.56 764 ASN A C 1
ATOM 5897 O O . ASN A 1 764 ? -17.180 8.008 1.194 1.00 84.56 764 ASN A O 1
ATOM 5901 N N . ALA A 1 765 ? -15.266 7.945 0.015 1.00 82.88 765 ALA A N 1
ATOM 5902 C CA . ALA A 1 765 ? -14.630 6.906 0.820 1.00 82.88 765 ALA A CA 1
ATOM 5903 C C . ALA A 1 765 ? -14.507 7.320 2.296 1.00 82.88 765 ALA A C 1
ATOM 5905 O O . ALA A 1 765 ? -14.862 6.540 3.170 1.00 82.88 765 ALA A O 1
ATOM 5906 N N . LEU A 1 766 ? -14.099 8.563 2.590 1.00 83.81 766 LEU A N 1
ATOM 5907 C CA . LEU A 1 766 ? -14.052 9.075 3.966 1.00 83.81 766 LEU A CA 1
ATOM 5908 C C . LEU A 1 766 ? -15.431 9.109 4.631 1.00 83.81 766 LEU A C 1
ATOM 5910 O O . LEU A 1 766 ? -15.579 8.651 5.758 1.00 83.81 766 LEU A O 1
ATOM 5914 N N . ARG A 1 767 ? -16.450 9.622 3.931 1.00 86.81 767 ARG A N 1
ATOM 5915 C CA . ARG A 1 767 ? -17.815 9.672 4.468 1.00 86.81 767 ARG A CA 1
ATOM 5916 C C . ARG A 1 767 ? -18.362 8.271 4.748 1.00 86.81 767 ARG A C 1
ATOM 5918 O O . ARG A 1 767 ? -19.009 8.062 5.769 1.00 86.81 767 ARG A O 1
ATOM 5925 N N . THR A 1 768 ? -18.121 7.338 3.833 1.00 88.31 768 THR A N 1
ATOM 5926 C CA . THR A 1 768 ? -18.519 5.937 3.980 1.00 88.31 768 THR A CA 1
ATOM 5927 C C . THR A 1 768 ? -17.772 5.277 5.136 1.00 88.31 768 THR A C 1
ATOM 5929 O O . THR A 1 768 ? -18.401 4.617 5.951 1.00 88.31 768 THR A O 1
ATOM 5932 N N . SER A 1 769 ? -16.470 5.530 5.264 1.00 89.44 769 SER A N 1
ATOM 5933 C CA . SER A 1 769 ? -15.644 5.069 6.381 1.00 89.44 769 SER A CA 1
ATOM 5934 C C . SER A 1 769 ? -16.187 5.542 7.733 1.00 89.44 769 SER A C 1
ATOM 5936 O O . SER A 1 769 ? -16.331 4.728 8.638 1.00 89.44 769 SER A O 1
ATOM 5938 N N . ASP A 1 770 ? -16.515 6.830 7.883 1.00 88.75 770 ASP A N 1
ATOM 5939 C CA . ASP A 1 770 ? -17.059 7.362 9.143 1.00 88.75 770 ASP A CA 1
ATOM 5940 C C . ASP A 1 770 ? -18.392 6.686 9.511 1.00 88.75 770 ASP A C 1
ATOM 5942 O O . ASP A 1 770 ? -18.595 6.296 10.660 1.00 88.75 770 ASP A O 1
ATOM 5946 N N . GLN A 1 771 ? -19.276 6.481 8.525 1.00 92.12 771 GLN A N 1
ATOM 5947 C CA . GLN A 1 771 ? -20.537 5.761 8.724 1.00 92.12 771 GLN A CA 1
ATOM 5948 C C . GLN A 1 771 ? -20.298 4.304 9.141 1.00 92.12 771 GLN A C 1
ATOM 5950 O O . GLN A 1 771 ? -20.875 3.836 10.117 1.00 92.12 771 GLN A O 1
ATOM 5955 N N . GLN A 1 772 ? -19.408 3.602 8.440 1.00 93.88 772 GLN A N 1
ATOM 5956 C CA . GLN A 1 772 ? -19.065 2.209 8.730 1.00 93.88 772 GLN A CA 1
ATOM 5957 C C . GLN A 1 772 ? -18.419 2.038 10.100 1.00 93.88 772 GLN A C 1
ATOM 5959 O O . GLN A 1 772 ? -18.598 1.003 10.731 1.00 93.88 772 GLN A O 1
ATOM 5964 N N . GLN A 1 773 ? -17.684 3.039 10.580 1.00 91.88 773 GLN A N 1
ATOM 5965 C CA . GLN A 1 773 ? -17.152 3.046 11.940 1.00 91.88 773 GLN A CA 1
ATOM 5966 C C . GLN A 1 773 ? -18.263 3.162 12.976 1.00 91.88 773 GLN A C 1
ATOM 5968 O O . GLN A 1 773 ? -18.260 2.398 13.934 1.00 91.88 773 GLN A O 1
ATOM 5973 N N . THR A 1 774 ? -19.233 4.058 12.773 1.00 90.75 774 THR A N 1
ATOM 5974 C CA . THR A 1 774 ? -20.417 4.133 13.644 1.00 90.75 774 THR A CA 1
ATOM 5975 C C . THR A 1 774 ? -21.203 2.821 13.631 1.00 90.75 774 THR A C 1
ATOM 5977 O O . THR A 1 774 ? -21.645 2.357 14.679 1.00 90.75 774 THR A O 1
ATOM 5980 N N . ASP A 1 775 ? -21.333 2.187 12.465 1.00 91.69 775 ASP A N 1
ATOM 5981 C CA . ASP A 1 775 ? -22.010 0.897 12.345 1.00 91.69 775 ASP A CA 1
ATOM 5982 C C . ASP A 1 775 ? -21.223 -0.229 13.034 1.00 91.69 775 ASP A C 1
ATOM 5984 O O . ASP A 1 775 ? -21.817 -1.022 13.755 1.00 91.69 775 ASP A O 1
ATOM 5988 N N . LEU A 1 776 ? -19.892 -0.259 12.907 1.00 93.31 776 LEU A N 1
ATOM 5989 C CA . LEU A 1 776 ? -19.019 -1.183 13.641 1.00 93.31 776 LEU A CA 1
ATOM 5990 C C . LEU A 1 776 ? -19.158 -1.020 15.157 1.00 93.31 776 LEU A C 1
ATOM 5992 O O . LEU A 1 776 ? -19.321 -2.012 15.866 1.00 93.31 776 LEU A O 1
ATOM 5996 N N . GLU A 1 777 ? -19.105 0.221 15.647 1.00 91.69 777 GLU A N 1
ATOM 5997 C CA . GLU A 1 777 ? -19.293 0.545 17.064 1.00 91.69 777 GLU A CA 1
ATOM 5998 C C . GLU A 1 777 ? -20.652 0.048 17.559 1.00 91.69 777 GLU A C 1
ATOM 6000 O O . GLU A 1 777 ? -20.721 -0.568 18.622 1.00 91.69 777 GLU A O 1
ATOM 6005 N N . ARG A 1 778 ? -21.710 0.235 16.762 1.00 88.88 778 ARG A N 1
ATOM 6006 C CA . ARG A 1 778 ? -23.055 -0.267 17.054 1.00 88.88 778 ARG A CA 1
ATOM 6007 C C . ARG A 1 778 ? -23.097 -1.797 17.101 1.00 88.88 778 ARG A C 1
ATOM 6009 O O . ARG A 1 778 ? -23.461 -2.353 18.128 1.00 88.88 778 ARG A O 1
ATOM 6016 N N . CYS A 1 779 ? -22.663 -2.491 16.047 1.00 89.19 779 CYS A N 1
ATOM 6017 C CA . CYS A 1 779 ? -22.718 -3.959 15.956 1.00 89.19 779 CYS A CA 1
ATOM 6018 C C . CYS A 1 779 ? -21.938 -4.662 17.081 1.00 89.19 779 CYS A C 1
ATOM 6020 O O . CYS A 1 779 ? -22.333 -5.730 17.562 1.00 89.19 779 CYS A O 1
ATOM 6022 N N . LEU A 1 780 ? -20.812 -4.075 17.490 1.00 90.81 780 LEU A N 1
ATOM 6023 C CA . LEU A 1 780 ? -19.959 -4.611 18.546 1.00 90.81 780 LEU A CA 1
ATOM 6024 C C . LEU A 1 780 ? -20.387 -4.159 19.947 1.00 90.81 780 LEU A C 1
ATOM 6026 O O . LEU A 1 780 ? -20.034 -4.838 20.904 1.00 90.81 780 LEU A O 1
ATOM 6030 N N . SER A 1 781 ? -21.133 -3.064 20.107 1.00 83.88 781 SER A N 1
ATOM 6031 C CA . SER A 1 781 ? -21.651 -2.636 21.423 1.00 83.88 781 SER A CA 1
ATOM 6032 C C . SER A 1 781 ? -23.019 -3.239 21.739 1.00 83.88 781 SER A C 1
ATOM 6034 O O . SER A 1 781 ? -23.306 -3.513 22.901 1.00 83.88 781 SER A O 1
ATOM 6036 N N . ASP A 1 782 ? -23.842 -3.496 20.720 1.00 78.50 782 ASP A N 1
ATOM 6037 C CA . ASP A 1 782 ? -25.175 -4.064 20.892 1.00 78.50 782 ASP A CA 1
ATOM 6038 C C . ASP A 1 782 ? -25.067 -5.506 21.411 1.00 78.50 782 ASP A C 1
ATOM 6040 O O . ASP A 1 782 ? -24.616 -6.420 20.708 1.00 78.50 782 ASP A O 1
ATOM 6044 N N . SER A 1 783 ? -25.498 -5.720 22.655 1.00 67.19 783 SER A N 1
ATOM 6045 C CA . SER A 1 783 ? -25.555 -7.052 23.259 1.00 67.19 783 SER A CA 1
ATOM 6046 C C . SER A 1 783 ? -26.546 -7.956 22.503 1.00 67.19 783 SER A C 1
ATOM 6048 O O . SER A 1 783 ? -27.471 -7.469 21.838 1.00 67.19 783 SER A O 1
ATOM 6050 N N . ILE A 1 784 ? -26.365 -9.283 22.560 1.00 58.84 784 ILE A N 1
ATOM 6051 C CA . ILE A 1 784 ? -27.314 -10.235 21.945 1.00 58.84 784 ILE A CA 1
ATOM 6052 C C . ILE A 1 784 ? -28.720 -9.987 22.466 1.00 58.84 784 ILE A C 1
ATOM 6054 O O . ILE A 1 784 ? -29.674 -9.997 21.704 1.00 58.84 784 ILE A O 1
ATOM 6058 N N . GLU A 1 785 ? -28.834 -9.700 23.748 1.00 58.12 785 GLU A N 1
ATOM 6059 C CA . GLU A 1 785 ? -30.076 -9.492 24.469 1.00 58.12 785 GLU A CA 1
ATOM 6060 C C . GLU A 1 785 ? -30.824 -8.261 23.976 1.00 58.12 785 GLU A C 1
ATOM 6062 O O . GLU A 1 785 ? -32.009 -8.336 23.657 1.00 58.12 785 GLU A O 1
ATOM 6067 N N . SER A 1 786 ? -30.105 -7.146 23.827 1.00 60.62 786 SER A N 1
ATOM 6068 C CA . SER A 1 786 ? -30.631 -5.908 23.244 1.00 60.62 786 SER A CA 1
ATOM 6069 C C . SER A 1 786 ? -31.175 -6.147 21.832 1.00 60.62 786 SER A C 1
ATOM 6071 O O . SER A 1 786 ? -32.165 -5.537 21.424 1.00 60.62 786 SER A O 1
ATOM 6073 N N . ARG A 1 787 ? -30.560 -7.079 21.094 1.00 59.47 787 ARG A N 1
ATOM 6074 C CA . ARG A 1 787 ? -30.951 -7.424 19.726 1.00 59.47 787 ARG A CA 1
ATOM 6075 C C . ARG A 1 787 ? -32.070 -8.448 19.665 1.00 59.47 787 ARG A C 1
ATOM 6077 O O . ARG A 1 787 ? -33.001 -8.217 18.913 1.00 59.47 787 ARG A O 1
ATOM 6084 N N . MET A 1 788 ? -32.066 -9.487 20.496 1.00 55.06 788 MET A N 1
ATOM 6085 C CA . MET A 1 788 ? -33.210 -10.390 20.650 1.00 55.06 788 MET A CA 1
ATOM 6086 C C . MET A 1 788 ? -34.456 -9.589 21.002 1.00 55.06 788 MET A C 1
ATOM 6088 O O . MET A 1 788 ? -35.509 -9.808 20.421 1.00 55.06 788 MET A O 1
ATOM 6092 N N . LEU A 1 789 ? -34.325 -8.586 21.868 1.00 54.69 789 LEU A N 1
ATOM 6093 C CA . LEU A 1 789 ? -35.397 -7.641 22.143 1.00 54.69 789 LEU A CA 1
ATOM 6094 C C . LEU A 1 789 ? -35.821 -6.829 20.931 1.00 54.69 789 LEU A C 1
ATOM 6096 O O . LEU A 1 789 ? -37.016 -6.691 20.698 1.00 54.69 789 LEU A O 1
ATOM 6100 N N . ALA A 1 790 ? -34.878 -6.281 20.168 1.00 56.66 790 ALA A N 1
ATOM 6101 C CA . ALA A 1 790 ? -35.200 -5.556 18.945 1.00 56.66 790 ALA A CA 1
ATOM 6102 C C . ALA A 1 790 ? -35.904 -6.462 17.919 1.00 56.66 790 ALA A C 1
ATOM 6104 O O . ALA A 1 790 ? -36.886 -6.031 17.324 1.00 56.66 790 ALA A O 1
ATOM 6105 N N . THR A 1 791 ? -35.474 -7.717 17.771 1.00 51.81 791 THR A N 1
ATOM 6106 C CA . THR A 1 791 ? -36.087 -8.726 16.898 1.00 51.81 791 THR A CA 1
ATOM 6107 C C . THR A 1 791 ? -37.490 -9.095 17.378 1.00 51.81 791 THR A C 1
ATOM 6109 O O . THR A 1 791 ? -38.432 -8.982 16.605 1.00 51.81 791 THR A O 1
ATOM 6112 N N . ILE A 1 792 ? -37.667 -9.391 18.672 1.00 52.62 792 ILE A N 1
ATOM 6113 C CA . ILE A 1 792 ? -38.979 -9.628 19.304 1.00 52.62 792 ILE A CA 1
ATOM 6114 C C . ILE A 1 792 ? -39.904 -8.408 19.134 1.00 52.62 792 ILE A C 1
ATOM 6116 O O . ILE A 1 792 ? -41.123 -8.539 19.052 1.00 52.62 792 ILE A O 1
ATOM 6120 N N . GLN A 1 793 ? -39.349 -7.192 19.098 1.00 50.81 793 GLN A N 1
ATOM 6121 C CA . GLN A 1 793 ? -40.117 -5.967 18.874 1.00 50.81 793 GLN A CA 1
ATOM 6122 C C . GLN A 1 793 ? -40.460 -5.710 17.402 1.00 50.81 793 GLN A C 1
ATOM 6124 O O . GLN A 1 793 ? -41.496 -5.094 17.154 1.00 50.81 793 GLN A O 1
ATOM 6129 N N . GLN A 1 794 ? -39.591 -6.096 16.464 1.00 50.44 794 GLN A N 1
ATOM 6130 C CA . GLN A 1 794 ? -39.745 -5.834 15.030 1.00 50.44 794 GLN A CA 1
ATOM 6131 C C . GLN A 1 794 ? -40.583 -6.896 14.320 1.00 50.44 794 GLN A C 1
ATOM 6133 O O . GLN A 1 794 ? -41.311 -6.543 13.398 1.00 50.44 794 GLN A O 1
ATOM 6138 N N . ASP A 1 795 ? -40.500 -8.151 14.757 1.00 47.41 795 ASP A N 1
ATOM 6139 C CA . ASP A 1 795 ? -41.190 -9.275 14.132 1.00 47.41 795 ASP A CA 1
ATOM 6140 C C . ASP A 1 795 ? -41.724 -10.251 15.198 1.00 47.41 795 ASP A C 1
ATOM 6142 O O . ASP A 1 795 ? -41.102 -11.277 15.482 1.00 47.41 795 ASP A O 1
ATOM 6146 N N . PRO A 1 796 ? -42.863 -9.938 15.840 1.00 48.53 796 PRO A N 1
ATOM 6147 C CA . PRO A 1 796 ? -43.469 -10.830 16.824 1.00 48.53 796 PRO A CA 1
ATOM 6148 C C . PRO A 1 796 ? -43.897 -12.186 16.228 1.00 48.53 796 PRO A C 1
ATOM 6150 O O . PRO A 1 796 ? -44.044 -13.140 16.988 1.00 48.53 796 PRO A O 1
ATOM 6153 N N . GLU A 1 797 ? -44.029 -12.321 14.901 1.00 47.09 797 GLU A N 1
ATOM 6154 C CA . GLU A 1 797 ? -44.366 -13.590 14.240 1.00 47.09 797 GLU A CA 1
ATOM 6155 C C . GLU A 1 797 ? -43.197 -14.590 14.245 1.00 47.09 797 GLU A C 1
ATOM 6157 O O . GLU A 1 797 ? -43.426 -15.802 14.217 1.00 47.09 797 GLU A O 1
ATOM 6162 N N . THR A 1 798 ? -41.943 -14.137 14.393 1.00 47.47 798 THR A N 1
ATOM 6163 C CA . THR A 1 798 ? -40.800 -15.055 14.607 1.00 47.47 798 THR A CA 1
ATOM 6164 C C . THR A 1 798 ? -40.897 -15.864 15.904 1.00 47.47 798 THR A C 1
ATOM 6166 O O . THR A 1 798 ? -40.279 -16.922 16.001 1.00 47.47 798 THR A O 1
ATOM 6169 N N . LEU A 1 799 ? -41.712 -15.433 16.875 1.00 43.81 799 LEU A N 1
ATOM 6170 C CA . LEU A 1 799 ? -42.063 -16.236 18.056 1.00 43.81 799 LEU A CA 1
ATOM 6171 C C . LEU A 1 799 ? -43.168 -17.270 17.774 1.00 43.81 799 LEU A C 1
ATOM 6173 O O . LEU A 1 799 ? -43.324 -18.217 18.539 1.00 43.81 799 LEU A O 1
ATOM 6177 N N . VAL A 1 800 ? -43.930 -17.103 16.690 1.00 42.34 800 VAL A N 1
ATOM 6178 C CA . VAL A 1 800 ? -45.070 -17.957 16.309 1.00 42.34 800 VAL A CA 1
ATOM 6179 C C . VAL A 1 800 ? -44.633 -19.097 15.376 1.00 42.34 800 VAL A C 1
ATOM 6181 O O . VAL A 1 800 ? -45.268 -20.153 15.336 1.00 42.34 800 VAL A O 1
ATOM 6184 N N . ALA A 1 801 ? -43.519 -18.930 14.654 1.00 36.09 801 ALA A N 1
ATOM 6185 C CA . ALA A 1 801 ? -42.974 -19.912 13.718 1.00 36.09 801 ALA A CA 1
ATOM 6186 C C . ALA A 1 801 ? -42.270 -21.097 14.423 1.00 36.09 801 ALA A C 1
ATOM 6188 O O . ALA A 1 801 ? -41.061 -21.294 14.324 1.00 36.09 801 ALA A O 1
ATOM 6189 N N . GLY A 1 802 ? -43.065 -21.930 15.096 1.00 36.31 802 GLY A N 1
ATOM 6190 C CA . GLY A 1 802 ? -42.667 -23.217 15.667 1.00 36.31 802 GLY A CA 1
ATOM 6191 C C . GLY A 1 802 ? -42.202 -23.145 17.127 1.00 36.31 802 GLY A C 1
ATOM 6192 O O . GLY A 1 802 ? -41.752 -22.100 17.588 1.00 36.31 802 GLY A O 1
ATOM 6193 N N . PRO A 1 803 ? -42.295 -24.263 17.874 1.00 34.84 803 PRO A N 1
ATOM 6194 C CA . PRO A 1 803 ? -41.801 -24.344 19.238 1.00 34.84 803 PRO A CA 1
ATOM 6195 C C . PRO A 1 803 ? -40.276 -24.281 19.231 1.00 34.84 803 PRO A C 1
ATOM 6197 O O . PRO A 1 803 ? -39.576 -25.294 19.222 1.00 34.84 803 PRO A O 1
ATOM 6200 N N . LEU A 1 804 ? -39.746 -23.068 19.205 1.00 37.31 804 LEU A N 1
ATOM 6201 C CA . LEU A 1 804 ? -38.374 -22.816 19.578 1.00 37.31 804 LEU A CA 1
ATOM 6202 C C . LEU A 1 804 ? -38.270 -23.187 21.059 1.00 37.31 804 LEU A C 1
ATOM 6204 O O . LEU A 1 804 ? -38.749 -22.461 21.926 1.00 37.31 804 LEU A O 1
ATOM 6208 N N . GLU A 1 805 ? -37.669 -24.345 21.355 1.00 37.50 805 GLU A N 1
ATOM 6209 C CA . GLU A 1 805 ? -37.140 -24.641 22.687 1.00 37.50 805 GLU A CA 1
ATOM 6210 C C . GLU A 1 805 ? -36.077 -23.579 23.011 1.00 37.50 805 GLU A C 1
ATOM 6212 O O . GLU A 1 805 ? -34.866 -23.789 22.861 1.00 37.50 805 GLU A O 1
ATOM 6217 N N . PHE A 1 806 ? -36.519 -22.412 23.466 1.00 41.28 806 PHE A N 1
ATOM 6218 C CA . PHE A 1 806 ? -35.660 -21.412 24.060 1.00 41.28 806 PHE A CA 1
ATOM 6219 C C . PHE A 1 806 ? -35.239 -21.916 25.444 1.00 41.28 806 PHE A C 1
ATOM 6221 O O . PHE A 1 806 ? -35.712 -21.473 26.486 1.00 41.28 806 PHE A O 1
ATOM 6228 N N . LYS A 1 807 ? -34.322 -22.888 25.461 1.00 41.59 807 LYS A N 1
ATOM 6229 C CA . LYS A 1 807 ? -33.506 -23.206 26.636 1.00 41.59 807 LYS A CA 1
ATOM 6230 C C . LYS A 1 807 ? -32.530 -22.057 26.848 1.00 41.59 807 LYS A C 1
ATOM 6232 O O . LYS A 1 807 ? -31.359 -22.197 26.508 1.00 41.59 807 LYS A O 1
ATOM 6237 N N . PHE A 1 808 ? -33.022 -20.908 27.290 1.00 44.34 808 PHE A N 1
ATOM 6238 C CA . PHE A 1 808 ? -32.136 -19.859 27.759 1.00 44.34 808 PHE A CA 1
ATOM 6239 C C . PHE A 1 808 ? -31.345 -20.418 28.933 1.00 44.34 808 PHE A C 1
ATOM 6241 O O . PHE A 1 808 ? -31.917 -21.039 29.838 1.00 44.34 808 PHE A O 1
ATOM 6248 N N . THR A 1 809 ? -30.031 -20.236 28.911 1.00 49.09 809 THR A N 1
ATOM 6249 C CA . THR A 1 809 ? -29.272 -20.412 30.144 1.00 49.09 809 THR A CA 1
ATOM 6250 C C . THR A 1 809 ? -29.761 -19.384 31.164 1.00 49.09 809 THR A C 1
ATOM 6252 O O . THR A 1 809 ? -30.318 -18.336 30.822 1.00 49.09 809 THR A O 1
ATOM 6255 N N . LYS A 1 810 ? -29.599 -19.707 32.446 1.00 50.66 810 LYS A N 1
ATOM 6256 C CA . LYS A 1 810 ? -29.974 -18.832 33.559 1.00 50.66 810 LYS A CA 1
ATOM 6257 C C . LYS A 1 810 ? -29.380 -17.429 33.371 1.00 50.66 810 LYS A C 1
ATOM 6259 O O . LYS A 1 810 ? -30.045 -16.428 33.609 1.00 50.66 810 LYS A O 1
ATOM 6264 N N . GLU A 1 811 ? -28.149 -17.364 32.877 1.00 48.69 811 GLU A N 1
ATOM 6265 C CA . GLU A 1 811 ? -27.423 -16.137 32.577 1.00 48.69 811 GLU A CA 1
ATOM 6266 C C . GLU A 1 811 ? -28.026 -15.364 31.387 1.00 48.69 811 GLU A C 1
ATOM 6268 O O . GLU A 1 811 ? -28.208 -14.152 31.490 1.00 48.69 811 GLU A O 1
ATOM 6273 N N . GLU A 1 812 ? -28.408 -16.047 30.301 1.00 49.66 812 GLU A N 1
ATOM 6274 C CA . GLU A 1 812 ? -29.032 -15.436 29.113 1.00 49.66 812 GLU A CA 1
ATOM 6275 C C . GLU A 1 812 ? -30.401 -14.824 29.422 1.00 49.66 812 GLU A C 1
ATOM 6277 O O . GLU A 1 812 ? -30.715 -13.734 28.946 1.00 49.66 812 GLU A O 1
ATOM 6282 N N . LEU A 1 813 ? -31.225 -15.496 30.232 1.00 53.06 813 LEU A N 1
ATOM 6283 C CA . LEU A 1 813 ? -32.570 -15.009 30.546 1.00 53.06 813 LEU A CA 1
ATOM 6284 C C . LEU A 1 813 ? -32.518 -13.782 31.461 1.00 53.06 813 LEU A C 1
ATOM 6286 O O . LEU A 1 813 ? -33.288 -12.839 31.287 1.00 53.06 813 LEU A O 1
ATOM 6290 N N . VAL A 1 814 ? -31.563 -13.760 32.393 1.00 52.50 814 VAL A N 1
ATOM 6291 C CA . VAL A 1 814 ? -31.302 -12.601 33.250 1.00 52.50 814 VAL A CA 1
ATOM 6292 C C . VAL A 1 814 ? -30.705 -11.447 32.445 1.00 52.50 814 VAL A C 1
ATOM 6294 O O . VAL A 1 814 ? -31.109 -10.303 32.640 1.00 52.50 814 VAL A O 1
ATOM 6297 N N . ALA A 1 815 ? -29.791 -11.708 31.511 1.00 51.34 815 ALA A N 1
ATOM 6298 C CA . ALA A 1 815 ? -29.252 -10.676 30.632 1.00 51.34 815 ALA A CA 1
ATOM 6299 C C . ALA A 1 815 ? -30.344 -10.108 29.701 1.00 51.34 815 ALA A C 1
ATOM 6301 O O . ALA A 1 815 ? -30.469 -8.887 29.582 1.00 51.34 815 ALA A O 1
ATOM 6302 N N . ALA A 1 816 ? -31.196 -10.967 29.122 1.00 50.97 816 ALA A N 1
ATOM 6303 C CA . ALA A 1 816 ? -32.354 -10.593 28.305 1.00 50.97 816 ALA A CA 1
ATOM 6304 C C . ALA A 1 816 ? -33.318 -9.711 29.092 1.00 50.97 816 ALA A C 1
ATOM 6306 O O . ALA A 1 816 ? -33.653 -8.608 28.663 1.00 50.97 816 ALA A O 1
ATOM 6307 N N . ALA A 1 817 ? -33.672 -10.154 30.296 1.00 52.34 817 ALA A N 1
ATOM 6308 C CA . ALA A 1 817 ? -34.462 -9.403 31.254 1.00 52.34 817 ALA A CA 1
ATOM 6309 C C . ALA A 1 817 ? -33.806 -8.081 31.665 1.00 52.34 817 ALA A C 1
ATOM 6311 O O . ALA A 1 817 ? -34.503 -7.100 31.852 1.00 52.34 817 ALA A O 1
ATOM 6312 N N . THR A 1 818 ? -32.483 -8.007 31.791 1.00 50.53 818 THR A N 1
ATOM 6313 C CA . THR A 1 818 ? -31.787 -6.760 32.147 1.00 50.53 818 THR A CA 1
ATOM 6314 C C . THR A 1 818 ? -31.797 -5.774 30.973 1.00 50.53 818 THR A C 1
ATOM 6316 O O . THR A 1 818 ? -32.032 -4.577 31.165 1.00 50.53 818 THR A O 1
ATOM 6319 N N . ALA A 1 819 ? -31.639 -6.276 29.745 1.00 49.25 819 ALA A N 1
ATOM 6320 C CA . ALA A 1 819 ? -31.654 -5.489 28.517 1.00 49.25 819 ALA A CA 1
ATOM 6321 C C . ALA A 1 819 ? -33.038 -4.897 28.187 1.00 49.25 819 ALA A C 1
ATOM 6323 O O . ALA A 1 819 ? -33.102 -3.793 27.648 1.00 49.25 819 ALA A O 1
ATOM 6324 N N . VAL A 1 820 ? -34.156 -5.552 28.552 1.00 48.62 820 VAL A N 1
ATOM 6325 C CA . VAL A 1 820 ? -35.508 -5.001 28.281 1.00 48.62 820 VAL A CA 1
ATOM 6326 C C . VAL A 1 820 ? -35.789 -3.719 29.088 1.00 48.62 820 VAL A C 1
ATOM 6328 O O . VAL A 1 820 ? -36.668 -2.939 28.712 1.00 48.62 820 VAL A O 1
ATOM 6331 N N . PHE A 1 821 ? -35.069 -3.478 30.194 1.00 48.78 821 PHE A N 1
ATOM 6332 C CA . PHE A 1 821 ? -35.433 -2.456 31.191 1.00 48.78 821 PHE A CA 1
ATOM 6333 C C . PHE A 1 821 ? -34.348 -1.439 31.500 1.00 48.78 821 PHE A C 1
ATOM 6335 O O . PHE A 1 821 ? -34.613 -0.519 32.279 1.00 48.78 821 PHE A O 1
ATOM 6342 N N . GLN A 1 822 ? -33.174 -1.524 30.876 1.00 46.72 822 GLN A N 1
ATOM 6343 C CA . GLN A 1 822 ? -32.391 -0.309 30.709 1.00 46.72 822 GLN A CA 1
ATOM 6344 C C . GLN A 1 822 ? -33.185 0.595 29.753 1.00 46.72 822 GLN A C 1
ATOM 6346 O O . GLN A 1 822 ? -33.432 0.210 28.608 1.00 46.72 822 GLN A O 1
ATOM 6351 N N . PRO A 1 823 ? -33.686 1.761 30.208 1.00 38.88 823 PRO A N 1
ATOM 6352 C CA . PRO A 1 823 ? -34.408 2.673 29.336 1.00 38.88 823 PRO A CA 1
ATOM 6353 C C . PRO A 1 823 ? -33.544 2.983 28.113 1.00 38.88 823 PRO A C 1
ATOM 6355 O O . PRO A 1 823 ? -32.320 2.950 28.197 1.00 38.88 823 PRO A O 1
ATOM 6358 N N . ARG A 1 824 ? -34.172 3.394 27.008 1.00 40.03 824 ARG A N 1
ATOM 6359 C CA . ARG A 1 824 ? -33.542 3.980 25.808 1.00 40.03 824 ARG A CA 1
ATOM 6360 C C . ARG A 1 824 ? -32.635 5.211 26.064 1.00 40.03 824 ARG A C 1
ATOM 6362 O O . ARG A 1 824 ? -32.396 5.988 25.149 1.00 40.03 824 ARG A O 1
ATOM 6369 N N . GLN A 1 825 ? -32.042 5.384 27.244 1.00 42.56 825 GLN A N 1
ATOM 6370 C CA . GLN A 1 825 ? -30.802 6.138 27.452 1.00 42.56 825 GLN A CA 1
ATOM 6371 C C . GLN A 1 825 ? -29.582 5.440 26.800 1.00 42.56 825 GLN A C 1
ATOM 6373 O O . GLN A 1 825 ? -28.458 5.521 27.282 1.00 42.56 825 GLN A O 1
ATOM 6378 N N . PHE A 1 826 ? -29.787 4.861 25.614 1.00 41.91 826 PHE A N 1
ATOM 6379 C CA . PHE A 1 826 ? -28.792 4.381 24.652 1.00 41.91 826 PHE A CA 1
ATOM 6380 C C . PHE A 1 826 ? -27.878 5.496 24.106 1.00 41.91 826 PHE A C 1
ATOM 6382 O O . PHE A 1 826 ? -27.156 5.290 23.140 1.00 41.91 826 PHE A O 1
ATOM 6389 N N . ALA A 1 827 ? -27.865 6.685 24.714 1.00 42.09 827 ALA A N 1
ATOM 6390 C CA . ALA A 1 827 ? -26.823 7.660 24.424 1.00 42.09 827 ALA A CA 1
ATOM 6391 C C . ALA A 1 827 ? -25.475 7.272 25.063 1.00 42.09 827 ALA A C 1
ATOM 6393 O O . ALA A 1 827 ? -24.455 7.823 24.659 1.00 42.09 827 ALA A O 1
ATOM 6394 N N . GLN A 1 828 ? -25.452 6.371 26.058 1.00 44.91 828 GLN A N 1
ATOM 6395 C CA . GLN A 1 828 ? -24.234 6.031 26.804 1.00 44.91 828 GLN A CA 1
ATOM 6396 C C . GLN A 1 828 ? -24.215 4.574 27.294 1.00 44.91 828 GLN A C 1
ATOM 6398 O O . GLN A 1 828 ? -23.829 4.320 28.434 1.00 44.91 828 GLN A O 1
ATOM 6403 N N . GLN A 1 829 ? -24.611 3.597 26.464 1.00 48.16 829 GLN A N 1
ATOM 6404 C CA . GLN A 1 829 ? -24.089 2.256 26.735 1.00 48.16 829 GLN A CA 1
ATOM 6405 C C . GLN A 1 829 ? -22.559 2.337 26.638 1.00 48.16 829 GLN A C 1
ATOM 6407 O O . GLN A 1 829 ? -22.046 2.960 25.699 1.00 48.16 829 GLN A O 1
ATOM 6412 N N . PRO A 1 830 ? -21.832 1.794 27.623 1.00 52.66 830 PRO A N 1
ATOM 6413 C CA . PRO A 1 830 ? -20.387 1.790 27.586 1.00 52.66 830 PRO A CA 1
ATOM 6414 C C . PRO A 1 830 ? -19.913 1.096 26.307 1.00 52.66 830 PRO A C 1
ATOM 6416 O O . PRO A 1 830 ? -20.104 -0.104 26.139 1.00 52.66 830 PRO A O 1
ATOM 6419 N N . LEU A 1 831 ? -19.345 1.864 25.376 1.00 56.97 831 LEU A N 1
ATOM 6420 C CA . LEU A 1 831 ? -18.909 1.345 24.082 1.00 56.97 831 LEU A CA 1
ATOM 6421 C C . LEU A 1 831 ? -17.891 0.218 24.302 1.00 56.97 831 LEU A C 1
ATOM 6423 O O . LEU A 1 831 ? -16.752 0.478 24.692 1.00 56.97 831 LEU A O 1
ATOM 6427 N N . SER A 1 832 ? -18.258 -1.025 23.997 1.00 75.56 832 SER A N 1
ATOM 6428 C CA . SER A 1 832 ? -17.301 -2.143 23.961 1.00 75.56 832 SER A CA 1
ATOM 6429 C C . SER A 1 832 ? -16.167 -1.871 22.963 1.00 75.56 832 SER A C 1
ATOM 6431 O O . SER A 1 832 ? -15.112 -2.499 23.028 1.00 75.56 832 SER A O 1
ATOM 6433 N N . VAL A 1 833 ? -16.381 -0.908 22.059 1.00 89.00 833 VAL A N 1
ATOM 6434 C CA . VAL A 1 833 ? -15.423 -0.447 21.067 1.00 89.00 833 VAL A CA 1
ATOM 6435 C C . VAL A 1 833 ? -14.753 0.857 21.485 1.00 89.00 833 VAL A C 1
ATOM 6437 O O . VAL A 1 833 ? -15.394 1.886 21.722 1.00 89.00 833 VAL A O 1
ATOM 6440 N N . ILE A 1 834 ? -13.425 0.849 21.492 1.00 90.81 834 ILE A N 1
ATOM 6441 C CA . ILE A 1 834 ? -12.618 2.056 21.630 1.00 90.81 834 ILE A CA 1
ATOM 6442 C C . ILE A 1 834 ? -11.873 2.297 20.334 1.00 90.81 834 ILE A C 1
ATOM 6444 O O . ILE A 1 834 ? -11.108 1.457 19.877 1.00 90.81 834 ILE A O 1
ATOM 6448 N N . ARG A 1 835 ? -12.072 3.475 19.754 1.00 92.06 835 ARG A N 1
ATOM 6449 C CA . ARG A 1 835 ? -11.415 3.872 18.518 1.00 92.06 835 ARG A CA 1
ATOM 6450 C C . ARG A 1 835 ? -10.217 4.766 18.801 1.00 92.06 835 ARG A C 1
ATOM 6452 O O . ARG A 1 835 ? -10.336 5.747 19.531 1.00 92.06 835 ARG A O 1
ATOM 6459 N N . TYR A 1 836 ? -9.110 4.500 18.116 1.00 94.88 836 TYR A N 1
ATOM 6460 C CA . TYR A 1 836 ? -8.001 5.439 18.000 1.00 94.88 836 TYR A CA 1
ATOM 6461 C C . TYR A 1 836 ? -7.476 5.489 16.564 1.00 94.88 836 TYR A C 1
ATOM 6463 O O . TYR A 1 836 ? -7.422 4.477 15.867 1.00 94.88 836 TYR A O 1
ATOM 6471 N N . ARG A 1 837 ? -7.093 6.683 16.103 1.00 94.75 837 ARG A N 1
ATOM 6472 C CA . ARG A 1 837 ? -6.601 6.911 14.739 1.00 94.75 837 ARG A CA 1
ATOM 6473 C C . ARG A 1 837 ? -5.209 7.525 14.763 1.00 94.75 837 ARG A C 1
ATOM 6475 O O . ARG A 1 837 ? -5.073 8.683 15.150 1.00 94.75 837 ARG A O 1
ATOM 6482 N N . PHE A 1 838 ? -4.213 6.800 14.262 1.00 95.12 838 PHE A N 1
ATOM 6483 C CA . PHE A 1 838 ? -2.881 7.328 13.962 1.00 95.12 838 PHE A CA 1
ATOM 6484 C C . PHE A 1 838 ? -2.918 8.072 12.625 1.00 95.12 838 PHE A C 1
ATOM 6486 O O . PHE A 1 838 ? -3.301 7.489 11.615 1.00 95.12 838 PHE A O 1
ATOM 6493 N N . MET A 1 839 ? -2.523 9.347 12.588 1.00 92.06 839 MET A N 1
ATOM 6494 C CA . MET A 1 839 ? -2.606 10.175 11.374 1.00 92.06 839 MET A CA 1
ATOM 6495 C C . MET A 1 839 ? -1.238 10.659 10.882 1.00 92.06 839 MET A C 1
ATOM 6497 O O . MET A 1 839 ? -0.620 11.525 11.500 1.00 92.06 839 MET A O 1
ATOM 6501 N N . CYS A 1 840 ? -0.818 10.229 9.692 1.00 88.19 840 CYS A N 1
ATOM 6502 C CA . CYS A 1 840 ? 0.443 10.657 9.078 1.00 88.19 840 CYS A CA 1
ATOM 6503 C C . CYS A 1 840 ? 0.378 12.049 8.417 1.00 88.19 840 CYS A C 1
ATOM 6505 O O . CYS A 1 840 ? 1.411 12.702 8.315 1.00 88.19 840 CYS A O 1
ATOM 6507 N N . ASN A 1 841 ? -0.794 12.537 7.971 1.00 78.88 841 ASN A N 1
ATOM 6508 C CA . ASN A 1 841 ? -0.920 13.805 7.213 1.00 78.88 841 ASN A CA 1
ATOM 6509 C C . ASN A 1 841 ? -1.969 14.775 7.800 1.00 78.88 841 ASN A C 1
ATOM 6511 O O . ASN A 1 841 ? -2.863 15.252 7.095 1.00 78.88 841 ASN A O 1
ATOM 6515 N N . HIS A 1 842 ? -1.892 15.070 9.101 1.00 74.62 842 HIS A N 1
ATOM 6516 C CA . HIS A 1 842 ? -2.788 16.042 9.752 1.00 74.62 842 HIS A CA 1
ATOM 6517 C C . HIS A 1 842 ? -2.237 17.486 9.773 1.00 74.62 842 HIS A C 1
ATOM 6519 O O . HIS A 1 842 ? -3.005 18.445 9.890 1.00 74.62 842 HIS A O 1
ATOM 6525 N N . LEU A 1 843 ? -0.927 17.682 9.584 1.00 67.44 843 LEU A N 1
ATOM 6526 C CA . LEU A 1 843 ? -0.315 19.012 9.553 1.00 67.44 843 LEU A CA 1
ATOM 6527 C C . LEU A 1 843 ? -0.505 19.682 8.183 1.00 67.44 843 LEU A C 1
ATOM 6529 O O . LEU A 1 843 ? 0.252 19.448 7.247 1.00 67.44 843 LEU A O 1
ATOM 6533 N N . ARG A 1 844 ? -1.483 20.596 8.091 1.00 58.81 844 ARG A N 1
ATOM 6534 C CA . ARG A 1 844 ? -1.828 21.383 6.879 1.00 58.81 844 ARG A CA 1
ATOM 6535 C C . ARG A 1 844 ? -0.663 22.153 6.226 1.00 58.81 844 ARG A C 1
ATOM 6537 O O . ARG A 1 844 ? -0.834 22.681 5.133 1.00 58.81 844 ARG A O 1
ATOM 6544 N N . ASP A 1 845 ? 0.482 22.281 6.898 1.00 55.31 845 ASP A N 1
ATOM 6545 C CA . ASP A 1 845 ? 1.636 23.055 6.418 1.00 55.31 845 ASP A CA 1
ATOM 6546 C C . ASP A 1 845 ? 2.572 22.272 5.490 1.00 55.31 845 ASP A C 1
ATOM 6548 O O . ASP A 1 845 ? 3.445 22.851 4.837 1.00 55.31 845 ASP A O 1
ATOM 6552 N N . THR A 1 846 ? 2.400 20.954 5.371 1.00 53.56 846 THR A N 1
ATOM 6553 C CA . THR A 1 846 ? 3.133 20.195 4.363 1.00 53.56 846 THR A CA 1
ATOM 6554 C C . THR A 1 846 ? 2.506 20.483 3.000 1.00 53.56 846 THR A C 1
ATOM 6556 O O . THR A 1 846 ? 1.669 19.734 2.515 1.00 53.56 846 THR A O 1
ATOM 6559 N N . ARG A 1 847 ? 2.956 21.550 2.319 1.00 54.03 847 ARG A N 1
ATOM 6560 C CA . ARG A 1 847 ? 2.713 21.764 0.869 1.00 54.03 847 ARG A CA 1
ATOM 6561 C C . ARG A 1 847 ? 3.093 20.539 0.013 1.00 54.03 847 ARG A C 1
ATOM 6563 O O . ARG A 1 847 ? 2.796 20.482 -1.177 1.00 54.03 847 ARG A O 1
ATOM 6570 N N . SER A 1 848 ? 3.791 19.586 0.617 1.00 53.25 848 SER A N 1
ATOM 6571 C CA . SER A 1 848 ? 4.147 18.266 0.138 1.00 53.25 848 SER A CA 1
ATOM 6572 C C . SER A 1 848 ? 3.043 17.230 0.425 1.00 53.25 848 SER A C 1
ATOM 6574 O O . SER A 1 848 ? 3.299 16.198 1.055 1.00 53.25 848 SER A O 1
ATOM 6576 N N . ASP A 1 849 ? 1.849 17.446 -0.146 1.00 53.62 849 ASP A N 1
ATOM 6577 C CA . ASP A 1 849 ? 1.002 16.330 -0.591 1.00 53.62 849 ASP A CA 1
ATOM 6578 C C . ASP A 1 849 ? 1.798 15.600 -1.686 1.00 53.62 849 ASP A C 1
ATOM 6580 O O . ASP A 1 849 ? 1.734 15.905 -2.887 1.00 53.62 849 ASP A O 1
ATOM 6584 N N . VAL A 1 850 ? 2.704 14.728 -1.257 1.00 48.44 850 VAL A N 1
ATOM 6585 C CA . VAL A 1 850 ? 3.513 13.919 -2.160 1.00 48.44 850 VAL A CA 1
ATOM 6586 C C . VAL A 1 850 ? 2.660 12.713 -2.463 1.00 48.44 850 VAL A C 1
ATOM 6588 O O . VAL A 1 850 ? 2.370 11.909 -1.580 1.00 48.44 850 VAL A O 1
ATOM 6591 N N . MET A 1 851 ? 2.236 12.633 -3.725 1.00 49.56 851 MET A N 1
ATOM 6592 C CA . MET A 1 851 ? 1.670 11.413 -4.283 1.00 49.56 851 MET A CA 1
ATOM 6593 C C . MET A 1 851 ? 2.550 10.240 -3.877 1.00 49.56 851 MET A C 1
ATOM 6595 O O . MET A 1 851 ? 3.766 10.365 -4.001 1.00 49.56 851 MET A O 1
ATOM 6599 N N . THR A 1 852 ? 1.915 9.159 -3.426 1.00 55.28 852 THR A N 1
ATOM 6600 C CA . THR A 1 852 ? 2.417 7.780 -3.317 1.00 55.28 852 THR A CA 1
ATOM 6601 C C . THR A 1 852 ? 3.704 7.537 -4.113 1.00 55.28 852 THR A C 1
ATOM 6603 O O . THR A 1 852 ? 3.710 7.035 -5.235 1.00 55.28 852 THR A O 1
ATOM 6606 N N . ALA A 1 853 ? 4.834 7.953 -3.550 1.00 58.09 853 ALA A N 1
ATOM 6607 C CA . ALA A 1 853 ? 6.123 7.730 -4.166 1.00 58.09 853 ALA A CA 1
ATOM 6608 C C . ALA A 1 853 ? 6.577 6.355 -3.695 1.00 58.09 853 ALA A C 1
ATOM 6610 O O . ALA A 1 853 ? 6.539 6.064 -2.502 1.00 58.09 853 ALA A O 1
ATOM 6611 N N . LEU A 1 854 ? 6.985 5.516 -4.640 1.00 70.62 854 LEU A N 1
ATOM 6612 C CA . LEU A 1 854 ? 7.559 4.195 -4.367 1.00 70.62 854 LEU A CA 1
ATOM 6613 C C . LEU A 1 854 ? 9.000 4.305 -3.825 1.00 70.62 854 LEU A C 1
ATOM 6615 O O . LEU A 1 854 ? 9.591 3.314 -3.410 1.00 70.62 854 LEU A O 1
ATOM 6619 N N . ALA A 1 855 ? 9.527 5.532 -3.761 1.00 78.19 855 ALA A N 1
ATOM 6620 C CA . ALA A 1 855 ? 10.769 5.907 -3.105 1.00 78.19 855 ALA A CA 1
ATOM 6621 C C . ALA A 1 855 ? 10.526 7.114 -2.191 1.00 78.19 855 ALA A C 1
ATOM 6623 O O . ALA A 1 855 ? 9.917 8.098 -2.620 1.00 78.19 855 ALA A O 1
ATOM 6624 N N . LEU A 1 856 ? 11.045 7.080 -0.962 1.00 84.75 856 LEU A N 1
ATOM 6625 C CA . LEU A 1 856 ? 11.058 8.245 -0.074 1.00 84.75 856 LEU A CA 1
ATOM 6626 C C . LEU A 1 856 ? 12.459 8.837 0.005 1.00 84.75 856 LEU A C 1
ATOM 6628 O O . LEU A 1 856 ? 13.424 8.142 0.324 1.00 84.75 856 LEU A O 1
ATOM 6632 N N . GLY A 1 857 ? 12.566 10.142 -0.243 1.00 84.38 857 GLY A N 1
ATOM 6633 C CA . GLY A 1 857 ? 13.782 10.879 0.083 1.00 84.38 857 GLY A CA 1
ATOM 6634 C C . GLY A 1 857 ? 13.965 10.994 1.606 1.00 84.38 857 GLY A C 1
ATOM 6635 O O . GLY A 1 857 ? 12.985 10.894 2.344 1.00 84.38 857 GLY A O 1
ATOM 6636 N N . PRO A 1 858 ? 15.184 11.259 2.108 1.00 85.81 858 PRO A N 1
ATOM 6637 C CA . PRO A 1 858 ? 15.439 11.431 3.547 1.00 85.81 858 PRO A CA 1
ATOM 6638 C C . PRO A 1 858 ? 14.577 12.515 4.215 1.00 85.81 858 PRO A C 1
ATOM 6640 O O . PRO A 1 858 ? 14.139 12.350 5.351 1.00 85.81 858 PRO A O 1
ATOM 6643 N N . ASP A 1 859 ? 14.259 13.594 3.494 1.00 86.81 859 ASP A N 1
ATOM 6644 C CA . ASP A 1 859 ? 13.345 14.641 3.975 1.00 86.81 859 ASP A CA 1
ATOM 6645 C C . ASP A 1 859 ? 11.897 14.133 4.141 1.00 86.81 859 ASP A C 1
ATOM 6647 O O . ASP A 1 859 ? 11.225 14.460 5.116 1.00 86.81 859 ASP A O 1
ATOM 6651 N N . ASP A 1 860 ? 11.420 13.283 3.226 1.00 86.69 860 ASP A N 1
ATOM 6652 C CA . ASP A 1 860 ? 10.092 12.671 3.332 1.00 86.69 860 ASP A CA 1
ATOM 6653 C C . ASP A 1 860 ? 10.055 11.635 4.468 1.00 86.69 860 ASP A C 1
ATOM 6655 O O . ASP A 1 860 ? 9.110 11.624 5.256 1.00 86.69 860 ASP A O 1
ATOM 6659 N N . LYS A 1 861 ? 11.099 10.800 4.590 1.00 90.81 861 LYS A N 1
ATOM 6660 C CA . LYS A 1 861 ? 11.243 9.813 5.675 1.00 90.81 861 LYS A CA 1
ATOM 6661 C C . LYS A 1 861 ? 11.235 10.485 7.050 1.00 90.81 861 LYS A C 1
ATOM 6663 O O . LYS A 1 861 ? 10.476 10.079 7.922 1.00 90.81 861 LYS A O 1
ATOM 6668 N N . SER A 1 862 ? 12.018 11.549 7.228 1.00 92.44 862 SER A N 1
ATOM 6669 C CA . SER A 1 862 ? 12.055 12.317 8.483 1.00 92.44 862 SER A CA 1
ATOM 6670 C C . SER A 1 862 ? 10.736 13.030 8.787 1.00 92.44 862 SER A C 1
ATOM 6672 O O . SER A 1 862 ? 10.357 13.125 9.950 1.00 92.44 862 SER A O 1
ATOM 6674 N N . THR A 1 863 ? 9.973 13.470 7.775 1.00 91.31 863 THR A N 1
ATOM 6675 C CA . THR A 1 863 ? 8.586 13.920 7.996 1.00 91.31 863 THR A CA 1
ATOM 6676 C C . THR A 1 863 ? 7.721 12.795 8.554 1.00 91.31 863 THR A C 1
ATOM 6678 O O . THR A 1 863 ? 7.022 13.021 9.536 1.00 91.31 863 THR A O 1
ATOM 6681 N N . VAL A 1 864 ? 7.769 11.597 7.964 1.00 92.56 864 VAL A N 1
ATOM 6682 C CA . VAL A 1 864 ? 6.972 10.453 8.436 1.00 92.56 864 VAL A CA 1
ATOM 6683 C C . VAL A 1 864 ? 7.358 10.066 9.866 1.00 92.56 864 VAL A C 1
ATOM 6685 O O . VAL A 1 864 ? 6.472 9.889 10.697 1.00 92.56 864 VAL A O 1
ATOM 6688 N N . ILE A 1 865 ? 8.656 10.013 10.182 1.00 94.94 865 ILE A N 1
ATOM 6689 C CA . ILE A 1 865 ? 9.149 9.712 11.535 1.00 94.94 865 ILE A CA 1
ATOM 6690 C C . ILE A 1 865 ? 8.709 10.791 12.533 1.00 94.94 865 ILE A C 1
ATOM 6692 O O . ILE A 1 865 ? 8.219 10.457 13.608 1.00 94.94 865 ILE A O 1
ATOM 6696 N N . ALA A 1 866 ? 8.808 12.077 12.180 1.00 94.25 866 ALA A N 1
ATOM 6697 C CA . ALA A 1 866 ? 8.345 13.172 13.036 1.00 94.25 866 ALA A CA 1
ATOM 6698 C C . ALA A 1 866 ? 6.841 13.063 13.344 1.00 94.25 866 ALA A C 1
ATOM 6700 O O . ALA A 1 866 ? 6.428 13.255 14.490 1.00 94.25 866 ALA A O 1
ATOM 6701 N N . MET A 1 867 ? 6.029 12.733 12.333 1.00 93.06 867 MET A N 1
ATOM 6702 C CA . MET A 1 867 ? 4.587 12.524 12.501 1.00 93.06 867 MET A CA 1
ATOM 6703 C C . MET A 1 867 ? 4.310 11.302 13.374 1.00 93.06 867 MET A C 1
ATOM 6705 O O . MET A 1 867 ? 3.531 11.401 14.312 1.00 93.06 867 MET A O 1
ATOM 6709 N N . TYR A 1 868 ? 4.991 10.183 13.127 1.00 95.50 868 TYR A N 1
ATOM 6710 C CA . TYR A 1 868 ? 4.876 8.979 13.947 1.00 95.50 868 TYR A CA 1
ATOM 6711 C C . TYR A 1 868 ? 5.198 9.259 15.420 1.00 95.50 868 TYR A C 1
ATOM 6713 O O . TYR A 1 868 ? 4.372 8.970 16.278 1.00 95.50 868 TYR A O 1
ATOM 6721 N N . LEU A 1 869 ? 6.335 9.895 15.723 1.00 95.38 869 LEU A N 1
ATOM 6722 C CA . LEU A 1 869 ? 6.707 10.209 17.105 1.00 95.38 869 LEU A CA 1
ATOM 6723 C C . LEU A 1 869 ? 5.657 11.107 17.767 1.00 95.38 869 LEU A C 1
ATOM 6725 O O . LEU A 1 869 ? 5.203 10.828 18.869 1.00 95.38 869 LEU A O 1
ATOM 6729 N N . SER A 1 870 ? 5.194 12.142 17.069 1.00 92.38 870 SER A N 1
ATOM 6730 C CA . SER A 1 870 ? 4.103 12.994 17.547 1.00 92.38 870 SER A CA 1
ATOM 6731 C C . SER A 1 870 ? 2.823 12.201 17.867 1.00 92.38 870 SER A C 1
ATOM 6733 O O . SER A 1 870 ? 2.175 12.441 18.887 1.00 92.38 870 SER A O 1
ATOM 6735 N N . GLU A 1 871 ? 2.459 11.244 17.018 1.00 94.12 871 GLU A N 1
ATOM 6736 C CA . GLU A 1 871 ? 1.261 10.418 17.174 1.00 94.12 871 GLU A CA 1
ATOM 6737 C C . GLU A 1 871 ? 1.386 9.374 18.289 1.00 94.12 871 GLU A C 1
ATOM 6739 O O . GLU A 1 871 ? 0.406 9.130 18.987 1.00 94.12 871 GLU A O 1
ATOM 6744 N N . VAL A 1 872 ? 2.572 8.799 18.512 1.00 94.38 872 VAL A N 1
ATOM 6745 C CA . VAL A 1 872 ? 2.812 7.872 19.633 1.00 94.38 872 VAL A CA 1
ATOM 6746 C C . VAL A 1 872 ? 2.734 8.596 20.972 1.00 94.38 872 VAL A C 1
ATOM 6748 O O . VAL A 1 872 ? 2.147 8.088 21.925 1.00 94.38 872 VAL A O 1
ATOM 6751 N N . PHE A 1 873 ? 3.266 9.816 21.052 1.00 91.12 873 PHE A N 1
ATOM 6752 C CA . PHE A 1 873 ? 3.125 10.629 22.259 1.00 91.12 873 PHE A CA 1
ATOM 6753 C C . PHE A 1 873 ? 1.662 10.964 22.551 1.00 91.12 873 PHE A C 1
ATOM 6755 O O . PHE A 1 873 ? 1.257 10.954 23.711 1.00 91.12 873 PHE A O 1
ATOM 6762 N N . ARG A 1 874 ? 0.860 11.226 21.511 1.00 91.44 874 ARG A N 1
ATOM 6763 C CA . ARG A 1 874 ? -0.589 11.395 21.668 1.00 91.44 874 ARG A CA 1
ATOM 6764 C C . ARG A 1 874 ? -1.261 10.106 22.132 1.00 91.44 874 ARG A C 1
ATOM 6766 O O . ARG A 1 874 ? -2.029 10.154 23.081 1.00 91.44 874 ARG A O 1
ATOM 6773 N N . TRP A 1 875 ? -0.925 8.978 21.507 1.00 93.69 875 TRP A N 1
ATOM 6774 C CA . TRP A 1 875 ? -1.466 7.664 21.850 1.00 93.69 875 TRP A CA 1
ATOM 6775 C C . TRP A 1 875 ? -1.284 7.374 23.333 1.00 93.69 875 TRP A C 1
ATOM 6777 O O . TRP A 1 875 ? -2.256 7.069 24.004 1.00 93.69 875 TRP A O 1
ATOM 6787 N N . ARG A 1 876 ? -0.081 7.584 23.875 1.00 91.19 876 ARG A N 1
ATOM 6788 C CA . ARG A 1 876 ? 0.200 7.376 25.302 1.00 91.19 876 ARG A CA 1
ATOM 6789 C C . ARG A 1 876 ? -0.565 8.313 26.231 1.00 91.19 876 ARG A C 1
ATOM 6791 O O . ARG A 1 876 ? -0.953 7.892 27.309 1.00 91.19 876 ARG A O 1
ATOM 6798 N N . GLN A 1 877 ? -0.791 9.564 25.827 1.00 89.06 877 GLN A N 1
ATOM 6799 C CA . GLN A 1 877 ? -1.611 10.500 26.607 1.00 89.06 877 GLN A CA 1
ATOM 6800 C C . GLN A 1 877 ? -3.087 10.095 26.615 1.00 89.06 877 GLN A C 1
ATOM 6802 O O . GLN A 1 877 ? -3.768 10.264 27.620 1.00 89.06 877 GLN A O 1
ATOM 6807 N N . GLU A 1 878 ? -3.583 9.576 25.492 1.00 90.50 878 GLU A N 1
ATOM 6808 C CA . GLU A 1 878 ? -4.959 9.093 25.372 1.00 90.50 878 GLU A CA 1
ATOM 6809 C C . GLU A 1 878 ? -5.126 7.679 25.941 1.00 90.50 878 GLU A C 1
ATOM 6811 O O . GLU A 1 878 ? -6.242 7.300 26.277 1.00 90.50 878 GLU A O 1
ATOM 6816 N N . LEU A 1 879 ? -4.039 6.920 26.108 1.00 88.19 879 LEU A N 1
ATOM 6817 C CA . LEU A 1 879 ? -4.064 5.540 26.581 1.00 88.19 879 LEU A CA 1
ATOM 6818 C C . LEU A 1 879 ? -4.697 5.417 27.964 1.00 88.19 879 LEU A C 1
ATOM 6820 O O . LEU A 1 879 ? -5.477 4.499 28.186 1.00 88.19 879 LEU A O 1
ATOM 6824 N N . ASP A 1 880 ? -4.421 6.356 28.866 1.00 83.75 880 ASP A N 1
ATOM 6825 C CA . ASP A 1 880 ? -5.037 6.368 30.194 1.00 83.75 880 ASP A CA 1
ATOM 6826 C C . ASP A 1 880 ? -6.548 6.600 30.098 1.00 83.75 880 ASP A C 1
ATOM 6828 O O . ASP A 1 880 ? -7.323 5.869 30.706 1.00 83.75 880 ASP A O 1
ATOM 6832 N N . ALA A 1 881 ? -6.991 7.519 29.234 1.00 85.31 881 ALA A N 1
ATOM 6833 C CA . ALA A 1 881 ? -8.415 7.731 28.980 1.00 85.31 881 ALA A CA 1
ATOM 6834 C C . ALA A 1 881 ? -9.074 6.514 28.304 1.00 85.31 881 ALA A C 1
ATOM 6836 O O . ALA A 1 881 ? -10.219 6.185 28.600 1.00 85.31 881 ALA A O 1
ATOM 6837 N N . ILE A 1 882 ? -8.356 5.825 27.413 1.00 84.00 882 ILE A N 1
ATOM 6838 C CA . ILE A 1 882 ? -8.788 4.572 26.782 1.00 84.00 882 ILE A CA 1
ATOM 6839 C C . ILE A 1 882 ? -8.916 3.467 27.835 1.00 84.00 882 ILE A C 1
ATOM 6841 O O . ILE A 1 882 ? -9.909 2.745 27.841 1.00 84.00 882 ILE A O 1
ATOM 6845 N N . ARG A 1 883 ? -7.945 3.344 28.743 1.00 83.56 883 ARG A N 1
ATOM 6846 C CA . ARG A 1 883 ? -7.962 2.378 29.846 1.00 83.56 883 ARG A CA 1
ATOM 6847 C C . ARG A 1 883 ? -9.110 2.657 30.799 1.00 83.56 883 ARG A C 1
ATOM 6849 O O . ARG A 1 883 ? -9.829 1.727 31.141 1.00 83.56 883 ARG A O 1
ATOM 6856 N N . ASP A 1 884 ? -9.303 3.907 31.198 1.00 82.50 884 ASP A N 1
ATOM 6857 C CA . ASP A 1 884 ? -10.386 4.296 32.097 1.00 82.50 884 ASP A CA 1
ATOM 6858 C C . ASP A 1 884 ? -11.742 4.055 31.440 1.00 82.50 884 ASP A C 1
ATOM 6860 O O . ASP A 1 884 ? -12.586 3.390 32.032 1.00 82.50 884 ASP A O 1
ATOM 6864 N N . LYS A 1 885 ? -11.903 4.437 30.168 1.00 80.25 885 LYS A N 1
ATOM 6865 C CA . LYS A 1 885 ? -13.104 4.119 29.392 1.00 80.25 885 LYS A CA 1
ATOM 6866 C C . LYS A 1 885 ? -13.328 2.608 29.296 1.00 80.25 885 LYS A C 1
ATOM 6868 O O . LYS A 1 885 ? -14.432 2.142 29.523 1.00 80.25 885 LYS A O 1
ATOM 6873 N N . TYR A 1 886 ? -12.297 1.813 29.014 1.00 80.19 886 TYR A N 1
ATOM 6874 C CA . TYR A 1 886 ? -12.408 0.351 28.986 1.00 80.19 886 TYR A CA 1
ATOM 6875 C C . TYR A 1 886 ? -12.813 -0.221 30.352 1.00 80.19 886 TYR A C 1
ATOM 6877 O O . TYR A 1 886 ? -13.674 -1.093 30.418 1.00 80.19 886 TYR A O 1
ATOM 6885 N N . ARG A 1 887 ? -12.218 0.273 31.446 1.00 76.50 887 ARG A N 1
ATOM 6886 C CA . ARG A 1 887 ? -12.545 -0.138 32.821 1.00 76.50 887 ARG A CA 1
ATOM 6887 C C . ARG A 1 887 ? -13.974 0.225 33.187 1.00 76.50 887 ARG A C 1
ATOM 6889 O O . ARG A 1 887 ? -14.649 -0.593 33.793 1.00 76.50 887 ARG A O 1
ATOM 6896 N N . GLU A 1 888 ? -14.438 1.412 32.821 1.00 74.31 888 GLU A N 1
ATOM 6897 C CA . GLU A 1 888 ? -15.837 1.811 32.983 1.00 74.31 888 GLU A CA 1
ATOM 6898 C C . GLU A 1 888 ? -16.757 0.901 32.163 1.00 74.31 888 GLU A C 1
ATOM 6900 O O . GLU A 1 888 ? -17.831 0.522 32.630 1.00 74.31 888 GLU A O 1
ATOM 6905 N N . ASN A 1 889 ? -16.303 0.493 30.974 1.00 69.75 889 ASN A N 1
ATOM 6906 C CA . ASN A 1 889 ? -17.132 -0.244 30.039 1.00 69.75 889 ASN A CA 1
ATOM 6907 C C . ASN A 1 889 ? -17.274 -1.732 30.356 1.00 69.75 889 ASN A C 1
ATOM 6909 O O . ASN A 1 889 ? -18.373 -2.271 30.271 1.00 69.75 889 ASN A O 1
ATOM 6913 N N . ILE A 1 890 ? -16.189 -2.388 30.755 1.00 66.31 890 ILE A N 1
ATOM 6914 C CA . ILE A 1 890 ? -16.190 -3.810 31.138 1.00 66.31 890 ILE A CA 1
ATOM 6915 C C . ILE A 1 890 ? -16.417 -3.989 32.636 1.00 66.31 890 ILE A C 1
ATOM 6917 O O . ILE A 1 890 ? -16.970 -4.996 33.068 1.00 66.31 890 ILE A O 1
ATOM 6921 N N . GLY A 1 891 ? -16.124 -2.951 33.424 1.00 53.03 891 GLY A N 1
ATOM 6922 C CA . GLY A 1 891 ? -16.534 -2.822 34.819 1.00 53.03 891 GLY A CA 1
ATOM 6923 C C . GLY A 1 891 ? -18.048 -2.708 35.018 1.00 53.03 891 GLY A C 1
ATOM 6924 O O . GLY A 1 891 ? -18.490 -2.708 36.169 1.00 53.03 891 GLY A O 1
ATOM 6925 N N . TYR A 1 892 ? -18.857 -2.740 33.950 1.00 48.69 892 TYR A N 1
ATOM 6926 C CA . TYR A 1 892 ? -20.236 -3.248 33.989 1.00 48.69 892 TYR A CA 1
ATOM 6927 C C . TYR A 1 892 ? -20.242 -4.778 34.194 1.00 48.69 892 TYR A C 1
ATOM 6929 O O . TYR A 1 892 ? -20.718 -5.571 33.391 1.00 48.69 892 TYR A O 1
ATOM 6937 N N . ARG A 1 893 ? -19.640 -5.156 35.322 1.00 48.56 893 ARG A N 1
ATOM 6938 C CA . ARG A 1 893 ? -19.792 -6.356 36.136 1.00 48.56 893 ARG A CA 1
ATOM 6939 C C . ARG A 1 893 ? -20.827 -7.354 35.615 1.00 48.56 893 ARG A C 1
ATOM 6941 O O . ARG A 1 893 ? -22.026 -7.077 35.607 1.00 48.56 893 ARG A O 1
ATOM 6948 N N . GLY A 1 894 ? -20.368 -8.578 35.345 1.00 48.41 894 GLY A N 1
ATOM 6949 C CA . GLY A 1 894 ? -21.251 -9.744 35.358 1.00 48.41 894 GLY A CA 1
ATOM 6950 C C . GLY A 1 894 ? -22.102 -9.765 36.637 1.00 48.41 894 GLY A C 1
ATOM 6951 O O . GLY A 1 894 ? -21.717 -9.184 37.656 1.00 48.41 894 GLY A O 1
ATOM 6952 N N . LEU A 1 895 ? -23.258 -10.431 36.581 1.00 43.44 895 LEU A N 1
ATOM 6953 C CA . LEU A 1 895 ? -24.294 -10.514 37.629 1.00 43.44 895 LEU A CA 1
ATOM 6954 C C . LEU A 1 895 ? -23.793 -10.544 39.085 1.00 43.44 895 LEU A C 1
ATOM 6956 O O . LEU A 1 895 ? -24.432 -9.976 39.963 1.00 43.44 895 LEU A O 1
ATOM 6960 N N . ASN A 1 896 ? -22.622 -11.130 39.327 1.00 42.31 896 ASN A N 1
ATOM 6961 C CA . ASN A 1 896 ? -21.960 -11.233 40.628 1.00 42.31 896 ASN A CA 1
ATOM 6962 C C . ASN A 1 896 ? -21.575 -9.908 41.296 1.00 42.31 896 ASN A C 1
ATOM 6964 O O . ASN A 1 896 ? -21.189 -9.920 42.463 1.00 42.31 896 ASN A O 1
ATOM 6968 N N . ALA A 1 897 ? -21.610 -8.784 40.586 1.00 45.75 897 ALA A N 1
ATOM 6969 C CA . ALA A 1 897 ? -21.248 -7.508 41.184 1.00 45.75 897 ALA A CA 1
ATOM 6970 C C . ALA A 1 897 ? -22.313 -6.413 41.026 1.00 45.75 897 ALA A C 1
ATOM 6972 O O . ALA A 1 897 ? -22.077 -5.274 41.446 1.00 45.75 897 ALA A O 1
ATOM 6973 N N . TYR A 1 898 ? -23.506 -6.805 40.560 1.00 52.44 898 TYR A N 1
ATOM 6974 C CA . TYR A 1 898 ? -24.746 -6.148 40.956 1.00 52.44 898 TYR A CA 1
ATOM 6975 C C . TYR A 1 898 ? -24.931 -6.379 42.453 1.00 52.44 898 TYR A C 1
ATOM 6977 O O . TYR A 1 898 ? -24.907 -7.512 42.936 1.00 52.44 898 TYR A O 1
ATOM 6985 N N . THR A 1 899 ? -25.070 -5.298 43.208 1.00 62.94 899 THR A N 1
ATOM 6986 C CA . THR A 1 899 ? -25.421 -5.417 44.618 1.00 62.94 899 THR A CA 1
ATOM 6987 C C . THR A 1 899 ? -26.841 -5.965 44.739 1.00 62.94 899 THR A C 1
ATOM 6989 O O . THR A 1 899 ? -27.653 -5.869 43.817 1.00 62.94 899 THR A O 1
ATOM 6992 N N . ASN A 1 900 ? -27.182 -6.505 45.908 1.00 62.78 900 ASN A N 1
ATOM 6993 C CA . ASN A 1 900 ? -28.552 -6.936 46.196 1.00 62.78 900 ASN A CA 1
ATOM 6994 C C . ASN A 1 900 ? -29.579 -5.814 45.957 1.00 62.78 900 ASN A C 1
ATOM 6996 O O . ASN A 1 900 ? -30.725 -6.100 45.623 1.00 62.78 900 ASN A O 1
ATOM 7000 N N . GLU A 1 901 ? -29.170 -4.552 46.121 1.00 64.94 901 GLU A N 1
ATOM 7001 C CA . GLU A 1 901 ? -30.003 -3.383 45.830 1.00 64.94 901 GLU A CA 1
ATOM 7002 C C . GLU A 1 901 ? -30.210 -3.188 44.325 1.00 64.94 901 GLU A C 1
ATOM 7004 O O . GLU A 1 901 ? -31.329 -2.906 43.905 1.00 64.94 901 GLU A O 1
ATOM 7009 N N . ASP A 1 902 ? -29.186 -3.415 43.501 1.00 61.44 902 ASP A N 1
ATOM 7010 C CA . ASP A 1 902 ? -29.305 -3.276 42.047 1.00 61.44 902 ASP A CA 1
ATOM 7011 C C . ASP A 1 902 ? -30.212 -4.357 41.445 1.00 61.44 902 ASP A C 1
ATOM 7013 O O . ASP A 1 902 ? -31.025 -4.069 40.563 1.00 61.44 902 ASP A O 1
ATOM 7017 N N . VAL A 1 903 ? -30.114 -5.593 41.951 1.00 64.06 903 VAL A N 1
ATOM 7018 C CA . VAL A 1 903 ? -30.977 -6.712 41.542 1.00 64.06 903 VAL A CA 1
ATOM 7019 C C . VAL A 1 903 ? -32.418 -6.487 41.997 1.00 64.06 903 VAL A C 1
ATOM 7021 O O . VAL A 1 903 ? -33.347 -6.679 41.211 1.00 64.06 903 VAL A O 1
ATOM 7024 N N . ALA A 1 904 ? -32.627 -6.038 43.237 1.00 66.88 904 ALA A N 1
ATOM 7025 C CA . ALA A 1 904 ? -33.948 -5.682 43.751 1.00 66.88 904 ALA A CA 1
ATOM 7026 C C . ALA A 1 904 ? -34.591 -4.547 42.942 1.00 66.88 904 ALA A C 1
ATOM 7028 O O . ALA A 1 904 ? -35.728 -4.680 42.483 1.00 66.88 904 ALA A O 1
ATOM 7029 N N . GLY A 1 905 ? -33.843 -3.469 42.693 1.00 67.94 905 GLY A N 1
ATOM 7030 C CA . GLY A 1 905 ? -34.298 -2.337 41.893 1.00 67.94 905 GLY A CA 1
ATOM 7031 C C . GLY A 1 905 ? -34.589 -2.727 40.444 1.00 67.94 905 GLY A C 1
ATOM 7032 O O . GLY A 1 905 ? -35.599 -2.302 39.880 1.00 67.94 905 GLY A O 1
ATOM 7033 N N . LEU A 1 906 ? -33.762 -3.593 39.839 1.00 64.50 906 LEU A N 1
ATOM 7034 C CA . LEU A 1 906 ? -34.050 -4.170 38.524 1.00 64.50 906 LEU A CA 1
ATOM 7035 C C . LEU A 1 906 ? -35.376 -4.922 38.561 1.00 64.50 906 LEU A C 1
ATOM 7037 O O . LEU A 1 906 ? -36.269 -4.591 37.791 1.00 64.50 906 LEU A O 1
ATOM 7041 N N . THR A 1 907 ? -35.532 -5.851 39.499 1.00 67.44 907 THR A N 1
ATOM 7042 C CA . THR A 1 907 ? -36.727 -6.686 39.651 1.00 67.44 907 THR A CA 1
ATOM 7043 C C . THR A 1 907 ? -38.001 -5.855 39.861 1.00 67.44 907 THR A C 1
ATOM 7045 O O . THR A 1 907 ? -39.024 -6.113 39.225 1.00 67.44 907 THR A O 1
ATOM 7048 N N . GLY A 1 908 ? -37.936 -4.789 40.664 1.00 72.81 908 GLY A N 1
ATOM 7049 C CA . GLY A 1 908 ? -39.034 -3.831 40.829 1.00 72.81 908 GLY A CA 1
ATOM 7050 C C . GLY A 1 908 ? -39.374 -3.083 39.533 1.00 72.81 908 GLY A C 1
ATOM 7051 O O . GLY A 1 908 ? -40.552 -2.934 39.192 1.00 72.81 908 GLY A O 1
ATOM 7052 N N . ARG A 1 909 ? -38.364 -2.665 38.749 1.00 70.75 909 ARG A N 1
ATOM 7053 C CA . ARG A 1 909 ? -38.572 -2.097 37.401 1.00 70.75 909 ARG A CA 1
ATOM 7054 C C . ARG A 1 909 ? -39.225 -3.111 36.463 1.00 70.75 909 ARG A C 1
ATOM 7056 O O . ARG A 1 909 ? -40.147 -2.730 35.736 1.00 70.75 909 ARG A O 1
ATOM 7063 N N . LEU A 1 910 ? -38.798 -4.377 36.519 1.00 65.75 910 LEU A N 1
ATOM 7064 C CA . LEU A 1 910 ? -39.359 -5.452 35.705 1.00 65.75 910 LEU A CA 1
ATOM 7065 C C . LEU A 1 910 ? -40.862 -5.604 35.941 1.00 65.75 910 LEU A C 1
ATOM 7067 O O . LEU A 1 910 ? -41.662 -5.555 35.008 1.00 65.75 910 LEU A O 1
ATOM 7071 N N . LEU A 1 911 ? -41.242 -5.701 37.214 1.00 73.69 911 LEU A N 1
ATOM 7072 C CA . LEU A 1 911 ? -42.622 -5.869 37.650 1.00 73.69 911 LEU A CA 1
ATOM 7073 C C . LEU A 1 911 ? -43.493 -4.654 37.317 1.00 73.69 911 LEU A C 1
ATOM 7075 O O . LEU A 1 911 ? -44.587 -4.812 36.779 1.00 73.69 911 LEU A O 1
ATOM 7079 N N . ARG A 1 912 ? -43.010 -3.427 37.555 1.00 78.31 912 ARG A N 1
ATOM 7080 C CA . ARG A 1 912 ? -43.746 -2.195 37.206 1.00 78.31 912 ARG A CA 1
ATOM 7081 C C . ARG A 1 912 ? -44.050 -2.097 35.717 1.00 78.31 912 ARG A C 1
ATOM 7083 O O . ARG A 1 912 ? -45.118 -1.631 35.325 1.00 78.31 912 ARG A O 1
ATOM 7090 N N . ARG A 1 913 ? -43.117 -2.516 34.871 1.00 72.06 913 ARG A N 1
ATOM 7091 C CA . ARG A 1 913 ? -43.295 -2.437 33.424 1.00 72.06 913 ARG A CA 1
ATOM 7092 C C . ARG A 1 913 ? -44.047 -3.651 32.869 1.00 72.06 913 ARG A C 1
ATOM 7094 O O . ARG A 1 913 ? -44.861 -3.440 31.976 1.00 72.06 913 ARG A O 1
ATOM 7101 N N . ALA A 1 914 ? -43.921 -4.838 33.468 1.00 73.81 914 ALA A N 1
ATOM 7102 C CA . ALA A 1 914 ? -44.861 -5.940 33.247 1.00 73.81 914 ALA A CA 1
ATOM 7103 C C . ALA A 1 914 ? -46.301 -5.497 33.549 1.00 73.81 914 ALA A C 1
ATOM 7105 O O . ALA A 1 914 ? -47.183 -5.726 32.729 1.00 73.81 914 ALA A O 1
ATOM 7106 N N . LYS A 1 915 ? -46.523 -4.748 34.643 1.00 81.44 915 LYS A N 1
ATOM 7107 C CA . LYS A 1 915 ? -47.821 -4.132 34.973 1.00 81.44 915 LYS A CA 1
ATOM 7108 C C . LYS A 1 915 ? -48.340 -3.238 33.859 1.00 81.44 915 LYS A C 1
ATOM 7110 O O . LYS A 1 915 ? -49.488 -3.369 33.457 1.00 81.44 915 LYS A O 1
ATOM 7115 N N . ALA A 1 916 ? -47.507 -2.304 33.401 1.00 72.69 916 ALA A N 1
ATOM 7116 C CA . ALA A 1 916 ? -47.896 -1.323 32.397 1.00 72.69 916 ALA A CA 1
ATOM 7117 C C . ALA A 1 916 ? -48.214 -1.989 31.049 1.00 72.69 916 ALA A C 1
ATOM 7119 O O . ALA A 1 916 ? -49.191 -1.621 30.405 1.00 72.69 916 ALA A O 1
ATOM 7120 N N . GLU A 1 917 ? -47.426 -2.990 30.643 1.00 73.69 917 GLU A N 1
ATOM 7121 C CA . GLU A 1 917 ? -47.695 -3.782 29.436 1.00 73.69 917 GLU A CA 1
ATOM 7122 C C . GLU A 1 917 ? -48.960 -4.635 29.599 1.00 73.69 917 GLU A C 1
ATOM 7124 O O . GLU A 1 917 ? -49.754 -4.687 28.670 1.00 73.69 917 GLU A O 1
ATOM 7129 N N . LEU A 1 918 ? -49.220 -5.215 30.778 1.00 76.50 918 LEU A N 1
ATOM 7130 C CA . LEU A 1 918 ? -50.487 -5.896 31.086 1.00 76.50 918 LEU A CA 1
ATOM 7131 C C . LEU A 1 918 ? -51.687 -4.946 31.002 1.00 76.50 918 LEU A C 1
ATOM 7133 O O . LEU A 1 918 ? -52.695 -5.297 30.404 1.00 76.50 918 LEU A O 1
ATOM 7137 N N . GLN A 1 919 ? -51.568 -3.724 31.528 1.00 78.75 919 GLN A N 1
ATOM 7138 C CA . GLN A 1 919 ? -52.611 -2.694 31.422 1.00 78.75 919 GLN A CA 1
ATOM 7139 C C . GLN A 1 919 ? -52.857 -2.268 29.975 1.00 78.75 919 GLN A C 1
ATOM 7141 O O . GLN A 1 919 ? -53.998 -2.058 29.565 1.00 78.75 919 GLN A O 1
ATOM 7146 N N . GLN A 1 920 ? -51.791 -2.149 29.185 1.00 74.62 920 GLN A N 1
ATOM 7147 C CA . GLN A 1 920 ? -51.890 -1.823 27.770 1.00 74.62 920 GLN A CA 1
ATOM 7148 C C . GLN A 1 920 ? -52.465 -2.988 26.951 1.00 74.62 920 GLN A C 1
ATOM 7150 O O . GLN A 1 920 ? -53.242 -2.749 26.026 1.00 74.62 920 GLN A O 1
ATOM 7155 N N . ALA A 1 921 ? -52.109 -4.227 27.293 1.00 71.56 921 ALA A N 1
ATOM 7156 C CA . ALA A 1 921 ? -52.652 -5.444 26.703 1.00 71.56 921 ALA A CA 1
ATOM 7157 C C . ALA A 1 921 ? -54.141 -5.601 27.027 1.00 71.56 921 ALA A C 1
ATOM 7159 O O . ALA A 1 921 ? -54.918 -5.873 26.122 1.00 71.56 921 ALA A O 1
ATOM 7160 N N . ASP A 1 922 ? -54.552 -5.335 28.268 1.00 74.88 922 ASP A N 1
ATOM 7161 C CA . ASP A 1 922 ? -55.955 -5.309 28.696 1.00 74.88 922 ASP A CA 1
ATOM 7162 C C . ASP A 1 922 ? -56.746 -4.246 27.914 1.00 74.88 922 ASP A C 1
ATOM 7164 O O . ASP A 1 922 ? -57.766 -4.549 27.297 1.00 74.88 922 ASP A O 1
ATOM 7168 N N . LEU A 1 923 ? -56.221 -3.018 27.807 1.00 75.62 923 LEU A N 1
ATOM 7169 C CA . LEU A 1 923 ? -56.848 -1.963 27.005 1.00 75.62 923 LEU A CA 1
ATOM 7170 C C . LEU A 1 923 ? -56.969 -2.353 25.522 1.00 75.62 923 LEU A C 1
ATOM 7172 O O . LEU A 1 923 ? -58.028 -2.172 24.923 1.00 75.62 923 LEU A O 1
ATOM 7176 N N . ARG A 1 924 ? -55.902 -2.897 24.919 1.00 73.56 924 ARG A N 1
ATOM 7177 C CA . ARG A 1 924 ? -55.939 -3.382 23.530 1.00 73.56 924 ARG A CA 1
ATOM 7178 C C . ARG A 1 924 ? -56.905 -4.545 23.363 1.00 73.56 924 ARG A C 1
ATOM 7180 O O . ARG A 1 924 ? -57.620 -4.561 22.373 1.00 73.56 924 ARG A O 1
ATOM 7187 N N . GLY A 1 925 ? -56.954 -5.475 24.310 1.00 77.00 925 GLY A N 1
ATOM 7188 C CA . GLY A 1 925 ? -57.883 -6.599 24.306 1.00 77.00 925 GLY A CA 1
ATOM 7189 C C . GLY A 1 925 ? -59.336 -6.130 24.321 1.00 77.00 925 GLY A C 1
ATOM 7190 O O . GLY A 1 925 ? -60.142 -6.623 23.537 1.00 77.00 925 GLY A O 1
ATOM 7191 N N . ARG A 1 926 ? -59.662 -5.110 25.128 1.00 77.94 926 ARG A N 1
ATOM 7192 C CA . ARG A 1 926 ? -60.995 -4.481 25.135 1.00 77.94 926 ARG A CA 1
ATOM 7193 C C . ARG A 1 926 ? -61.321 -3.806 23.804 1.00 77.94 926 ARG A C 1
ATOM 7195 O O . ARG A 1 926 ? -62.386 -4.054 23.255 1.00 77.94 926 ARG A O 1
ATOM 7202 N N . LEU A 1 927 ? -60.391 -3.025 23.252 1.00 76.31 927 LEU A N 1
ATOM 7203 C CA . LEU A 1 927 ? -60.570 -2.373 21.946 1.00 76.31 927 LEU A CA 1
ATOM 7204 C C . LEU A 1 927 ? -60.704 -3.387 20.800 1.00 76.31 927 LEU A C 1
ATOM 7206 O O . LEU A 1 927 ? -61.475 -3.171 19.868 1.00 76.31 927 LEU A O 1
ATOM 7210 N N . LEU A 1 928 ? -59.963 -4.498 20.859 1.00 74.75 928 LEU A N 1
ATOM 7211 C CA . LEU A 1 928 ? -60.076 -5.596 19.902 1.00 74.75 928 LEU A CA 1
ATOM 7212 C C . LEU A 1 928 ? -61.440 -6.282 20.016 1.00 74.75 928 LEU A C 1
ATOM 7214 O O . LEU A 1 928 ? -62.056 -6.499 18.982 1.00 74.75 928 LEU A O 1
ATOM 7218 N N . ARG A 1 929 ? -61.956 -6.536 21.229 1.00 74.56 929 ARG A N 1
ATOM 7219 C CA . ARG A 1 929 ? -63.325 -7.053 21.426 1.00 74.56 929 ARG A CA 1
ATOM 7220 C C . ARG A 1 929 ? -64.383 -6.103 20.880 1.00 74.56 929 ARG A C 1
ATOM 7222 O O . ARG A 1 929 ? -65.212 -6.531 20.090 1.00 74.56 929 ARG A O 1
ATOM 7229 N N . GLU A 1 930 ? -64.306 -4.816 21.220 1.00 79.38 930 GLU A N 1
ATOM 7230 C CA . GLU A 1 930 ? -65.233 -3.803 20.696 1.00 79.38 930 GLU A CA 1
ATOM 7231 C C . GLU A 1 930 ? -65.196 -3.740 19.161 1.00 79.38 930 GLU A C 1
ATOM 7233 O O . GLU A 1 930 ? -66.229 -3.577 18.516 1.00 79.38 930 GLU A O 1
ATOM 7238 N N . SER A 1 931 ? -64.011 -3.906 18.565 1.00 79.31 931 SER A N 1
ATOM 7239 C CA . SER A 1 931 ? -63.830 -3.990 17.114 1.00 79.31 931 SER A CA 1
ATOM 7240 C C . SER A 1 931 ? -64.418 -5.276 16.523 1.00 79.31 931 SER A C 1
ATOM 7242 O O . SER A 1 931 ? -65.080 -5.232 15.484 1.00 79.31 931 SER A O 1
ATOM 7244 N N . TRP A 1 932 ? -64.227 -6.425 17.175 1.00 84.50 932 TRP A N 1
ATOM 7245 C CA . TRP A 1 932 ? -64.772 -7.715 16.736 1.00 84.50 932 TRP A CA 1
ATOM 7246 C C . TRP A 1 932 ? -66.295 -7.742 16.784 1.00 84.50 932 TRP A C 1
ATOM 7248 O O . TRP A 1 932 ? -66.921 -8.195 15.825 1.00 84.50 932 TRP A O 1
ATOM 7258 N N . ASP A 1 933 ? -66.882 -7.177 17.838 1.00 76.88 933 ASP A N 1
ATOM 7259 C CA . ASP A 1 933 ? -68.331 -7.033 17.988 1.00 76.88 933 ASP A CA 1
ATOM 7260 C C . ASP A 1 933 ? -68.932 -6.129 16.898 1.00 76.88 933 ASP A C 1
ATOM 7262 O O . ASP A 1 933 ? -70.085 -6.302 16.505 1.00 76.88 933 ASP A O 1
ATOM 7266 N N . GLN A 1 934 ? -68.146 -5.187 16.362 1.00 77.56 934 GLN A N 1
ATOM 7267 C CA . GLN A 1 934 ? -68.553 -4.316 15.255 1.00 77.56 934 GLN A CA 1
ATOM 7268 C C . GLN A 1 934 ? -68.359 -4.944 13.868 1.00 77.56 934 GLN A C 1
ATOM 7270 O O . GLN A 1 934 ? -69.093 -4.597 12.943 1.00 77.56 934 GLN A O 1
ATOM 7275 N N . THR A 1 935 ? -67.371 -5.826 13.695 1.00 73.69 935 THR A N 1
ATOM 7276 C CA . THR A 1 935 ? -66.966 -6.343 12.374 1.00 73.69 935 THR A CA 1
ATOM 7277 C C . THR A 1 935 ? -67.547 -7.709 12.024 1.00 73.69 935 THR A C 1
ATOM 7279 O O . THR A 1 935 ? -67.600 -8.032 10.844 1.00 73.69 935 THR A O 1
ATOM 7282 N N . GLY A 1 936 ? -68.021 -8.497 12.995 1.00 65.25 936 GLY A N 1
ATOM 7283 C CA . GLY A 1 936 ? -68.863 -9.687 12.782 1.00 65.25 936 GLY A CA 1
ATOM 7284 C C . GLY A 1 936 ? -68.259 -10.880 12.015 1.00 65.25 936 GLY A C 1
ATOM 7285 O O . GLY A 1 936 ? -68.871 -11.944 12.027 1.00 65.25 936 GLY A O 1
ATOM 7286 N N . GLU A 1 937 ? -67.086 -10.753 11.382 1.00 63.00 937 GLU A N 1
ATOM 7287 C CA . GLU A 1 937 ? -66.585 -11.730 10.390 1.00 63.00 937 GLU A CA 1
ATOM 7288 C C . GLU A 1 937 ? -65.155 -12.262 10.627 1.00 63.00 937 GLU A C 1
ATOM 7290 O O . GLU A 1 937 ? -64.625 -12.979 9.783 1.00 63.00 937 GLU A O 1
ATOM 7295 N N . LEU A 1 938 ? -64.500 -11.965 11.754 1.00 74.00 938 LEU A N 1
ATOM 7296 C CA . LEU A 1 938 ? -63.183 -12.558 12.046 1.00 74.00 938 LEU A CA 1
ATOM 7297 C C . LEU A 1 938 ? -63.324 -14.003 12.551 1.00 74.00 938 LEU A C 1
ATOM 7299 O O . LEU A 1 938 ? -64.049 -14.244 13.522 1.00 74.00 938 LEU A O 1
ATOM 7303 N N . GLU A 1 939 ? -62.605 -14.944 11.927 1.00 80.62 939 GLU A N 1
ATOM 7304 C CA . GLU A 1 939 ? -62.461 -16.313 12.436 1.00 80.62 939 GLU A CA 1
ATOM 7305 C C . GLU A 1 939 ? -61.822 -16.299 13.833 1.00 80.62 939 GLU A C 1
ATOM 7307 O O . GLU A 1 939 ? -60.930 -15.499 14.129 1.00 80.62 939 GLU A O 1
ATOM 7312 N N . ASP A 1 940 ? -62.268 -17.201 14.709 1.00 72.38 940 ASP A N 1
ATOM 7313 C CA . ASP A 1 940 ? -61.805 -17.250 16.101 1.00 72.38 940 ASP A CA 1
ATOM 7314 C C . ASP A 1 940 ? -60.299 -17.549 16.215 1.00 72.38 940 ASP A C 1
ATOM 7316 O O . ASP A 1 940 ? -59.644 -17.081 17.144 1.00 72.38 940 ASP A O 1
ATOM 7320 N N . SER A 1 941 ? -59.720 -18.227 15.220 1.00 60.97 941 SER A N 1
ATOM 7321 C CA . SER A 1 941 ? -58.274 -18.442 15.070 1.00 60.97 941 SER A CA 1
ATOM 7322 C C . SER A 1 941 ? -57.490 -17.125 14.970 1.00 60.97 941 SER A C 1
ATOM 7324 O O . SER A 1 941 ? -56.469 -16.957 15.638 1.00 60.97 941 SER A O 1
ATOM 7326 N N . GLU A 1 942 ? -57.984 -16.156 14.196 1.00 71.19 942 GLU A N 1
ATOM 7327 C CA . GLU A 1 942 ? -57.338 -14.853 14.019 1.00 71.19 942 GLU A CA 1
ATOM 7328 C C . GLU A 1 942 ? -57.555 -13.940 15.235 1.00 71.19 942 GLU A C 1
ATOM 7330 O O . GLU A 1 942 ? -56.665 -13.173 15.615 1.00 71.19 942 GLU A O 1
ATOM 7335 N N . LYS A 1 943 ? -58.704 -14.068 15.913 1.00 76.00 943 LYS A N 1
ATOM 7336 C CA . LYS A 1 943 ? -58.947 -13.396 17.199 1.00 76.00 943 LYS A CA 1
ATOM 7337 C C . LYS A 1 943 ? -57.954 -13.860 18.266 1.00 76.00 943 LYS A C 1
ATOM 7339 O O . LYS A 1 943 ? -57.367 -13.028 18.957 1.00 76.00 943 LYS A O 1
ATOM 7344 N N . ILE A 1 944 ? -57.730 -15.172 18.365 1.00 68.88 944 ILE A N 1
ATOM 7345 C CA . ILE A 1 944 ? -56.773 -15.777 19.301 1.00 68.88 944 ILE A CA 1
ATOM 7346 C C . ILE A 1 944 ? -55.344 -15.333 18.980 1.00 68.88 944 ILE A C 1
ATOM 7348 O O . ILE A 1 944 ? -54.622 -14.941 19.895 1.00 68.88 944 ILE A O 1
ATOM 7352 N N . LEU A 1 945 ? -54.951 -15.314 17.701 1.00 67.56 945 LEU A N 1
ATOM 7353 C CA . LEU A 1 945 ? -53.623 -14.853 17.288 1.00 67.56 945 LEU A CA 1
ATOM 7354 C C . LEU A 1 945 ? -53.372 -13.403 17.738 1.00 67.56 945 LEU A C 1
ATOM 7356 O O . LEU A 1 945 ? -52.407 -13.136 18.454 1.00 67.56 945 LEU A O 1
ATOM 7360 N N . ARG A 1 946 ? -54.297 -12.484 17.436 1.00 70.69 946 ARG A N 1
ATOM 7361 C CA . ARG A 1 946 ? -54.171 -11.064 17.817 1.00 70.69 946 ARG A CA 1
ATOM 7362 C C . ARG A 1 946 ? -54.192 -10.840 19.332 1.00 70.69 946 ARG A C 1
ATOM 7364 O O . ARG A 1 946 ? -53.509 -9.944 19.823 1.00 70.69 946 ARG A O 1
ATOM 7371 N N . LEU A 1 947 ? -54.949 -11.647 20.082 1.00 68.62 947 LEU A N 1
ATOM 7372 C CA . LEU A 1 947 ? -54.930 -11.636 21.553 1.00 68.62 947 LEU A CA 1
ATOM 7373 C C . LEU A 1 947 ? -53.599 -12.154 22.111 1.00 68.62 947 LEU A C 1
ATOM 7375 O O . LEU A 1 947 ? -53.061 -11.573 23.058 1.00 68.62 947 LEU A O 1
ATOM 7379 N N . SER A 1 948 ? -53.048 -13.213 21.517 1.00 61.94 948 SER A N 1
ATOM 7380 C CA . SER A 1 948 ? -51.764 -13.777 21.931 1.00 61.94 948 SER A CA 1
ATOM 7381 C C . SER A 1 948 ? -50.623 -12.773 21.730 1.00 61.94 948 SER A C 1
ATOM 7383 O O . SER A 1 948 ? -49.856 -12.542 22.663 1.00 61.94 948 SER A O 1
ATOM 7385 N N . GLU A 1 949 ? -50.594 -12.046 20.608 1.00 63.72 949 GLU A N 1
ATOM 7386 C CA . GLU A 1 949 ? -49.618 -10.975 20.347 1.00 63.72 949 GLU A CA 1
ATOM 7387 C C . GLU A 1 949 ? -49.629 -9.880 21.424 1.00 63.72 949 GLU A C 1
ATOM 7389 O O . GLU A 1 949 ? -48.578 -9.354 21.802 1.00 63.72 949 GLU A O 1
ATOM 7394 N N . THR A 1 950 ? -50.806 -9.540 21.962 1.00 67.75 950 THR A N 1
ATOM 7395 C CA . THR A 1 950 ? -50.922 -8.574 23.064 1.00 67.75 950 THR A CA 1
ATOM 7396 C C . THR A 1 950 ? -50.389 -9.090 24.399 1.00 67.75 950 THR A C 1
ATOM 7398 O O . THR A 1 950 ? -49.938 -8.278 25.207 1.00 67.75 950 THR A O 1
ATOM 7401 N N . LEU A 1 951 ? -50.413 -10.403 24.641 1.00 68.56 951 LEU A N 1
ATOM 7402 C CA . LEU A 1 951 ? -50.050 -11.009 25.928 1.00 68.56 951 LEU A CA 1
ATOM 7403 C C . LEU A 1 951 ? -48.611 -11.536 25.986 1.00 68.56 951 LEU A C 1
ATOM 7405 O O . LEU A 1 951 ? -48.054 -11.627 27.080 1.00 68.56 951 LEU A O 1
ATOM 7409 N N . VAL A 1 952 ? -47.975 -11.811 24.844 1.00 67.50 952 VAL A N 1
ATOM 7410 C CA . VAL A 1 952 ? -46.590 -12.313 24.777 1.00 67.50 952 VAL A CA 1
ATOM 7411 C C . VAL A 1 952 ? -45.633 -11.431 25.582 1.00 67.50 952 VAL A C 1
ATOM 7413 O O . VAL A 1 952 ? -44.948 -11.921 26.474 1.00 67.50 952 VAL A O 1
ATOM 7416 N N . ARG A 1 953 ? -45.636 -10.110 25.352 1.00 60.78 953 ARG A N 1
ATOM 7417 C CA . ARG A 1 953 ? -44.729 -9.181 26.052 1.00 60.78 953 ARG A CA 1
ATOM 7418 C C . ARG A 1 953 ? -44.837 -9.244 27.578 1.00 60.78 953 ARG A C 1
ATOM 7420 O O . ARG A 1 953 ? -43.814 -9.498 28.210 1.00 60.78 953 ARG A O 1
ATOM 7427 N N . PRO A 1 954 ? -46.001 -8.993 28.205 1.00 67.94 954 PRO A N 1
ATOM 7428 C CA . PRO A 1 954 ? -46.089 -9.017 29.662 1.00 67.94 954 PRO A CA 1
ATOM 7429 C C . PRO A 1 954 ? -45.753 -10.391 30.259 1.00 67.94 954 PRO A C 1
ATOM 7431 O O . PRO A 1 954 ? -45.139 -10.440 31.323 1.00 67.94 954 PRO A O 1
ATOM 7434 N N . VAL A 1 955 ? -46.075 -11.491 29.570 1.00 70.31 955 VAL A N 1
ATOM 7435 C CA . VAL A 1 955 ? -45.733 -12.850 30.023 1.00 70.31 955 VAL A CA 1
ATOM 7436 C C . VAL A 1 955 ? -44.224 -13.094 29.973 1.00 70.31 955 VAL A C 1
ATOM 7438 O O . VAL A 1 955 ? -43.655 -13.555 30.962 1.00 70.31 955 VAL A O 1
ATOM 7441 N N . THR A 1 956 ? -43.541 -12.698 28.894 1.00 65.06 956 THR A N 1
ATOM 7442 C CA . THR A 1 956 ? -42.073 -12.772 28.812 1.00 65.06 956 THR A CA 1
ATOM 7443 C C . THR A 1 956 ? -41.410 -11.975 29.937 1.00 65.06 956 THR A C 1
ATOM 7445 O O . THR A 1 956 ? -40.450 -12.447 30.545 1.00 65.06 956 THR A O 1
ATOM 7448 N N . LEU A 1 957 ? -41.943 -10.793 30.273 1.00 66.44 957 LEU A N 1
ATOM 7449 C CA . LEU A 1 957 ? -41.421 -9.981 31.377 1.00 66.44 957 LEU A CA 1
ATOM 7450 C C . LEU A 1 957 ? -41.605 -10.655 32.742 1.00 66.44 957 LEU A C 1
ATOM 7452 O O . LEU A 1 957 ? -40.716 -10.578 33.587 1.00 66.44 957 LEU A O 1
ATOM 7456 N N . LEU A 1 958 ? -42.728 -11.337 32.963 1.00 73.56 958 LEU A N 1
ATOM 7457 C CA . LEU A 1 958 ? -42.979 -12.084 34.197 1.00 73.56 958 LEU A CA 1
ATOM 7458 C C . LEU A 1 958 ? -42.079 -13.317 34.326 1.00 73.56 958 LEU A C 1
ATOM 7460 O O . LEU A 1 958 ? -41.552 -13.582 35.405 1.00 73.56 958 LEU A O 1
ATOM 7464 N N . LEU A 1 959 ? -41.842 -14.037 33.229 1.00 71.62 959 LEU A N 1
ATOM 7465 C CA . LEU A 1 959 ? -40.906 -15.164 33.197 1.00 71.62 959 LEU A CA 1
ATOM 7466 C C . LEU A 1 959 ? -39.462 -14.711 33.470 1.00 71.62 959 LEU A C 1
ATOM 7468 O O . LEU A 1 959 ? -38.746 -15.355 34.235 1.00 71.62 959 LEU A O 1
ATOM 7472 N N . ALA A 1 960 ? -39.074 -13.555 32.931 1.00 66.25 960 ALA A N 1
ATOM 7473 C CA . ALA A 1 960 ? -37.813 -12.879 33.228 1.00 66.25 960 ALA A CA 1
ATOM 7474 C C . ALA A 1 960 ? -37.643 -12.555 34.724 1.00 66.25 960 ALA A C 1
ATOM 7476 O O . ALA A 1 960 ? -36.613 -12.879 35.319 1.00 66.25 960 ALA A O 1
ATOM 7477 N N . VAL A 1 961 ? -38.666 -11.957 35.349 1.00 73.06 961 VAL A N 1
ATOM 7478 C CA . VAL A 1 961 ? -38.681 -11.679 36.798 1.00 73.06 961 VAL A CA 1
ATOM 7479 C C . VAL A 1 961 ? -38.497 -12.954 37.602 1.00 73.06 961 VAL A C 1
ATOM 7481 O O . VAL A 1 961 ? -37.700 -12.983 38.540 1.00 73.06 961 VAL A O 1
ATOM 7484 N N . LYS A 1 962 ? -39.245 -14.000 37.244 1.00 75.81 962 LYS A N 1
ATOM 7485 C CA . LYS A 1 962 ? -39.220 -15.279 37.945 1.00 75.81 962 LYS A CA 1
ATOM 7486 C C . LYS A 1 962 ? -37.818 -15.872 37.963 1.00 75.81 962 LYS A C 1
ATOM 7488 O O . LYS A 1 962 ? -37.348 -16.300 39.015 1.00 75.81 962 LYS A O 1
ATOM 7493 N N . GLU A 1 963 ? -37.150 -15.892 36.816 1.00 67.75 963 GLU A N 1
ATOM 7494 C CA . GLU A 1 963 ? -35.834 -16.510 36.736 1.00 67.75 963 GLU A CA 1
ATOM 7495 C C . GLU A 1 963 ? -34.771 -15.668 37.435 1.00 67.75 963 GLU A C 1
ATOM 7497 O O . GLU A 1 963 ? -33.919 -16.234 38.113 1.00 67.75 963 GLU A O 1
ATOM 7502 N N . ILE A 1 964 ? -34.861 -14.333 37.393 1.00 64.44 964 ILE A N 1
ATOM 7503 C CA . ILE A 1 964 ? -34.010 -13.454 38.213 1.00 64.44 964 ILE A CA 1
ATOM 7504 C C . ILE A 1 964 ? -34.198 -13.750 39.700 1.00 64.44 964 ILE A C 1
ATOM 7506 O O . ILE A 1 964 ? -33.218 -13.987 40.405 1.00 64.44 964 ILE A O 1
ATOM 7510 N N . ALA A 1 965 ? -35.442 -13.813 40.172 1.00 68.12 965 ALA A N 1
ATOM 7511 C CA . ALA A 1 965 ? -35.743 -14.069 41.575 1.00 68.12 965 ALA A CA 1
ATOM 7512 C C . ALA A 1 965 ? -35.212 -15.436 42.038 1.00 68.12 965 ALA A C 1
ATOM 7514 O O . ALA A 1 965 ? -34.520 -15.528 43.055 1.00 68.12 965 ALA A O 1
ATOM 7515 N N . ARG A 1 966 ? -35.440 -16.481 41.235 1.00 67.81 966 ARG A N 1
ATOM 7516 C CA . ARG A 1 966 ? -34.911 -17.832 41.463 1.00 67.81 966 ARG A CA 1
ATOM 7517 C C . ARG A 1 966 ? -33.382 -17.874 41.421 1.00 67.81 966 ARG A C 1
ATOM 7519 O O . ARG A 1 966 ? -32.749 -18.658 42.126 1.00 67.81 966 ARG A O 1
ATOM 7526 N N . SER A 1 967 ? -32.772 -17.047 40.579 1.00 58.69 967 SER A N 1
ATOM 7527 C CA . SER A 1 967 ? -31.322 -16.979 40.435 1.00 58.69 967 SER A CA 1
ATOM 7528 C C . SER A 1 967 ? -30.646 -16.402 41.659 1.00 58.69 967 SER A C 1
ATOM 7530 O O . SER A 1 967 ? -29.644 -16.953 42.120 1.00 58.69 967 SER A O 1
ATOM 7532 N N . SER A 1 968 ? -31.213 -15.314 42.172 1.00 63.28 968 SER A N 1
ATOM 7533 C CA . SER A 1 968 ? -30.714 -14.573 43.323 1.00 63.28 968 SER A CA 1
ATOM 7534 C C . SER A 1 968 ? -30.907 -15.334 44.631 1.00 63.28 968 SER A C 1
ATOM 7536 O O . SER A 1 968 ? -30.048 -15.240 45.504 1.00 63.28 968 SER A O 1
ATOM 7538 N N . SER A 1 969 ? -31.950 -16.166 44.740 1.00 60.19 969 SER A N 1
ATOM 7539 C CA . SER A 1 969 ? -32.178 -17.029 45.910 1.00 60.19 969 SER A CA 1
ATOM 7540 C C . SER A 1 969 ? -31.206 -18.213 46.027 1.00 60.19 969 SER A C 1
ATOM 7542 O O . SER A 1 969 ? -31.299 -18.977 46.978 1.00 60.19 969 SER A O 1
ATOM 7544 N N . MET A 1 970 ? -30.329 -18.451 45.041 1.00 48.06 970 MET A N 1
ATOM 7545 C CA . MET A 1 970 ? -29.339 -19.543 45.099 1.00 48.06 970 MET A CA 1
ATOM 7546 C C . MET A 1 970 ? -27.922 -19.074 45.444 1.00 48.06 970 MET A C 1
ATOM 7548 O O . MET A 1 970 ? -27.059 -19.912 45.690 1.00 48.06 970 MET A O 1
ATOM 7552 N N . VAL A 1 971 ? -27.649 -17.767 45.405 1.00 48.69 971 VAL A N 1
ATOM 7553 C CA . VAL A 1 971 ? -26.275 -17.231 45.447 1.00 48.69 971 VAL A CA 1
ATOM 7554 C C . VAL A 1 971 ? -25.990 -16.444 46.734 1.00 48.69 971 VAL A C 1
ATOM 7556 O O . VAL A 1 971 ? -24.827 -16.214 47.055 1.00 48.69 971 VAL A O 1
ATOM 7559 N N . ILE A 1 972 ? -27.012 -16.029 47.491 1.00 49.91 972 ILE A N 1
ATOM 7560 C CA . ILE A 1 972 ? -26.865 -14.987 48.518 1.00 49.91 972 ILE A CA 1
ATOM 7561 C C . ILE A 1 972 ? -27.399 -15.461 49.880 1.00 49.91 972 ILE A C 1
ATOM 7563 O O . ILE A 1 972 ? -28.599 -15.405 50.139 1.00 49.91 972 ILE A O 1
ATOM 7567 N N . GLU A 1 973 ? -26.499 -15.839 50.796 1.00 44.94 973 GLU A N 1
ATOM 7568 C CA . GLU A 1 973 ? -26.853 -16.151 52.190 1.00 44.94 973 GLU A CA 1
ATOM 7569 C C . GLU A 1 973 ? -27.512 -14.935 52.880 1.00 44.94 973 GLU A C 1
ATOM 7571 O O . GLU A 1 973 ? -26.892 -13.884 53.059 1.00 44.94 973 GLU A O 1
ATOM 7576 N N . GLY A 1 974 ? -28.779 -15.080 53.291 1.00 54.50 974 GLY A N 1
ATOM 7577 C CA . GLY A 1 974 ? -29.464 -14.142 54.196 1.00 54.50 974 GLY A CA 1
ATOM 7578 C C . GLY A 1 974 ? -30.639 -13.335 53.624 1.00 54.50 974 GLY A C 1
ATOM 7579 O O . GLY A 1 974 ? -31.253 -12.580 54.379 1.00 54.50 974 GLY A O 1
ATOM 7580 N N . LYS A 1 975 ? -31.000 -13.485 52.339 1.00 56.78 975 LYS A N 1
ATOM 7581 C CA . LYS A 1 975 ? -32.224 -12.883 51.748 1.00 56.78 975 LYS A CA 1
ATOM 7582 C C . LYS A 1 975 ? -33.103 -13.861 50.949 1.00 56.78 975 LYS A C 1
ATOM 7584 O O . LYS A 1 975 ? -34.036 -13.425 50.271 1.00 56.78 975 LYS A O 1
ATOM 7589 N N . ASP A 1 976 ? -32.865 -15.166 51.084 1.00 60.59 976 ASP A N 1
ATOM 7590 C CA . ASP A 1 976 ? -33.582 -16.228 50.357 1.00 60.59 976 ASP A CA 1
ATOM 7591 C C . ASP A 1 976 ? -35.104 -16.133 50.489 1.00 60.59 976 ASP A C 1
ATOM 7593 O O . ASP A 1 976 ? -35.826 -16.347 49.521 1.00 60.59 976 ASP A O 1
ATOM 7597 N N . GLU A 1 977 ? -35.605 -15.727 51.655 1.00 68.56 977 GLU A N 1
ATOM 7598 C CA . GLU A 1 977 ? -37.041 -15.677 51.940 1.00 68.56 977 GLU A CA 1
ATOM 7599 C C . GLU A 1 977 ? -37.785 -14.611 51.112 1.00 68.56 977 GLU A C 1
ATOM 7601 O O . GLU A 1 977 ? -38.927 -14.813 50.705 1.00 68.56 977 GLU A O 1
ATOM 7606 N N . GLN A 1 978 ? -37.139 -13.482 50.795 1.00 67.00 978 GLN A N 1
ATOM 7607 C CA . GLN A 1 978 ? -37.774 -12.391 50.042 1.00 67.00 978 GLN A CA 1
ATOM 7608 C C . GLN A 1 978 ? -37.863 -12.703 48.547 1.00 67.00 978 GLN A C 1
ATOM 7610 O O . GLN A 1 978 ? -38.909 -12.476 47.938 1.00 67.00 978 GLN A O 1
ATOM 7615 N N . PHE A 1 979 ? -36.797 -13.260 47.968 1.00 64.06 979 PHE A N 1
ATOM 7616 C CA . PHE A 1 979 ? -36.791 -13.688 46.569 1.00 64.06 979 PHE A CA 1
ATOM 7617 C C . PHE A 1 979 ? -37.596 -14.974 46.353 1.00 64.06 979 PHE A C 1
ATOM 7619 O O . PHE A 1 979 ? -38.260 -15.099 45.324 1.00 64.06 979 PHE A O 1
ATOM 7626 N N . ALA A 1 980 ? -37.630 -15.885 47.332 1.00 73.94 980 ALA A N 1
ATOM 7627 C CA . ALA A 1 980 ? -38.536 -17.031 47.316 1.00 73.94 980 ALA A CA 1
ATOM 7628 C C . ALA A 1 980 ? -40.000 -16.575 47.318 1.00 73.94 980 ALA A C 1
ATOM 7630 O O . ALA A 1 980 ? -40.768 -17.026 46.473 1.00 73.94 980 ALA A O 1
ATOM 7631 N N . LYS A 1 981 ? -40.365 -15.609 48.175 1.00 76.38 981 LYS A N 1
ATOM 7632 C CA . LYS A 1 981 ? -41.721 -15.042 48.196 1.00 76.38 981 LYS A CA 1
ATOM 7633 C C . LYS A 1 981 ?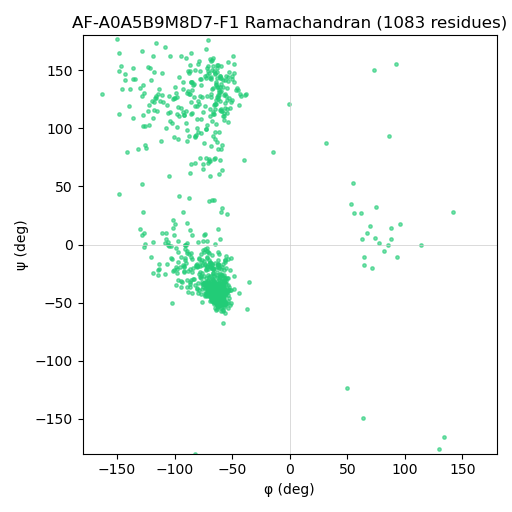 -42.070 -14.321 46.893 1.00 76.38 981 LYS A C 1
ATOM 7635 O O . LYS A 1 981 ? -43.190 -14.422 46.412 1.00 76.38 981 LYS A O 1
ATOM 7640 N N . LEU A 1 982 ? -41.118 -13.615 46.284 1.00 71.12 982 LEU A N 1
ATOM 7641 C CA . LEU A 1 982 ? -41.338 -12.994 44.978 1.00 71.12 982 LEU A CA 1
ATOM 7642 C C . LEU A 1 982 ? -41.551 -14.041 43.874 1.00 71.12 982 LEU A C 1
ATOM 7644 O O . LEU A 1 982 ? -42.444 -13.889 43.045 1.00 71.12 982 LEU A O 1
ATOM 7648 N N . THR A 1 983 ? -40.759 -15.115 43.893 1.00 76.19 983 THR A N 1
ATOM 7649 C CA . THR A 1 983 ? -40.906 -16.254 42.977 1.00 76.19 983 THR A CA 1
ATOM 7650 C C . THR A 1 983 ? -42.273 -16.908 43.156 1.00 76.19 983 THR A C 1
ATOM 7652 O O . THR A 1 983 ? -42.953 -17.149 42.168 1.00 76.19 983 THR A O 1
ATOM 7655 N N . GLU A 1 984 ? -42.713 -17.105 44.400 1.00 79.56 984 GLU A N 1
ATOM 7656 C CA . GLU A 1 984 ? -44.036 -17.631 44.748 1.00 79.56 984 GLU A CA 1
ATOM 7657 C C . GLU A 1 984 ? -45.168 -16.731 44.236 1.00 79.56 984 GLU A C 1
ATOM 7659 O O . GLU A 1 984 ? -46.122 -17.233 43.648 1.00 79.56 984 GLU A O 1
ATOM 7664 N N . ILE A 1 985 ? -45.059 -15.405 44.388 1.00 76.25 985 ILE A N 1
ATOM 7665 C CA . ILE A 1 985 ? -46.068 -14.464 43.877 1.00 76.25 985 ILE A CA 1
ATOM 7666 C C . ILE A 1 985 ? -46.135 -14.524 42.347 1.00 76.25 985 ILE A C 1
ATOM 7668 O O . ILE A 1 985 ? -47.227 -14.569 41.784 1.00 76.25 985 ILE A O 1
ATOM 7672 N N . VAL A 1 986 ? -44.989 -14.550 41.662 1.00 74.38 986 VAL A N 1
ATOM 7673 C CA . VAL A 1 986 ? -44.953 -14.640 40.195 1.00 74.38 986 VAL A CA 1
ATOM 7674 C C . VAL A 1 986 ? -45.452 -16.002 39.715 1.00 74.38 986 VAL A C 1
ATOM 7676 O O . VAL A 1 986 ? -46.214 -16.059 38.754 1.00 74.38 986 VAL A O 1
ATOM 7679 N N . ASP A 1 987 ? -45.117 -17.090 40.406 1.00 78.06 987 ASP A N 1
ATOM 7680 C CA . ASP A 1 987 ? -45.681 -18.414 40.142 1.00 78.06 987 ASP A CA 1
ATOM 7681 C C . ASP A 1 987 ? -47.192 -18.441 40.363 1.00 78.06 987 ASP A C 1
ATOM 7683 O O . ASP A 1 987 ? -47.912 -18.999 39.544 1.00 78.06 987 ASP A O 1
ATOM 7687 N N . GLY A 1 988 ? -47.692 -17.758 41.391 1.00 78.94 988 GLY A N 1
ATOM 7688 C CA . GLY A 1 988 ? -49.120 -17.585 41.641 1.00 78.94 988 GLY A CA 1
ATOM 7689 C C . GLY A 1 988 ? -49.839 -16.682 40.633 1.00 78.94 988 GLY A C 1
ATOM 7690 O O . GLY A 1 988 ? -51.067 -16.693 40.609 1.00 78.94 988 GLY A O 1
ATOM 7691 N N . ILE A 1 989 ? -49.114 -15.898 39.827 1.00 73.94 989 ILE A N 1
ATOM 7692 C CA . ILE A 1 989 ? -49.651 -15.154 38.673 1.00 73.94 989 ILE A CA 1
ATOM 7693 C C . ILE A 1 989 ? -49.618 -16.035 37.416 1.00 73.94 989 ILE A C 1
ATOM 7695 O O . ILE A 1 989 ? -50.563 -16.029 36.635 1.00 73.94 989 ILE A O 1
ATOM 7699 N N . LEU A 1 990 ? -48.542 -16.804 37.220 1.00 73.88 990 LEU A N 1
ATOM 7700 C CA . LEU A 1 990 ? -48.351 -17.660 36.044 1.00 73.88 990 LEU A CA 1
ATOM 7701 C C . LEU A 1 990 ? -49.146 -18.974 36.101 1.00 73.88 990 LEU A C 1
ATOM 7703 O O . LEU A 1 990 ? -49.384 -19.561 35.054 1.00 73.88 990 LEU A O 1
ATOM 7707 N N . ALA A 1 991 ? -49.511 -19.458 37.290 1.00 72.25 991 ALA A N 1
ATOM 7708 C CA . ALA A 1 991 ? -50.277 -20.691 37.508 1.00 72.25 991 ALA A CA 1
ATOM 7709 C C . ALA A 1 991 ? -51.770 -20.437 37.784 1.00 72.25 991 ALA A C 1
ATOM 7711 O O . ALA A 1 991 ? -52.490 -21.347 38.179 1.00 72.25 991 ALA A O 1
ATOM 7712 N N . ASP A 1 992 ? -52.224 -19.194 37.631 1.00 74.88 992 ASP A N 1
ATOM 7713 C CA . ASP A 1 992 ? -53.609 -18.807 37.865 1.00 74.88 992 ASP A CA 1
ATOM 7714 C C . ASP A 1 992 ? -54.483 -19.182 36.657 1.00 74.88 992 ASP A C 1
ATOM 7716 O O . ASP A 1 992 ? -54.513 -18.459 35.654 1.00 74.88 992 ASP A O 1
ATOM 7720 N N . ASP A 1 993 ? -55.154 -20.333 36.737 1.00 60.53 993 ASP A N 1
ATOM 7721 C CA . ASP A 1 993 ? -55.988 -20.903 35.666 1.00 60.53 993 ASP A CA 1
ATOM 7722 C C . ASP A 1 993 ? -57.110 -19.949 35.209 1.00 60.53 993 ASP A C 1
ATOM 7724 O O . ASP A 1 993 ? -57.490 -19.955 34.037 1.00 60.53 993 ASP A O 1
ATOM 7728 N N . GLU A 1 994 ? -57.588 -19.068 36.096 1.00 60.16 994 GLU A N 1
ATOM 7729 C CA . GLU A 1 994 ? -58.652 -18.093 35.808 1.00 60.16 994 GLU A CA 1
ATOM 7730 C C . GLU A 1 994 ? -58.142 -16.836 35.081 1.00 60.16 994 GLU A C 1
ATOM 7732 O O . GLU A 1 994 ? -58.913 -16.111 34.452 1.00 60.16 994 GLU A O 1
ATOM 7737 N N . SER A 1 995 ? -56.831 -16.579 35.108 1.00 58.25 995 SER A N 1
ATOM 7738 C CA . SER A 1 995 ? -56.227 -15.398 34.473 1.00 58.25 995 SER A CA 1
ATOM 7739 C C . SER A 1 995 ? -56.046 -15.524 32.955 1.00 58.25 995 SER A C 1
ATOM 7741 O O . SER A 1 995 ? -55.669 -14.552 32.300 1.00 58.25 995 SER A O 1
ATOM 7743 N N . GLY A 1 996 ? -56.223 -16.727 32.393 1.00 58.84 996 GLY A N 1
ATOM 7744 C CA . GLY A 1 996 ? -55.857 -17.062 31.010 1.00 58.84 996 GLY A CA 1
ATOM 7745 C C . GLY A 1 996 ? -54.340 -17.158 30.765 1.00 58.84 996 GLY A C 1
ATOM 7746 O O . GLY A 1 996 ? -53.909 -17.842 29.836 1.00 58.84 996 GLY A O 1
ATOM 7747 N N . ILE A 1 997 ? -53.507 -16.561 31.628 1.00 60.00 997 ILE A N 1
ATOM 7748 C CA . ILE A 1 997 ? -52.038 -16.596 31.539 1.00 60.00 997 ILE A CA 1
ATOM 7749 C C . ILE A 1 997 ? -51.520 -18.023 31.744 1.00 60.00 997 ILE A C 1
ATOM 7751 O O . ILE A 1 997 ? -50.637 -18.458 31.008 1.00 60.00 997 ILE A O 1
ATOM 7755 N N . ALA A 1 998 ? -52.103 -18.781 32.678 1.00 59.53 998 ALA A N 1
ATOM 7756 C CA . ALA A 1 998 ? -51.707 -20.163 32.944 1.00 59.53 998 ALA A CA 1
ATOM 7757 C C . ALA A 1 998 ? -51.940 -21.097 31.753 1.00 59.53 998 ALA A C 1
ATOM 7759 O O . ALA A 1 998 ? -51.103 -21.954 31.491 1.00 59.53 998 ALA A O 1
ATOM 7760 N N . ASN A 1 999 ? -53.000 -20.882 30.966 1.00 56.56 999 ASN A N 1
ATOM 7761 C CA . ASN A 1 999 ? -53.238 -21.639 29.734 1.00 56.56 999 ASN A CA 1
ATOM 7762 C C . ASN A 1 999 ? -52.198 -21.307 28.652 1.00 56.56 999 ASN A C 1
ATOM 7764 O O . ASN A 1 999 ? -51.732 -22.209 27.954 1.00 56.56 999 ASN A O 1
ATOM 7768 N N . LEU A 1 1000 ? -51.767 -20.042 28.563 1.00 52.56 1000 LEU A N 1
ATOM 7769 C CA . LEU A 1 1000 ? -50.673 -19.621 27.681 1.00 52.56 1000 LEU A CA 1
ATOM 7770 C C . LEU A 1 1000 ? -49.341 -20.279 28.103 1.00 52.56 1000 LEU A C 1
ATOM 7772 O O . LEU A 1 1000 ? -48.651 -20.878 27.283 1.00 52.56 1000 LEU A O 1
ATOM 7776 N N . VAL A 1 1001 ? -49.023 -20.264 29.402 1.00 52.78 1001 VAL A N 1
ATOM 7777 C CA . VAL A 1 1001 ? -47.789 -20.841 29.978 1.00 52.78 1001 VAL A CA 1
ATOM 7778 C C . VAL A 1 1001 ? -47.793 -22.382 29.960 1.00 52.78 1001 VAL A C 1
ATOM 7780 O O . VAL A 1 1001 ? -46.752 -23.010 29.763 1.00 52.78 1001 VAL A O 1
ATOM 7783 N N . ALA A 1 1002 ? -48.947 -23.028 30.149 1.00 51.25 1002 ALA A N 1
ATOM 7784 C CA . ALA A 1 1002 ? -49.106 -24.483 30.068 1.00 51.25 1002 ALA A CA 1
ATOM 7785 C C . ALA A 1 1002 ? -48.995 -24.999 28.623 1.00 51.25 1002 ALA A C 1
ATOM 7787 O O . ALA A 1 1002 ? -48.473 -26.098 28.405 1.00 51.25 1002 ALA A O 1
ATOM 7788 N N . SER A 1 1003 ? -49.414 -24.186 27.643 1.00 44.28 1003 SER A N 1
ATOM 7789 C CA . SER A 1 1003 ? -49.210 -24.465 26.216 1.00 44.28 1003 SER A CA 1
ATOM 7790 C C . SER A 1 1003 ? -47.732 -24.398 25.799 1.00 44.28 1003 SER A C 1
ATOM 7792 O O . SER A 1 1003 ? -47.306 -25.182 24.957 1.00 44.28 1003 SER A O 1
ATOM 7794 N N . GLU A 1 1004 ? -46.911 -23.572 26.463 1.00 42.69 1004 GLU A N 1
ATOM 7795 C CA . GLU A 1 1004 ? -45.447 -23.571 26.289 1.00 42.69 1004 GLU A CA 1
ATOM 7796 C C . GLU A 1 1004 ? -44.758 -24.782 26.945 1.00 42.69 1004 GLU A C 1
ATOM 7798 O O . GLU A 1 1004 ? -43.738 -25.264 26.456 1.00 42.69 1004 GLU A O 1
ATOM 7803 N N . ARG A 1 1005 ? -45.289 -25.294 28.066 1.00 39.12 1005 ARG A N 1
ATOM 7804 C CA . ARG A 1 1005 ? -44.658 -26.381 28.845 1.00 39.12 1005 ARG A CA 1
ATOM 7805 C C . ARG A 1 1005 ? -44.976 -27.796 28.352 1.00 39.12 1005 ARG A C 1
ATOM 7807 O O . ARG A 1 1005 ? -44.322 -28.738 28.800 1.00 39.12 1005 ARG A O 1
ATOM 7814 N N . SER A 1 1006 ? -45.952 -27.974 27.459 1.00 34.91 1006 SER A N 1
ATOM 7815 C CA . SER A 1 1006 ? -46.325 -29.285 26.915 1.00 34.91 1006 SER A CA 1
ATOM 7816 C C . SER A 1 1006 ? -46.549 -29.229 25.402 1.00 34.91 1006 SER A C 1
ATOM 7818 O O . SER A 1 1006 ? -47.540 -28.694 24.925 1.00 34.91 1006 SER A O 1
ATOM 7820 N N . LEU A 1 1007 ? -45.632 -29.820 24.633 1.00 33.28 1007 LEU A N 1
ATOM 7821 C CA . LEU A 1 1007 ? -45.751 -29.946 23.177 1.00 33.28 1007 LEU A CA 1
ATOM 7822 C C . LEU A 1 1007 ? -46.060 -31.393 22.766 1.00 33.28 1007 LEU A C 1
ATOM 7824 O O . LEU A 1 1007 ? -45.143 -32.210 22.666 1.00 33.28 1007 LEU A O 1
ATOM 7828 N N . PRO A 1 1008 ? -47.323 -31.737 22.461 1.00 31.03 1008 PRO A N 1
ATOM 7829 C CA . PRO A 1 1008 ? -47.651 -32.742 21.461 1.00 31.03 1008 PRO A CA 1
ATOM 7830 C C . PRO A 1 1008 ? -47.716 -32.104 20.057 1.00 31.03 1008 PRO A C 1
ATOM 7832 O O . PRO A 1 1008 ? -47.991 -30.919 19.905 1.00 31.03 1008 PRO A O 1
ATOM 7835 N N . GLN A 1 1009 ? -47.487 -32.913 19.017 1.00 29.08 1009 GLN A N 1
ATOM 7836 C CA . GLN A 1 1009 ? -47.241 -32.537 17.608 1.00 29.08 1009 GLN A CA 1
ATOM 7837 C C . GLN A 1 1009 ? -48.345 -31.751 16.853 1.00 29.08 1009 GLN A C 1
ATOM 7839 O O . GLN A 1 1009 ? -48.186 -31.498 15.661 1.00 29.08 1009 GLN A O 1
ATOM 7844 N N . SER A 1 1010 ? -49.444 -31.341 17.484 1.00 30.25 1010 SER A N 1
ATOM 7845 C CA . SER A 1 1010 ? -50.449 -30.467 16.861 1.00 30.25 1010 SER A CA 1
ATOM 7846 C C . SER A 1 1010 ? -51.351 -29.835 17.919 1.00 30.25 1010 SER A C 1
ATOM 7848 O O . SER A 1 1010 ? -51.929 -30.556 18.736 1.00 30.25 1010 SER A O 1
ATOM 7850 N N . ILE A 1 1011 ? -51.511 -28.512 17.868 1.00 33.59 1011 ILE A N 1
ATOM 7851 C CA . ILE A 1 1011 ? -52.478 -27.764 18.680 1.00 33.59 1011 ILE A CA 1
ATOM 7852 C C . ILE A 1 1011 ? -53.828 -27.777 17.952 1.00 33.59 1011 ILE A C 1
ATOM 7854 O O . ILE A 1 1011 ? -53.923 -27.336 16.809 1.00 33.59 1011 ILE A O 1
ATOM 7858 N N . ASP A 1 1012 ? -54.874 -28.270 18.615 1.00 38.66 1012 ASP A N 1
ATOM 7859 C CA . ASP A 1 1012 ? -56.261 -28.135 18.159 1.00 38.66 1012 ASP A CA 1
ATOM 7860 C C . ASP A 1 1012 ? -56.849 -26.832 18.724 1.00 38.66 1012 ASP A C 1
ATOM 7862 O O . ASP A 1 1012 ? -57.390 -26.789 19.831 1.00 38.66 1012 ASP A O 1
ATOM 7866 N N . ILE A 1 1013 ? -56.674 -25.750 17.961 1.00 33.91 1013 ILE A N 1
ATOM 7867 C CA . ILE A 1 1013 ? -57.029 -24.367 18.330 1.00 33.91 1013 ILE A CA 1
ATOM 7868 C C . ILE A 1 1013 ? -58.555 -24.209 18.505 1.00 33.91 1013 ILE A C 1
ATOM 7870 O O . ILE A 1 1013 ? -59.016 -23.282 19.161 1.00 33.91 1013 ILE A O 1
ATOM 7874 N N . THR A 1 1014 ? -59.355 -25.159 18.005 1.00 35.53 1014 THR A N 1
ATOM 7875 C CA . THR A 1 1014 ? -60.826 -25.136 18.096 1.00 35.53 1014 THR A CA 1
ATOM 7876 C C . THR A 1 1014 ? -61.374 -25.363 19.511 1.00 35.53 1014 THR A C 1
ATOM 7878 O O . THR A 1 1014 ? -62.572 -25.212 19.739 1.00 35.53 1014 THR A O 1
ATOM 7881 N N . LYS A 1 1015 ? -60.510 -25.702 20.479 1.00 40.00 1015 LYS A N 1
ATOM 7882 C CA . LYS A 1 1015 ? -60.869 -25.869 21.899 1.00 40.00 1015 LYS A CA 1
ATOM 7883 C C . LYS A 1 1015 ? -60.556 -24.652 22.775 1.00 40.00 1015 LYS A C 1
ATOM 7885 O O . LYS A 1 1015 ? -60.850 -24.691 23.967 1.00 40.00 1015 LYS A O 1
ATOM 7890 N N . LEU A 1 1016 ? -59.957 -23.601 22.215 1.00 38.25 1016 LEU A N 1
ATOM 7891 C CA . LEU A 1 1016 ? -59.676 -22.350 22.919 1.00 38.25 1016 LEU A CA 1
ATOM 7892 C C . LEU A 1 1016 ? -60.870 -21.404 22.752 1.00 38.25 1016 LEU A C 1
ATOM 7894 O O . LEU A 1 1016 ? -61.068 -20.825 21.689 1.00 38.25 1016 LEU A O 1
ATOM 7898 N N . ASP A 1 1017 ? -61.675 -21.255 23.803 1.00 44.16 1017 ASP A N 1
ATOM 7899 C CA . ASP A 1 1017 ? -62.757 -20.272 23.829 1.00 44.16 1017 ASP A CA 1
ATOM 7900 C C . ASP A 1 1017 ? -62.170 -18.872 24.083 1.00 44.16 1017 ASP A C 1
ATOM 7902 O O . ASP A 1 1017 ? -61.705 -18.557 25.183 1.00 44.16 1017 ASP A O 1
ATOM 7906 N N . ALA A 1 1018 ? -62.167 -18.023 23.052 1.00 42.06 1018 ALA A N 1
ATOM 7907 C CA . ALA A 1 1018 ? -61.636 -16.659 23.114 1.00 42.06 1018 ALA A CA 1
ATOM 7908 C C . ALA A 1 1018 ? -62.330 -15.789 24.185 1.00 42.06 1018 ALA A C 1
ATOM 7910 O O . ALA A 1 1018 ? -61.752 -14.798 24.643 1.00 42.06 1018 ALA A O 1
ATOM 7911 N N . ALA A 1 1019 ? -63.535 -16.172 24.632 1.00 41.91 1019 ALA A N 1
ATOM 7912 C CA . ALA A 1 1019 ? -64.249 -15.496 25.711 1.00 41.91 1019 ALA A CA 1
ATOM 7913 C C . ALA A 1 1019 ? -63.558 -15.634 27.084 1.00 41.91 1019 ALA A C 1
ATOM 7915 O O . ALA A 1 1019 ? -63.773 -14.792 27.953 1.00 41.91 1019 ALA A O 1
ATOM 7916 N N . GLN A 1 1020 ? -62.692 -16.638 27.282 1.00 48.50 1020 GLN A N 1
ATOM 7917 C CA . GLN A 1 1020 ? -62.030 -16.906 28.569 1.00 48.50 1020 GLN A CA 1
ATOM 7918 C C . GLN A 1 1020 ? -60.712 -16.136 28.782 1.00 48.50 1020 GLN A C 1
ATOM 7920 O O . GLN A 1 1020 ? -60.154 -16.176 29.873 1.00 48.50 1020 GLN A O 1
ATOM 7925 N N . PHE A 1 1021 ? -60.185 -15.433 27.771 1.00 47.19 1021 PHE A N 1
ATOM 7926 C CA . PHE A 1 1021 ? -58.769 -15.029 27.778 1.00 47.19 1021 PHE A CA 1
ATOM 7927 C C . PHE A 1 1021 ? -58.412 -13.680 28.410 1.00 47.19 1021 PHE A C 1
ATOM 7929 O O . PHE A 1 1021 ? -57.233 -13.344 28.460 1.00 47.19 1021 PHE A O 1
ATOM 7936 N N . ILE A 1 1022 ? -59.374 -12.912 28.927 1.00 51.72 1022 ILE A N 1
ATOM 7937 C CA . ILE A 1 1022 ? -59.076 -11.820 29.872 1.00 51.72 1022 ILE A CA 1
ATOM 7938 C C . ILE A 1 1022 ? -60.271 -11.715 30.819 1.00 51.72 1022 ILE A C 1
ATOM 7940 O O . ILE A 1 1022 ? -61.352 -11.344 30.338 1.00 51.72 1022 ILE A O 1
ATOM 7944 N N . PRO A 1 1023 ? -60.116 -12.050 32.110 1.00 47.09 1023 PRO A N 1
ATOM 7945 C CA . PRO A 1 1023 ? -61.216 -11.993 33.053 1.00 47.09 1023 PRO A CA 1
ATOM 7946 C C . PRO A 1 1023 ? -61.577 -10.534 33.359 1.00 47.09 1023 PRO A C 1
ATOM 7948 O O . PRO A 1 1023 ? -60.708 -9.658 33.430 1.00 47.09 1023 PRO A O 1
ATOM 7951 N N . ASP A 1 1024 ? -62.855 -10.289 33.653 1.00 49.31 1024 ASP A N 1
ATOM 7952 C CA . ASP A 1 1024 ? -63.304 -9.065 34.338 1.00 49.31 1024 ASP A CA 1
ATOM 7953 C C . ASP A 1 1024 ? -62.581 -8.877 35.699 1.00 49.31 1024 ASP A C 1
ATOM 7955 O O . ASP A 1 1024 ? -62.556 -7.784 36.266 1.00 49.31 1024 ASP A O 1
ATOM 7959 N N . GLU A 1 1025 ? -61.901 -9.924 36.187 1.00 52.88 1025 GLU A N 1
ATOM 7960 C CA . GLU A 1 1025 ? -61.093 -9.985 37.409 1.00 52.88 1025 GLU A CA 1
ATOM 7961 C C . GLU A 1 1025 ? -59.593 -9.680 37.217 1.00 52.88 1025 GLU A C 1
ATOM 7963 O O . GLU A 1 1025 ? -58.746 -10.094 38.014 1.00 52.88 1025 GLU A O 1
ATOM 7968 N N . SER A 1 1026 ? -59.228 -8.870 36.220 1.00 58.31 1026 SER A N 1
ATOM 7969 C CA . SER A 1 1026 ? -57.863 -8.319 36.100 1.00 58.31 1026 SER A CA 1
ATOM 7970 C C . SER A 1 1026 ? -57.378 -7.623 37.391 1.00 58.31 1026 SER A C 1
ATOM 7972 O O . SER A 1 1026 ? -56.177 -7.555 37.665 1.00 58.31 1026 SER A O 1
ATOM 7974 N N . ALA A 1 1027 ? -58.311 -7.203 38.255 1.00 60.72 1027 ALA A N 1
ATOM 7975 C CA . ALA A 1 1027 ? -58.063 -6.703 39.604 1.00 60.72 1027 ALA A CA 1
ATOM 7976 C C . ALA A 1 1027 ? -57.192 -7.631 40.478 1.00 60.72 1027 ALA A C 1
ATOM 7978 O O . ALA A 1 1027 ? -56.330 -7.123 41.199 1.00 60.72 1027 ALA A O 1
ATOM 7979 N N . MET A 1 1028 ? -57.359 -8.959 40.409 1.00 65.75 1028 MET A N 1
ATOM 7980 C CA . MET A 1 1028 ? -56.570 -9.891 41.228 1.00 65.75 1028 MET A CA 1
ATOM 7981 C C . MET A 1 1028 ? -55.118 -9.978 40.741 1.00 65.75 1028 MET A C 1
ATOM 7983 O O . MET A 1 1028 ? -54.194 -9.883 41.551 1.00 65.75 1028 MET A O 1
ATOM 7987 N N . VAL A 1 1029 ? -54.905 -10.075 39.424 1.00 67.75 1029 VAL A N 1
ATOM 7988 C CA . VAL A 1 1029 ? -53.561 -10.068 38.819 1.00 67.75 1029 VAL A CA 1
ATOM 7989 C C . VAL A 1 1029 ? -52.849 -8.756 39.140 1.00 67.75 1029 VAL A C 1
ATOM 7991 O O . VAL A 1 1029 ? -51.713 -8.776 39.607 1.00 67.75 1029 VAL A O 1
ATOM 7994 N N . TYR A 1 1030 ? -53.524 -7.609 39.000 1.00 71.81 1030 TYR A N 1
ATOM 7995 C CA . TYR A 1 1030 ? -52.949 -6.320 39.392 1.00 71.81 1030 TYR A CA 1
ATOM 7996 C C . TYR A 1 1030 ? -52.666 -6.230 40.896 1.00 71.81 1030 TYR A C 1
ATOM 7998 O O . TYR A 1 1030 ? -51.680 -5.601 41.273 1.00 71.81 1030 TYR A O 1
ATOM 8006 N N . SER A 1 1031 ? -53.486 -6.850 41.751 1.00 74.81 1031 SER A N 1
ATOM 8007 C CA . SER A 1 1031 ? -53.257 -6.904 43.199 1.00 74.81 1031 SER A CA 1
ATOM 8008 C C . SER A 1 1031 ? -52.003 -7.708 43.543 1.00 74.81 1031 SER A C 1
ATOM 8010 O O . SER A 1 1031 ? -51.128 -7.185 44.228 1.00 74.81 1031 SER A O 1
ATOM 8012 N N . LYS A 1 1032 ? -51.865 -8.932 43.016 1.00 75.38 1032 LYS A N 1
ATOM 8013 C CA . LYS A 1 1032 ? -50.671 -9.778 43.208 1.00 75.38 1032 LYS A CA 1
ATOM 8014 C C . LYS A 1 1032 ? -49.415 -9.099 42.658 1.00 75.38 1032 LYS A C 1
ATOM 8016 O O . LYS A 1 1032 ? -48.353 -9.128 43.270 1.00 75.38 1032 LYS A O 1
ATOM 8021 N N . LEU A 1 1033 ? -49.539 -8.422 41.520 1.00 71.00 1033 LEU A N 1
ATOM 8022 C CA . LEU A 1 1033 ? -48.426 -7.712 40.907 1.00 71.00 1033 LEU A CA 1
ATOM 8023 C C . LEU A 1 1033 ? -48.041 -6.448 41.694 1.00 71.00 1033 LEU A C 1
ATOM 8025 O O . LEU A 1 1033 ? -46.861 -6.132 41.800 1.00 71.00 1033 LEU A O 1
ATOM 8029 N N . ASN A 1 1034 ? -49.008 -5.749 42.299 1.00 75.62 1034 ASN A N 1
ATOM 8030 C CA . ASN A 1 1034 ? -48.736 -4.668 43.250 1.00 75.62 1034 ASN A CA 1
ATOM 8031 C C . ASN A 1 1034 ? -48.054 -5.186 44.516 1.00 75.62 1034 ASN A C 1
ATOM 8033 O O . ASN A 1 1034 ? -47.133 -4.533 44.990 1.00 75.62 1034 ASN A O 1
ATOM 8037 N N . GLU A 1 1035 ? -48.458 -6.351 45.027 1.00 78.44 1035 GLU A N 1
ATOM 8038 C CA . GLU A 1 1035 ? -47.788 -6.998 46.158 1.00 78.44 1035 GLU A CA 1
ATOM 8039 C C . GLU A 1 1035 ? -46.336 -7.350 45.807 1.00 78.44 1035 GLU A C 1
ATOM 8041 O O . GLU A 1 1035 ? -45.430 -7.058 46.584 1.00 78.44 1035 GLU A O 1
ATOM 8046 N N . ALA A 1 1036 ? -46.089 -7.888 44.608 1.00 71.88 1036 ALA A N 1
ATOM 8047 C CA . ALA A 1 1036 ? -44.737 -8.156 44.122 1.00 71.88 1036 ALA A CA 1
ATOM 8048 C C . ALA A 1 1036 ? -43.898 -6.871 43.995 1.00 71.88 1036 ALA A C 1
ATOM 8050 O O . ALA A 1 1036 ? -42.733 -6.857 44.390 1.00 71.88 1036 ALA A O 1
ATOM 8051 N N . ILE A 1 1037 ? -44.483 -5.783 43.475 1.00 75.25 1037 ILE A N 1
ATOM 8052 C CA . ILE A 1 1037 ? -43.820 -4.471 43.383 1.00 75.25 1037 ILE A CA 1
ATOM 8053 C C . ILE A 1 1037 ? -43.503 -3.937 44.781 1.00 75.25 1037 ILE A C 1
ATOM 8055 O O . ILE A 1 1037 ? -42.381 -3.510 45.023 1.00 75.25 1037 ILE A O 1
ATOM 8059 N N . GLU A 1 1038 ? -44.452 -3.995 45.714 1.00 75.81 1038 GLU A N 1
ATOM 8060 C CA . GLU A 1 1038 ? -44.259 -3.516 47.083 1.00 75.81 1038 GLU A CA 1
ATOM 8061 C C . GLU A 1 1038 ? -43.188 -4.336 47.817 1.00 75.81 1038 GLU A C 1
ATOM 8063 O O . GLU A 1 1038 ? -42.367 -3.790 48.554 1.00 75.81 1038 GLU A O 1
ATOM 8068 N N . GLN A 1 1039 ? -43.148 -5.647 47.579 1.00 74.38 1039 GLN A N 1
ATOM 8069 C CA . GLN A 1 1039 ? -42.131 -6.539 48.124 1.00 74.38 1039 GLN A CA 1
ATOM 8070 C C . GLN A 1 1039 ? -40.736 -6.230 47.553 1.00 74.38 1039 GLN A C 1
ATOM 8072 O O . GLN A 1 1039 ? -39.768 -6.219 48.314 1.00 74.38 1039 GLN A O 1
ATOM 8077 N N . ALA A 1 1040 ? -40.630 -5.925 46.253 1.00 67.19 1040 ALA A N 1
ATOM 8078 C CA . ALA A 1 1040 ? -39.386 -5.471 45.628 1.00 67.19 1040 ALA A CA 1
ATOM 8079 C C . ALA A 1 1040 ? -38.958 -4.077 46.137 1.00 67.19 1040 ALA A C 1
ATOM 8081 O O . ALA A 1 1040 ? -37.790 -3.865 46.460 1.00 67.19 1040 ALA A O 1
ATOM 8082 N N . ASP A 1 1041 ? -39.899 -3.151 46.321 1.00 68.56 1041 ASP A N 1
ATOM 8083 C CA . ASP A 1 1041 ? -39.626 -1.793 46.813 1.00 68.56 1041 ASP A CA 1
ATOM 8084 C C . ASP A 1 1041 ? -39.156 -1.784 48.274 1.00 68.56 1041 ASP A C 1
ATOM 8086 O O . ASP A 1 1041 ? -38.288 -0.998 48.644 1.00 68.56 1041 ASP A O 1
ATOM 8090 N N . ARG A 1 1042 ? -39.647 -2.709 49.112 1.00 70.19 1042 ARG A N 1
ATOM 8091 C CA . ARG A 1 1042 ? -39.146 -2.895 50.490 1.00 70.19 1042 ARG A CA 1
ATOM 8092 C C . ARG A 1 1042 ? -37.675 -3.314 50.544 1.00 70.19 1042 ARG A C 1
ATOM 8094 O O . ARG A 1 1042 ? -37.049 -3.184 51.596 1.00 70.19 1042 ARG A O 1
ATOM 8101 N N . THR A 1 1043 ? -37.135 -3.836 49.444 1.00 63.53 1043 THR A N 1
ATOM 8102 C CA . THR A 1 1043 ? -35.726 -4.232 49.334 1.00 63.53 1043 THR A CA 1
ATOM 8103 C C . THR A 1 1043 ? -34.816 -3.158 48.736 1.00 63.53 1043 THR A C 1
ATOM 8105 O O . THR A 1 1043 ? -33.597 -3.301 48.838 1.00 63.53 1043 THR A O 1
ATOM 8108 N N . GLU A 1 1044 ? -35.382 -2.080 48.185 1.00 57.84 1044 GLU A N 1
ATOM 8109 C CA . GLU A 1 1044 ? -34.668 -0.956 47.570 1.00 57.84 1044 GLU A CA 1
ATOM 8110 C C . GLU A 1 1044 ? -34.426 0.168 48.605 1.00 57.84 1044 GLU A C 1
ATOM 8112 O O . GLU A 1 1044 ? -35.278 0.462 49.448 1.00 57.84 1044 GLU A O 1
ATOM 8117 N N . THR A 1 1045 ? -33.253 0.813 48.601 1.00 62.47 1045 THR A N 1
ATOM 8118 C CA . THR A 1 1045 ? -32.978 1.913 49.542 1.00 62.47 1045 THR A CA 1
ATOM 8119 C C . THR A 1 1045 ? -33.733 3.200 49.151 1.00 62.47 1045 THR A C 1
ATOM 8121 O O . THR A 1 1045 ? -33.832 3.528 47.966 1.00 62.47 1045 THR A O 1
ATOM 8124 N N . PRO A 1 1046 ? -34.204 4.028 50.114 1.00 60.19 1046 PRO A N 1
ATOM 8125 C CA . PRO A 1 1046 ? -35.020 5.225 49.836 1.00 60.19 1046 PRO A CA 1
ATOM 8126 C C . PRO A 1 1046 ? -34.388 6.260 48.885 1.00 60.19 1046 PRO A C 1
ATOM 8128 O O . PRO A 1 1046 ? -35.091 7.075 48.288 1.00 60.19 1046 PRO A O 1
ATOM 8131 N N . LYS A 1 1047 ? -33.054 6.252 48.750 1.00 57.53 1047 LYS A N 1
ATOM 8132 C CA . LYS A 1 1047 ? -32.299 7.150 47.861 1.00 57.53 1047 LYS A CA 1
ATOM 8133 C C . LYS A 1 1047 ? -32.472 6.799 46.382 1.00 57.53 1047 LYS A C 1
ATOM 8135 O O . LYS A 1 1047 ? -32.658 7.712 45.578 1.00 57.53 1047 LYS A O 1
ATOM 8140 N N . LEU A 1 1048 ? -32.430 5.510 46.042 1.00 52.56 1048 LEU A N 1
ATOM 8141 C CA . LEU A 1 1048 ? -32.643 5.030 44.673 1.00 52.56 1048 LEU A CA 1
ATOM 8142 C C . LEU A 1 1048 ? -34.081 5.312 44.231 1.00 52.56 1048 LEU A C 1
ATOM 8144 O O . LEU A 1 1048 ? -34.298 5.834 43.141 1.00 52.56 1048 LEU A O 1
ATOM 8148 N N . TRP A 1 1049 ? -35.045 5.119 45.137 1.00 54.88 1049 TRP A N 1
ATOM 8149 C CA . TRP A 1 1049 ? -36.452 5.444 44.901 1.00 54.88 1049 TRP A CA 1
ATOM 8150 C C . TRP A 1 1049 ? -36.686 6.935 44.579 1.00 54.88 1049 TRP A C 1
ATOM 8152 O O . TRP A 1 1049 ? -37.409 7.265 43.639 1.00 54.88 1049 TRP A O 1
ATOM 8162 N N . GLN A 1 1050 ? -36.037 7.862 45.299 1.00 60.09 1050 GLN A N 1
ATOM 8163 C CA . GLN A 1 1050 ? -36.147 9.303 45.013 1.00 60.09 1050 GLN A CA 1
ATOM 8164 C C . GLN A 1 1050 ? -35.484 9.717 43.692 1.00 60.09 1050 GLN A C 1
ATOM 8166 O O . GLN A 1 1050 ? -36.043 10.545 42.970 1.00 60.09 1050 GLN A O 1
ATOM 8171 N N . GLN A 1 1051 ? -34.316 9.151 43.363 1.00 58.72 1051 GLN A N 1
ATOM 8172 C CA . GLN A 1 1051 ? -33.688 9.374 42.056 1.00 58.72 1051 GLN A CA 1
ATOM 8173 C C . GLN A 1 1051 ? -34.576 8.844 40.925 1.00 58.72 1051 GLN A C 1
ATOM 8175 O O . GLN A 1 1051 ? -34.760 9.527 39.919 1.00 58.72 1051 GLN A O 1
ATOM 8180 N N . GLN A 1 1052 ? -35.196 7.680 41.118 1.00 55.66 1052 GLN A N 1
ATOM 8181 C CA . GLN A 1 1052 ? -36.102 7.071 40.150 1.00 55.66 1052 GLN A CA 1
ATOM 8182 C C . GLN A 1 1052 ? -37.359 7.919 39.914 1.00 55.66 1052 GLN A C 1
ATOM 8184 O O . GLN A 1 1052 ? -37.721 8.158 38.764 1.00 55.66 1052 GLN A O 1
ATOM 8189 N N . LEU A 1 1053 ? -37.979 8.451 40.974 1.00 62.16 1053 LEU A N 1
ATOM 8190 C CA . LEU A 1 1053 ? -39.146 9.331 40.847 1.00 62.16 1053 LEU A CA 1
ATOM 8191 C C . LEU A 1 1053 ? -38.826 10.592 40.019 1.00 62.16 1053 LEU A C 1
ATOM 8193 O O . LEU A 1 1053 ? -39.654 11.052 39.233 1.00 62.16 1053 LEU A O 1
ATOM 8197 N N . GLN A 1 1054 ? -37.613 11.138 40.167 1.00 62.06 1054 GLN A N 1
ATOM 8198 C CA . GLN A 1 1054 ? -37.139 12.255 39.345 1.00 62.06 1054 GLN A CA 1
ATOM 8199 C C . GLN A 1 1054 ? -36.898 11.848 37.887 1.00 62.06 1054 GLN A C 1
ATOM 8201 O O . GLN A 1 1054 ? -37.251 12.608 36.984 1.00 62.06 1054 GLN A O 1
ATOM 8206 N N . PHE A 1 1055 ? -36.330 10.665 37.640 1.00 55.12 1055 PHE A N 1
ATOM 8207 C CA . PHE A 1 1055 ? -36.108 10.169 36.281 1.00 55.12 1055 PHE A CA 1
ATOM 8208 C C . PHE A 1 1055 ? -37.415 9.886 35.539 1.00 55.12 1055 PHE A C 1
ATOM 8210 O O . PHE A 1 1055 ? -37.541 10.275 34.378 1.00 55.12 1055 PHE A O 1
ATOM 8217 N N . ASP A 1 1056 ? -38.402 9.278 36.196 1.00 56.34 1056 ASP A N 1
ATOM 8218 C CA . ASP A 1 1056 ? -39.710 9.015 35.590 1.00 56.34 1056 ASP A CA 1
ATOM 8219 C C . ASP A 1 1056 ? -40.444 10.328 35.268 1.00 56.34 1056 ASP A C 1
ATOM 8221 O O . ASP A 1 1056 ? -40.972 10.480 34.165 1.00 56.34 1056 ASP A O 1
ATOM 8225 N N . GLN A 1 1057 ? -40.355 11.341 36.142 1.00 64.56 1057 GLN A N 1
ATOM 8226 C CA . GLN A 1 1057 ? -40.859 12.689 35.845 1.00 64.56 1057 GLN A CA 1
ATOM 8227 C C . GLN A 1 1057 ? -40.162 13.336 34.639 1.00 64.56 1057 GLN A C 1
ATOM 8229 O O . GLN A 1 1057 ? -40.829 13.925 33.787 1.00 64.56 1057 GLN A O 1
ATOM 8234 N N . GLN A 1 1058 ? -38.833 13.228 34.534 1.00 59.94 1058 GLN A N 1
ATOM 8235 C CA . GLN A 1 1058 ? -38.091 13.747 33.378 1.00 59.94 1058 GLN A CA 1
ATOM 8236 C C . GLN A 1 1058 ? -38.443 13.000 32.087 1.00 59.94 1058 GLN A C 1
ATOM 8238 O O . GLN A 1 1058 ? -38.548 13.611 31.022 1.00 59.94 1058 GLN A O 1
ATOM 8243 N N . ARG A 1 1059 ? -38.661 11.684 32.168 1.00 52.94 1059 ARG A N 1
ATOM 8244 C CA . ARG A 1 1059 ? -39.051 10.857 31.025 1.00 52.94 1059 ARG A CA 1
ATOM 8245 C C . ARG A 1 1059 ? -40.440 11.217 30.521 1.00 52.94 1059 ARG A C 1
ATOM 8247 O O . ARG A 1 1059 ? -40.608 11.381 29.315 1.00 52.94 1059 ARG A O 1
ATOM 8254 N N . ASP A 1 1060 ? -41.408 11.374 31.418 1.00 62.88 1060 ASP A N 1
ATOM 8255 C CA . ASP A 1 1060 ? -42.771 11.757 31.053 1.00 62.88 1060 ASP A CA 1
ATOM 8256 C C . ASP A 1 1060 ? -42.795 13.156 30.418 1.00 62.88 1060 ASP A C 1
ATOM 8258 O O . ASP A 1 1060 ? -43.476 13.367 29.414 1.00 62.88 1060 ASP A O 1
ATOM 8262 N N . GLN A 1 1061 ? -41.958 14.083 30.901 1.00 65.44 1061 GLN A N 1
ATOM 8263 C CA . GLN A 1 1061 ? -41.747 15.386 30.258 1.00 65.44 1061 GLN A CA 1
ATOM 8264 C C . GLN A 1 1061 ? -41.130 15.262 28.854 1.00 65.44 1061 GLN A C 1
ATOM 8266 O O . GLN A 1 1061 ? -41.549 15.961 27.929 1.00 65.44 1061 GLN A O 1
ATOM 8271 N N . MET A 1 1062 ? -40.158 14.367 28.661 1.00 57.91 1062 MET A N 1
ATOM 8272 C CA . MET A 1 1062 ? -39.506 14.161 27.363 1.00 57.91 1062 MET A CA 1
ATOM 8273 C C . MET A 1 1062 ? -40.430 13.465 26.349 1.00 57.91 1062 MET A C 1
ATOM 8275 O O . MET A 1 1062 ? -40.446 13.840 25.178 1.00 57.91 1062 MET A O 1
ATOM 8279 N N . MET A 1 1063 ? -41.248 12.507 26.800 1.00 54.56 1063 MET A N 1
ATOM 8280 C CA . MET A 1 1063 ? -42.294 11.858 25.999 1.00 54.56 1063 MET A CA 1
ATOM 8281 C C . MET A 1 1063 ? -43.368 12.863 25.575 1.00 54.56 1063 MET A C 1
ATOM 8283 O O . MET A 1 1063 ? -43.719 12.917 24.398 1.00 54.56 1063 MET A O 1
ATOM 8287 N N . GLN A 1 1064 ? -43.825 13.722 26.494 1.00 68.00 1064 GLN A N 1
ATOM 8288 C CA . GLN A 1 1064 ? -44.732 14.825 26.164 1.00 68.00 1064 GLN A CA 1
ATOM 8289 C C . GLN A 1 1064 ? -44.114 15.782 25.136 1.00 68.00 1064 GLN A C 1
ATOM 8291 O O . GLN A 1 1064 ? -44.809 16.237 24.230 1.00 68.00 1064 GLN A O 1
ATOM 8296 N N . PHE A 1 1065 ? -42.809 16.062 25.231 1.00 69.00 1065 PHE A N 1
ATOM 8297 C CA . PHE A 1 1065 ? -42.102 16.925 24.284 1.00 69.00 1065 PHE A CA 1
ATOM 8298 C C . PHE A 1 1065 ? -41.966 16.308 22.882 1.00 69.00 1065 PHE A C 1
ATOM 8300 O O . PHE A 1 1065 ? -42.227 16.990 21.889 1.00 69.00 1065 PHE A O 1
ATOM 8307 N N . GLU A 1 1066 ? -41.584 15.031 22.772 1.00 55.94 1066 GLU A N 1
ATOM 8308 C CA . GLU A 1 1066 ? -41.512 14.334 21.478 1.00 55.94 1066 GLU A CA 1
ATOM 8309 C C . GLU A 1 1066 ? -42.899 14.160 20.850 1.00 55.94 1066 GLU A C 1
ATOM 8311 O O . GLU A 1 1066 ? -43.051 14.358 19.645 1.00 55.94 1066 GLU A O 1
ATOM 8316 N N . GLN A 1 1067 ? -43.936 13.911 21.652 1.00 70.19 1067 GLN A N 1
ATOM 8317 C CA . GLN A 1 1067 ? -45.312 13.874 21.161 1.00 70.19 1067 GLN A CA 1
ATOM 8318 C C . GLN A 1 1067 ? -45.753 15.245 20.622 1.00 70.19 1067 GLN A C 1
ATOM 8320 O O . GLN A 1 1067 ? -46.221 15.334 19.491 1.00 70.19 1067 GLN A O 1
ATOM 8325 N N . LEU A 1 1068 ? -45.446 16.340 21.331 1.00 72.00 1068 LEU A N 1
ATOM 8326 C CA . LEU A 1 1068 ? -45.643 17.718 20.849 1.00 72.00 1068 LEU A CA 1
ATOM 8327 C C . LEU A 1 1068 ? -44.887 18.024 19.547 1.00 72.00 1068 LEU A C 1
ATOM 8329 O O . LEU A 1 1068 ? -45.353 18.801 18.708 1.00 72.00 1068 LEU A O 1
ATOM 8333 N N . LYS A 1 1069 ? -43.694 17.452 19.370 1.00 72.88 1069 LYS A N 1
ATOM 8334 C CA . LYS A 1 1069 ? -42.881 17.612 18.160 1.00 72.88 1069 LYS A CA 1
ATOM 8335 C C . LYS A 1 1069 ? -43.465 16.825 16.988 1.00 72.88 1069 LYS A C 1
ATOM 8337 O O . LYS A 1 1069 ? -43.519 17.371 15.885 1.00 72.88 1069 LYS A O 1
ATOM 8342 N N . GLN A 1 1070 ? -43.932 15.598 17.217 1.00 69.62 1070 GLN A N 1
ATOM 8343 C CA . GLN A 1 1070 ? -44.647 14.811 16.211 1.00 69.62 1070 GLN A CA 1
ATOM 8344 C C . GLN A 1 1070 ? -45.964 15.475 15.811 1.00 69.62 1070 GLN A C 1
ATOM 8346 O O . GLN A 1 1070 ? -46.219 15.623 14.618 1.00 69.62 1070 GLN A O 1
ATOM 8351 N N . ASP A 1 1071 ? -46.726 15.991 16.773 1.00 75.75 1071 ASP A N 1
ATOM 8352 C CA . ASP A 1 1071 ? -47.953 16.742 16.509 1.00 75.75 1071 ASP A CA 1
ATOM 8353 C C . ASP A 1 1071 ? -47.661 18.012 15.698 1.00 75.75 1071 ASP A C 1
ATOM 8355 O O . ASP A 1 1071 ? -48.354 18.303 14.727 1.00 75.75 1071 ASP A O 1
ATOM 8359 N N . ARG A 1 1072 ? -46.571 18.737 15.993 1.00 74.12 1072 ARG A N 1
ATOM 8360 C CA . ARG A 1 1072 ? -46.133 19.882 15.172 1.00 74.12 1072 ARG A CA 1
ATOM 8361 C C . ARG A 1 1072 ? -45.732 19.489 13.755 1.00 74.12 1072 ARG A C 1
ATOM 8363 O O . ARG A 1 1072 ? -46.022 20.238 12.824 1.00 74.12 1072 ARG A O 1
ATOM 8370 N N . LEU A 1 1073 ? -45.038 18.366 13.574 1.00 68.00 1073 LEU A N 1
ATOM 8371 C CA . LEU A 1 1073 ? -44.665 17.868 12.248 1.00 68.00 1073 LEU A CA 1
ATOM 8372 C C . LEU A 1 1073 ? -45.897 17.429 11.455 1.00 68.00 1073 LEU A C 1
ATOM 8374 O O . LEU A 1 1073 ? -45.989 17.746 10.271 1.00 68.00 1073 LEU A O 1
ATOM 8378 N N . ARG A 1 1074 ? -46.861 16.785 12.119 1.00 76.50 1074 ARG A N 1
ATOM 8379 C CA . ARG A 1 1074 ? -48.148 16.398 11.545 1.00 76.50 1074 ARG A CA 1
ATOM 8380 C C . ARG A 1 1074 ? -48.969 17.617 11.131 1.00 76.50 1074 ARG A C 1
ATOM 8382 O O . ARG A 1 1074 ? -49.341 17.706 9.970 1.00 76.50 1074 ARG A O 1
ATOM 8389 N N . VAL A 1 1075 ? -49.138 18.605 12.012 1.00 76.06 1075 VAL A N 1
ATOM 8390 C CA . VAL A 1 1075 ? -49.823 19.874 11.697 1.00 76.06 1075 VAL A CA 1
ATOM 8391 C C . VAL A 1 1075 ? -49.118 20.617 10.560 1.00 76.06 1075 VAL A C 1
ATOM 8393 O O . VAL A 1 1075 ? -49.767 21.201 9.699 1.00 76.06 1075 VAL A O 1
ATOM 8396 N N . ARG A 1 1076 ? -47.781 20.583 10.509 1.00 69.12 1076 ARG A N 1
ATOM 8397 C CA . ARG A 1 1076 ? -47.010 21.186 9.415 1.00 69.12 1076 ARG A CA 1
ATOM 8398 C C . ARG A 1 1076 ? -47.226 20.450 8.090 1.00 69.12 1076 ARG A C 1
ATOM 8400 O O . ARG A 1 1076 ? -47.339 21.112 7.064 1.00 69.12 1076 ARG A O 1
ATOM 8407 N N . ALA A 1 1077 ? -47.291 19.120 8.102 1.00 68.44 1077 ALA A N 1
ATOM 8408 C CA . ALA A 1 1077 ? -47.602 18.318 6.920 1.00 68.44 1077 ALA A CA 1
ATOM 8409 C C . ALA A 1 1077 ? -49.047 18.551 6.442 1.00 68.44 1077 ALA A C 1
ATOM 8411 O O . ALA A 1 1077 ? -49.264 18.775 5.256 1.00 68.44 1077 ALA A O 1
ATOM 8412 N N . GLU A 1 1078 ? -50.011 18.597 7.364 1.00 77.38 1078 GLU A N 1
ATOM 8413 C CA . GLU A 1 1078 ? -51.416 18.920 7.081 1.00 77.38 1078 GLU A CA 1
ATOM 8414 C C . GLU A 1 1078 ? -51.563 20.348 6.516 1.00 77.38 1078 GLU A C 1
ATOM 8416 O O . GLU A 1 1078 ? -52.269 20.547 5.531 1.00 77.38 1078 GLU A O 1
ATOM 8421 N N . PHE A 1 1079 ? -50.823 21.329 7.048 1.00 73.56 1079 PHE A N 1
ATOM 8422 C CA . PHE A 1 1079 ? -50.782 22.701 6.527 1.00 73.56 1079 PHE A CA 1
ATOM 8423 C C . PHE A 1 1079 ? -50.202 22.789 5.107 1.00 73.56 1079 PHE A C 1
ATOM 8425 O O . PHE A 1 1079 ? -50.727 23.528 4.280 1.00 73.56 1079 PHE A O 1
ATOM 8432 N N . PHE A 1 1080 ? -49.131 22.046 4.800 1.00 66.62 1080 PHE A N 1
ATOM 8433 C CA . PHE A 1 1080 ? -48.567 22.029 3.446 1.00 66.62 1080 PHE A CA 1
ATOM 8434 C C . PHE A 1 1080 ? -49.464 21.307 2.440 1.00 66.62 1080 PHE A C 1
ATOM 8436 O O . PHE A 1 1080 ? -49.548 21.756 1.300 1.00 66.62 1080 PHE A O 1
ATOM 8443 N N . ASN A 1 1081 ? -50.167 20.253 2.858 1.00 69.62 1081 ASN A N 1
ATOM 8444 C CA . ASN A 1 1081 ? -51.161 19.595 2.012 1.00 69.62 1081 ASN A CA 1
ATOM 8445 C C . ASN A 1 1081 ? -52.350 20.528 1.720 1.00 69.62 1081 ASN A C 1
ATOM 8447 O O . ASN A 1 1081 ? -52.760 20.629 0.574 1.00 69.62 1081 ASN A O 1
ATOM 8451 N N . ALA A 1 1082 ? -52.812 21.309 2.703 1.00 69.88 1082 ALA A N 1
ATOM 8452 C CA . ALA A 1 1082 ? -53.894 22.285 2.524 1.00 69.88 1082 ALA A CA 1
ATOM 8453 C C . ALA A 1 1082 ? -53.527 23.526 1.677 1.00 69.88 1082 ALA A C 1
ATOM 8455 O O . ALA A 1 1082 ? -54.411 24.295 1.320 1.00 69.88 1082 ALA A O 1
ATOM 8456 N N . ILE A 1 1083 ? -52.239 23.764 1.401 1.00 69.56 1083 ILE A N 1
ATOM 8457 C CA . ILE A 1 1083 ? -51.770 24.795 0.450 1.00 69.56 1083 ILE A CA 1
ATOM 8458 C C . ILE A 1 1083 ? -51.602 24.208 -0.965 1.00 69.56 1083 ILE A C 1
ATOM 8460 O O . ILE A 1 1083 ? -51.506 24.957 -1.937 1.00 69.56 1083 ILE A O 1
ATOM 8464 N N . GLY A 1 1084 ? -51.504 22.879 -1.070 1.00 61.94 1084 GLY A N 1
ATOM 8465 C CA . GLY A 1 1084 ? -51.391 22.154 -2.335 1.00 61.94 1084 GLY A CA 1
ATOM 8466 C C . GLY A 1 1084 ? -52.732 21.855 -3.012 1.00 61.94 1084 GLY A C 1
ATOM 8467 O O . GLY A 1 1084 ? -52.735 21.689 -4.232 1.00 61.94 1084 GLY A O 1
ATOM 8468 N N . ASP A 1 1085 ? -53.822 21.819 -2.240 1.00 46.59 1085 ASP A N 1
ATOM 8469 C CA . ASP A 1 1085 ? -55.222 21.812 -2.701 1.00 46.59 1085 ASP A CA 1
ATOM 8470 C C . ASP A 1 1085 ? -55.750 23.246 -2.893 1.00 46.59 1085 ASP A C 1
ATOM 8472 O O . ASP A 1 1085 ? -56.521 23.472 -3.859 1.00 46.59 1085 ASP A O 1
#

Organism: NCBI:txid2795974

Solvent-accessible surface area (backbone atoms only — not comparable to full-atom values): 57910 Å² total; per-residue (Å²): 138,62,84,78,55,53,63,57,51,52,51,53,51,49,54,52,48,52,55,46,66,57,35,43,53,26,52,53,29,46,52,51,30,48,40,50,53,70,66,32,64,69,47,37,46,68,65,58,74,74,89,67,85,44,75,56,52,49,55,50,51,48,50,50,49,51,49,50,46,56,49,50,53,50,49,47,32,68,79,39,68,84,56,77,72,87,76,83,44,60,69,43,52,46,46,29,50,47,54,51,48,49,51,52,50,36,49,71,50,41,90,45,73,64,42,55,46,55,29,51,50,37,29,50,51,9,50,45,40,40,69,71,42,60,54,79,46,96,46,96,49,66,43,47,19,29,53,42,25,41,52,8,49,50,32,31,53,52,14,55,44,54,43,51,42,53,74,74,31,40,63,67,59,69,43,73,56,68,64,41,58,58,47,48,68,62,40,74,79,46,98,67,79,93,72,79,78,80,37,68,67,57,55,53,46,45,52,53,27,42,51,53,53,51,51,54,51,52,48,50,38,46,49,35,25,70,68,62,37,92,84,40,35,41,57,57,34,32,53,53,49,53,54,45,52,36,46,51,46,26,52,52,22,41,48,29,36,50,36,40,74,73,40,96,52,66,30,55,59,52,50,48,51,48,52,48,48,49,48,47,45,68,69,66,47,74,76,46,52,54,57,58,70,67,57,47,51,49,48,47,50,52,49,48,55,58,62,67,42,84,71,70,72,77,58,53,37,64,60,53,50,42,51,41,56,71,69,31,62,88,56,52,37,27,38,36,19,26,8,12,30,30,29,60,4,11,25,45,43,23,48,51,54,42,44,31,29,66,38,65,58,79,85,62,90,73,66,70,86,67,82,74,89,53,87,87,73,67,55,22,47,31,64,22,37,42,39,36,23,14,4,18,15,9,23,53,24,51,51,56,36,46,74,44,52,42,41,64,67,96,40,74,39,94,63,54,88,60,49,60,52,69,62,32,51,54,50,19,31,51,50,26,45,51,49,18,50,51,25,48,51,51,24,52,57,47,63,77,69,57,86,50,72,70,53,52,53,51,30,52,51,27,51,52,50,18,52,51,27,41,54,54,24,53,50,51,49,50,57,63,73,65,71,54,73,76,82,49,50,87,39,73,69,51,37,50,56,50,46,74,65,26,36,48,66,32,32,64,36,42,38,37,54,44,24,38,27,52,47,11,63,71,22,73,96,44,46,34,58,53,30,39,33,52,42,45,20,64,76,70,57,28,74,79,40,45,20,70,53,78,77,77,66,79,79,76,84,51,92,80,57,65,90,86,64,75,74,76,85,77,68,86,52,48,37,39,32,29,28,17,16,32,69,78,68,70,25,38,34,32,44,34,39,45,42,53,56,67,33,57,29,47,50,31,88,65,26,91,63,77,69,89,46,80,75,29,77,56,36,50,33,46,54,41,56,39,34,35,89,78,56,62,74,48,36,49,32,54,45,32,42,43,8,42,33,53,76,84,85,37,79,72,45,59,37,14,70,61,16,68,65,50,30,49,52,39,86,76,26,84,60,39,93,95,40,88,68,60,71,63,50,42,33,26,18,8,46,77,62,43,38,45,23,48,63,58,52,35,36,45,54,53,19,31,50,56,48,13,70,76,32,71,87,35,68,43,24,52,44,50,48,50,45,37,74,39,18,34,36,39,37,36,36,39,35,49,70,59,73,59,74,85,63,91,52,98,58,30,78,77,45,42,64,59,52,48,50,50,43,51,50,51,51,50,35,51,56,50,42,56,52,42,48,54,49,43,41,46,66,48,42,56,48,70,37,52,45,54,50,49,46,54,70,74,42,60,60,72,69,66,71,55,91,72,82,78,76,60,50,77,67,54,41,40,46,33,45,51,44,75,66,56,65,88,67,71,87,65,63,58,57,30,46,45,79,48,72,48,57,57,63,75,66,86,80,56,87,69,62,67,71,59,32,46,49,62,33,67,71,55,50,15,49,44,50,42,32,48,55,56,43,52,56,47,48,61,66,46,42,58,58,52,50,50,52,46,47,62,31,64,62,65,48,64,78,90,65,51,50,75,45,53,52,25,45,47,46,26,52,42,46,54,49,24,50,52,39,44,53,50,26,51,54,49,49,51,55,47,48,60,47,47,75,72,63,79,71,79,54,68,70,59,53,46,50,59,50,47,66,45,45,49,60,28,50,54,38,48,53,27,43,34,52,42,26,57,53,53,44,74,75,46,95,89,54,35,68,61,28,47,51,44,28,51,49,46,47,59,52,46,64,27,70,73,55,29,45,17,58,57,52,49,56,72,75,52,84,70,103,71,85,71,68,90,75,64,63,74,83,55,56,65,45,97,60,53,63,57,59,54,47,51,49,48,50,44,30,52,57,24,50,75,56,36,58,76,67,59,54,54,55,46,56,52,50,53,52,53,48,54,53,48,52,54,48,52,51,53,49,50,51,51,52,48,53,49,51,53,52,52,51,66,70,73,108

Mean predicted aligned error: 12.4 Å

Sequence (1085 aa):
MTDAEQPERHSRLKTIRDASSDNLFLIIAACLSGFMLFGVPQVTNLIRPTLTWNQWTFWFLLLLAVLAFVYVTTLLRFIWPEIQFKSVFGPAQWINGWLIWIARKLSRLGRGVSGYVVPAVLFAIGMVLFFSVGIELNTPYVLFGGFVNSVGLWLILVAIWLLAGRILGADRMLAGKTLTRRMQLASSLTAEGDIQPRSAWQACGEVLSWLAAMGVILEVLWLTASYELPGASYRLFSIAALIHIAILWVVLAALADFLQKTTPLPARLLTFLLILAIVIHGSFSDIADAQPEESVAAAEKASEALASEPTSTPTDWLDTLEKRIESTPEGPVVMVAASGGGSRAALFTSLVLQMLATEPMTEFPEARQVEVSDRADQKTWGEHIVLISCVSGGSLASARYVWNDGYPADDHVPDLRYSVRDDLLDLTQDKLSRWACLAREKAKSKKSKTTSTSEIVDVKLLEQEQKRFKEVADQIGRLRENGDWKTLGDDAQTTTVIAAFSSRMADDMSMDFMAPILRGFLTPFSTRGEGLYHFWRHRFGWERVYQPGPHLAPVVDDPSGSADQAPPPRRPSPLVMFNTSDADGGRRVIVGFPNLTRGSLVGSPHAETPSAGRADEYSPLPLCDFANDPVPELALARAVRLSSNFPFGFGVSMLSESSLPKLTIHSEAPPIRGQSQRKALRLLDGGVVDNTGIDSLHAVIKSLEASAAAKPRGRESRVLDLLRQRGVVFLEIDSGAKPSGSRSGPFASATRPLSALNNAVYTNALRTSDQQQTDLERCLSDSIESRMLATIQQDPETLVAGPLEFKFTKEELVAAATAVFQPRQFAQQPLSVIRYRFMCNHLRDTRSDVMTALALGPDDKSTVIAMYLSEVFRWRQELDAIRDKYRENIGYRGLNAYTNEDVAGLTGRLLRRAKAELQQADLRGRLLRESWDQTGELEDSEKILRLSETLVRPVTLLLAVKEIARSSSMVIEGKDEQFAKLTEIVDGILADDESGIANLVASERSLPQSIDITKLDAAQFIPDESAMVYSKLNEAIEQADRTETPKLWQQQLQFDQQRDQMMQFEQLKQDRLRVRAEFFNAIGD

Foldseek 3Di:
DDPVVVVVVVVVVVVVVVVCVLQVLLVVLLVVLCCLCPVAVLNVLLPDQQPPPDPLSVVLVVVVVLLVVQLVVLLCCLLPVVDDPPPNCVQLCVQLVVLLVVLVVLLVVLVDPSVLVVLVVLLVCLVCQLPVADLPDLDLLNRPSLLSNVVSVLSNLSSVLSVVCSVVRVCVQVCLPPVCVVVVVVCVVPPDDDDSDHGLSSLSSSLSSVVVVLSVVLSVLVVCQSVLPPSRALSSSLSSLSNVVSSNSSSVSSSLSVCCVRDPDNSVVVVVVVVVVCCCCVQVPPPFLLDPVVVVVVVVVVVVVVPVPPPDPQPAPLVLLLVLLVLQPFFAAEEEFQFAFFLLSLLLLLLVLACQQPAFPPDQPPPPPPVPVDPPPGDGSLSRYAEYQAFASSLLNLLLCLLVLSHQPPFLPPAQSLDGLVSLLVLLLVVLQVLLVVLVVQLVVLVVVDPDPVSVVSSVVSNVSSVLSNVLSVLSVVCVVVVDLPVQCPDPLNVSLSCSSRRPSSSVSQGQLSSLLSSQVVRPSGFSLNSSLSCCCSVSVLVPQKQRPPRCPDPCVDPPPPPPDDDPDRRRGHKYWQWWAFPQQRAIETEIRNFHDQLLFALQLPPPDPRPDPVSSRAYGYQVSFADPPRDIDGSSRSNSLQNQAPPRGRFRKAACSRVVHGDGDQSRRDGVPDNGDGIGGIHHSVQQARFSLRVVLRNLVSLLSVCVVPVPDSSVVSLVSNLLNFYEYETEASPLALADQDPDPCSVVCVVVSVVSNVSVVVNVVVSVVSVVVVLVSSLQDPLLVVVVCCVPCVCVVVPDLPPPPDDLQRLLVNLLNVQPPPPVVDQLRSYHYDYQHLPPPPPPNPSPRNNNHRNSSSSSSSSSSSSSRVVVCVVCVVVVSVSNCVNSVVDRPVPCDLQNLLVSLLSLLVVLLVLVVVLVVVLVVLVVVCVVPVDDDVVVNVVVSCSSNVVSLSSLVSSLSSLVVVLVPDPPCNVLSVVLNVLSCCLCCVPQQLNVVVVVPSVDDDPDDPCVPDDSVRHHDPVVVVSSVSSVVSSVSSVVSHDVVVVVVVVVVVVVVVVVVVVVVVVVVVVVVVVVVVVVVVD

pLDDT: mean 76.73, std 15.69, range [29.08, 98.0]

InterPro domains:
  IPR002641 Patatin-like phospholipase domain [PF01734] (339-697)
  IPR016035 Acyl transferase/acyl hydrolase/lysophospholipase [SSF52151] (331-699)

Secondary structure (DSSP, 8-state):
--TTHHHHHHHHHHHHHHHHHHTHHHHHHHHHHHIIIII-HHHHHHH---S---HHHHHHHHHHHHHHHHHHHHHHHHH-TT----STTHHHHHHHHHHHHHHHHHHHHTTSTHHHHHHHHHHHHHHHHHHHS-TT--SSSTTHHHHHHHHHHHHHHHHHHHHHHHHS-HHHHH-TTSSHHHHHHHHTTS-----PPPPHHHHHHHHHHHHHHHHHHHHHHHHHHHTT-TT--HHHHHHHHHHHHHHHHHHHHHHHHHHHHHSSS-HHHHHHHHHHHHHHHHHH----S---HHHHHHHHHHHHHHHHS-------HHHHHHHHHHHS-SS-EEEEEE---HHHHHHHHHHHHHHHHHSB-TT-TTS-------GGG--BGGGGEEEEEEEHHHHHHHHHHHHTTTS--S-B-SS-SSS-HHHHHHHHHHHHHHHHHHHHHHHHHHHHH--SHHHHHHHHHHHHHHHHHHHHHHHHHHHHHH--TTTTTTSHHHHHHHHHHHBHHHHHHTS-THHHHHHHHHSTT--HHHHHHHHHHHHH-GGG-BTTSSSS------TTS-TT-PPPPPPPPPEEEEEEEETTT--EEEEEESPPPTT-STT-TT-SSPP-STTGGGS-EEGGGTBPSSPP--BHHHHHHHHT--SSSSPPEEEETTSSS--PBPTTSPPPTT-SS-SEEEEEEGGGT-SSSHHHHHHHHHHHHHHHHH-TTSHHHHHHHHHHHH-EEEEEEE---PPPP---STTHHHHHHHHHHHHHHHHHHHHHHHHHHHHHHHHHHS-HHHHHHHHHHH-GGGGTSS-------HHHHHHHHHHTTS-S-TT-S--SEEEEEEESS--TT--------SS--HHHHHHHHHHHHHHHHHHHHHHHHHHHHHHHHH-S--GGGS-HHHHHHHHHHHHHHHHHHHHHHHHHHHHHHHHHHHH----HHHHHHHHHHHHHHHHHHHHHHHHHHHHHTTT-TT-HHHHHHHHHHHHHHHT-GGGSHHHHHHHHH---S---GGG--GGGSS-TTHHHHHHHHHHHHHHHHTTS-HHHHHHHHHHHHHHHHHHHHHHHHHHHHHHHHHHHHHHH-